Protein 4W4T (pdb70)

Nearest PDB structures (foldseek):
  4w4t-assembly1_A  TM=1.003E+00  e=8.872E-80  Stigmatella aurantiaca
  4u7w-assembly1_A  TM=9.958E-01  e=2.385E-73  Stigmatella aurantiaca
  4u7w-assembly1_B  TM=9.972E-01  e=1.994E-72  Stigmatella aurantiaca
  8v1x-assembly1_A  TM=9.076E-01  e=4.446E-36  Streptomyces coelicolor
  4dqv-assembly1_A  TM=8.281E-01  e=2.014E-25  Mycobacterium tuberculosis

Solvent-accessible surface area: 33333 Å² total

Sequence (761 aa):
DVTVEEADAVLDAEIALGKALPPVTGALRTILLTGATGFLGAFLLEELCRRTDARIYCLVRSKTEQEGNRIRKNLESYSLWNEALAPRIVPVRGDIGQPLLGLSEKEFQRLSEEIDAIYHNGALVNFLYPYESRAANVLGTREILRLATRTRIKPLHYVSTVSVLPLGRKAPIREDEPLEGPSSLVGGYAQSKWVAEKLVREASRRGLPVTILRPGRVTGHSRTGAWNTDDLVCRTLKGCVRGVAPSVDALLDLTPVDYVSSAIVDLSRPESIGQTYHLVNPQFVRADEWNYRAFGYGLRVLPYDQWLSELGSAASSDSELGDLLFLQQVPSVGGPRVVCDSGDTLKALGGTGTSCPSVDASLISTYLSSLVHRGFLKAPEDVTVEEADAVLDAEIALGKALPPVTGALRTILLTGATGFLGAFLLEELCRRTDARIYCLVRSKTEQEGNRIRKNLESYSLWNEALAPRIVPVRGDIGQPLLGLSEKEFQRLSEEIDAIYHNGALVNFLYPYESRAANVLGTREILRLATRTRIKPLHYVSTVSVLPLGRKAPIREDEPLEGPSSLVGGYAQSKWVAEKLVREASRRGLPVTILRPGRVTGHSRTGAWNTDDLVCRTLKGCVRGVAPSVDALLDLTPVDYVSSAIVDLSRPESIGQTYHLVNPQFVRADEWNYRAFGYGLRVLPYDQWLSELGSAASSDSELGDLLFLQQVSVGGPRVVCDSGDTLKALGGTGTSCPSVDASLISTYLSSLVHRGFLKAPE

B-factor: mean 25.08, std 8.94, range [10.69, 72.68]

Foldseek 3Di:
DVLVCVVLLDADPVLFQPVAAEADPDAFAEEEEEPLLHDLNLLLLLVCVVPHVHQYEYEAADPDQVVSCSSQVSNVLQVSDDCVSVVRYGYDHADLLDALRRDDPVVSLVLLVPGRAYEYPWADDDQADAQVVCRNQRVSLSSVSVSCNHRHHYEYEYEAACQLAAWDDDDAAEQPDDRDRLVRHDGNRSSSSVSSVSNVLVRLVSPRWYFYEHEYAEAAAQAQLRGDCVDLVNLQVQLQLVAADEQAADQAWYFYSNLSSVLSVLLVPSVRTSGGFYRIAQHTDGPVLCVLVVQAGHYHYDFPVVVLVVLVVVCVPPVSSVVSNSQVPDPDRNGDTHHHDGVVSCVSCVVPPRHTDDDHSSSVNSNVVNCCVVPVHPRHD/DVLVCVVLLDADPVLFQPVAAEADPDAFAEEEEEDLLHDLNVLLLLVCVVPHPYQYEYEAADPDQVVLCSNQVSNVLQVRDDPVCVVSYGYDHADLLDALRRDDPVRSLVLLVRHRAYEYPWADDDQADAQVVCRNQRVSLSSVSVSCNHNHHYEYEYEAACQLAAWDDDDAAEQPDDGDRLVRHDGNRSSSSNSSVSNVLVNLVSPRWYFYEHEYAEAAAQAQLRGDCVDLVNLQVQLQLVAADEFAQEFAWYFYSNLVSVLSVLLVPPVRTSGYFYRIAQDTDGPVLCVLVVQAGHYHYDFQVVVLVVLVVVCVPPVSSVVSNSQVRDDRNGDTHGHDGVVSCVSCVVPPRHTDDDHSSSVNSNVVNCCVVVNHPRHD

Structure (mmCIF, N/CA/C/O backbone):
data_4W4T
#
_entry.id   4W4T
#
_cell.length_a   50.838
_cell.length_b   159.304
_cell.length_c   54.897
_cell.angle_alpha   90.00
_cell.angle_beta   108.88
_cell.angle_gamma   90.00
#
_symmetry.space_group_name_H-M   'P 1 21 1'
#
loop_
_entity.id
_entity.type
_entity.pdbx_description
1 polymer MxaA
2 non-polymer 'ACETATE ION'
3 water water
#
loop_
_atom_site.group_PDB
_atom_site.id
_atom_site.type_symbol
_atom_site.label_atom_id
_atom_site.label_alt_id
_atom_site.label_comp_id
_atom_site.label_asym_id
_atom_site.label_entity_id
_atom_site.label_seq_id
_atom_site.pdbx_PDB_ins_code
_atom_site.Cartn_x
_atom_site.Cartn_y
_atom_site.Cartn_z
_atom_site.occupancy
_atom_site.B_iso_or_equiv
_atom_site.auth_seq_id
_atom_site.auth_comp_id
_atom_site.auth_asym_id
_atom_site.auth_atom_id
_atom_site.pdbx_PDB_model_num
ATOM 1 N N . ASP A 1 27 ? -2.908 14.367 38.040 1.00 47.93 1120 ASP A N 1
ATOM 2 C CA . ASP A 1 27 ? -2.831 14.503 36.590 1.00 45.34 1120 ASP A CA 1
ATOM 3 C C . ASP A 1 27 ? -1.847 15.606 36.206 1.00 40.50 1120 ASP A C 1
ATOM 4 O O . ASP A 1 27 ? -1.155 16.159 37.066 1.00 37.32 1120 ASP A O 1
ATOM 9 N N . VAL A 1 28 ? -1.789 15.926 34.915 1.00 38.27 1121 VAL A N 1
ATOM 10 C CA . VAL A 1 28 ? -0.780 16.855 34.425 1.00 34.40 1121 VAL A CA 1
ATOM 11 C C . VAL A 1 28 ? -1.028 18.261 34.975 1.00 30.40 1121 VAL A C 1
ATOM 12 O O . VAL A 1 28 ? -0.077 19.019 35.170 1.00 28.10 1121 VAL A O 1
ATOM 16 N N . THR A 1 29 ? -2.284 18.596 35.268 1.00 28.37 1122 THR A N 1
ATOM 17 C CA . THR A 1 29 ? -2.599 19.939 35.750 1.00 30.27 1122 THR A CA 1
ATOM 18 C C . THR A 1 29 ? -2.048 20.140 37.159 1.00 29.38 1122 THR A C 1
ATOM 19 O O . THR A 1 29 ? -1.637 21.238 37.518 1.00 26.61 1122 THR A O 1
ATOM 23 N N . VAL A 1 30 ? -2.007 19.073 37.950 1.00 30.33 1123 VAL A N 1
ATOM 24 C CA . VAL A 1 30 ? -1.426 19.166 39.286 1.00 26.67 1123 VAL A CA 1
ATOM 25 C C . VAL A 1 30 ? 0.052 19.519 39.203 1.00 27.29 1123 VAL A C 1
ATOM 26 O O . VAL A 1 30 ? 0.516 20.437 39.883 1.00 25.36 1123 VAL A O 1
ATOM 30 N N . GLU A 1 31 ? 0.782 18.799 38.357 1.00 24.85 1124 GLU A N 1
ATOM 31 C CA . GLU A 1 31 ? 2.191 19.083 38.112 1.00 25.59 1124 GLU A CA 1
ATOM 32 C C . GLU A 1 31 ? 2.416 20.504 37.584 1.00 21.81 1124 GLU A C 1
ATOM 33 O O . GLU A 1 31 ? 3.365 21.169 37.988 1.00 20.22 1124 GLU A O 1
ATOM 47 N N . GLU A 1 33 ? 0.552 23.195 38.024 1.00 20.70 1126 GLU A N 1
ATOM 48 C CA . GLU A 1 33 ? 0.367 24.111 39.142 1.00 24.09 1126 GLU A CA 1
ATOM 49 C C . GLU A 1 33 ? 1.560 24.093 40.095 1.00 21.50 1126 GLU A C 1
ATOM 50 O O . GLU A 1 33 ? 1.994 25.140 40.579 1.00 23.68 1126 GLU A O 1
ATOM 56 N N . ALA A 1 34 ? 2.074 22.904 40.376 1.00 21.46 1127 ALA A N 1
ATOM 57 C CA . ALA A 1 34 ? 3.255 22.774 41.218 1.00 22.57 1127 ALA A CA 1
ATOM 58 C C . ALA A 1 34 ? 4.441 23.487 40.575 1.00 21.61 1127 ALA A C 1
ATOM 59 O O . ALA A 1 34 ? 5.164 24.225 41.244 1.00 22.50 1127 ALA A O 1
ATOM 61 N N . ASP A 1 35 ? 4.633 23.262 39.278 1.00 19.00 1128 ASP A N 1
ATOM 62 C CA . ASP A 1 35 ? 5.773 23.831 38.547 1.00 19.46 1128 ASP A CA 1
ATOM 63 C C . ASP A 1 35 ? 5.671 25.357 38.367 1.00 18.49 1128 ASP A C 1
ATOM 64 O O . ASP A 1 35 ? 6.688 26.039 38.152 1.00 17.24 1128 ASP A O 1
ATOM 69 N N . ALA A 1 36 ? 4.454 25.892 38.461 1.00 15.78 1129 ALA A N 1
ATOM 70 C CA . ALA A 1 36 ? 4.232 27.332 38.314 1.00 17.70 1129 ALA A CA 1
ATOM 71 C C . ALA A 1 36 ? 4.595 28.110 39.581 1.00 19.20 1129 ALA A C 1
ATOM 72 O O . ALA A 1 36 ? 4.550 29.331 39.589 1.00 20.39 1129 ALA A O 1
ATOM 74 N N . VAL A 1 37 ? 4.950 27.402 40.651 1.00 20.16 1130 VAL A N 1
ATOM 75 C CA . VAL A 1 37 ? 5.388 28.065 41.875 1.00 19.15 1130 VAL A CA 1
ATOM 76 C C . VAL A 1 37 ? 6.854 28.446 41.749 1.00 18.94 1130 VAL A C 1
ATOM 77 O O . VAL A 1 37 ? 7.707 27.592 41.546 1.00 19.45 1130 VAL A O 1
ATOM 81 N N . LEU A 1 38 ? 7.142 29.741 41.857 1.00 19.89 1131 LEU A N 1
ATOM 82 C CA . LEU A 1 38 ? 8.503 30.238 41.683 1.00 18.79 1131 LEU A CA 1
ATOM 83 C C . LEU A 1 38 ? 9.295 30.157 42.994 1.00 21.75 1131 LEU A C 1
ATOM 84 O O . LEU A 1 38 ? 8.853 30.692 44.015 1.00 20.36 1131 LEU A O 1
ATOM 89 N N . ASP A 1 39 ? 10.448 29.487 42.946 1.00 20.21 1132 ASP A N 1
ATOM 90 C CA . ASP A 1 39 ? 11.328 29.328 44.109 1.00 23.47 1132 ASP A CA 1
ATOM 91 C C . ASP A 1 39 ? 11.476 30.641 44.860 1.00 24.71 1132 ASP A C 1
ATOM 92 O O . ASP A 1 39 ? 11.655 31.695 44.246 1.00 19.43 1132 ASP A O 1
ATOM 97 N N . ALA A 1 40 ? 11.405 30.566 46.185 1.00 27.66 1133 ALA A N 1
ATOM 98 C CA . ALA A 1 40 ? 11.382 31.758 47.030 1.00 25.05 1133 ALA A CA 1
ATOM 99 C C . ALA A 1 40 ? 12.605 32.645 46.856 1.00 26.04 1133 ALA A C 1
ATOM 100 O O . ALA A 1 40 ? 12.507 33.869 46.986 1.00 26.02 1133 ALA A O 1
ATOM 102 N N . GLU A 1 41 ? 13.750 32.043 46.557 1.00 24.75 1134 GLU A N 1
ATOM 103 C CA . GLU A 1 41 ? 14.988 32.811 46.485 1.00 25.93 1134 GLU A CA 1
ATOM 104 C C . GLU A 1 41 ? 15.096 33.599 45.184 1.00 27.57 1134 GLU A C 1
ATOM 105 O O . GLU A 1 41 ? 15.902 34.523 45.085 1.00 26.67 1134 GLU A O 1
ATOM 111 N N . ILE A 1 42 ? 14.285 33.250 44.188 1.00 22.18 1135 ILE A N 1
ATOM 112 C CA . ILE A 1 42 ? 14.277 34.029 42.958 1.00 22.88 1135 ILE A CA 1
ATOM 113 C C . ILE A 1 42 ? 13.441 35.277 43.206 1.00 23.57 1135 ILE A C 1
ATOM 114 O O . ILE A 1 42 ? 12.231 35.315 42.950 1.00 23.27 1135 ILE A O 1
ATOM 119 N N . ALA A 1 43 ? 14.113 36.292 43.745 1.00 22.73 1136 ALA A N 1
ATOM 120 C CA . ALA A 1 43 ? 13.483 37.538 44.156 1.00 23.35 1136 ALA A CA 1
ATOM 121 C C . ALA A 1 43 ? 14.537 38.639 44.130 1.00 22.19 1136 ALA A C 1
ATOM 122 O O . ALA A 1 43 ? 15.708 38.360 43.926 1.00 23.25 1136 ALA A O 1
ATOM 124 N N . LEU A 1 44 ? 14.127 39.886 44.319 1.00 22.27 1137 LEU A N 1
ATOM 125 C CA . LEU A 1 44 ? 15.066 40.991 44.200 1.00 24.51 1137 LEU A CA 1
ATOM 126 C C . LEU A 1 44 ? 16.147 40.870 45.280 1.00 26.44 1137 LEU A C 1
ATOM 127 O O . LEU A 1 44 ? 17.328 41.074 45.005 1.00 25.10 1137 LEU A O 1
ATOM 132 N N . GLY A 1 45 ? 15.734 40.503 46.489 1.00 25.56 1138 GLY A N 1
ATOM 133 C CA . GLY A 1 45 ? 16.658 40.368 47.603 1.00 27.82 1138 GLY A CA 1
ATOM 134 C C . GLY A 1 45 ? 17.547 41.591 47.732 1.00 30.91 1138 GLY A C 1
ATOM 135 O O . GLY A 1 45 ? 17.049 42.714 47.784 1.00 28.21 1138 GLY A O 1
ATOM 136 N N . LYS A 1 46 ? 18.859 41.361 47.735 1.00 30.67 1139 LYS A N 1
ATOM 137 C CA . LYS A 1 46 ? 19.859 42.415 47.867 1.00 30.65 1139 LYS A CA 1
ATOM 138 C C . LYS A 1 46 ? 20.525 42.750 46.542 1.00 28.58 1139 LYS A C 1
ATOM 139 O O . LYS A 1 46 ? 21.523 43.465 46.517 1.00 26.55 1139 LYS A O 1
ATOM 145 N N . ALA A 1 47 ? 19.990 42.237 45.436 1.00 25.33 1140 ALA A N 1
ATOM 146 C CA . ALA A 1 47 ? 20.625 42.459 44.145 1.00 24.08 1140 ALA A CA 1
ATOM 147 C C . ALA A 1 47 ? 20.692 43.951 43.814 1.00 22.15 1140 ALA A C 1
ATOM 148 O O . ALA A 1 47 ? 19.832 44.726 44.236 1.00 24.01 1140 ALA A O 1
ATOM 150 N N . LEU A 1 48 ? 21.721 44.341 43.070 1.00 22.49 1141 LEU A N 1
ATOM 151 C CA . LEU A 1 48 ? 21.909 45.739 42.674 1.00 23.59 1141 LEU A CA 1
ATOM 152 C C . LEU A 1 48 ? 20.810 46.154 41.707 1.00 25.09 1141 LEU A C 1
ATOM 153 O O . LEU A 1 48 ? 20.252 45.306 41.015 1.00 21.76 1141 LEU A O 1
ATOM 158 N N . PRO A 1 49 ? 20.492 47.461 41.657 1.00 24.61 1142 PRO A N 1
ATOM 159 C CA . PRO A 1 49 ? 19.392 47.917 40.797 1.00 22.39 1142 PRO A CA 1
ATOM 160 C C . PRO A 1 49 ? 19.686 47.757 39.314 1.00 20.66 1142 PRO A C 1
ATOM 161 O O . PRO A 1 49 ? 20.841 47.646 38.903 1.00 21.02 1142 PRO A O 1
ATOM 165 N N . PRO A 1 50 ? 18.628 47.743 38.487 1.00 21.90 1143 PRO A N 1
ATOM 166 C CA . PRO A 1 50 ? 18.856 47.549 37.060 1.00 21.10 1143 PRO A CA 1
ATOM 167 C C . PRO A 1 50 ? 19.577 48.740 36.471 1.00 26.20 1143 PRO A C 1
ATOM 168 O O . PRO A 1 50 ? 19.573 49.803 37.094 1.00 26.70 1143 PRO A O 1
ATOM 172 N N . VAL A 1 51 ? 20.196 48.569 35.314 1.00 23.77 1144 VAL A N 1
ATOM 173 C CA . VAL A 1 51 ? 20.786 49.701 34.609 1.00 27.01 1144 VAL A CA 1
ATOM 174 C C . VAL A 1 51 ? 19.698 50.731 34.308 1.00 30.42 1144 VAL A C 1
ATOM 175 O O . VAL A 1 51 ? 18.616 50.366 33.856 1.00 28.69 1144 VAL A O 1
ATOM 179 N N . THR A 1 52 ? 19.968 52.003 34.590 1.00 27.84 1145 THR A N 1
ATOM 180 C CA . THR A 1 52 ? 19.037 53.070 34.233 1.00 30.66 1145 THR A CA 1
ATOM 181 C C . THR A 1 52 ? 19.637 53.903 33.122 1.00 33.15 1145 THR A C 1
ATOM 182 O O . THR A 1 52 ? 18.955 54.736 32.508 1.00 34.44 1145 THR A O 1
ATOM 186 N N . GLY A 1 53 ? 20.925 53.682 32.880 1.00 27.50 1146 GLY A N 1
ATOM 187 C CA . GLY A 1 53 ? 21.594 54.260 31.734 1.00 29.22 1146 GLY A CA 1
ATOM 188 C C . GLY A 1 53 ? 21.504 53.375 30.503 1.00 27.64 1146 GLY A C 1
ATOM 189 O O . GLY A 1 53 ? 20.674 52.470 30.421 1.00 29.36 1146 GLY A O 1
ATOM 190 N N . ALA A 1 54 ? 22.380 53.646 29.545 1.00 26.74 1147 ALA A N 1
ATOM 191 C CA . ALA A 1 54 ? 22.458 52.893 28.301 1.00 27.35 1147 ALA A CA 1
ATOM 192 C C . ALA A 1 54 ? 22.775 51.415 28.564 1.00 32.04 1147 ALA A C 1
ATOM 193 O O . ALA A 1 54 ? 23.613 51.108 29.424 1.00 31.20 1147 ALA A O 1
ATOM 195 N N . LEU A 1 55 ? 22.110 50.525 27.830 1.00 29.26 1148 LEU A N 1
ATOM 196 C CA . LEU A 1 55 ? 22.359 49.083 27.916 1.00 30.74 1148 LEU A CA 1
ATOM 197 C C . LEU A 1 55 ? 23.669 48.724 27.243 1.00 31.71 1148 LEU A C 1
ATOM 198 O O . LEU A 1 55 ? 23.851 48.980 26.051 1.00 35.15 1148 LEU A O 1
ATOM 203 N N . ARG A 1 56 ? 24.568 48.102 28.002 1.00 29.67 1149 ARG A N 1
ATOM 204 C CA . ARG A 1 56 ? 25.880 47.743 27.486 1.00 27.90 1149 ARG A CA 1
ATOM 205 C C . ARG A 1 56 ? 25.864 46.332 26.886 1.00 26.26 1149 ARG A C 1
ATOM 206 O O . ARG A 1 56 ? 26.554 46.047 25.907 1.00 24.82 1149 ARG A O 1
ATOM 214 N N . THR A 1 57 ? 25.069 45.448 27.487 1.00 25.48 1150 THR A N 1
ATOM 215 C CA . THR A 1 57 ? 25.069 44.034 27.122 1.00 24.51 1150 THR A CA 1
ATOM 216 C C . THR A 1 57 ? 23.685 43.419 27.196 1.00 20.53 1150 THR A C 1
ATOM 217 O O . THR A 1 57 ? 22.862 43.807 28.023 1.00 21.52 1150 THR A O 1
ATOM 221 N N . ILE A 1 58 ? 23.456 42.435 26.344 1.00 18.01 1151 ILE A N 1
ATOM 222 C CA . ILE A 1 58 ? 22.170 41.757 26.266 1.00 20.05 1151 ILE A CA 1
ATOM 223 C C . ILE A 1 58 ? 22.371 40.261 26.121 1.00 17.91 1151 ILE A C 1
ATOM 224 O O . ILE A 1 58 ? 23.198 39.811 25.326 1.00 20.96 1151 ILE A O 1
ATOM 229 N N . LEU A 1 59 ? 21.623 39.473 26.889 1.00 16.75 1152 LEU A N 1
ATOM 230 C CA . LEU A 1 59 ? 21.621 38.038 26.674 1.00 17.10 1152 LEU A CA 1
ATOM 231 C C . LEU A 1 59 ? 20.412 37.612 25.840 1.00 16.38 1152 LEU A C 1
ATOM 232 O O . LEU A 1 59 ? 19.273 37.890 26.207 1.00 16.53 1152 LEU A O 1
ATOM 237 N N . LEU A 1 60 ? 20.676 36.946 24.725 1.00 14.32 1153 LEU A N 1
ATOM 238 C CA . LEU A 1 60 ? 19.609 36.408 23.881 1.00 17.47 1153 LEU A CA 1
ATOM 239 C C . LEU A 1 60 ? 19.601 34.891 23.942 1.00 15.78 1153 LEU A C 1
ATOM 240 O O . LEU A 1 60 ? 20.613 34.243 23.709 1.00 17.80 1153 LEU A O 1
ATOM 245 N N . THR A 1 61 ? 18.454 34.312 24.261 1.00 17.03 1154 THR A N 1
ATOM 246 C CA . THR A 1 61 ? 18.305 32.883 24.089 1.00 16.98 1154 THR A CA 1
ATOM 247 C C . THR A 1 61 ? 17.522 32.638 22.795 1.00 18.27 1154 THR A C 1
ATOM 248 O O . THR A 1 61 ? 16.613 33.404 22.436 1.00 19.03 1154 THR A O 1
ATOM 252 N N . GLY A 1 62 ? 17.887 31.572 22.097 1.00 19.74 1155 GLY A N 1
ATOM 253 C CA . GLY A 1 62 ? 17.140 31.137 20.938 1.00 22.35 1155 GLY A CA 1
ATOM 254 C C . GLY A 1 62 ? 17.695 31.672 19.632 1.00 23.24 1155 GLY A C 1
ATOM 255 O O . GLY A 1 62 ? 16.999 31.639 18.617 1.00 22.66 1155 GLY A O 1
ATOM 256 N N . ALA A 1 63 ? 18.949 32.127 19.642 1.00 20.06 1156 ALA A N 1
ATOM 257 C CA . ALA A 1 63 ? 19.575 32.659 18.432 1.00 20.96 1156 ALA A CA 1
ATOM 258 C C . ALA A 1 63 ? 19.685 31.646 17.288 1.00 21.64 1156 ALA A C 1
ATOM 259 O O . ALA A 1 63 ? 19.897 32.042 16.134 1.00 24.53 1156 ALA A O 1
ATOM 261 N N . THR A 1 64 ? 19.550 30.356 17.579 1.00 21.02 1157 THR A N 1
ATOM 262 C CA . THR A 1 64 ? 19.671 29.351 16.524 1.00 22.44 1157 THR A CA 1
ATOM 263 C C . THR A 1 64 ? 18.316 28.927 15.938 1.00 22.55 1157 THR A C 1
ATOM 264 O O . THR A 1 64 ? 18.259 28.035 15.092 1.00 19.35 1157 THR A O 1
ATOM 268 N N . GLY A 1 65 ? 17.236 29.567 16.382 1.00 22.34 1158 GLY A N 1
ATOM 269 C CA . GLY A 1 65 ? 15.910 29.261 15.856 1.00 22.75 1158 GLY A CA 1
ATOM 270 C C . GLY A 1 65 ? 15.459 30.286 14.818 1.00 20.48 1158 GLY A C 1
ATOM 271 O O . GLY A 1 65 ? 16.238 31.131 14.402 1.00 19.46 1158 GLY A O 1
ATOM 272 N N . PHE A 1 66 ? 14.193 30.214 14.412 1.00 21.25 1159 PHE A N 1
ATOM 273 C CA . PHE A 1 66 ? 13.686 31.041 13.311 1.00 20.19 1159 PHE A CA 1
ATOM 274 C C . PHE A 1 66 ? 13.460 32.482 13.767 1.00 18.63 1159 PHE A C 1
ATOM 275 O O . PHE A 1 66 ? 14.142 33.394 13.292 1.00 19.96 1159 PHE A O 1
ATOM 283 N N . LEU A 1 67 ? 12.532 32.698 14.697 1.00 17.68 1160 LEU A N 1
ATOM 284 C CA . LEU A 1 67 ? 12.354 34.034 15.280 1.00 17.36 1160 LEU A CA 1
ATOM 285 C C . LEU A 1 67 ? 13.664 34.591 15.836 1.00 17.60 1160 LEU A C 1
ATOM 286 O O . LEU A 1 67 ? 13.976 35.768 15.660 1.00 17.32 1160 LEU A O 1
ATOM 291 N N . GLY A 1 68 ? 14.429 33.729 16.504 1.00 18.67 1161 GLY A N 1
ATOM 292 C CA . GLY A 1 68 ? 15.682 34.148 17.119 1.00 19.28 1161 GLY A CA 1
ATOM 293 C C . GLY A 1 68 ? 16.678 34.787 16.165 1.00 17.82 1161 GLY A C 1
ATOM 294 O O . GLY A 1 68 ? 17.370 35.730 16.536 1.00 17.36 1161 GLY A O 1
ATOM 295 N N . ALA A 1 69 ? 16.759 34.269 14.943 1.00 16.91 1162 ALA A N 1
ATOM 296 C CA . ALA A 1 69 ? 17.645 34.837 13.928 1.00 19.97 1162 ALA A CA 1
ATOM 297 C C . ALA A 1 69 ? 17.292 36.297 13.637 1.00 21.33 1162 ALA A C 1
ATOM 298 O O . ALA A 1 69 ? 18.160 37.160 13.582 1.00 18.94 1162 ALA A O 1
ATOM 300 N N . PHE A 1 70 ? 16.002 36.567 13.456 1.00 20.67 1163 PHE A N 1
ATOM 301 C CA . PHE A 1 70 ? 15.548 37.910 13.128 1.00 21.26 1163 PHE A CA 1
ATOM 302 C C . PHE A 1 70 ? 15.675 38.831 14.326 1.00 20.41 1163 PHE A C 1
ATOM 303 O O . PHE A 1 70 ? 16.075 39.984 14.193 1.00 19.04 1163 PHE A O 1
ATOM 311 N N . LEU A 1 71 ? 15.363 38.308 15.509 1.00 18.91 1164 LEU A N 1
ATOM 312 C CA . LEU A 1 71 ? 15.553 39.055 16.742 1.00 18.26 1164 LEU A CA 1
ATOM 313 C C . LEU A 1 71 ? 17.026 39.433 16.915 1.00 17.81 1164 LEU A C 1
ATOM 314 O O . LEU A 1 71 ? 17.348 40.556 17.290 1.00 19.44 1164 LEU A O 1
ATOM 319 N N . LEU A 1 72 ? 17.926 38.507 16.623 1.00 19.87 1165 LEU A N 1
ATOM 320 C CA . LEU A 1 72 ? 19.346 38.830 16.770 1.00 20.13 1165 LEU A CA 1
ATOM 321 C C . LEU A 1 72 ? 19.747 39.943 15.804 1.00 21.21 1165 LEU A C 1
ATOM 322 O O . LEU A 1 72 ? 20.368 40.937 16.201 1.00 21.75 1165 LEU A O 1
ATOM 327 N N . GLU A 1 73 ? 19.363 39.790 14.543 1.00 21.48 1166 GLU A N 1
ATOM 328 C CA . GLU A 1 73 ? 19.759 40.753 13.529 1.00 22.09 1166 GLU A CA 1
ATOM 329 C C . GLU A 1 73 ? 19.133 42.116 13.847 1.00 25.88 1166 GLU A C 1
ATOM 330 O O . GLU A 1 73 ? 19.787 43.165 13.731 1.00 27.39 1166 GLU A O 1
ATOM 336 N N . GLU A 1 74 ? 17.897 42.103 14.331 1.00 23.99 1167 GLU A N 1
ATOM 337 C CA . GLU A 1 74 ? 17.237 43.340 14.714 1.00 24.71 1167 GLU A CA 1
ATOM 338 C C . GLU A 1 74 ? 17.884 44.008 15.935 1.00 23.91 1167 GLU A C 1
ATOM 339 O O . GLU A 1 74 ? 17.991 45.233 15.995 1.00 24.22 1167 GLU A O 1
ATOM 345 N N . LEU A 1 75 ? 18.315 43.218 16.915 1.00 21.17 1168 LEU A N 1
ATOM 346 C CA . LEU A 1 75 ? 18.962 43.782 18.099 1.00 22.95 1168 LEU A CA 1
ATOM 347 C C . LEU A 1 75 ? 20.301 44.450 17.761 1.00 24.79 1168 LEU A C 1
ATOM 348 O O . LEU A 1 75 ? 20.658 45.470 18.351 1.00 26.94 1168 LEU A O 1
ATOM 353 N N . CYS A 1 76 ? 21.041 43.872 16.822 1.00 23.33 1169 CYS A N 1
ATOM 354 C CA . CYS A 1 76 ? 22.287 44.497 16.378 1.00 26.09 1169 CYS A CA 1
ATOM 355 C C . CYS A 1 76 ? 22.025 45.855 15.709 1.00 29.59 1169 CYS A C 1
ATOM 356 O O . CYS A 1 76 ? 22.786 46.807 15.903 1.00 29.00 1169 CYS A O 1
ATOM 359 N N . ARG A 1 77 ? 20.928 45.957 14.960 1.00 28.41 1170 ARG A N 1
ATOM 360 C CA . ARG A 1 77 ? 20.631 47.197 14.250 1.00 31.20 1170 ARG A CA 1
ATOM 361 C C . ARG A 1 77 ? 20.123 48.301 15.173 1.00 30.77 1170 ARG A C 1
ATOM 362 O O . ARG A 1 77 ? 20.431 49.474 14.971 1.00 31.34 1170 ARG A O 1
ATOM 370 N N . ARG A 1 78 ? 19.344 47.942 16.185 1.00 28.56 1171 ARG A N 1
ATOM 371 C CA . ARG A 1 78 ? 18.670 48.897 17.040 1.00 29.35 1171 ARG A CA 1
ATOM 372 C C . ARG A 1 78 ? 19.290 49.214 18.361 1.00 32.53 1171 ARG A C 1
ATOM 373 O O . ARG A 1 78 ? 18.826 50.050 19.101 1.00 37.24 1171 ARG A O 1
ATOM 381 N N . THR A 1 79 ? 20.330 48.499 18.677 1.00 32.55 1172 THR A N 1
ATOM 382 C CA . THR A 1 79 ? 21.079 48.764 19.895 1.00 33.21 1172 THR A CA 1
ATOM 383 C C . THR A 1 79 ? 22.559 48.814 19.559 1.00 29.81 1172 THR A C 1
ATOM 384 O O . THR A 1 79 ? 22.970 48.337 18.508 1.00 28.75 1172 THR A O 1
ATOM 388 N N . ASP A 1 80 ? 23.366 49.358 20.460 1.00 32.18 1173 ASP A N 1
ATOM 389 C CA . ASP A 1 80 ? 24.808 49.194 20.326 1.00 35.20 1173 ASP A CA 1
ATOM 390 C C . ASP A 1 80 ? 25.343 48.336 21.474 1.00 34.09 1173 ASP A C 1
ATOM 391 O O . ASP A 1 80 ? 26.487 48.488 21.898 1.00 30.80 1173 ASP A O 1
ATOM 396 N N . ALA A 1 81 ? 24.502 47.435 21.975 1.00 32.36 1174 ALA A N 1
ATOM 397 C CA . ALA A 1 81 ? 24.922 46.525 23.036 1.00 30.47 1174 ALA A CA 1
ATOM 398 C C . ALA A 1 81 ? 25.607 45.300 22.435 1.00 26.66 1174 ALA A C 1
ATOM 399 O O . ALA A 1 81 ? 25.326 44.922 21.309 1.00 27.09 1174 ALA A O 1
ATOM 401 N N . ARG A 1 82 ? 26.524 44.693 23.179 1.00 28.02 1175 ARG A N 1
ATOM 402 C CA . ARG A 1 82 ? 27.059 43.405 22.765 1.00 24.13 1175 ARG A CA 1
ATOM 403 C C . ARG A 1 82 ? 25.981 42.363 23.046 1.00 23.01 1175 ARG A C 1
ATOM 404 O O . ARG A 1 82 ? 25.359 42.396 24.102 1.00 24.82 1175 ARG A O 1
ATOM 412 N N . ILE A 1 83 ? 25.736 41.477 22.093 1.00 23.02 1176 ILE A N 1
ATOM 413 C CA . ILE A 1 83 ? 24.655 40.506 22.227 1.00 24.05 1176 ILE A CA 1
ATOM 414 C C . ILE A 1 83 ? 25.215 39.132 22.553 1.00 20.72 1176 ILE A C 1
ATOM 415 O O . ILE A 1 83 ? 25.694 38.420 21.672 1.00 22.99 1176 ILE A O 1
ATOM 420 N N . TYR A 1 84 ? 25.141 38.765 23.827 1.00 21.05 1177 TYR A N 1
ATOM 421 C CA . TYR A 1 84 ? 25.505 37.427 24.260 1.00 22.08 1177 TYR A CA 1
ATOM 422 C C . TYR A 1 84 ? 24.430 36.444 23.821 1.00 19.96 1177 TYR A C 1
ATOM 423 O O . TYR A 1 84 ? 23.258 36.654 24.113 1.00 20.60 1177 TYR A O 1
ATOM 432 N N . CYS A 1 85 ? 24.836 35.382 23.137 1.00 17.76 1178 CYS A N 1
ATOM 433 C CA . CYS A 1 85 ? 23.899 34.393 22.619 1.00 19.88 1178 CYS A CA 1
ATOM 434 C C . CYS A 1 85 ? 24.133 32.994 23.171 1.00 19.59 1178 CYS A C 1
ATOM 435 O O . CYS A 1 85 ? 25.130 32.361 22.867 1.00 21.95 1178 CYS A O 1
ATOM 438 N N . LEU A 1 86 ? 23.182 32.503 23.952 1.00 17.84 1179 LEU A N 1
ATOM 439 C CA . LEU A 1 86 ? 23.283 31.164 24.513 1.00 19.41 1179 LEU A CA 1
ATOM 440 C C . LEU A 1 86 ? 23.179 30.131 23.393 1.00 22.19 1179 LEU A C 1
ATOM 441 O O . LEU A 1 86 ? 22.246 30.174 22.593 1.00 19.15 1179 LEU A O 1
ATOM 446 N N . VAL A 1 87 ? 24.136 29.211 23.323 1.00 17.07 1180 VAL A N 1
ATOM 447 C CA . VAL A 1 87 ? 24.168 28.241 22.242 1.00 19.55 1180 VAL A CA 1
ATOM 448 C C . VAL A 1 87 ? 24.852 26.947 22.672 1.00 22.94 1180 VAL A C 1
ATOM 449 O O . VAL A 1 87 ? 25.901 26.976 23.319 1.00 21.14 1180 VAL A O 1
ATOM 453 N N . ARG A 1 88 ? 24.244 25.814 22.328 1.00 24.24 1181 ARG A N 1
ATOM 454 C CA . ARG A 1 88 ? 24.854 24.504 22.550 1.00 25.69 1181 ARG A CA 1
ATOM 455 C C . ARG A 1 88 ? 25.986 24.268 21.566 1.00 27.63 1181 ARG A C 1
ATOM 456 O O . ARG A 1 88 ? 25.756 24.179 20.361 1.00 25.26 1181 ARG A O 1
ATOM 464 N N . SER A 1 89 ? 27.205 24.154 22.080 1.00 24.57 1182 SER A N 1
ATOM 465 C CA . SER A 1 89 ? 28.370 23.887 21.242 1.00 26.02 1182 SER A CA 1
ATOM 466 C C . SER A 1 89 ? 29.557 23.538 22.136 1.00 29.33 1182 SER A C 1
ATOM 467 O O . SER A 1 89 ? 29.534 23.835 23.329 1.00 28.20 1182 SER A O 1
ATOM 470 N N . LYS A 1 90 ? 30.582 22.908 21.567 1.00 32.12 1183 LYS A N 1
ATOM 471 C CA . LYS A 1 90 ? 31.768 22.540 22.345 1.00 33.41 1183 LYS A CA 1
ATOM 472 C C . LYS A 1 90 ? 32.709 23.728 22.563 1.00 30.36 1183 LYS A C 1
ATOM 473 O O . LYS A 1 90 ? 33.480 23.745 23.527 1.00 28.35 1183 LYS A O 1
ATOM 479 N N . THR A 1 91 ? 32.666 24.711 21.667 1.00 25.72 1184 THR A N 1
ATOM 480 C CA . THR A 1 91 ? 33.478 25.916 21.837 1.00 26.68 1184 THR A CA 1
ATOM 481 C C . THR A 1 91 ? 32.703 27.155 21.436 1.00 25.79 1184 THR A C 1
ATOM 482 O O . THR A 1 91 ? 31.707 27.061 20.728 1.00 25.49 1184 THR A O 1
ATOM 486 N N . GLU A 1 92 ? 33.172 28.313 21.890 1.00 24.60 1185 GLU A N 1
ATOM 487 C CA . GLU A 1 92 ? 32.585 29.587 21.501 1.00 24.63 1185 GLU A CA 1
ATOM 488 C C . GLU A 1 92 ? 32.640 29.791 19.990 1.00 28.47 1185 GLU A C 1
ATOM 489 O O . GLU A 1 92 ? 31.724 30.374 19.389 1.00 26.35 1185 GLU A O 1
ATOM 495 N N . GLN A 1 93 ? 33.729 29.324 19.382 1.00 25.99 1186 GLN A N 1
ATOM 496 C CA . GLN A 1 93 ? 33.924 29.491 17.948 1.00 28.36 1186 GLN A CA 1
ATOM 497 C C . GLN A 1 93 ? 32.922 28.641 17.170 1.00 27.61 1186 GLN A C 1
ATOM 498 O O . GLN A 1 93 ? 32.345 29.104 16.180 1.00 28.52 1186 GLN A O 1
ATOM 504 N N . GLU A 1 94 ? 32.710 27.407 17.618 1.00 26.79 1187 GLU A N 1
ATOM 505 C CA . GLU A 1 94 ? 31.678 26.564 17.006 1.00 26.23 1187 GLU A CA 1
ATOM 506 C C . GLU A 1 94 ? 30.288 27.131 17.274 1.00 29.46 1187 GLU A C 1
ATOM 507 O O . GLU A 1 94 ? 29.405 27.034 16.419 1.00 30.61 1187 GLU A O 1
ATOM 513 N N . GLY A 1 95 ? 30.096 27.727 18.452 1.00 26.51 1188 GLY A N 1
ATOM 514 C CA . GLY A 1 95 ? 28.846 28.413 18.750 1.00 26.10 1188 GLY A CA 1
ATOM 515 C C . GLY A 1 95 ? 28.591 29.524 17.744 1.00 28.05 1188 GLY A C 1
ATOM 516 O O . GLY A 1 95 ? 27.501 29.632 17.152 1.00 26.00 1188 GLY A O 1
ATOM 525 N N . ASN A 1 97 ? 29.776 29.778 14.784 1.00 30.53 1190 ASN A N 1
ATOM 526 C CA . ASN A 1 97 ? 29.455 29.178 13.488 1.00 31.78 1190 ASN A CA 1
ATOM 527 C C . ASN A 1 97 ? 27.982 28.818 13.369 1.00 30.45 1190 ASN A C 1
ATOM 528 O O . ASN A 1 97 ? 27.367 29.034 12.328 1.00 29.79 1190 ASN A O 1
ATOM 533 N N . ARG A 1 98 ? 27.425 28.255 14.433 1.00 26.79 1191 ARG A N 1
ATOM 534 C CA . ARG A 1 98 ? 26.013 27.898 14.444 1.00 26.51 1191 ARG A CA 1
ATOM 535 C C . ARG A 1 98 ? 25.153 29.150 14.294 1.00 26.89 1191 ARG A C 1
ATOM 536 O O . ARG A 1 98 ? 24.248 29.195 13.470 1.00 28.72 1191 ARG A O 1
ATOM 544 N N . ILE A 1 99 ? 25.445 30.171 15.086 1.00 25.95 1192 ILE A N 1
ATOM 545 C CA . ILE A 1 99 ? 24.686 31.408 15.014 1.00 24.72 1192 ILE A CA 1
ATOM 546 C C . ILE A 1 99 ? 24.804 32.026 13.620 1.00 28.85 1192 ILE A C 1
ATOM 547 O O . ILE A 1 99 ? 23.792 32.389 13.003 1.00 25.40 1192 ILE A O 1
ATOM 552 N N . ARG A 1 100 ? 26.026 32.105 13.098 1.00 26.66 1193 ARG A N 1
ATOM 553 C CA . ARG A 1 100 ? 26.223 32.687 11.769 1.00 29.72 1193 ARG A CA 1
ATOM 554 C C . ARG A 1 100 ? 25.466 31.916 10.687 1.00 29.62 1193 ARG A C 1
ATOM 555 O O . ARG A 1 100 ? 24.783 32.517 9.851 1.00 30.43 1193 ARG A O 1
ATOM 563 N N . LYS A 1 101 ? 25.578 30.592 10.703 1.00 28.19 1194 LYS A N 1
ATOM 564 C CA . LYS A 1 101 ? 24.927 29.774 9.689 1.00 29.76 1194 LYS A CA 1
ATOM 565 C C . LYS A 1 101 ? 23.408 29.927 9.734 1.00 32.24 1194 LYS A C 1
ATOM 566 O O . LYS A 1 101 ? 22.744 29.980 8.683 1.00 29.88 1194 LYS A O 1
ATOM 572 N N . ASN A 1 102 ? 22.856 29.991 10.944 1.00 27.91 1195 ASN A N 1
ATOM 573 C CA . ASN A 1 102 ? 21.417 30.192 11.093 1.00 27.53 1195 ASN A CA 1
ATOM 574 C C . ASN A 1 102 ? 20.997 31.487 10.418 1.00 26.45 1195 ASN A C 1
ATOM 575 O O . ASN A 1 102 ? 20.037 31.507 9.650 1.00 29.12 1195 ASN A O 1
ATOM 580 N N . LEU A 1 103 ? 21.726 32.566 10.684 1.00 24.94 1196 LEU A N 1
ATOM 581 C CA . LEU A 1 103 ? 21.364 33.849 10.100 1.00 25.93 1196 LEU A CA 1
ATOM 582 C C . LEU A 1 103 ? 21.563 33.830 8.585 1.00 31.31 1196 LEU A C 1
ATOM 583 O O . LEU A 1 103 ? 20.771 34.423 7.847 1.00 27.33 1196 LEU A O 1
ATOM 588 N N . GLU A 1 104 ? 22.594 33.123 8.124 1.00 30.14 1197 GLU A N 1
ATOM 589 C CA . GLU A 1 104 ? 22.862 33.006 6.690 1.00 29.33 1197 GLU A CA 1
ATOM 590 C C . GLU A 1 104 ? 21.695 32.332 5.967 1.00 30.29 1197 GLU A C 1
ATOM 591 O O . GLU A 1 104 ? 21.358 32.695 4.842 1.00 28.83 1197 GLU A O 1
ATOM 597 N N . SER A 1 105 ? 21.057 31.369 6.627 1.00 29.36 1198 SER A N 1
ATOM 598 C CA . SER A 1 105 ? 19.970 30.625 6.012 1.00 30.51 1198 SER A CA 1
ATOM 599 C C . SER A 1 105 ? 18.741 31.499 5.749 1.00 29.69 1198 SER A C 1
ATOM 600 O O . SER A 1 105 ? 17.907 31.153 4.914 1.00 32.44 1198 SER A O 1
ATOM 603 N N . TYR A 1 106 ? 18.642 32.631 6.443 1.00 28.69 1199 TYR A N 1
ATOM 604 C CA . TYR A 1 106 ? 17.518 33.551 6.258 1.00 30.33 1199 TYR A CA 1
ATOM 605 C C . TYR A 1 106 ? 17.962 34.855 5.618 1.00 28.84 1199 TYR A C 1
ATOM 606 O O . TYR A 1 106 ? 17.253 35.857 5.678 1.00 30.67 1199 TYR A O 1
ATOM 615 N N . SER A 1 107 ? 19.145 34.829 5.009 1.00 29.05 1200 SER A N 1
ATOM 616 C CA . SER A 1 107 ? 19.726 36.003 4.362 1.00 28.77 1200 SER A CA 1
ATOM 617 C C . SER A 1 107 ? 19.836 37.200 5.291 1.00 29.60 1200 SER A C 1
ATOM 618 O O . SER A 1 107 ? 19.649 38.337 4.864 1.00 31.10 1200 SER A O 1
ATOM 621 N N . LEU A 1 108 ? 20.157 36.939 6.559 1.00 27.89 1201 LEU A N 1
ATOM 622 C CA . LEU A 1 108 ? 20.305 37.996 7.547 1.00 27.70 1201 LEU A CA 1
ATOM 623 C C . LEU A 1 108 ? 21.760 38.298 7.884 1.00 27.82 1201 LEU A C 1
ATOM 624 O O . LEU A 1 108 ? 22.043 39.292 8.552 1.00 29.61 1201 LEU A O 1
ATOM 629 N N . TRP A 1 109 ? 22.677 37.450 7.432 1.00 28.50 1202 TRP A N 1
ATOM 630 C CA . TRP A 1 109 ? 24.072 37.625 7.814 1.00 33.75 1202 TRP A CA 1
ATOM 631 C C . TRP A 1 109 ? 24.809 38.703 7.027 1.00 35.62 1202 TRP A C 1
ATOM 632 O O . TRP A 1 109 ? 24.703 38.790 5.801 1.00 35.33 1202 TRP A O 1
ATOM 643 N N . ASN A 1 110 ? 25.540 39.536 7.769 1.00 35.42 1203 ASN A N 1
ATOM 644 C CA . ASN A 1 110 ? 26.603 40.379 7.218 1.00 35.58 1203 ASN A CA 1
ATOM 645 C C . ASN A 1 110 ? 27.747 40.429 8.226 1.00 39.03 1203 ASN A C 1
ATOM 646 O O . ASN A 1 110 ? 27.516 40.475 9.429 1.00 36.26 1203 ASN A O 1
ATOM 651 N N . GLU A 1 111 ? 28.981 40.463 7.739 1.00 40.82 1204 GLU A N 1
ATOM 652 C CA . GLU A 1 111 ? 30.126 40.256 8.628 1.00 39.32 1204 GLU A CA 1
ATOM 653 C C . GLU A 1 111 ? 30.316 41.371 9.658 1.00 37.64 1204 GLU A C 1
ATOM 654 O O . GLU A 1 111 ? 31.030 41.184 10.644 1.00 37.81 1204 GLU A O 1
ATOM 660 N N . ALA A 1 112 ? 29.653 42.509 9.467 1.00 36.36 1205 ALA A N 1
ATOM 661 C CA . ALA A 1 112 ? 29.697 43.560 10.477 1.00 37.08 1205 ALA A CA 1
ATOM 662 C C . ALA A 1 112 ? 28.924 43.174 11.746 1.00 36.92 1205 ALA A C 1
ATOM 663 O O . ALA A 1 112 ? 28.972 43.890 12.752 1.00 34.83 1205 ALA A O 1
ATOM 665 N N . LEU A 1 113 ? 28.205 42.053 11.691 1.00 34.81 1206 LEU A N 1
ATOM 666 C CA . LEU A 1 113 ? 27.481 41.545 12.857 1.00 33.55 1206 LEU A CA 1
ATOM 667 C C . LEU A 1 113 ? 28.412 40.858 13.851 1.00 34.93 1206 LEU A C 1
ATOM 668 O O . LEU A 1 113 ? 28.150 40.847 15.058 1.00 32.32 1206 LEU A O 1
ATOM 673 N N . ALA A 1 114 ? 29.479 40.262 13.322 1.00 34.39 1207 ALA A N 1
ATOM 674 C CA . ALA A 1 114 ? 30.364 39.393 14.095 1.00 35.38 1207 ALA A CA 1
ATOM 675 C C . ALA A 1 114 ? 30.925 40.017 15.377 1.00 32.83 1207 ALA A C 1
ATOM 676 O O . ALA A 1 114 ? 30.904 39.369 16.417 1.00 33.82 1207 ALA A O 1
ATOM 678 N N . PRO A 1 115 ? 31.419 41.268 15.323 1.00 32.17 1208 PRO A N 1
ATOM 679 C CA . PRO A 1 115 ? 31.944 41.813 16.581 1.00 31.09 1208 PRO A CA 1
ATOM 680 C C . PRO A 1 115 ? 30.888 41.926 17.681 1.00 32.41 1208 PRO A C 1
ATOM 681 O O . PRO A 1 115 ? 31.232 41.906 18.857 1.00 33.98 1208 PRO A O 1
ATOM 685 N N . ARG A 1 116 ? 29.619 42.028 17.293 1.00 29.69 1209 ARG A N 1
ATOM 686 C CA . ARG A 1 116 ? 28.540 42.307 18.238 1.00 28.91 1209 ARG A CA 1
ATOM 687 C C . ARG A 1 116 ? 28.054 41.061 19.000 1.00 27.08 1209 ARG A C 1
ATOM 688 O O . ARG A 1 116 ? 27.442 41.183 20.062 1.00 27.60 1209 ARG A O 1
ATOM 696 N N . ILE A 1 117 ? 28.332 39.880 18.452 1.00 24.49 1210 ILE A N 1
ATOM 697 C CA . ILE A 1 117 ? 27.794 38.617 18.961 1.00 26.30 1210 ILE A CA 1
ATOM 698 C C . ILE A 1 117 ? 28.813 37.896 19.854 1.00 29.56 1210 ILE A C 1
ATOM 699 O O . ILE A 1 117 ? 29.953 37.720 19.464 1.00 29.70 1210 ILE A O 1
ATOM 704 N N . VAL A 1 118 ? 28.381 37.502 21.043 1.00 25.62 1211 VAL A N 1
ATOM 705 C CA . VAL A 1 118 ? 29.211 36.752 21.961 1.00 28.04 1211 VAL A CA 1
ATOM 706 C C . VAL A 1 118 ? 28.556 35.455 22.351 1.00 24.22 1211 VAL A C 1
ATOM 707 O O . VAL A 1 118 ? 27.646 35.475 23.197 1.00 24.45 1211 VAL A O 1
ATOM 711 N N . PRO A 1 119 ? 28.971 34.357 21.723 1.00 23.72 1212 PRO A N 1
ATOM 712 C CA . PRO A 1 119 ? 28.310 33.139 22.131 1.00 24.08 1212 PRO A CA 1
ATOM 713 C C . PRO A 1 119 ? 28.632 32.770 23.583 1.00 26.13 1212 PRO A C 1
ATOM 714 O O . PRO A 1 119 ? 29.721 33.065 24.101 1.00 26.56 1212 PRO A O 1
ATOM 718 N N . VAL A 1 120 ? 27.642 32.188 24.248 1.00 23.00 1213 VAL A N 1
ATOM 719 C CA . VAL A 1 120 ? 27.805 31.646 25.575 1.00 23.99 1213 VAL A CA 1
ATOM 720 C C . VAL A 1 120 ? 27.454 30.188 25.433 1.00 20.67 1213 VAL A C 1
ATOM 721 O O . VAL A 1 120 ? 26.323 29.864 25.091 1.00 20.00 1213 VAL A O 1
ATOM 725 N N . ARG A 1 121 ? 28.431 29.311 25.628 1.00 22.49 1214 ARG A N 1
ATOM 726 C CA . ARG A 1 121 ? 28.169 27.876 25.551 1.00 22.19 1214 ARG A CA 1
ATOM 727 C C . ARG A 1 121 ? 27.198 27.483 26.653 1.00 25.91 1214 ARG A C 1
ATOM 728 O O . ARG A 1 121 ? 27.427 27.815 27.822 1.00 25.09 1214 ARG A O 1
ATOM 736 N N . GLY A 1 122 ? 26.144 26.753 26.297 1.00 23.08 1215 GLY A N 1
ATOM 737 C CA . GLY A 1 122 ? 25.116 26.434 27.262 1.00 21.77 1215 GLY A CA 1
ATOM 738 C C . GLY A 1 122 ? 23.847 25.856 26.670 1.00 25.24 1215 GLY A C 1
ATOM 739 O O . GLY A 1 122 ? 23.713 25.675 25.453 1.00 26.19 1215 GLY A O 1
ATOM 740 N N . ASP A 1 123 ? 22.899 25.580 27.556 1.00 24.05 1216 ASP A N 1
ATOM 741 C CA . ASP A 1 123 ? 21.748 24.747 27.248 1.00 22.77 1216 ASP A CA 1
ATOM 742 C C . ASP A 1 123 ? 20.606 25.194 28.135 1.00 20.57 1216 ASP A C 1
ATOM 743 O O . ASP A 1 123 ? 20.670 25.066 29.350 1.00 18.08 1216 ASP A O 1
ATOM 748 N N . ILE A 1 124 ? 19.560 25.723 27.515 1.00 19.18 1217 ILE A N 1
ATOM 749 C CA . ILE A 1 124 ? 18.375 26.144 28.232 1.00 17.73 1217 ILE A CA 1
ATOM 750 C C . ILE A 1 124 ? 17.751 25.039 29.112 1.00 19.11 1217 ILE A C 1
ATOM 751 O O . ILE A 1 124 ? 17.085 25.322 30.111 1.00 17.71 1217 ILE A O 1
ATOM 756 N N . GLY A 1 125 ? 17.983 23.780 28.762 1.00 16.72 1218 GLY A N 1
ATOM 757 C CA . GLY A 1 125 ? 17.352 22.688 29.479 1.00 18.93 1218 GLY A CA 1
ATOM 758 C C . GLY A 1 125 ? 18.188 22.152 30.635 1.00 19.98 1218 GLY A C 1
ATOM 759 O O . GLY A 1 125 ? 17.881 21.088 31.164 1.00 17.48 1218 GLY A O 1
ATOM 760 N N . GLN A 1 126 ? 19.231 22.883 31.025 1.00 16.77 1219 GLN A N 1
ATOM 761 C CA . GLN A 1 126 ? 20.128 22.455 32.111 1.00 19.07 1219 GLN A CA 1
ATOM 762 C C . GLN A 1 126 ? 20.158 23.503 33.222 1.00 18.35 1219 GLN A C 1
ATOM 763 O O . GLN A 1 126 ? 19.948 24.687 32.947 1.00 16.80 1219 GLN A O 1
ATOM 769 N N . PRO A 1 127 ? 20.429 23.080 34.473 1.00 17.63 1220 PRO A N 1
ATOM 770 C CA . PRO A 1 127 ? 20.594 24.023 35.587 1.00 15.76 1220 PRO A CA 1
ATOM 771 C C . PRO A 1 127 ? 21.589 25.116 35.242 1.00 18.47 1220 PRO A C 1
ATOM 772 O O . PRO A 1 127 ? 22.604 24.822 34.600 1.00 16.74 1220 PRO A O 1
ATOM 776 N N . LEU A 1 128 ? 21.294 26.351 35.651 1.00 14.51 1221 LEU A N 1
ATOM 777 C CA . LEU A 1 128 ? 22.184 27.477 35.384 1.00 16.18 1221 LEU A CA 1
ATOM 778 C C . LEU A 1 128 ? 22.470 27.635 33.888 1.00 16.94 1221 LEU A C 1
ATOM 779 O O . LEU A 1 128 ? 23.514 28.158 33.506 1.00 17.02 1221 LEU A O 1
ATOM 784 N N . LEU A 1 129 ? 21.530 27.193 33.048 1.00 16.25 1222 LEU A N 1
ATOM 785 C CA . LEU A 1 129 ? 21.680 27.286 31.599 1.00 16.30 1222 LEU A CA 1
ATOM 786 C C . LEU A 1 129 ? 22.888 26.498 31.105 1.00 18.76 1222 LEU A C 1
ATOM 787 O O . LEU A 1 129 ? 23.453 26.811 30.060 1.00 17.63 1222 LEU A O 1
ATOM 792 N N . GLY A 1 130 ? 23.291 25.480 31.863 1.00 16.94 1223 GLY A N 1
ATOM 793 C CA . GLY A 1 130 ? 24.407 24.647 31.463 1.00 19.54 1223 GLY A CA 1
ATOM 794 C C . GLY A 1 130 ? 25.764 25.191 31.880 1.00 20.78 1223 GLY A C 1
ATOM 795 O O . GLY A 1 130 ? 26.798 24.602 31.562 1.00 24.45 1223 GLY A O 1
ATOM 796 N N . LEU A 1 131 ? 25.760 26.298 32.612 1.00 18.57 1224 LEU A N 1
ATOM 797 C CA . LEU A 1 131 ? 26.997 26.944 33.033 1.00 18.67 1224 LEU A CA 1
ATOM 798 C C . LEU A 1 131 ? 27.471 26.394 34.379 1.00 19.31 1224 LEU A C 1
ATOM 799 O O . LEU A 1 131 ? 26.667 25.912 35.171 1.00 17.91 1224 LEU A O 1
ATOM 804 N N . SER A 1 132 ? 28.772 26.478 34.630 1.00 20.02 1225 SER A N 1
ATOM 805 C CA . SER A 1 132 ? 29.316 26.198 35.958 1.00 20.52 1225 SER A CA 1
ATOM 806 C C . SER A 1 132 ? 28.908 27.307 36.911 1.00 19.42 1225 SER A C 1
ATOM 807 O O . SER A 1 132 ? 28.503 28.383 36.467 1.00 17.80 1225 SER A O 1
ATOM 810 N N . GLU A 1 133 ? 29.020 27.075 38.219 1.00 17.42 1226 GLU A N 1
ATOM 811 C CA . GLU A 1 133 ? 28.716 28.143 39.182 1.00 18.69 1226 GLU A CA 1
ATOM 812 C C . GLU A 1 133 ? 29.539 29.403 38.908 1.00 17.67 1226 GLU A C 1
ATOM 813 O O . GLU A 1 133 ? 29.026 30.530 38.992 1.00 16.56 1226 GLU A O 1
ATOM 819 N N . LYS A 1 134 ? 30.810 29.211 38.573 1.00 16.31 1227 LYS A N 1
ATOM 820 C CA . LYS A 1 134 ? 31.689 30.346 38.338 1.00 18.95 1227 LYS A CA 1
ATOM 821 C C . LYS A 1 134 ? 31.246 31.107 37.084 1.00 19.73 1227 LYS A C 1
ATOM 822 O O . LYS A 1 134 ? 31.196 32.331 37.073 1.00 17.45 1227 LYS A O 1
ATOM 828 N N . GLU A 1 135 ? 30.927 30.366 36.036 1.00 19.30 1228 GLU A N 1
ATOM 829 C CA . GLU A 1 135 ? 30.475 30.975 34.787 1.00 21.88 1228 GLU A CA 1
ATOM 830 C C . GLU A 1 135 ? 29.141 31.684 34.958 1.00 20.23 1228 GLU A C 1
ATOM 831 O O . GLU A 1 135 ? 28.925 32.769 34.404 1.00 20.82 1228 GLU A O 1
ATOM 837 N N . PHE A 1 136 ? 28.237 31.068 35.717 1.00 16.32 1229 PHE A N 1
ATOM 838 C CA . PHE A 1 136 ? 26.924 31.661 35.946 1.00 15.22 1229 PHE A CA 1
ATOM 839 C C . PHE A 1 136 ? 27.070 32.967 36.736 1.00 17.99 1229 PHE A C 1
ATOM 840 O O . PHE A 1 136 ? 26.414 33.973 36.441 1.00 15.00 1229 PHE A O 1
ATOM 848 N N . GLN A 1 137 ? 27.955 32.960 37.727 1.00 15.11 1230 GLN A N 1
ATOM 849 C CA . GLN A 1 137 ? 28.212 34.163 38.497 1.00 15.23 1230 GLN A CA 1
ATOM 850 C C . GLN A 1 137 ? 28.776 35.260 37.597 1.00 16.28 1230 GLN A C 1
ATOM 851 O O . GLN A 1 137 ? 28.392 36.427 37.706 1.00 17.81 1230 GLN A O 1
ATOM 857 N N . ARG A 1 138 ? 29.672 34.887 36.694 1.00 16.62 1231 ARG A N 1
ATOM 858 C CA . ARG A 1 138 ? 30.250 35.874 35.773 1.00 20.10 1231 ARG A CA 1
ATOM 859 C C . ARG A 1 138 ? 29.178 36.456 34.845 1.00 21.18 1231 ARG A C 1
ATOM 860 O O . ARG A 1 138 ? 29.109 37.670 34.633 1.00 20.45 1231 ARG A O 1
ATOM 868 N N . LEU A 1 139 ? 28.339 35.583 34.302 1.00 18.61 1232 LEU A N 1
ATOM 869 C CA . LEU A 1 139 ? 27.268 36.038 33.420 1.00 19.57 1232 LEU A CA 1
ATOM 870 C C . LEU A 1 139 ? 26.328 36.970 34.187 1.00 18.01 1232 LEU A C 1
ATOM 871 O O . LEU A 1 139 ? 25.841 37.962 33.639 1.00 20.51 1232 LEU A O 1
ATOM 876 N N . SER A 1 140 ? 26.110 36.671 35.468 1.00 15.88 1233 SER A N 1
ATOM 877 C CA . SER A 1 140 ? 25.230 37.465 36.315 1.00 16.35 1233 SER A CA 1
ATOM 878 C C . SER A 1 140 ? 25.790 38.866 36.591 1.00 18.11 1233 SER A C 1
ATOM 879 O O . SER A 1 140 ? 25.062 39.736 37.070 1.00 18.17 1233 SER A O 1
ATOM 882 N N . GLU A 1 141 ? 27.086 39.049 36.339 1.00 19.24 1234 GLU A N 1
ATOM 883 C CA . GLU A 1 141 ? 27.724 40.358 36.513 1.00 21.46 1234 GLU A CA 1
ATOM 884 C C . GLU A 1 141 ? 27.720 41.153 35.206 1.00 22.13 1234 GLU A C 1
ATOM 885 O O . GLU A 1 141 ? 27.696 42.387 35.211 1.00 24.36 1234 GLU A O 1
ATOM 891 N N . GLU A 1 142 ? 27.742 40.437 34.089 1.00 21.78 1235 GLU A N 1
ATOM 892 C CA . GLU A 1 142 ? 27.989 41.060 32.792 1.00 25.14 1235 GLU A CA 1
ATOM 893 C C . GLU A 1 142 ? 26.725 41.544 32.062 1.00 23.04 1235 GLU A C 1
ATOM 894 O O . GLU A 1 142 ? 26.746 42.587 31.391 1.00 21.24 1235 GLU A O 1
ATOM 900 N N . ILE A 1 143 ? 25.621 40.826 32.233 1.00 18.90 1236 ILE A N 1
ATOM 901 C CA . ILE A 1 143 ? 24.413 41.069 31.423 1.00 17.07 1236 ILE A CA 1
ATOM 902 C C . ILE A 1 143 ? 23.515 42.171 31.951 1.00 20.15 1236 ILE A C 1
ATOM 903 O O . ILE A 1 143 ? 23.175 42.183 33.135 1.00 18.41 1236 ILE A O 1
ATOM 908 N N . ASP A 1 144 ? 23.106 43.096 31.077 1.00 16.14 1237 ASP A N 1
ATOM 909 C CA . ASP A 1 144 ? 22.232 44.175 31.515 1.00 19.21 1237 ASP A CA 1
ATOM 910 C C . ASP A 1 144 ? 20.761 43.815 31.338 1.00 16.61 1237 ASP A C 1
ATOM 911 O O . ASP A 1 144 ? 19.919 44.202 32.144 1.00 16.35 1237 ASP A O 1
ATOM 916 N N . ALA A 1 145 ? 20.459 43.094 30.271 1.00 17.46 1238 ALA A N 1
ATOM 917 C CA . ALA A 1 145 ? 19.072 42.737 29.979 1.00 17.43 1238 ALA A CA 1
ATOM 918 C C . ALA A 1 145 ? 18.984 41.407 29.222 1.00 16.41 1238 ALA A C 1
ATOM 919 O O . ALA A 1 145 ? 19.949 40.943 28.600 1.00 16.71 1238 ALA A O 1
ATOM 921 N N . ILE A 1 146 ? 17.822 40.772 29.308 1.00 14.66 1239 ILE A N 1
ATOM 922 C CA . ILE A 1 146 ? 17.628 39.439 28.748 1.00 12.94 1239 ILE A CA 1
ATOM 923 C C . ILE A 1 146 ? 16.432 39.393 27.797 1.00 12.79 1239 ILE A C 1
ATOM 924 O O . ILE A 1 146 ? 15.337 39.821 28.152 1.00 13.78 1239 ILE A O 1
ATOM 929 N N . TYR A 1 147 ? 16.658 38.876 26.597 1.00 13.38 1240 TYR A N 1
ATOM 930 C CA . TYR A 1 147 ? 15.580 38.532 25.680 1.00 13.92 1240 TYR A CA 1
ATOM 931 C C . TYR A 1 147 ? 15.482 37.010 25.663 1.00 11.62 1240 TYR A C 1
ATOM 932 O O . TYR A 1 147 ? 16.336 36.333 25.095 1.00 12.95 1240 TYR A O 1
ATOM 941 N N . HIS A 1 148 ? 14.447 36.480 26.309 1.00 11.32 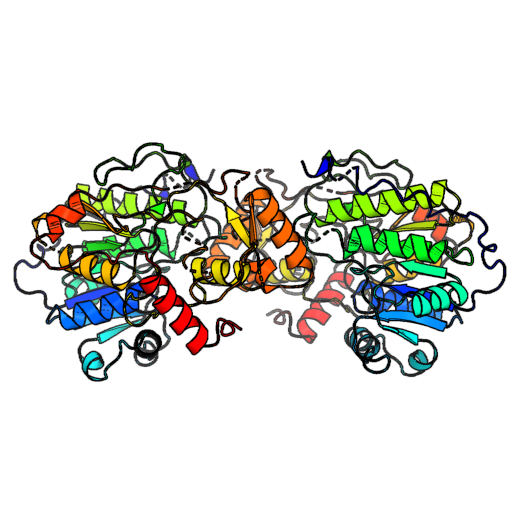1241 HIS A N 1
ATOM 942 C CA . HIS A 1 148 ? 14.312 35.036 26.437 1.00 10.82 1241 HIS A CA 1
ATOM 943 C C . HIS A 1 148 ? 13.356 34.458 25.374 1.00 12.52 1241 HIS A C 1
ATOM 944 O O . HIS A 1 148 ? 12.134 34.462 25.536 1.00 12.74 1241 HIS A O 1
ATOM 951 N N . ASN A 1 149 ? 13.940 33.989 24.276 1.00 13.81 1242 ASN A N 1
ATOM 952 C CA . ASN A 1 149 ? 13.195 33.437 23.148 1.00 16.31 1242 ASN A CA 1
ATOM 953 C C . ASN A 1 149 ? 13.518 31.950 22.934 1.00 16.80 1242 ASN A C 1
ATOM 954 O O . ASN A 1 149 ? 13.023 31.326 22.000 1.00 18.38 1242 ASN A O 1
ATOM 959 N N . GLY A 1 150 ? 14.333 31.375 23.810 1.00 17.55 1243 GLY A N 1
ATOM 960 C CA . GLY A 1 150 ? 14.705 29.978 23.684 1.00 17.87 1243 GLY A CA 1
ATOM 961 C C . GLY A 1 150 ? 13.610 29.102 24.258 1.00 18.93 1243 GLY A C 1
ATOM 962 O O . GLY A 1 150 ? 13.021 29.448 25.282 1.00 17.44 1243 GLY A O 1
ATOM 963 N N . ALA A 1 151 ? 13.329 27.990 23.585 1.00 17.79 1244 ALA A N 1
ATOM 964 C CA . ALA A 1 151 ? 12.280 27.056 23.995 1.00 17.00 1244 ALA A CA 1
ATOM 965 C C . ALA A 1 151 ? 12.304 25.829 23.103 1.00 18.97 1244 ALA A C 1
ATOM 966 O O . ALA A 1 151 ? 12.739 25.903 21.958 1.00 21.02 1244 ALA A O 1
ATOM 968 N N . LEU A 1 152 ? 11.856 24.702 23.636 1.00 16.72 1245 LEU A N 1
ATOM 969 C CA . LEU A 1 152 ? 11.624 23.514 22.809 1.00 17.73 1245 LEU A CA 1
ATOM 970 C C . LEU A 1 152 ? 10.189 23.565 22.336 1.00 18.70 1245 LEU A C 1
ATOM 971 O O . LEU A 1 152 ? 9.271 23.553 23.153 1.00 17.75 1245 LEU A O 1
ATOM 976 N N . VAL A 1 153 ? 10.002 23.652 21.017 1.00 16.90 1246 VAL A N 1
ATOM 977 C CA . VAL A 1 153 ? 8.675 23.654 20.410 1.00 19.61 1246 VAL A CA 1
ATOM 978 C C . VAL A 1 153 ? 8.448 22.322 19.703 1.00 19.59 1246 VAL A C 1
ATOM 979 O O . VAL A 1 153 ? 9.057 22.041 18.671 1.00 20.90 1246 VAL A O 1
ATOM 983 N N . ASN A 1 154 ? 7.617 21.485 20.309 1.00 18.94 1247 ASN A N 1
ATOM 984 C CA . ASN A 1 154 ? 7.220 20.221 19.720 1.00 21.56 1247 ASN A CA 1
ATOM 985 C C . ASN A 1 154 ? 5.723 20.023 19.949 1.00 21.29 1247 ASN A C 1
ATOM 986 O O . ASN A 1 154 ? 5.259 19.977 21.090 1.00 20.38 1247 ASN A O 1
ATOM 991 N N . PHE A 1 155 ? 4.958 19.916 18.870 1.00 18.85 1248 PHE A N 1
ATOM 992 C CA . PHE A 1 155 ? 3.508 19.890 18.999 1.00 20.17 1248 PHE A CA 1
ATOM 993 C C . PHE A 1 155 ? 2.947 18.484 19.222 1.00 22.93 1248 PHE A C 1
ATOM 994 O O . PHE A 1 155 ? 1.737 18.311 19.389 1.00 24.24 1248 PHE A O 1
ATOM 1002 N N . LEU A 1 156 ? 3.828 17.492 19.243 1.00 20.63 1249 LEU A N 1
ATOM 1003 C CA . LEU A 1 156 ? 3.412 16.117 19.493 1.00 23.99 1249 LEU A CA 1
ATOM 1004 C C . LEU A 1 156 ? 3.748 15.626 20.911 1.00 25.61 1249 LEU A C 1
ATOM 1005 O O . LEU A 1 156 ? 3.024 14.794 21.470 1.00 26.90 1249 LEU A O 1
ATOM 1010 N N . TYR A 1 157 ? 4.842 16.125 21.479 1.00 20.37 1250 TYR A N 1
ATOM 1011 C CA . TYR A 1 157 ? 5.343 15.626 22.775 1.00 20.70 1250 TYR A CA 1
ATOM 1012 C C . TYR A 1 157 ? 4.488 16.066 23.972 1.00 20.31 1250 TYR A C 1
ATOM 1013 O O . TYR A 1 157 ? 3.816 17.091 23.917 1.00 18.21 1250 TYR A O 1
ATOM 1022 N N . PRO A 1 158 ? 4.539 15.308 25.079 1.00 19.45 1251 PRO A N 1
ATOM 1023 C CA . PRO A 1 158 ? 3.814 15.688 26.295 1.00 18.30 1251 PRO A CA 1
ATOM 1024 C C . PRO A 1 158 ? 4.543 16.758 27.114 1.00 17.45 1251 PRO A C 1
ATOM 1025 O O . PRO A 1 158 ? 5.695 17.069 26.827 1.00 16.71 1251 PRO A O 1
ATOM 1029 N N . TYR A 1 159 ? 3.856 17.295 28.115 1.00 16.98 1252 TYR A N 1
ATOM 1030 C CA . TYR A 1 159 ? 4.415 18.310 29.010 1.00 17.93 1252 TYR A CA 1
ATOM 1031 C C . TYR A 1 159 ? 5.804 17.927 29.505 1.00 17.86 1252 TYR A C 1
ATOM 1032 O O . TYR A 1 159 ? 6.736 18.734 29.437 1.00 17.04 1252 TYR A O 1
ATOM 1041 N N . GLU A 1 160 ? 5.966 16.681 29.950 1.00 19.24 1253 GLU A N 1
ATOM 1042 C CA . GLU A 1 160 ? 7.226 16.288 30.581 1.00 17.36 1253 GLU A CA 1
ATOM 1043 C C . GLU A 1 160 ? 8.415 16.401 29.621 1.00 16.48 1253 GLU A C 1
ATOM 1044 O O . GLU A 1 160 ? 9.538 16.566 30.063 1.00 18.10 1253 GLU A O 1
ATOM 1050 N N . SER A 1 161 ? 8.170 16.371 28.312 1.00 15.14 1254 SER A N 1
ATOM 1051 C CA . SER A 1 161 ? 9.264 16.443 27.350 1.00 15.08 1254 SER A CA 1
ATOM 1052 C C . SER A 1 161 ? 9.796 17.877 27.192 1.00 16.98 1254 SER A C 1
ATOM 1053 O O . SER A 1 161 ? 10.898 18.087 26.688 1.00 17.68 1254 SER A O 1
ATOM 1064 N N . ARG A 1 163 ? 9.383 20.251 29.801 1.00 14.45 1256 ARG A N 1
ATOM 1065 C CA . ARG A 1 163 ? 9.549 20.809 31.135 1.00 15.08 1256 ARG A CA 1
ATOM 1066 C C . ARG A 1 163 ? 10.948 21.405 31.344 1.00 16.42 1256 ARG A C 1
ATOM 1067 O O . ARG A 1 163 ? 11.087 22.536 31.827 1.00 14.75 1256 ARG A O 1
ATOM 1075 N N . ALA A 1 164 ? 11.984 20.664 30.959 1.00 15.71 1257 ALA A N 1
ATOM 1076 C CA . ALA A 1 164 ? 13.357 21.127 31.184 1.00 17.31 1257 ALA A CA 1
ATOM 1077 C C . ALA A 1 164 ? 13.639 22.432 30.433 1.00 15.75 1257 ALA A C 1
ATOM 1078 O O . ALA A 1 164 ? 14.119 23.393 31.033 1.00 14.95 1257 ALA A O 1
ATOM 1080 N N . ALA A 1 165 ? 13.327 22.465 29.137 1.00 14.69 1258 ALA A N 1
ATOM 1081 C CA . ALA A 1 165 ? 13.672 23.624 28.318 1.00 15.08 1258 ALA A CA 1
ATOM 1082 C C . ALA A 1 165 ? 12.752 24.815 28.574 1.00 16.40 1258 ALA A C 1
ATOM 1083 O O . ALA A 1 165 ? 13.217 25.957 28.638 1.00 15.03 1258 ALA A O 1
ATOM 1085 N N . ASN A 1 166 ? 11.454 24.561 28.712 1.00 13.68 1259 ASN A N 1
ATOM 1086 C CA . ASN A 1 166 ? 10.496 25.661 28.780 1.00 13.64 1259 ASN A CA 1
ATOM 1087 C C . ASN A 1 166 ? 10.188 26.109 30.190 1.00 13.55 1259 ASN A C 1
ATOM 1088 O O . ASN A 1 166 ? 10.111 27.307 30.459 1.00 15.32 1259 ASN A O 1
ATOM 1093 N N . VAL A 1 167 ? 10.050 25.158 31.110 1.00 13.49 1260 VAL A N 1
ATOM 1094 C CA . VAL A 1 167 ? 9.703 25.520 32.469 1.00 14.08 1260 VAL A CA 1
ATOM 1095 C C . VAL A 1 167 ? 10.979 25.780 33.266 1.00 16.09 1260 VAL A C 1
ATOM 1096 O O . VAL A 1 167 ? 11.173 26.883 33.767 1.00 12.70 1260 VAL A O 1
ATOM 1100 N N . LEU A 1 168 ? 11.854 24.786 33.371 1.00 12.86 1261 LEU A N 1
ATOM 1101 C CA . LEU A 1 168 ? 13.052 24.986 34.175 1.00 14.80 1261 LEU A CA 1
ATOM 1102 C C . LEU A 1 168 ? 13.989 26.014 33.518 1.00 14.15 1261 LEU A C 1
ATOM 1103 O O . LEU A 1 168 ? 14.606 26.835 34.216 1.00 14.69 1261 LEU A O 1
ATOM 1108 N N . GLY A 1 169 ? 14.052 26.011 32.189 1.00 14.16 1262 GLY A N 1
ATOM 1109 C CA . GLY A 1 169 ? 14.876 26.978 31.488 1.00 13.58 1262 GLY A CA 1
ATOM 1110 C C . GLY A 1 169 ? 14.456 28.410 31.805 1.00 14.71 1262 GLY A C 1
ATOM 1111 O O . GLY A 1 169 ? 15.298 29.274 32.039 1.00 13.87 1262 GLY A O 1
ATOM 1112 N N . THR A 1 170 ? 13.151 28.646 31.831 1.00 13.46 1263 THR A N 1
ATOM 1113 C CA . THR A 1 170 ? 12.630 29.964 32.165 1.00 13.43 1263 THR A CA 1
ATOM 1114 C C . THR A 1 170 ? 12.931 30.269 33.635 1.00 13.22 1263 THR A C 1
ATOM 1115 O O . THR A 1 170 ? 13.323 31.388 33.985 1.00 12.86 1263 THR A O 1
ATOM 1119 N N . ARG A 1 171 ? 12.780 29.263 34.495 1.00 13.15 1264 ARG A N 1
ATOM 1120 C CA . ARG A 1 171 ? 13.170 29.426 35.903 1.00 14.04 1264 ARG A CA 1
ATOM 1121 C C . ARG A 1 171 ? 14.629 29.872 36.035 1.00 13.08 1264 ARG A C 1
ATOM 1122 O O . ARG A 1 171 ? 14.945 30.786 36.798 1.00 14.02 1264 ARG A O 1
ATOM 1130 N N . GLU A 1 172 ? 15.521 29.247 35.276 1.00 13.54 1265 GLU A N 1
ATOM 1131 C CA . GLU A 1 172 ? 16.946 29.563 35.396 1.00 14.72 1265 GLU A CA 1
ATOM 1132 C C . GLU A 1 172 ? 17.251 30.959 34.849 1.00 14.47 1265 GLU A C 1
ATOM 1133 O O . GLU A 1 172 ? 18.145 31.652 35.336 1.00 13.89 1265 GLU A O 1
ATOM 1139 N N . ILE A 1 173 ? 16.507 31.367 33.825 1.00 13.28 1266 ILE A N 1
ATOM 1140 C CA . ILE A 1 173 ? 16.615 32.724 33.284 1.00 10.99 1266 ILE A CA 1
ATOM 1141 C C . ILE A 1 173 ? 16.187 33.721 34.340 1.00 12.39 1266 ILE A C 1
ATOM 1142 O O . ILE A 1 173 ? 16.824 34.766 34.523 1.00 13.75 1266 ILE A O 1
ATOM 1147 N N . LEU A 1 174 ? 15.109 33.406 35.055 1.00 12.34 1267 LEU A N 1
ATOM 1148 C CA . LEU A 1 174 ? 14.663 34.284 36.138 1.00 13.12 1267 LEU A CA 1
ATOM 1149 C C . LEU A 1 174 ? 15.700 34.336 37.253 1.00 13.46 1267 LEU A C 1
ATOM 1150 O O . LEU A 1 174 ? 15.907 35.373 37.868 1.00 13.71 1267 LEU A O 1
ATOM 1155 N N . ARG A 1 175 ? 16.345 33.207 37.500 1.00 13.47 1268 ARG A N 1
ATOM 1156 C CA . ARG A 1 175 ? 17.443 33.148 38.464 1.00 13.74 1268 ARG A CA 1
ATOM 1157 C C . ARG A 1 175 ? 18.578 34.106 38.084 1.00 13.69 1268 ARG A C 1
ATOM 1158 O O . ARG A 1 175 ? 19.091 34.848 38.915 1.00 14.74 1268 ARG A O 1
ATOM 1166 N N . LEU A 1 176 ? 18.977 34.067 36.824 1.00 13.19 1269 LEU A N 1
ATOM 1167 C CA . LEU A 1 176 ? 20.033 34.944 36.328 1.00 14.07 1269 LEU A CA 1
ATOM 1168 C C . LEU A 1 176 ? 19.607 36.409 36.411 1.00 15.02 1269 LEU A C 1
ATOM 1169 O O . LEU A 1 176 ? 20.399 37.291 36.765 1.00 14.84 1269 LEU A O 1
ATOM 1174 N N . ALA A 1 177 ? 18.342 36.669 36.097 1.00 16.18 1270 ALA A N 1
ATOM 1175 C CA . ALA A 1 177 ? 17.813 38.030 36.093 1.00 14.15 1270 ALA A CA 1
ATOM 1176 C C . ALA A 1 177 ? 17.761 38.625 37.501 1.00 16.40 1270 ALA A C 1
ATOM 1177 O O . ALA A 1 177 ? 17.654 39.838 37.662 1.00 16.21 1270 ALA A O 1
ATOM 1179 N N . THR A 1 178 ? 17.841 37.773 38.525 1.00 13.87 1271 THR A N 1
ATOM 1180 C CA . THR A 1 178 ? 17.805 38.256 39.896 1.00 16.19 1271 THR A CA 1
ATOM 1181 C C . THR A 1 178 ? 19.113 37.990 40.645 1.00 15.70 1271 THR A C 1
ATOM 1182 O O . THR A 1 178 ? 19.186 38.221 41.845 1.00 17.62 1271 THR A O 1
ATOM 1186 N N . ARG A 1 179 ? 20.132 37.506 39.940 1.00 14.81 1272 ARG A N 1
ATOM 1187 C CA . ARG A 1 179 ? 21.415 37.174 40.566 1.00 17.57 1272 ARG A CA 1
ATOM 1188 C C . ARG A 1 179 ? 22.395 38.339 40.431 1.00 17.11 1272 ARG A C 1
ATOM 1189 O O . ARG A 1 179 ? 22.647 38.811 39.324 1.00 16.86 1272 ARG A O 1
ATOM 1197 N N . THR A 1 180 ? 22.967 38.753 41.558 1.00 18.87 1273 THR A N 1
ATOM 1198 C CA . THR A 1 180 ? 23.977 39.803 41.581 1.00 18.82 1273 THR A CA 1
ATOM 1199 C C . THR A 1 180 ? 23.342 41.171 41.393 1.00 21.53 1273 THR A C 1
ATOM 1200 O O . THR A 1 180 ? 23.351 42.005 42.299 1.00 23.15 1273 THR A O 1
ATOM 1204 N N . ARG A 1 181 ? 22.788 41.393 40.208 1.00 18.86 1274 ARG A N 1
ATOM 1205 C CA . ARG A 1 181 ? 22.128 42.656 39.892 1.00 20.49 1274 ARG A CA 1
ATOM 1206 C C . ARG A 1 181 ? 20.940 42.433 38.961 1.00 18.62 1274 ARG A C 1
ATOM 1207 O O . ARG A 1 181 ? 20.961 41.545 38.110 1.00 16.50 1274 ARG A O 1
ATOM 1215 N N . ILE A 1 182 ? 19.912 43.248 39.153 1.00 17.72 1275 ILE A N 1
ATOM 1216 C CA . ILE A 1 182 ? 18.643 43.103 38.442 1.00 20.58 1275 ILE A CA 1
ATOM 1217 C C . ILE A 1 182 ? 18.774 43.298 36.943 1.00 18.65 1275 ILE A C 1
ATOM 1218 O O . ILE A 1 182 ? 19.420 44.241 36.475 1.00 19.18 1275 ILE A O 1
ATOM 1223 N N . LYS A 1 183 ? 18.157 42.389 36.186 1.00 15.68 1276 LYS A N 1
ATOM 1224 C CA . LYS A 1 183 ? 18.188 42.441 34.739 1.00 17.23 1276 LYS A CA 1
ATOM 1225 C C . LYS A 1 183 ? 16.769 42.374 34.176 1.00 16.90 1276 LYS A C 1
ATOM 1226 O O . LYS A 1 183 ? 16.077 41.369 34.347 1.00 15.77 1276 LYS A O 1
ATOM 1232 N N . PRO A 1 184 ? 16.330 43.445 33.505 1.00 17.52 1277 PRO A N 1
ATOM 1233 C CA . PRO A 1 184 ? 15.017 43.365 32.857 1.00 14.38 1277 PRO A CA 1
ATOM 1234 C C . PRO A 1 184 ? 14.935 42.187 31.895 1.00 14.59 1277 PRO A C 1
ATOM 1235 O O . PRO A 1 184 ? 15.921 41.801 31.234 1.00 15.14 1277 PRO A O 1
ATOM 1239 N N . LEU A 1 185 ? 13.739 41.616 31.833 1.00 14.69 1278 LEU A N 1
ATOM 1240 C CA . LEU A 1 185 ? 13.499 40.419 31.059 1.00 13.34 1278 LEU A CA 1
ATOM 1241 C C . LEU A 1 185 ? 12.405 40.640 30.023 1.00 14.02 1278 LEU A C 1
ATOM 1242 O O . LEU A 1 185 ? 11.282 40.991 30.364 1.00 16.93 1278 LEU A O 1
ATOM 1247 N N . HIS A 1 186 ? 12.744 40.458 28.761 1.00 12.63 1279 HIS A N 1
ATOM 1248 C CA . HIS A 1 186 ? 11.738 40.529 27.708 1.00 14.00 1279 HIS A CA 1
ATOM 1249 C C . HIS A 1 186 ? 11.442 39.103 27.295 1.00 12.42 1279 HIS A C 1
ATOM 1250 O O . HIS A 1 186 ? 12.256 38.444 26.646 1.00 11.52 1279 HIS A O 1
ATOM 1257 N N . TYR A 1 187 ? 10.289 38.613 27.741 1.00 11.60 1280 TYR A N 1
ATOM 1258 C CA . TYR A 1 187 ? 9.994 37.186 27.636 1.00 12.67 1280 TYR A CA 1
ATOM 1259 C C . TYR A 1 187 ? 9.106 36.883 26.434 1.00 12.84 1280 TYR A C 1
ATOM 1260 O O . TYR A 1 187 ? 8.005 37.414 26.322 1.00 13.70 1280 TYR A O 1
ATOM 1269 N N . VAL A 1 188 ? 9.591 36.029 25.538 1.00 12.63 1281 VAL A N 1
ATOM 1270 C CA . VAL A 1 188 ? 8.787 35.600 24.399 1.00 12.20 1281 VAL A CA 1
ATOM 1271 C C . VAL A 1 188 ? 7.961 34.374 24.774 1.00 14.08 1281 VAL A C 1
ATOM 1272 O O . VAL A 1 188 ? 8.466 33.245 24.873 1.00 13.75 1281 VAL A O 1
ATOM 1276 N N . SER A 1 189 ? 6.667 34.606 24.986 1.00 14.12 1282 SER A N 1
ATOM 1277 C CA . SER A 1 189 ? 5.726 33.543 25.327 1.00 12.61 1282 SER A CA 1
ATOM 1278 C C . SER A 1 189 ? 5.051 33.002 24.071 1.00 13.92 1282 SER A C 1
ATOM 1279 O O . SER A 1 189 ? 5.728 32.615 23.118 1.00 14.16 1282 SER A O 1
ATOM 1282 N N . THR A 1 190 ? 3.720 32.976 24.062 1.00 13.14 1283 THR A N 1
ATOM 1283 C CA . THR A 1 190 ? 2.999 32.505 22.880 1.00 13.39 1283 THR A CA 1
ATOM 1284 C C . THR A 1 190 ? 1.507 32.681 23.099 1.00 14.00 1283 THR A C 1
ATOM 1285 O O . THR A 1 190 ? 1.044 32.605 24.227 1.00 11.63 1283 THR A O 1
ATOM 1289 N N . VAL A 1 191 ? 0.745 32.913 22.032 1.00 13.03 1284 VAL A N 1
ATOM 1290 C CA . VAL A 1 191 ? -0.705 32.962 22.192 1.00 13.50 1284 VAL A CA 1
ATOM 1291 C C . VAL A 1 191 ? -1.240 31.592 22.596 1.00 15.53 1284 VAL A C 1
ATOM 1292 O O . VAL A 1 191 ? -2.371 31.478 23.067 1.00 16.38 1284 VAL A O 1
ATOM 1296 N N . SER A 1 192 ? -0.428 30.550 22.435 1.00 14.49 1285 SER A N 1
ATOM 1297 C CA . SER A 1 192 ? -0.880 29.205 22.822 1.00 16.55 1285 SER A CA 1
ATOM 1298 C C . SER A 1 192 ? -0.980 28.989 24.336 1.00 14.97 1285 SER A C 1
ATOM 1299 O O . SER A 1 192 ? -1.381 27.903 24.782 1.00 15.38 1285 SER A O 1
ATOM 1302 N N . VAL A 1 193 ? -0.641 29.996 25.142 1.00 13.13 1286 VAL A N 1
ATOM 1303 C CA . VAL A 1 193 ? -0.950 29.903 26.567 1.00 13.07 1286 VAL A CA 1
ATOM 1304 C C . VAL A 1 193 ? -2.447 30.133 26.828 1.00 15.93 1286 VAL A C 1
ATOM 1305 O O . VAL A 1 193 ? -2.917 29.964 27.961 1.00 15.58 1286 VAL A O 1
ATOM 1309 N N . LEU A 1 194 ? -3.173 30.515 25.777 1.00 13.46 1287 LEU A N 1
ATOM 1310 C CA . LEU A 1 194 ? -4.612 30.820 25.851 1.00 15.61 1287 LEU A CA 1
ATOM 1311 C C . LEU A 1 194 ? -5.495 29.663 25.371 1.00 17.98 1287 LEU A C 1
ATOM 1312 O O . LEU A 1 194 ? -5.109 28.905 24.474 1.00 19.44 1287 LEU A O 1
ATOM 1317 N N . PRO A 1 195 ? -6.699 29.536 25.949 1.00 19.82 1288 PRO A N 1
ATOM 1318 C CA . PRO A 1 195 ? -7.630 28.494 25.487 1.00 18.90 1288 PRO A CA 1
ATOM 1319 C C . PRO A 1 195 ? -8.093 28.736 24.055 1.00 19.36 1288 PRO A C 1
ATOM 1320 O O . PRO A 1 195 ? -8.224 29.891 23.639 1.00 16.81 1288 PRO A O 1
ATOM 1324 N N . LEU A 1 196 ? -8.332 27.649 23.323 1.00 18.24 1289 LEU A N 1
ATOM 1325 C CA . LEU A 1 196 ? -8.817 27.698 21.955 1.00 19.07 1289 LEU A CA 1
ATOM 1326 C C . LEU A 1 196 ? -10.332 27.666 21.937 1.00 22.57 1289 LEU A C 1
ATOM 1327 O O . LEU A 1 196 ? -10.947 27.201 22.891 1.00 22.79 1289 LEU A O 1
ATOM 1332 N N . GLY A 1 197 ? -10.935 28.127 20.847 1.00 21.60 1290 GLY A N 1
ATOM 1333 C CA . GLY A 1 197 ? -12.362 27.939 20.667 1.00 23.20 1290 GLY A CA 1
ATOM 1334 C C . GLY A 1 197 ? -13.258 29.072 21.151 1.00 25.25 1290 GLY A C 1
ATOM 1335 O O . GLY A 1 197 ? -14.477 29.010 20.982 1.00 23.87 1290 GLY A O 1
ATOM 1336 N N . ARG A 1 198 ? -12.661 30.094 21.755 1.00 21.83 1291 ARG A N 1
ATOM 1337 C CA . ARG A 1 198 ? -13.403 31.241 22.281 1.00 21.94 1291 ARG A CA 1
ATOM 1338 C C . ARG A 1 198 ? -13.663 32.230 21.166 1.00 23.93 1291 ARG A C 1
ATOM 1339 O O . ARG A 1 198 ? -12.786 32.486 20.359 1.00 21.27 1291 ARG A O 1
ATOM 1347 N N . LYS A 1 199 ? -14.859 32.778 21.122 1.00 24.41 1292 LYS A N 1
ATOM 1348 C CA . LYS A 1 199 ? -15.282 33.595 20.025 1.00 25.23 1292 LYS A CA 1
ATOM 1349 C C . LYS A 1 199 ? -14.656 34.979 19.978 1.00 25.83 1292 LYS A C 1
ATOM 1350 O O . LYS A 1 199 ? -14.176 35.385 18.991 1.00 28.84 1292 LYS A O 1
ATOM 1356 N N . ALA A 1 200 ? -14.725 35.689 21.071 1.00 24.95 1293 ALA A N 1
ATOM 1357 C CA . ALA A 1 200 ? -14.299 37.079 21.142 1.00 26.86 1293 ALA A CA 1
ATOM 1358 C C . ALA A 1 200 ? -12.783 37.134 21.219 1.00 24.14 1293 ALA A C 1
ATOM 1359 O O . ALA A 1 200 ? -12.163 36.258 21.836 1.00 24.35 1293 ALA A O 1
ATOM 1361 N N . PRO A 1 201 ? -12.183 38.129 20.551 1.00 23.74 1294 PRO A N 1
ATOM 1362 C CA . PRO A 1 201 ? -10.727 38.310 20.613 1.00 23.00 1294 PRO A CA 1
ATOM 1363 C C . PRO A 1 201 ? -10.271 38.446 22.060 1.00 22.37 1294 PRO A C 1
ATOM 1364 O O . PRO A 1 201 ? -10.797 39.265 22.813 1.00 24.42 1294 PRO A O 1
ATOM 1368 N N . ILE A 1 202 ? -9.322 37.614 22.469 1.00 21.55 1295 ILE A N 1
ATOM 1369 C CA . ILE A 1 202 ? -8.902 37.628 23.861 1.00 19.78 1295 ILE A CA 1
ATOM 1370 C C . ILE A 1 202 ? -8.008 38.838 24.108 1.00 18.72 1295 ILE A C 1
ATOM 1371 O O . ILE A 1 202 ? -7.063 39.094 23.351 1.00 17.68 1295 ILE A O 1
ATOM 1376 N N . ARG A 1 203 ? -8.321 39.593 25.159 1.00 19.76 1296 ARG A N 1
ATOM 1377 C CA . ARG A 1 203 ? -7.599 40.828 25.446 1.00 21.12 1296 ARG A CA 1
ATOM 1378 C C . ARG A 1 203 ? -6.233 40.547 26.044 1.00 21.63 1296 ARG A C 1
ATOM 1379 O O . ARG A 1 203 ? -6.053 39.592 26.790 1.00 20.61 1296 ARG A O 1
ATOM 1387 N N . GLU A 1 204 ? -5.286 41.410 25.710 1.00 20.90 1297 GLU A N 1
ATOM 1388 C CA . GLU A 1 204 ? -3.926 41.314 26.206 1.00 19.15 1297 GLU A CA 1
ATOM 1389 C C . GLU A 1 204 ? -3.871 41.427 27.724 1.00 22.58 1297 GLU A C 1
ATOM 1390 O O . GLU A 1 204 ? -3.012 40.806 28.355 1.00 21.72 1297 GLU A O 1
ATOM 1396 N N . ASP A 1 205 ? -4.784 42.194 28.321 1.00 20.83 1298 ASP A N 1
ATOM 1397 C CA . ASP A 1 205 ? -4.758 42.374 29.775 1.00 24.50 1298 ASP A CA 1
ATOM 1398 C C . ASP A 1 205 ? -5.651 41.393 30.535 1.00 24.72 1298 ASP A C 1
ATOM 1399 O O . ASP A 1 205 ? -5.864 41.538 31.736 1.00 24.95 1298 ASP A O 1
ATOM 1404 N N . GLU A 1 206 ? -6.177 40.400 29.838 1.00 24.73 1299 GLU A N 1
ATOM 1405 C CA . GLU A 1 206 ? -6.989 39.393 30.499 1.00 26.50 1299 GLU A CA 1
ATOM 1406 C C . GLU A 1 206 ? -6.099 38.413 31.245 1.00 26.68 1299 GLU A C 1
ATOM 1407 O O . GLU A 1 206 ? -5.158 37.865 30.662 1.00 24.35 1299 GLU A O 1
ATOM 1413 N N . PRO A 1 207 ? -6.389 38.192 32.539 1.00 25.60 1300 PRO A N 1
ATOM 1414 C CA . PRO A 1 207 ? -5.651 37.227 33.360 1.00 26.74 1300 PRO A CA 1
ATOM 1415 C C . PRO A 1 207 ? -5.681 35.827 32.755 1.00 25.32 1300 PRO A C 1
ATOM 1416 O O . PRO A 1 207 ? -6.649 35.471 32.065 1.00 23.00 1300 PRO A O 1
ATOM 1420 N N . LEU A 1 208 ? -4.630 35.048 32.994 1.00 22.99 1301 LEU A N 1
ATOM 1421 C CA . LEU A 1 208 ? -4.601 33.666 32.548 1.00 22.94 1301 LEU A CA 1
ATOM 1422 C C . LEU A 1 208 ? -5.630 32.852 33.300 1.00 25.99 1301 LEU A C 1
ATOM 1423 O O . LEU A 1 208 ? -5.790 33.012 34.513 1.00 24.01 1301 LEU A O 1
ATOM 1428 N N . GLU A 1 209 ? -6.314 31.977 32.573 1.00 24.51 1302 GLU A N 1
ATOM 1429 C CA . GLU A 1 209 ? -7.198 30.991 33.179 1.00 27.28 1302 GLU A CA 1
ATOM 1430 C C . GLU A 1 209 ? -6.408 29.842 33.766 1.00 25.52 1302 GLU A C 1
ATOM 1431 O O . GLU A 1 209 ? -5.178 29.801 33.678 1.00 23.64 1302 GLU A O 1
ATOM 1437 N N . GLY A 1 210 ? -7.126 28.891 34.350 1.00 27.11 1303 GLY A N 1
ATOM 1438 C CA . GLY A 1 210 ? -6.499 27.719 34.928 1.00 27.79 1303 GLY A CA 1
ATOM 1439 C C . GLY A 1 210 ? -5.922 26.788 33.876 1.00 29.30 1303 GLY A C 1
ATOM 1440 O O . GLY A 1 210 ? -6.235 26.907 32.685 1.00 28.49 1303 GLY A O 1
ATOM 1441 N N . PRO A 1 211 ? -5.087 25.838 34.314 1.00 26.38 1304 PRO A N 1
ATOM 1442 C CA . PRO A 1 211 ? -4.311 24.985 33.414 1.00 26.56 1304 PRO A CA 1
ATOM 1443 C C . PRO A 1 211 ? -5.154 23.978 32.632 1.00 29.02 1304 PRO A C 1
ATOM 1444 O O . PRO A 1 211 ? -4.707 23.526 31.578 1.00 28.31 1304 PRO A O 1
ATOM 1448 N N . SER A 1 212 ? -6.353 23.698 33.098 1.00 29.62 1305 SER A N 1
ATOM 1449 C CA . SER A 1 212 ? -7.147 22.677 32.470 1.00 29.49 1305 SER A CA 1
ATOM 1450 C C . SER A 1 212 ? -7.661 23.117 31.135 1.00 30.59 1305 SER A C 1
ATOM 1451 O O . SER A 1 212 ? -8.089 22.306 30.403 1.00 30.66 1305 SER A O 1
ATOM 1454 N N . SER A 1 213 ? -7.587 24.402 30.831 1.00 30.07 1306 SER A N 1
ATOM 1455 C CA . SER A 1 213 ? -8.100 24.944 29.577 1.00 32.62 1306 SER A CA 1
ATOM 1456 C C . SER A 1 213 ? -7.298 24.540 28.323 1.00 31.95 1306 SER A C 1
ATOM 1457 O O . SER A 1 213 ? -7.814 24.599 27.229 1.00 33.54 1306 SER A O 1
ATOM 1460 N N . LEU A 1 214 ? -6.057 24.133 28.517 1.00 27.34 1307 LEU A N 1
ATOM 1461 C CA . LEU A 1 214 ? -5.092 23.966 27.464 1.00 22.42 1307 LEU A CA 1
ATOM 1462 C C . LEU A 1 214 ? -4.993 22.531 27.010 1.00 22.27 1307 LEU A C 1
ATOM 1463 O O . LEU A 1 214 ? -5.240 21.653 27.748 1.00 23.15 1307 LEU A O 1
ATOM 1468 N N . VAL A 1 215 ? -4.588 22.358 25.779 1.00 19.33 1308 VAL A N 1
ATOM 1469 C CA . VAL A 1 215 ? -4.360 21.045 25.202 1.00 19.29 1308 VAL A CA 1
ATOM 1470 C C . VAL A 1 215 ? -2.945 20.925 24.632 1.00 18.90 1308 VAL A C 1
ATOM 1471 O O . VAL A 1 215 ? -2.482 21.800 23.897 1.00 19.67 1308 VAL A O 1
ATOM 1475 N N . GLY A 1 216 ? -2.266 19.833 24.969 1.00 19.34 1309 GLY A N 1
ATOM 1476 C CA . GLY A 1 216 ? -0.977 19.532 24.378 1.00 18.72 1309 GLY A CA 1
ATOM 1477 C C . GLY A 1 216 ? 0.173 20.008 25.246 1.00 16.10 1309 GLY A C 1
ATOM 1478 O O . GLY A 1 216 ? 0.058 20.997 25.981 1.00 17.14 1309 GLY A O 1
ATOM 1479 N N . GLY A 1 217 ? 1.296 19.318 25.139 1.00 15.90 1310 GLY A N 1
ATOM 1480 C CA . GLY A 1 217 ? 2.443 19.602 25.979 1.00 17.26 1310 GLY A CA 1
ATOM 1481 C C . GLY A 1 217 ? 3.063 20.969 25.758 1.00 14.95 1310 GLY A C 1
ATOM 1482 O O . GLY A 1 217 ? 3.562 21.588 26.699 1.00 13.50 1310 GLY A O 1
ATOM 1483 N N . TYR A 1 218 ? 3.061 21.451 24.519 1.00 15.28 1311 TYR A N 1
ATOM 1484 C CA . TYR A 1 218 ? 3.705 22.732 24.251 1.00 14.10 1311 TYR A CA 1
ATOM 1485 C C . TYR A 1 218 ? 2.962 23.855 24.969 1.00 14.23 1311 TYR A C 1
ATOM 1486 O O . TYR A 1 218 ? 3.570 24.632 25.718 1.00 15.30 1311 TYR A O 1
ATOM 1495 N N . ALA A 1 219 ? 1.648 23.927 24.751 1.00 14.36 1312 ALA A N 1
ATOM 1496 C CA . ALA A 1 219 ? 0.820 24.959 25.383 1.00 14.48 1312 ALA A CA 1
ATOM 1497 C C . ALA A 1 219 ? 0.918 24.871 26.900 1.00 13.21 1312 ALA A C 1
ATOM 1498 O O . ALA A 1 219 ? 1.037 25.881 27.598 1.00 12.62 1312 ALA A O 1
ATOM 1500 N N . GLN A 1 220 ? 0.863 23.650 27.414 1.00 13.26 1313 GLN A N 1
ATOM 1501 C CA . GLN A 1 220 ? 0.953 23.448 28.849 1.00 12.62 1313 GLN A CA 1
ATOM 1502 C C . GLN A 1 220 ? 2.273 23.967 29.413 1.00 13.38 1313 GLN A C 1
ATOM 1503 O O . GLN A 1 220 ? 2.289 24.652 30.433 1.00 14.23 1313 GLN A O 1
ATOM 1509 N N . SER A 1 221 ? 3.377 23.673 28.736 1.00 12.17 1314 SER A N 1
ATOM 1510 C CA . SER A 1 221 ? 4.686 24.086 29.265 1.00 12.87 1314 SER A CA 1
ATOM 1511 C C . SER A 1 221 ? 4.871 25.610 29.186 1.00 12.52 1314 SER A C 1
ATOM 1512 O O . SER A 1 221 ? 5.492 26.218 30.059 1.00 12.39 1314 SER A O 1
ATOM 1515 N N . LYS A 1 222 ? 4.301 26.231 28.160 1.00 11.89 1315 LYS A N 1
ATOM 1516 C CA . LYS A 1 222 ? 4.438 27.678 28.000 1.00 13.24 1315 LYS A CA 1
ATOM 1517 C C . LYS A 1 222 ? 3.521 28.410 28.988 1.00 13.44 1315 LYS A C 1
ATOM 1518 O O . LYS A 1 222 ? 3.846 29.492 29.461 1.00 12.49 1315 LYS A O 1
ATOM 1524 N N . TRP A 1 223 ? 2.382 27.807 29.309 1.00 11.44 1316 TRP A N 1
ATOM 1525 C CA . TRP A 1 223 ? 1.511 28.363 30.338 1.00 12.98 1316 TRP A CA 1
ATOM 1526 C C . TRP A 1 223 ? 2.269 28.426 31.674 1.00 13.78 1316 TRP A C 1
ATOM 1527 O O . TRP A 1 223 ? 2.290 29.452 32.355 1.00 14.35 1316 TRP A O 1
ATOM 1538 N N . VAL A 1 224 ? 2.885 27.316 32.048 1.00 12.18 1317 VAL A N 1
ATOM 1539 C CA . VAL A 1 224 ? 3.649 27.278 33.287 1.00 13.15 1317 VAL A CA 1
ATOM 1540 C C . VAL A 1 224 ? 4.788 28.315 33.266 1.00 13.35 1317 VAL A C 1
ATOM 1541 O O . VAL A 1 224 ? 4.996 29.055 34.242 1.00 12.29 1317 VAL A O 1
ATOM 1545 N N . ALA A 1 225 ? 5.536 28.362 32.164 1.00 11.99 1318 ALA A N 1
ATOM 1546 C CA . ALA A 1 225 ? 6.625 29.333 32.041 1.00 12.67 1318 ALA A CA 1
ATOM 1547 C C . ALA A 1 225 ? 6.122 30.765 32.245 1.00 13.23 1318 ALA A C 1
ATOM 1548 O O . ALA A 1 225 ? 6.736 31.551 32.982 1.00 12.76 1318 ALA A O 1
ATOM 1550 N N . GLU A 1 226 ? 4.997 31.104 31.621 1.00 12.35 1319 GLU A N 1
ATOM 1551 C CA . GLU A 1 226 ? 4.510 32.476 31.748 1.00 13.85 1319 GLU A CA 1
ATOM 1552 C C . GLU A 1 226 ? 4.047 32.759 33.173 1.00 12.76 1319 GLU A C 1
ATOM 1553 O O . GLU A 1 226 ? 4.222 33.872 33.660 1.00 13.20 1319 GLU A O 1
ATOM 1559 N N . LYS A 1 227 ? 3.484 31.761 33.850 1.00 14.30 1320 LYS A N 1
ATOM 1560 C CA . LYS A 1 227 ? 3.150 31.913 35.277 1.00 14.72 1320 LYS A CA 1
ATOM 1561 C C . LYS A 1 227 ? 4.388 32.258 36.108 1.00 14.83 1320 LYS A C 1
ATOM 1562 O O . LYS A 1 227 ? 4.339 33.138 36.975 1.00 14.26 1320 LYS A O 1
ATOM 1568 N N . LEU A 1 228 ? 5.497 31.580 35.832 1.00 13.42 1321 LEU A N 1
ATOM 1569 C CA . LEU A 1 228 ? 6.743 31.838 36.558 1.00 13.50 1321 LEU A CA 1
ATOM 1570 C C . LEU A 1 228 ? 7.197 33.269 36.336 1.00 15.28 1321 LEU A C 1
ATOM 1571 O O . LEU A 1 228 ? 7.600 33.954 37.277 1.00 14.35 1321 LEU A O 1
ATOM 1576 N N . VAL A 1 229 ? 7.104 33.714 35.084 1.00 13.94 1322 VAL A N 1
ATOM 1577 C CA . VAL A 1 229 ? 7.544 35.052 34.719 1.00 13.30 1322 VAL A CA 1
ATOM 1578 C C . VAL A 1 229 ? 6.637 36.100 35.371 1.00 15.81 1322 VAL A C 1
ATOM 1579 O O . VAL A 1 229 ? 7.110 37.127 35.878 1.00 14.26 1322 VAL A O 1
ATOM 1583 N N . ARG A 1 230 ? 5.337 35.831 35.395 1.00 14.45 1323 ARG A N 1
ATOM 1584 C CA . ARG A 1 230 ? 4.414 36.748 36.064 1.00 16.73 1323 ARG A CA 1
ATOM 1585 C C . ARG A 1 230 ? 4.700 36.875 37.568 1.00 18.12 1323 ARG A C 1
ATOM 1586 O O . ARG A 1 230 ? 4.670 37.979 38.122 1.00 18.29 1323 ARG A O 1
ATOM 1594 N N . GLU A 1 231 ? 4.994 35.765 38.234 1.00 16.98 1324 GLU A N 1
ATOM 1595 C CA . GLU A 1 231 ? 5.332 35.848 39.656 1.00 18.89 1324 GLU A CA 1
ATOM 1596 C C . GLU A 1 231 ? 6.606 36.659 39.884 1.00 19.18 1324 GLU A C 1
ATOM 1597 O O . GLU A 1 231 ? 6.707 37.390 40.865 1.00 19.74 1324 GLU A O 1
ATOM 1603 N N . ALA A 1 232 ? 7.581 36.516 38.993 1.00 15.87 1325 ALA A N 1
ATOM 1604 C CA . ALA A 1 232 ? 8.806 37.302 39.081 1.00 16.30 1325 ALA A CA 1
ATOM 1605 C C . ALA A 1 232 ? 8.472 38.782 38.962 1.00 18.23 1325 ALA A C 1
ATOM 1606 O O . ALA A 1 232 ? 9.003 39.607 39.700 1.00 19.20 1325 ALA A O 1
ATOM 1608 N N . SER A 1 233 ? 7.589 39.100 38.023 1.00 18.73 1326 SER A N 1
ATOM 1609 C CA . SER A 1 233 ? 7.126 40.462 37.810 1.00 18.88 1326 SER A CA 1
ATOM 1610 C C . SER A 1 233 ? 6.460 40.967 39.083 1.00 20.63 1326 SER A C 1
ATOM 1611 O O . SER A 1 233 ? 6.715 42.095 39.520 1.00 23.87 1326 SER A O 1
ATOM 1614 N N . ARG A 1 234 ? 5.617 40.120 39.676 1.00 20.38 1327 ARG A N 1
ATOM 1615 C CA . ARG A 1 234 ? 4.904 40.478 40.893 1.00 21.94 1327 ARG A CA 1
ATOM 1616 C C . ARG A 1 234 ? 5.920 40.822 41.970 1.00 23.92 1327 ARG A C 1
ATOM 1617 O O . ARG A 1 234 ? 5.719 41.743 42.754 1.00 24.21 1327 ARG A O 1
ATOM 1625 N N . ARG A 1 235 ? 7.027 40.089 41.977 1.00 21.55 1328 ARG A N 1
ATOM 1626 C CA . ARG A 1 235 ? 8.065 40.284 42.990 1.00 21.59 1328 ARG A CA 1
ATOM 1627 C C . ARG A 1 235 ? 8.949 41.496 42.695 1.00 21.88 1328 ARG A C 1
ATOM 1628 O O . ARG A 1 235 ? 9.829 41.833 43.492 1.00 23.26 1328 ARG A O 1
ATOM 1636 N N . GLY A 1 236 ? 8.718 42.153 41.558 1.00 22.68 1329 GLY A N 1
ATOM 1637 C CA . GLY A 1 236 ? 9.417 43.390 41.250 1.00 22.33 1329 GLY A CA 1
ATOM 1638 C C . GLY A 1 236 ? 10.433 43.352 40.120 1.00 22.52 1329 GLY A C 1
ATOM 1639 O O . GLY A 1 236 ? 11.061 44.368 39.807 1.00 19.90 1329 GLY A O 1
ATOM 1640 N N . LEU A 1 237 ? 10.626 42.184 39.515 1.00 18.61 1330 LEU A N 1
ATOM 1641 C CA . LEU A 1 237 ? 11.444 42.098 38.309 1.00 17.58 1330 LEU A CA 1
ATOM 1642 C C . LEU A 1 237 ? 10.752 42.838 37.165 1.00 17.57 1330 LEU A C 1
ATOM 1643 O O . LEU A 1 237 ? 9.563 42.611 36.911 1.00 17.50 1330 LEU A O 1
ATOM 1648 N N . PRO A 1 238 ? 11.483 43.736 36.483 1.00 17.48 1331 PRO A N 1
ATOM 1649 C CA . PRO A 1 238 ? 10.908 44.371 35.293 1.00 19.45 1331 PRO A CA 1
ATOM 1650 C C . PRO A 1 238 ? 10.835 43.377 34.143 1.00 17.39 1331 PRO A C 1
ATOM 1651 O O . PRO A 1 238 ? 11.856 42.825 33.721 1.00 17.00 1331 PRO A O 1
ATOM 1655 N N . VAL A 1 239 ? 9.626 43.170 33.640 1.00 17.08 1332 VAL A N 1
ATOM 1656 C CA . VAL A 1 239 ? 9.363 42.147 32.639 1.00 14.65 1332 VAL A CA 1
ATOM 1657 C C . VAL A 1 239 ? 8.442 42.693 31.562 1.00 15.97 1332 VAL A C 1
ATOM 1658 O O . VAL A 1 239 ? 7.523 43.436 31.866 1.00 17.59 1332 VAL A O 1
ATOM 1662 N N . THR A 1 240 ? 8.696 42.323 30.313 1.00 15.51 1333 THR A N 1
ATOM 1663 C CA . THR A 1 240 ? 7.692 42.474 29.261 1.00 16.40 1333 THR A CA 1
ATOM 1664 C C . THR A 1 240 ? 7.318 41.068 28.795 1.00 16.93 1333 THR A C 1
ATOM 1665 O O . THR A 1 240 ? 8.178 40.179 28.685 1.00 15.77 1333 THR A O 1
ATOM 1669 N N . ILE A 1 241 ? 6.027 40.850 28.566 1.00 14.76 1334 ILE A N 1
ATOM 1670 C CA . ILE A 1 241 ? 5.569 39.549 28.083 1.00 15.69 1334 ILE A CA 1
ATOM 1671 C C . ILE A 1 241 ? 4.996 39.681 26.690 1.00 15.11 1334 ILE A C 1
ATOM 1672 O O . ILE A 1 241 ? 3.998 40.356 26.487 1.00 14.72 1334 ILE A O 1
ATOM 1677 N N . LEU A 1 242 ? 5.662 39.042 25.734 1.00 14.53 1335 LEU A N 1
ATOM 1678 C CA . LEU A 1 242 ? 5.321 39.137 24.322 1.00 14.42 1335 LEU A CA 1
ATOM 1679 C C . LEU A 1 242 ? 4.787 37.798 23.839 1.00 13.26 1335 LEU A C 1
ATOM 1680 O O . LEU A 1 242 ? 5.483 36.795 23.935 1.00 12.16 1335 LEU A O 1
ATOM 1685 N N . ARG A 1 243 ? 3.558 37.791 23.318 1.00 12.15 1336 ARG A N 1
ATOM 1686 C CA . ARG A 1 243 ? 2.926 36.560 22.850 1.00 12.91 1336 ARG A CA 1
ATOM 1687 C C . ARG A 1 243 ? 2.727 36.605 21.339 1.00 13.57 1336 ARG A C 1
ATOM 1688 O O . ARG A 1 243 ? 1.753 37.181 20.861 1.00 14.74 1336 ARG A O 1
ATOM 1696 N N . PRO A 1 244 ? 3.652 36.009 20.580 1.00 14.85 1337 PRO A N 1
ATOM 1697 C CA . PRO A 1 244 ? 3.485 35.939 19.129 1.00 13.55 1337 PRO A CA 1
ATOM 1698 C C . PRO A 1 244 ? 2.352 35.000 18.746 1.00 14.22 1337 PRO A C 1
ATOM 1699 O O . PRO A 1 244 ? 2.111 34.052 19.473 1.00 13.83 1337 PRO A O 1
ATOM 1703 N N . GLY A 1 245 ? 1.675 35.274 17.642 1.00 15.69 1338 GLY A N 1
ATOM 1704 C CA . GLY A 1 245 ? 0.710 34.340 17.089 1.00 17.18 1338 GLY A CA 1
ATOM 1705 C C . GLY A 1 245 ? 1.395 33.285 16.244 1.00 19.13 1338 GLY A C 1
ATOM 1706 O O . GLY A 1 245 ? 2.439 32.748 16.612 1.00 17.59 1338 GLY A O 1
ATOM 1707 N N . ARG A 1 246 ? 0.804 32.982 15.094 1.00 20.58 1339 ARG A N 1
ATOM 1708 C CA . ARG A 1 246 ? 1.387 32.026 14.166 1.00 17.72 1339 ARG A CA 1
ATOM 1709 C C . ARG A 1 246 ? 2.417 32.762 13.311 1.00 17.83 1339 ARG A C 1
ATOM 1710 O O . ARG A 1 246 ? 2.059 33.549 12.423 1.00 16.68 1339 ARG A O 1
ATOM 1718 N N . VAL A 1 247 ? 3.692 32.510 13.589 1.00 16.32 1340 VAL A N 1
ATOM 1719 C CA . VAL A 1 247 ? 4.770 33.295 12.998 1.00 17.50 1340 VAL A CA 1
ATOM 1720 C C . VAL A 1 247 ? 5.154 32.741 11.632 1.00 18.72 1340 VAL A C 1
ATOM 1721 O O . VAL A 1 247 ? 5.617 31.605 11.531 1.00 19.15 1340 VAL A O 1
ATOM 1725 N N . THR A 1 248 ? 4.957 33.547 10.586 1.00 15.98 1341 THR A N 1
ATOM 1726 C CA . THR A 1 248 ? 5.154 33.085 9.218 1.00 16.23 1341 THR A CA 1
ATOM 1727 C C . THR A 1 248 ? 6.350 33.779 8.558 1.00 16.05 1341 THR A C 1
ATOM 1728 O O . THR A 1 248 ? 7.063 34.539 9.209 1.00 14.59 1341 THR A O 1
ATOM 1732 N N . GLY A 1 249 ? 6.554 33.525 7.268 1.00 14.00 1342 GLY A N 1
ATOM 1733 C CA . GLY A 1 249 ? 7.738 33.995 6.561 1.00 15.70 1342 GLY A CA 1
ATOM 1734 C C . GLY A 1 249 ? 7.981 35.494 6.599 1.00 16.99 1342 GLY A C 1
ATOM 1735 O O . GLY A 1 249 ? 7.073 36.280 6.876 1.00 15.90 1342 GLY A O 1
ATOM 1736 N N . HIS A 1 250 ? 9.220 35.897 6.331 1.00 16.96 1343 HIS A N 1
ATOM 1737 C CA . HIS A 1 250 ? 9.551 37.308 6.188 1.00 17.02 1343 HIS A CA 1
ATOM 1738 C C . HIS A 1 250 ? 8.770 37.901 5.006 1.00 15.62 1343 HIS A C 1
ATOM 1739 O O . HIS A 1 250 ? 8.776 37.319 3.938 1.00 16.52 1343 HIS A O 1
ATOM 1746 N N . SER A 1 251 ? 8.128 39.050 5.204 1.00 17.45 1344 SER A N 1
ATOM 1747 C CA . SER A 1 251 ? 7.157 39.582 4.224 1.00 17.27 1344 SER A CA 1
ATOM 1748 C C . SER A 1 251 ? 7.778 40.074 2.919 1.00 21.13 1344 SER A C 1
ATOM 1749 O O . SER A 1 251 ? 7.062 40.294 1.934 1.00 19.00 1344 SER A O 1
ATOM 1752 N N . ARG A 1 252 ? 9.098 40.246 2.905 1.00 21.56 1345 ARG A N 1
ATOM 1753 C CA . ARG A 1 252 ? 9.780 40.754 1.720 1.00 22.77 1345 ARG A CA 1
ATOM 1754 C C . ARG A 1 252 ? 10.657 39.696 1.067 1.00 21.69 1345 ARG A C 1
ATOM 1755 O O . ARG A 1 252 ? 10.574 39.493 -0.140 1.00 23.33 1345 ARG A O 1
ATOM 1763 N N . THR A 1 253 ? 11.487 39.015 1.859 1.00 19.25 1346 THR A N 1
ATOM 1764 C CA . THR A 1 253 ? 12.359 37.961 1.337 1.00 19.53 1346 THR A CA 1
ATOM 1765 C C . THR A 1 253 ? 11.672 36.603 1.234 1.00 20.35 1346 THR A C 1
ATOM 1766 O O . THR A 1 253 ? 12.133 35.713 0.517 1.00 20.15 1346 THR A O 1
ATOM 1770 N N . GLY A 1 254 ? 10.592 36.420 1.988 1.00 20.05 1347 GLY A N 1
ATOM 1771 C CA . GLY A 1 254 ? 9.940 35.126 2.051 1.00 15.73 1347 GLY A CA 1
ATOM 1772 C C . GLY A 1 254 ? 10.670 34.120 2.924 1.00 19.32 1347 GLY A C 1
ATOM 1773 O O . GLY A 1 254 ? 10.291 32.946 2.971 1.00 21.42 1347 GLY A O 1
ATOM 1774 N N . ALA A 1 255 ? 11.725 34.564 3.603 1.00 18.27 1348 ALA A N 1
ATOM 1775 C CA . ALA A 1 255 ? 12.522 33.659 4.441 1.00 20.10 1348 ALA A CA 1
ATOM 1776 C C . ALA A 1 255 ? 11.617 32.949 5.428 1.00 16.77 1348 ALA A C 1
ATOM 1777 O O . ALA A 1 255 ? 10.869 33.583 6.164 1.00 16.98 1348 ALA A O 1
ATOM 1779 N N . TRP A 1 256 ? 11.667 31.627 5.414 1.00 18.53 1349 TRP A N 1
ATOM 1780 C CA . TRP A 1 256 ? 10.749 30.837 6.216 1.00 20.30 1349 TRP A CA 1
ATOM 1781 C C . TRP A 1 256 ? 11.291 29.444 6.401 1.00 22.37 1349 TRP A C 1
ATOM 1782 O O . TRP A 1 256 ? 11.595 28.742 5.442 1.00 23.97 1349 TRP A O 1
ATOM 1793 N N . ASN A 1 257 ? 11.409 29.053 7.655 1.00 25.21 1350 ASN A N 1
ATOM 1794 C CA . ASN A 1 257 ? 11.869 27.729 8.019 1.00 26.80 1350 ASN A CA 1
ATOM 1795 C C . ASN A 1 257 ? 10.913 26.623 7.522 1.00 25.42 1350 ASN A C 1
ATOM 1796 O O . ASN A 1 257 ? 9.790 26.539 7.995 1.00 25.54 1350 ASN A O 1
ATOM 1801 N N . THR A 1 258 ? 11.348 25.779 6.583 1.00 25.72 1351 THR A N 1
ATOM 1802 C CA . THR A 1 258 ? 10.408 24.858 5.899 1.00 27.71 1351 THR A CA 1
ATOM 1803 C C . THR A 1 258 ? 9.946 23.632 6.690 1.00 30.76 1351 THR A C 1
ATOM 1804 O O . THR A 1 258 ? 9.036 22.937 6.263 1.00 29.18 1351 THR A O 1
ATOM 1808 N N . ASP A 1 259 ? 10.584 23.350 7.818 1.00 30.21 1352 ASP A N 1
ATOM 1809 C CA . ASP A 1 259 ? 10.140 22.276 8.703 1.00 36.29 1352 ASP A CA 1
ATOM 1810 C C . ASP A 1 259 ? 8.971 22.760 9.591 1.00 32.93 1352 ASP A C 1
ATOM 1811 O O . ASP A 1 259 ? 8.375 21.995 10.351 1.00 32.65 1352 ASP A O 1
ATOM 1816 N N . ASP A 1 260 ? 8.646 24.043 9.477 1.00 29.50 1353 ASP A N 1
ATOM 1817 C CA . ASP A 1 260 ? 7.466 24.622 10.113 1.00 27.21 1353 ASP A CA 1
ATOM 1818 C C . ASP A 1 260 ? 6.182 23.888 9.732 1.00 26.13 1353 ASP A C 1
ATOM 1819 O O . ASP A 1 260 ? 5.973 23.555 8.574 1.00 25.77 1353 ASP A O 1
ATOM 1824 N N . LEU A 1 261 ? 5.308 23.675 10.705 1.00 25.22 1354 LEU A N 1
ATOM 1825 C CA . LEU A 1 261 ? 4.049 22.978 10.476 1.00 25.94 1354 LEU A CA 1
ATOM 1826 C C . LEU A 1 261 ? 3.157 23.623 9.400 1.00 24.01 1354 LEU A C 1
ATOM 1827 O O . LEU A 1 261 ? 2.492 22.918 8.628 1.00 22.36 1354 LEU A O 1
ATOM 1832 N N . VAL A 1 262 ? 3.128 24.951 9.363 1.00 22.13 1355 VAL A N 1
ATOM 1833 C CA . VAL A 1 262 ? 2.332 25.664 8.367 1.00 22.29 1355 VAL A CA 1
ATOM 1834 C C . VAL A 1 262 ? 2.859 25.405 6.961 1.00 20.06 1355 VAL A C 1
ATOM 1835 O O . VAL A 1 262 ? 2.075 25.207 6.025 1.00 18.48 1355 VAL A O 1
ATOM 1839 N N . CYS A 1 263 ? 4.182 25.392 6.807 1.00 19.21 1356 CYS A N 1
ATOM 1840 C CA . CYS A 1 263 ? 4.758 25.043 5.511 1.00 20.08 1356 CYS A CA 1
ATOM 1841 C C . CYS A 1 263 ? 4.424 23.612 5.128 1.00 18.91 1356 CYS A C 1
ATOM 1842 O O . CYS A 1 263 ? 4.104 23.330 3.975 1.00 18.58 1356 CYS A O 1
ATOM 1845 N N . ARG A 1 264 ? 4.526 22.704 6.095 1.00 19.84 1357 ARG A N 1
ATOM 1846 C CA . ARG A 1 264 ? 4.172 21.303 5.867 1.00 22.68 1357 ARG A CA 1
ATOM 1847 C C . ARG A 1 264 ? 2.740 21.130 5.392 1.00 20.29 1357 ARG A C 1
ATOM 1848 O O . ARG A 1 264 ? 2.440 20.353 4.476 1.00 20.11 1357 ARG A O 1
ATOM 1856 N N . THR A 1 265 ? 1.842 21.838 6.053 1.00 20.10 1358 THR A N 1
ATOM 1857 C CA . THR A 1 265 ? 0.437 21.776 5.712 1.00 21.73 1358 THR A CA 1
ATOM 1858 C C . THR A 1 265 ? 0.175 22.313 4.310 1.00 19.98 1358 THR A C 1
ATOM 1859 O O . THR A 1 265 ? -0.537 21.687 3.523 1.00 18.15 1358 THR A O 1
ATOM 1863 N N . LEU A 1 266 ? 0.746 23.476 3.986 1.00 18.95 1359 LEU A N 1
ATOM 1864 C CA . LEU A 1 266 ? 0.551 24.043 2.657 1.00 19.08 1359 LEU A CA 1
ATOM 1865 C C . LEU A 1 266 ? 1.094 23.129 1.574 1.00 19.40 1359 LEU A C 1
ATOM 1866 O O . LEU A 1 266 ? 0.466 22.964 0.532 1.00 18.35 1359 LEU A O 1
ATOM 1871 N N . LYS A 1 267 ? 2.264 22.537 1.807 1.00 16.99 1360 LYS A N 1
ATOM 1872 C CA . LYS A 1 267 ? 2.839 21.650 0.799 1.00 19.30 1360 LYS A CA 1
ATOM 1873 C C . LYS A 1 267 ? 1.961 20.421 0.616 1.00 17.10 1360 LYS A C 1
ATOM 1874 O O . LYS A 1 267 ? 1.766 19.964 -0.502 1.00 20.26 1360 LYS A O 1
ATOM 1880 N N . GLY A 1 268 ? 1.425 19.904 1.718 1.00 16.91 1361 GLY A N 1
ATOM 1881 C CA . GLY A 1 268 ? 0.502 18.781 1.669 1.00 18.24 1361 GLY A CA 1
ATOM 1882 C C . GLY A 1 268 ? -0.723 19.105 0.835 1.00 16.57 1361 GLY A C 1
ATOM 1883 O O . GLY A 1 268 ? -1.154 18.301 0.023 1.00 17.93 1361 GLY A O 1
ATOM 1884 N N . CYS A 1 269 ? -1.286 20.293 1.025 1.00 17.56 1362 CYS A N 1
ATOM 1885 C CA . CYS A 1 269 ? -2.464 20.676 0.250 1.00 18.63 1362 CYS A CA 1
ATOM 1886 C C . CYS A 1 269 ? -2.112 20.759 -1.223 1.00 18.72 1362 CYS A C 1
ATOM 1887 O O . CYS A 1 269 ? -2.877 20.305 -2.081 1.00 19.37 1362 CYS A O 1
ATOM 1890 N N . VAL A 1 270 ? -0.957 21.343 -1.516 1.00 17.85 1363 VAL A N 1
ATOM 1891 C CA . VAL A 1 270 ? -0.534 21.490 -2.907 1.00 19.68 1363 VAL A CA 1
ATOM 1892 C C . VAL A 1 270 ? -0.322 20.126 -3.554 1.00 20.84 1363 VAL A C 1
ATOM 1893 O O . VAL A 1 270 ? -0.808 19.873 -4.661 1.00 18.14 1363 VAL A O 1
ATOM 1897 N N . ARG A 1 271 ? 0.372 19.234 -2.858 1.00 19.00 1364 ARG A N 1
ATOM 1898 C CA . ARG A 1 271 ? 0.663 17.920 -3.432 1.00 18.49 1364 ARG A CA 1
ATOM 1899 C C . ARG A 1 271 ? -0.592 17.070 -3.633 1.00 20.71 1364 ARG A C 1
ATOM 1900 O O . ARG A 1 271 ? -0.701 16.341 -4.623 1.00 22.43 1364 ARG A O 1
ATOM 1916 N N . GLY A 1 273 ? -3.606 18.422 -4.001 1.00 18.31 1366 GLY A N 1
ATOM 1917 C CA . GLY A 1 273 ? -4.492 19.184 -4.866 1.00 19.82 1366 GLY A CA 1
ATOM 1918 C C . GLY A 1 273 ? -5.811 19.498 -4.186 1.00 21.58 1366 GLY A C 1
ATOM 1919 O O . GLY A 1 273 ? -6.803 19.804 -4.839 1.00 18.95 1366 GLY A O 1
ATOM 1920 N N . VAL A 1 274 ? -5.836 19.393 -2.862 1.00 18.21 1367 VAL A N 1
ATOM 1921 C CA . VAL A 1 274 ? -7.057 19.658 -2.114 1.00 17.16 1367 VAL A CA 1
ATOM 1922 C C . VAL A 1 274 ? -6.765 20.343 -0.773 1.00 19.89 1367 VAL A C 1
ATOM 1923 O O . VAL A 1 274 ? -5.774 20.041 -0.106 1.00 18.38 1367 VAL A O 1
ATOM 1927 N N . ALA A 1 275 ? -7.623 21.287 -0.396 1.00 20.19 1368 ALA A N 1
ATOM 1928 C CA . ALA A 1 275 ? -7.446 22.038 0.850 1.00 19.93 1368 ALA A CA 1
ATOM 1929 C C . ALA A 1 275 ? -8.746 22.009 1.643 1.00 18.82 1368 ALA A C 1
ATOM 1930 O O . ALA A 1 275 ? -9.826 21.853 1.055 1.00 19.36 1368 ALA A O 1
ATOM 1932 N N . PRO A 1 276 ? -8.655 22.160 2.975 1.00 19.57 1369 PRO A N 1
ATOM 1933 C CA . PRO A 1 276 ? -9.852 22.069 3.813 1.00 19.38 1369 PRO A CA 1
ATOM 1934 C C . PRO A 1 276 ? -10.567 23.398 3.958 1.00 21.45 1369 PRO A C 1
ATOM 1935 O O . PRO A 1 276 ? -9.909 24.435 4.064 1.00 20.93 1369 PRO A O 1
ATOM 1939 N N . SER A 1 277 ? -11.893 23.379 3.965 1.00 21.07 1370 SER A N 1
ATOM 1940 C CA . SER A 1 277 ? -12.623 24.570 4.351 1.00 23.27 1370 SER A CA 1
ATOM 1941 C C . SER A 1 277 ? -12.732 24.527 5.870 1.00 25.99 1370 SER A C 1
ATOM 1942 O O . SER A 1 277 ? -13.400 23.666 6.434 1.00 31.56 1370 SER A O 1
ATOM 1945 N N . VAL A 1 278 ? -12.009 25.414 6.535 1.00 23.63 1371 VAL A N 1
ATOM 1946 C CA . VAL A 1 278 ? -12.093 25.518 7.980 1.00 22.79 1371 VAL A CA 1
ATOM 1947 C C . VAL A 1 278 ? -12.738 26.859 8.295 1.00 24.36 1371 VAL A C 1
ATOM 1948 O O . VAL A 1 278 ? -12.631 27.797 7.502 1.00 24.42 1371 VAL A O 1
ATOM 1952 N N . ASP A 1 279 ? -13.440 26.955 9.417 1.00 22.53 1372 ASP A N 1
ATOM 1953 C CA . ASP A 1 279 ? -14.122 28.212 9.717 1.00 25.26 1372 ASP A CA 1
ATOM 1954 C C . ASP A 1 279 ? -13.310 29.145 10.624 1.00 25.54 1372 ASP A C 1
ATOM 1955 O O . ASP A 1 279 ? -13.818 30.164 11.062 1.00 25.06 1372 ASP A O 1
ATOM 1960 N N . ALA A 1 280 ? -12.053 28.806 10.895 1.00 23.94 1373 ALA A N 1
ATOM 1961 C CA . ALA A 1 280 ? -11.222 29.652 11.751 1.00 26.94 1373 ALA A CA 1
ATOM 1962 C C . ALA A 1 280 ? -10.912 31.012 11.121 1.00 25.59 1373 ALA A C 1
ATOM 1963 O O . ALA A 1 280 ? -10.887 31.157 9.896 1.00 24.75 1373 ALA A O 1
ATOM 1965 N N . LEU A 1 281 ? -10.678 32.011 11.968 1.00 23.35 1374 LEU A N 1
ATOM 1966 C CA . LEU A 1 281 ? -10.122 33.280 11.511 1.00 23.93 1374 LEU A CA 1
ATOM 1967 C C . LEU A 1 281 ? -8.606 33.155 11.547 1.00 26.84 1374 LEU A C 1
ATOM 1968 O O . LEU A 1 281 ? -7.989 33.392 12.590 1.00 25.70 1374 LEU A O 1
ATOM 1973 N N . LEU A 1 282 ? -8.013 32.795 10.415 1.00 21.75 1375 LEU A N 1
ATOM 1974 C CA . LEU A 1 282 ? -6.605 32.432 10.377 1.00 19.77 1375 LEU A CA 1
ATOM 1975 C C . LEU A 1 282 ? -5.675 33.610 10.658 1.00 19.99 1375 LEU A C 1
ATOM 1976 O O . LEU A 1 282 ? -5.789 34.680 10.052 1.00 18.24 1375 LEU A O 1
ATOM 1981 N N . ASP A 1 283 ? -4.760 33.389 11.594 1.00 18.85 1376 ASP A N 1
ATOM 1982 C CA . ASP A 1 283 ? -3.656 34.297 11.852 1.00 19.56 1376 ASP A CA 1
ATOM 1983 C C . ASP A 1 283 ? -2.398 33.914 11.075 1.00 16.80 1376 ASP A C 1
ATOM 1984 O O . ASP A 1 283 ? -1.963 32.767 11.115 1.00 17.87 1376 ASP A O 1
ATOM 1989 N N . LEU A 1 284 ? -1.825 34.877 10.367 1.00 14.97 1377 LEU A N 1
ATOM 1990 C CA . LEU A 1 284 ? -0.499 34.724 9.777 1.00 16.08 1377 LEU A CA 1
ATOM 1991 C C . LEU A 1 284 ? 0.265 35.996 10.072 1.00 15.69 1377 LEU A C 1
ATOM 1992 O O . LEU A 1 284 ? -0.073 37.065 9.557 1.00 16.49 1377 LEU A O 1
ATOM 1997 N N . THR A 1 285 ? 1.278 35.878 10.919 1.00 13.29 1378 THR A N 1
ATOM 1998 C CA . THR A 1 285 ? 2.019 37.033 11.404 1.00 13.36 1378 THR A CA 1
ATOM 1999 C C . THR A 1 285 ? 3.471 36.954 10.946 1.00 14.82 1378 THR A C 1
ATOM 2000 O O . THR A 1 285 ? 4.251 36.178 11.499 1.00 13.87 1378 THR A O 1
ATOM 2004 N N . PRO A 1 286 ? 3.835 37.737 9.919 1.00 15.33 1379 PRO A N 1
ATOM 2005 C CA . PRO A 1 286 ? 5.195 37.655 9.377 1.00 13.88 1379 PRO A CA 1
ATOM 2006 C C . PRO A 1 286 ? 6.289 37.893 10.431 1.00 12.55 1379 PRO A C 1
ATOM 2007 O O . PRO A 1 286 ? 6.158 38.784 11.270 1.00 14.29 1379 PRO A O 1
ATOM 2011 N N . VAL A 1 287 ? 7.364 37.124 10.345 1.00 14.33 1380 VAL A N 1
ATOM 2012 C CA . VAL A 1 287 ? 8.431 37.174 11.363 1.00 13.89 1380 VAL A CA 1
ATOM 2013 C C . VAL A 1 287 ? 9.091 38.561 11.467 1.00 14.51 1380 VAL A C 1
ATOM 2014 O O . VAL A 1 287 ? 9.536 38.953 12.561 1.00 14.49 1380 VAL A O 1
ATOM 2018 N N . ASP A 1 288 ? 9.118 39.329 10.368 1.00 14.23 1381 ASP A N 1
ATOM 2019 C CA . ASP A 1 288 ? 9.713 40.672 10.447 1.00 15.62 1381 ASP A CA 1
ATOM 2020 C C . ASP A 1 288 ? 8.867 41.619 11.307 1.00 15.09 1381 ASP A C 1
ATOM 2021 O O . ASP A 1 288 ? 9.409 42.502 11.979 1.00 16.59 1381 ASP A O 1
ATOM 2026 N N . TYR A 1 289 ? 7.559 41.408 11.356 1.00 13.26 1382 TYR A N 1
ATOM 2027 C CA . TYR A 1 289 ? 6.739 42.184 12.279 1.00 13.56 1382 TYR A CA 1
ATOM 2028 C C . TYR A 1 289 ? 6.951 41.759 13.738 1.00 14.74 1382 TYR A C 1
ATOM 2029 O O . TYR A 1 289 ? 7.048 42.606 14.623 1.00 14.42 1382 TYR A O 1
ATOM 2038 N N . VAL A 1 290 ? 6.974 40.449 13.992 1.00 13.08 1383 VAL A N 1
ATOM 2039 C CA . VAL A 1 290 ? 7.150 39.973 15.357 1.00 14.09 1383 VAL A CA 1
ATOM 2040 C C . VAL A 1 290 ? 8.482 40.453 15.916 1.00 13.24 1383 VAL A C 1
ATOM 2041 O O . VAL A 1 290 ? 8.532 41.017 17.014 1.00 13.97 1383 VAL A O 1
ATOM 2045 N N . SER A 1 291 ? 9.557 40.272 15.157 1.00 13.94 1384 SER A N 1
ATOM 2046 C CA . SER A 1 291 ? 10.867 40.665 15.674 1.00 16.09 1384 SER A CA 1
ATOM 2047 C C . SER A 1 291 ? 10.943 42.176 15.866 1.00 16.96 1384 SER A C 1
ATOM 2048 O O . SER A 1 291 ? 11.450 42.631 16.886 1.00 14.94 1384 SER A O 1
ATOM 2051 N N . SER A 1 292 ? 10.426 42.964 14.922 1.00 14.80 1385 SER A N 1
ATOM 2052 C CA . SER A 1 292 ? 10.476 44.422 15.099 1.00 16.97 1385 SER A CA 1
ATOM 2053 C C . SER A 1 292 ? 9.638 44.868 16.283 1.00 16.55 1385 SER A C 1
ATOM 2054 O O . SER A 1 292 ? 10.042 45.761 17.018 1.00 18.37 1385 SER A O 1
ATOM 2057 N N . ALA A 1 293 ? 8.473 44.252 16.475 1.00 14.17 1386 ALA A N 1
ATOM 2058 C CA . ALA A 1 293 ? 7.604 44.641 17.585 1.00 13.21 1386 ALA A CA 1
ATOM 2059 C C . ALA A 1 293 ? 8.224 44.270 18.930 1.00 14.61 1386 ALA A C 1
ATOM 2060 O O . ALA A 1 293 ? 8.135 45.040 19.882 1.00 15.21 1386 ALA A O 1
ATOM 2062 N N . ILE A 1 294 ? 8.815 43.080 19.013 1.00 13.67 1387 ILE A N 1
ATOM 2063 C CA . ILE A 1 294 ? 9.502 42.683 20.238 1.00 14.64 1387 ILE A CA 1
ATOM 2064 C C . ILE A 1 294 ? 10.520 43.745 20.639 1.00 14.48 1387 ILE A C 1
ATOM 2065 O O . ILE A 1 294 ? 10.520 44.233 21.772 1.00 15.00 1387 ILE A O 1
ATOM 2070 N N . VAL A 1 295 ? 11.380 44.111 19.699 1.00 14.34 1388 VAL A N 1
ATOM 2071 C CA . VAL A 1 295 ? 12.447 45.056 20.016 1.00 16.92 1388 VAL A CA 1
ATOM 2072 C C . VAL A 1 295 ? 11.855 46.429 20.324 1.00 18.65 1388 VAL A C 1
ATOM 2073 O O . VAL A 1 295 ? 12.218 47.036 21.319 1.00 19.35 1388 VAL A O 1
ATOM 2077 N N . ASP A 1 296 ? 10.920 46.901 19.532 1.00 19.04 1389 ASP A N 1
ATOM 2078 C CA . ASP A 1 296 ? 10.267 48.163 19.776 1.00 18.81 1389 ASP A CA 1
ATOM 2079 C C . ASP A 1 296 ? 9.632 48.222 21.140 1.00 18.55 1389 ASP A C 1
ATOM 2080 O O . ASP A 1 296 ? 9.849 49.118 21.854 1.00 19.96 1389 ASP A O 1
ATOM 2085 N N . LEU A 1 297 ? 8.845 47.225 21.481 1.00 16.92 1390 LEU A N 1
ATOM 2086 C CA . LEU A 1 297 ? 8.135 47.213 22.760 1.00 16.60 1390 LEU A CA 1
ATOM 2087 C C . LEU A 1 297 ? 9.113 47.099 23.924 1.00 17.38 1390 LEU A C 1
ATOM 2088 O O . LEU A 1 297 ? 8.891 47.681 24.984 1.00 18.38 1390 LEU A O 1
ATOM 2093 N N . SER A 1 298 ? 10.194 46.357 23.716 1.00 15.54 1391 SER A N 1
ATOM 2094 C CA . SER A 1 298 ? 11.165 46.143 24.793 1.00 15.79 1391 SER A CA 1
ATOM 2095 C C . SER A 1 298 ? 11.844 47.447 25.182 1.00 19.98 1391 SER A C 1
ATOM 2096 O O . SER A 1 298 ? 12.439 47.550 26.256 1.00 21.98 1391 SER A O 1
ATOM 2107 N N . ARG A 1 300 ? 10.401 50.474 25.363 1.00 22.55 1393 ARG A N 1
ATOM 2108 C CA . ARG A 1 300 ? 9.486 51.421 25.972 1.00 24.84 1393 ARG A CA 1
ATOM 2109 C C . ARG A 1 300 ? 9.352 51.088 27.448 1.00 26.00 1393 ARG A C 1
ATOM 2110 O O . ARG A 1 300 ? 8.996 49.964 27.795 1.00 24.22 1393 ARG A O 1
ATOM 2118 N N . PRO A 1 301 ? 9.653 52.054 28.332 1.00 26.29 1394 PRO A N 1
ATOM 2119 C CA . PRO A 1 301 ? 9.467 51.759 29.756 1.00 25.38 1394 PRO A CA 1
ATOM 2120 C C . PRO A 1 301 ? 7.989 51.568 30.077 1.00 25.24 1394 PRO A C 1
ATOM 2121 O O . PRO A 1 301 ? 7.648 50.932 31.069 1.00 23.24 1394 PRO A O 1
ATOM 2125 N N . GLU A 1 302 ? 7.115 52.098 29.225 1.00 23.08 1395 GLU A N 1
ATOM 2126 C CA . GLU A 1 302 ? 5.687 51.866 29.388 1.00 24.98 1395 GLU A CA 1
ATOM 2127 C C . GLU A 1 302 ? 5.327 50.374 29.282 1.00 22.18 1395 GLU A C 1
ATOM 2128 O O . GLU A 1 302 ? 4.287 49.936 29.778 1.00 23.60 1395 GLU A O 1
ATOM 2134 N N . SER A 1 303 ? 6.187 49.601 28.634 1.00 21.97 1396 SER A N 1
ATOM 2135 C CA . SER A 1 303 ? 5.924 48.169 28.402 1.00 20.21 1396 SER A CA 1
ATOM 2136 C C . SER A 1 303 ? 6.151 47.296 29.632 1.00 22.37 1396 SER A C 1
ATOM 2137 O O . SER A 1 303 ? 5.754 46.124 29.648 1.00 19.28 1396 SER A O 1
ATOM 2140 N N . ILE A 1 304 ? 6.816 47.844 30.651 1.00 22.20 1397 ILE A N 1
ATOM 2141 C CA . ILE A 1 304 ? 7.159 47.047 31.828 1.00 19.07 1397 ILE A CA 1
ATOM 2142 C C . ILE A 1 304 ? 5.903 46.593 32.541 1.00 19.21 1397 ILE A C 1
ATOM 2143 O O . ILE A 1 304 ? 5.001 47.391 32.786 1.00 19.54 1397 ILE A O 1
ATOM 2148 N N . GLY A 1 305 ? 5.836 45.294 32.832 1.00 18.53 1398 GLY A N 1
ATOM 2149 C CA . GLY A 1 305 ? 4.686 44.703 33.483 1.00 18.79 1398 GLY A CA 1
ATOM 2150 C C . GLY A 1 305 ? 3.554 44.382 32.515 1.00 18.03 1398 GLY A C 1
ATOM 2151 O O . GLY A 1 305 ? 2.556 43.791 32.916 1.00 20.36 1398 GLY A O 1
ATOM 2152 N N . GLN A 1 306 ? 3.709 44.747 31.248 1.00 17.71 1399 GLN A N 1
ATOM 2153 C CA . GLN A 1 306 ? 2.604 44.623 30.293 1.00 18.13 1399 GLN A CA 1
ATOM 2154 C C . GLN A 1 306 ? 2.707 43.374 29.425 1.00 18.90 1399 GLN A C 1
ATOM 2155 O O . GLN A 1 306 ? 3.756 42.744 29.352 1.00 17.04 1399 GLN A O 1
ATOM 2161 N N . THR A 1 307 ? 1.600 43.044 28.751 1.00 16.38 1400 THR A N 1
ATOM 2162 C CA . THR A 1 307 ? 1.521 41.880 27.872 1.00 16.31 1400 THR A CA 1
ATOM 2163 C C . THR A 1 307 ? 1.055 42.337 26.497 1.00 16.47 1400 THR A C 1
ATOM 2164 O O . THR A 1 307 ? 0.144 43.160 26.402 1.00 16.98 1400 THR A O 1
ATOM 2168 N N . TYR A 1 308 ? 1.684 41.833 25.435 1.00 16.84 1401 TYR A N 1
ATOM 2169 C CA . TYR A 1 308 ? 1.306 42.216 24.078 1.00 15.31 1401 TYR A CA 1
ATOM 2170 C C . TYR A 1 308 ? 1.074 41.007 23.188 1.00 16.72 1401 TYR A C 1
ATOM 2171 O O . TYR A 1 308 ? 1.808 40.020 23.237 1.00 15.55 1401 TYR A O 1
ATOM 2180 N N . HIS A 1 309 ? 0.025 41.096 22.382 1.00 14.76 1402 HIS A N 1
ATOM 2181 C CA . HIS A 1 309 ? -0.287 40.053 21.423 1.00 14.64 1402 HIS A CA 1
ATOM 2182 C C . HIS A 1 309 ? 0.287 40.425 20.080 1.00 15.58 1402 HIS A C 1
ATOM 2183 O O . HIS A 1 309 ? -0.201 41.346 19.415 1.00 15.50 1402 HIS A O 1
ATOM 2190 N N . LEU A 1 310 ? 1.344 39.726 19.681 1.00 13.88 1403 LEU A N 1
ATOM 2191 C CA . LEU A 1 310 ? 1.987 40.028 18.414 1.00 14.78 1403 LEU A CA 1
ATOM 2192 C C . LEU A 1 310 ? 1.371 39.148 17.342 1.00 15.76 1403 LEU A C 1
ATOM 2193 O O . LEU A 1 310 ? 1.956 38.159 16.904 1.00 14.64 1403 LEU A O 1
ATOM 2198 N N . VAL A 1 311 ? 0.159 39.531 16.958 1.00 14.97 1404 VAL A N 1
ATOM 2199 C CA . VAL A 1 311 ? -0.646 38.820 15.982 1.00 14.59 1404 VAL A CA 1
ATOM 2200 C C . VAL A 1 311 ? -1.025 39.776 14.868 1.00 15.35 1404 VAL A C 1
ATOM 2201 O O . VAL A 1 311 ? -1.001 40.991 15.044 1.00 16.35 1404 VAL A O 1
ATOM 2205 N N . ASN A 1 312 ? -1.380 39.223 13.720 1.00 16.43 1405 ASN A N 1
ATOM 2206 C CA . ASN A 1 312 ? -1.895 40.033 12.632 1.00 16.90 1405 ASN A CA 1
ATOM 2207 C C . ASN A 1 312 ? -3.260 40.587 13.034 1.00 18.84 1405 ASN A C 1
ATOM 2208 O O . ASN A 1 312 ? -4.176 39.821 13.338 1.00 17.75 1405 ASN A O 1
ATOM 2213 N N . PRO A 1 313 ? -3.399 41.924 13.049 1.00 18.21 1406 PRO A N 1
ATOM 2214 C CA . PRO A 1 313 ? -4.692 42.551 13.353 1.00 18.90 1406 PRO A CA 1
ATOM 2215 C C . PRO A 1 313 ? -5.788 42.156 12.357 1.00 21.58 1406 PRO A C 1
ATOM 2216 O O . PRO A 1 313 ? -6.972 42.214 12.694 1.00 22.90 1406 PRO A O 1
ATOM 2220 N N . GLN A 1 314 ? -5.395 41.767 11.148 1.00 17.98 1407 GLN A N 1
ATOM 2221 C CA . GLN A 1 314 ? -6.355 41.367 10.117 1.00 21.20 1407 GLN A CA 1
ATOM 2222 C C . GLN A 1 314 ? -6.325 39.851 9.926 1.00 22.06 1407 GLN A C 1
ATOM 2223 O O . GLN A 1 314 ? -5.294 39.301 9.571 1.00 22.56 1407 GLN A O 1
ATOM 2229 N N . PHE A 1 315 ? -7.430 39.165 10.185 1.00 22.87 1408 PHE A N 1
ATOM 2230 C CA . PHE A 1 315 ? -7.466 37.718 9.938 1.00 24.00 1408 PHE A CA 1
ATOM 2231 C C . PHE A 1 315 ? -7.650 37.439 8.448 1.00 24.12 1408 PHE A C 1
ATOM 2232 O O . PHE A 1 315 ? -8.056 38.314 7.685 1.00 23.19 1408 PHE A O 1
ATOM 2240 N N . VAL A 1 316 ? -7.359 36.215 8.034 1.00 22.74 1409 VAL A N 1
ATOM 2241 C CA . VAL A 1 316 ? -7.670 35.803 6.676 1.00 23.41 1409 VAL A CA 1
ATOM 2242 C C . VAL A 1 316 ? -8.602 34.596 6.786 1.00 22.75 1409 VAL A C 1
ATOM 2243 O O . VAL A 1 316 ? -8.509 33.829 7.740 1.00 20.21 1409 VAL A O 1
ATOM 2247 N N . ARG A 1 317 ? -9.534 34.457 5.848 1.00 21.36 1410 ARG A N 1
ATOM 2248 C CA . ARG A 1 317 ? -10.379 33.272 5.822 1.00 22.62 1410 ARG A CA 1
ATOM 2249 C C . ARG A 1 317 ? -9.706 32.200 4.977 1.00 20.20 1410 ARG A C 1
ATOM 2250 O O . ARG A 1 317 ? -8.916 32.520 4.093 1.00 18.94 1410 ARG A O 1
ATOM 2258 N N . ALA A 1 318 ? -9.996 30.936 5.263 1.00 17.61 1411 ALA A N 1
ATOM 2259 C CA . ALA A 1 318 ? -9.397 29.841 4.507 1.00 21.00 1411 ALA A CA 1
ATOM 2260 C C . ALA A 1 318 ? -9.650 29.959 2.998 1.00 20.33 1411 ALA A C 1
ATOM 2261 O O . ALA A 1 318 ? -8.744 29.713 2.195 1.00 18.96 1411 ALA A O 1
ATOM 2263 N N . ASP A 1 319 ? -10.865 30.323 2.596 1.00 21.08 1412 ASP A N 1
ATOM 2264 C CA . ASP A 1 319 ? -11.144 30.344 1.159 1.00 21.49 1412 ASP A CA 1
ATOM 2265 C C . ASP A 1 319 ? -10.361 31.459 0.466 1.00 21.26 1412 ASP A C 1
ATOM 2266 O O . ASP A 1 319 ? -10.034 31.343 -0.710 1.00 21.85 1412 ASP A O 1
ATOM 2271 N N . GLU A 1 320 ? -10.032 32.520 1.198 1.00 20.80 1413 GLU A N 1
ATOM 2272 C CA . GLU A 1 320 ? -9.146 33.551 0.650 1.00 19.97 1413 GLU A CA 1
ATOM 2273 C C . GLU A 1 320 ? -7.736 32.982 0.458 1.00 18.30 1413 GLU A C 1
ATOM 2274 O O . GLU A 1 320 ? -7.091 33.204 -0.572 1.00 17.02 1413 GLU A O 1
ATOM 2288 N N . TRP A 1 322 ? -6.919 29.902 -0.174 1.00 15.95 1415 TRP A N 1
ATOM 2289 C CA . TRP A 1 322 ? -6.854 29.037 -1.339 1.00 17.76 1415 TRP A CA 1
ATOM 2290 C C . TRP A 1 322 ? -6.921 29.878 -2.613 1.00 15.43 1415 TRP A C 1
ATOM 2291 O O . TRP A 1 322 ? -6.236 29.564 -3.586 1.00 16.08 1415 TRP A O 1
ATOM 2302 N N . ASN A 1 323 ? -7.701 30.958 -2.600 1.00 17.65 1416 ASN A N 1
ATOM 2303 C CA . ASN A 1 323 ? -7.711 31.872 -3.748 1.00 17.16 1416 ASN A CA 1
ATOM 2304 C C . ASN A 1 323 ? -6.295 32.375 -4.042 1.00 17.14 1416 ASN A C 1
ATOM 2305 O O . ASN A 1 323 ? -5.877 32.419 -5.193 1.00 15.51 1416 ASN A O 1
ATOM 2310 N N . TYR A 1 324 ? -5.561 32.760 -2.992 1.00 15.68 1417 TYR A N 1
ATOM 2311 C CA . TYR A 1 324 ? -4.229 33.341 -3.191 1.00 14.49 1417 TYR A CA 1
ATOM 2312 C C . TYR A 1 324 ? -3.286 32.295 -3.769 1.00 14.95 1417 TYR A C 1
ATOM 2313 O O . TYR A 1 324 ? -2.420 32.603 -4.585 1.00 16.05 1417 TYR A O 1
ATOM 2330 N N . ARG A 1 326 ? -4.188 29.537 -5.597 1.00 15.73 1419 ARG A N 1
ATOM 2331 C CA . ARG A 1 326 ? -4.554 29.259 -6.990 1.00 17.07 1419 ARG A CA 1
ATOM 2332 C C . ARG A 1 326 ? -4.006 30.339 -7.899 1.00 16.89 1419 ARG A C 1
ATOM 2333 O O . ARG A 1 326 ? -3.588 30.062 -9.028 1.00 18.42 1419 ARG A O 1
ATOM 2341 N N . ALA A 1 327 ? -4.047 31.575 -7.418 1.00 15.90 1420 ALA A N 1
ATOM 2342 C CA . ALA A 1 327 ? -3.610 32.701 -8.240 1.00 18.28 1420 ALA A CA 1
ATOM 2343 C C . ALA A 1 327 ? -2.123 32.575 -8.528 1.00 16.94 1420 ALA A C 1
ATOM 2344 O O . ALA A 1 327 ? -1.653 32.914 -9.613 1.00 17.69 1420 ALA A O 1
ATOM 2346 N N . PHE A 1 328 ? -1.385 32.051 -7.554 1.00 17.21 1421 PHE A N 1
ATOM 2347 C CA . PHE A 1 328 ? 0.023 31.769 -7.755 1.00 16.40 1421 PHE A CA 1
ATOM 2348 C C . PHE A 1 328 ? 0.209 30.635 -8.754 1.00 15.03 1421 PHE A C 1
ATOM 2349 O O . PHE A 1 328 ? 1.216 30.581 -9.449 1.00 17.84 1421 PHE A O 1
ATOM 2357 N N . GLY A 1 329 ? -0.751 29.714 -8.820 1.00 15.49 1422 GLY A N 1
ATOM 2358 C CA . GLY A 1 329 ? -0.716 28.684 -9.842 1.00 17.20 1422 GLY A CA 1
ATOM 2359 C C . GLY A 1 329 ? -0.984 27.258 -9.398 1.00 18.87 1422 GLY A C 1
ATOM 2360 O O . GLY A 1 329 ? -0.855 26.329 -10.199 1.00 20.77 1422 GLY A O 1
ATOM 2361 N N . TYR A 1 330 ? -1.353 27.068 -8.134 1.00 16.97 1423 TYR A N 1
ATOM 2362 C CA . TYR A 1 330 ? -1.591 25.725 -7.621 1.00 17.38 1423 TYR A CA 1
ATOM 2363 C C . TYR A 1 330 ? -3.073 25.383 -7.591 1.00 18.80 1423 TYR A C 1
ATOM 2364 O O . TYR A 1 330 ? -3.876 26.113 -7.016 1.00 18.65 1423 TYR A O 1
ATOM 2373 N N . GLY A 1 331 ? -3.437 24.261 -8.194 1.00 18.70 1424 GLY A N 1
ATOM 2374 C CA . GLY A 1 331 ? -4.811 23.805 -8.114 1.00 20.90 1424 GLY A CA 1
ATOM 2375 C C . GLY A 1 331 ? -5.182 23.345 -6.718 1.00 17.92 1424 GLY A C 1
ATOM 2376 O O . GLY A 1 331 ? -4.412 22.649 -6.066 1.00 20.62 1424 GLY A O 1
ATOM 2377 N N . LEU A 1 332 ? -6.361 23.745 -6.258 1.00 21.07 1425 LEU A N 1
ATOM 2378 C CA . LEU A 1 332 ? -6.862 23.334 -4.957 1.00 20.84 1425 LEU A CA 1
ATOM 2379 C C . LEU A 1 332 ? -8.371 23.128 -5.005 1.00 21.97 1425 LEU A C 1
ATOM 2380 O O . LEU A 1 332 ? -9.142 24.088 -5.124 1.00 19.44 1425 LEU A O 1
ATOM 2385 N N . ARG A 1 333 ? -8.796 21.871 -4.932 1.00 19.54 1426 ARG A N 1
ATOM 2386 C CA . ARG A 1 333 ? -10.195 21.567 -4.658 1.00 21.72 1426 ARG A CA 1
ATOM 2387 C C . ARG A 1 333 ? -10.436 21.815 -3.184 1.00 23.81 1426 ARG A C 1
ATOM 2388 O O . ARG A 1 333 ? -9.531 21.632 -2.367 1.00 27.36 1426 ARG A O 1
ATOM 2396 N N . VAL A 1 334 ? -11.635 22.244 -2.823 1.00 21.88 1427 VAL A N 1
ATOM 2397 C CA . VAL A 1 334 ? -11.936 22.434 -1.410 1.00 23.77 1427 VAL A CA 1
ATOM 2398 C C . VAL A 1 334 ? -12.869 21.346 -0.892 1.00 23.42 1427 VAL A C 1
ATOM 2399 O O . VAL A 1 334 ? -13.860 21.004 -1.533 1.00 24.51 1427 VAL A O 1
ATOM 2403 N N . LEU A 1 335 ? -12.543 20.824 0.279 1.00 19.67 1428 LEU A N 1
ATOM 2404 C CA . LEU A 1 335 ? -13.350 19.822 0.954 1.00 23.21 1428 LEU A CA 1
ATOM 2405 C C . LEU A 1 335 ? -13.590 20.189 2.408 1.00 25.54 1428 LEU A C 1
ATOM 2406 O O . LEU A 1 335 ? -12.729 20.803 3.051 1.00 20.82 1428 LEU A O 1
ATOM 2411 N N . PRO A 1 336 ? -14.749 19.785 2.946 1.00 25.81 1429 PRO A N 1
ATOM 2412 C CA . PRO A 1 336 ? -14.972 19.872 4.390 1.00 26.57 1429 PRO A CA 1
ATOM 2413 C C . PRO A 1 336 ? -13.774 19.284 5.141 1.00 25.02 1429 PRO A C 1
ATOM 2414 O O . PRO A 1 336 ? -13.162 18.336 4.630 1.00 21.95 1429 PRO A O 1
ATOM 2418 N N . TYR A 1 337 ? -13.439 19.842 6.302 1.00 22.95 1430 TYR A N 1
ATOM 2419 C CA . TYR A 1 337 ? -12.210 19.459 7.004 1.00 25.26 1430 TYR A CA 1
ATOM 2420 C C . TYR A 1 337 ? -12.116 17.964 7.286 1.00 25.94 1430 TYR A C 1
ATOM 2421 O O . TYR A 1 337 ? -11.035 17.369 7.183 1.00 23.05 1430 TYR A O 1
ATOM 2430 N N . ASP A 1 338 ? -13.233 17.356 7.664 1.00 25.30 1431 ASP A N 1
ATOM 2431 C CA . ASP A 1 338 ? -13.215 15.928 7.972 1.00 27.17 1431 ASP A CA 1
ATOM 2432 C C . ASP A 1 338 ? -12.906 15.084 6.742 1.00 23.43 1431 ASP A C 1
ATOM 2433 O O . ASP A 1 338 ? -12.150 14.105 6.819 1.00 22.05 1431 ASP A O 1
ATOM 2438 N N . GLN A 1 339 ? -13.447 15.489 5.599 1.00 23.65 1432 GLN A N 1
ATOM 2439 C CA . GLN A 1 339 ? -13.168 14.795 4.355 1.00 24.83 1432 GLN A CA 1
ATOM 2440 C C . GLN A 1 339 ? -11.736 15.036 3.912 1.00 23.79 1432 GLN A C 1
ATOM 2441 O O . GLN A 1 339 ? -11.084 14.125 3.426 1.00 20.37 1432 GLN A O 1
ATOM 2447 N N . TRP A 1 340 ? -11.252 16.268 4.067 1.00 19.96 1433 TRP A N 1
ATOM 2448 C CA . TRP A 1 340 ? -9.850 16.563 3.770 1.00 20.52 1433 TRP A CA 1
ATOM 2449 C C . TRP A 1 340 ? -8.901 15.721 4.630 1.00 18.83 1433 TRP A C 1
ATOM 2450 O O . TRP A 1 340 ? -7.912 15.156 4.137 1.00 16.36 1433 TRP A O 1
ATOM 2461 N N . LEU A 1 341 ? -9.213 15.614 5.913 1.00 20.75 1434 LEU A N 1
ATOM 2462 C CA . LEU A 1 341 ? -8.365 14.848 6.827 1.00 19.63 1434 LEU A CA 1
ATOM 2463 C C . LEU A 1 341 ? -8.357 13.366 6.432 1.00 21.77 1434 LEU A C 1
ATOM 2464 O O . LEU A 1 341 ? -7.341 12.670 6.566 1.00 21.35 1434 LEU A O 1
ATOM 2469 N N . SER A 1 342 ? -9.493 12.892 5.937 1.00 21.59 1435 SER A N 1
ATOM 2470 C CA . SER A 1 342 ? -9.598 11.495 5.520 1.00 22.90 1435 SER A CA 1
ATOM 2471 C C . SER A 1 342 ? -8.775 11.252 4.256 1.00 21.81 1435 SER A C 1
ATOM 2472 O O . SER A 1 342 ? -8.151 10.204 4.111 1.00 24.25 1435 SER A O 1
ATOM 2475 N N . GLU A 1 343 ? -8.755 12.223 3.346 1.00 20.60 1436 GLU A N 1
ATOM 2476 C CA . GLU A 1 343 ? -7.908 12.103 2.163 1.00 22.19 1436 GLU A CA 1
ATOM 2477 C C . GLU A 1 343 ? -6.429 12.144 2.533 1.00 21.33 1436 GLU A C 1
ATOM 2478 O O . GLU A 1 343 ? -5.604 11.491 1.894 1.00 20.35 1436 GLU A O 1
ATOM 2484 N N . LEU A 1 344 ? -6.087 12.909 3.565 1.00 18.79 1437 LEU A N 1
ATOM 2485 C CA . LEU A 1 344 ? -4.711 12.949 4.029 1.00 20.38 1437 LEU A CA 1
ATOM 2486 C C . LEU A 1 344 ? -4.310 11.555 4.531 1.00 22.56 1437 LEU A C 1
ATOM 2487 O O . LEU A 1 344 ? -3.248 11.042 4.191 1.00 19.74 1437 LEU A O 1
ATOM 2492 N N . GLY A 1 345 ? -5.187 10.952 5.327 1.00 21.49 1438 GLY A N 1
ATOM 2493 C CA . GLY A 1 345 ? -4.932 9.632 5.878 1.00 23.08 1438 GLY A CA 1
ATOM 2494 C C . GLY A 1 345 ? -4.740 8.606 4.776 1.00 22.78 1438 GLY A C 1
ATOM 2495 O O . GLY A 1 345 ? -3.826 7.782 4.828 1.00 22.23 1438 GLY A O 1
ATOM 2496 N N . SER A 1 346 ? -5.594 8.679 3.763 1.00 21.30 1439 SER A N 1
ATOM 2497 C CA . SER A 1 346 ? -5.495 7.781 2.620 1.00 23.83 1439 SER A CA 1
ATOM 2498 C C . SER A 1 346 ? -4.192 8.013 1.844 1.00 28.91 1439 SER A C 1
ATOM 2499 O O . SER A 1 346 ? -3.516 7.069 1.437 1.00 27.02 1439 SER A O 1
ATOM 2502 N N . ALA A 1 347 ? -3.821 9.275 1.663 1.00 26.27 1440 ALA A N 1
ATOM 2503 C CA . ALA A 1 347 ? -2.582 9.609 0.968 1.00 27.33 1440 ALA A CA 1
ATOM 2504 C C . ALA A 1 347 ? -1.357 9.133 1.736 1.00 28.49 1440 ALA A C 1
ATOM 2505 O O . ALA A 1 347 ? -0.333 8.778 1.151 1.00 30.99 1440 ALA A O 1
ATOM 2507 N N . ALA A 1 348 ? -1.473 9.135 3.058 1.00 27.93 1441 ALA A N 1
ATOM 2508 C CA . ALA A 1 348 ? -0.376 8.783 3.939 1.00 29.43 1441 ALA A CA 1
ATOM 2509 C C . ALA A 1 348 ? 0.074 7.328 3.762 1.00 32.36 1441 ALA A C 1
ATOM 2510 O O . ALA A 1 348 ? 1.210 6.988 4.081 1.00 36.03 1441 ALA A O 1
ATOM 2512 N N . SER A 1 349 ? -0.818 6.485 3.247 1.00 34.54 1442 SER A N 1
ATOM 2513 C CA . SER A 1 349 ? -0.520 5.067 3.028 1.00 33.86 1442 SER A CA 1
ATOM 2514 C C . SER A 1 349 ? 0.742 4.872 2.202 1.00 39.50 1442 SER A C 1
ATOM 2515 O O . SER A 1 349 ? 1.561 3.997 2.494 1.00 42.13 1442 SER A O 1
ATOM 2518 N N . SER A 1 350 ? 0.899 5.703 1.176 1.00 37.05 1443 SER A N 1
ATOM 2519 C CA . SER A 1 350 ? 2.006 5.558 0.241 1.00 40.03 1443 SER A CA 1
ATOM 2520 C C . SER A 1 350 ? 2.918 6.777 0.227 1.00 39.81 1443 SER A C 1
ATOM 2521 O O . SER A 1 350 ? 3.696 6.963 -0.705 1.00 45.81 1443 SER A O 1
ATOM 2524 N N . ASP A 1 351 ? 2.826 7.606 1.258 1.00 40.03 1444 ASP A N 1
ATOM 2525 C CA . ASP A 1 351 ? 3.609 8.836 1.314 1.00 37.31 1444 ASP A CA 1
ATOM 2526 C C . ASP A 1 351 ? 3.935 9.177 2.763 1.00 38.01 1444 ASP A C 1
ATOM 2527 O O . ASP A 1 351 ? 3.051 9.572 3.517 1.00 38.43 1444 ASP A O 1
ATOM 2532 N N . SER A 1 352 ? 5.201 9.031 3.150 1.00 38.11 1445 SER A N 1
ATOM 2533 C CA . SER A 1 352 ? 5.591 9.189 4.550 1.00 39.28 1445 SER A CA 1
ATOM 2534 C C . SER A 1 352 ? 5.593 10.644 5.015 1.00 38.37 1445 SER A C 1
ATOM 2535 O O . SER A 1 352 ? 5.381 10.918 6.199 1.00 36.21 1445 SER A O 1
ATOM 2538 N N . GLU A 1 353 ? 5.832 11.574 4.093 1.00 39.22 1446 GLU A N 1
ATOM 2539 C CA . GLU A 1 353 ? 5.766 12.994 4.433 1.00 39.51 1446 GLU A CA 1
ATOM 2540 C C . GLU A 1 353 ? 4.340 13.411 4.791 1.00 34.81 1446 GLU A C 1
ATOM 2541 O O . GLU A 1 353 ? 4.129 14.143 5.753 1.00 35.37 1446 GLU A O 1
ATOM 2547 N N . LEU A 1 354 ? 3.363 12.951 4.017 1.00 33.98 1447 LEU A N 1
ATOM 2548 C CA . LEU A 1 354 ? 1.967 13.243 4.336 1.00 32.29 1447 LEU A CA 1
ATOM 2549 C C . LEU A 1 354 ? 1.572 12.547 5.640 1.00 31.87 1447 LEU A C 1
ATOM 2550 O O . LEU A 1 354 ? 0.809 13.086 6.444 1.00 29.50 1447 LEU A O 1
ATOM 2555 N N . GLY A 1 355 ? 2.101 11.346 5.844 1.00 31.81 1448 GLY A N 1
ATOM 2556 C CA . GLY A 1 355 ? 1.930 10.657 7.112 1.00 33.16 1448 GLY A CA 1
ATOM 2557 C C . GLY A 1 355 ? 2.459 11.485 8.271 1.00 32.43 1448 GLY A C 1
ATOM 2558 O O . GLY A 1 355 ? 1.800 11.607 9.303 1.00 33.11 1448 GLY A O 1
ATOM 2559 N N . ASP A 1 356 ? 3.641 12.067 8.095 1.00 32.71 1449 ASP A N 1
ATOM 2560 C CA . ASP A 1 356 ? 4.232 12.920 9.126 1.00 36.19 1449 ASP A CA 1
ATOM 2561 C C . ASP A 1 356 ? 3.305 14.084 9.483 1.00 34.72 1449 ASP A C 1
ATOM 2562 O O . ASP A 1 356 ? 3.156 14.432 10.656 1.00 33.93 1449 ASP A O 1
ATOM 2567 N N . LEU A 1 357 ? 2.678 14.672 8.463 1.00 31.29 1450 LEU A N 1
ATOM 2568 C CA . LEU A 1 357 ? 1.737 15.772 8.654 1.00 30.66 1450 LEU A CA 1
ATOM 2569 C C . LEU A 1 357 ? 0.484 15.302 9.391 1.00 29.35 1450 LEU A C 1
ATOM 2570 O O . LEU A 1 357 ? -0.037 15.984 10.267 1.00 29.17 1450 LEU A O 1
ATOM 2575 N N . LEU A 1 358 ? 0.017 14.115 9.036 1.00 28.10 1451 LEU A N 1
ATOM 2576 C CA . LEU A 1 358 ? -1.183 13.557 9.632 1.00 26.39 1451 LEU A CA 1
ATOM 2577 C C . LEU A 1 358 ? -1.063 13.382 11.151 1.00 29.88 1451 LEU A C 1
ATOM 2578 O O . LEU A 1 358 ? -2.040 13.558 11.875 1.00 27.66 1451 LEU A O 1
ATOM 2591 N N . PHE A 1 360 ? 0.353 15.241 13.364 1.00 31.66 1453 PHE A N 1
ATOM 2592 C CA . PHE A 1 360 ? 0.008 16.511 13.991 1.00 31.68 1453 PHE A CA 1
ATOM 2593 C C . PHE A 1 360 ? -1.509 16.741 14.116 1.00 35.33 1453 PHE A C 1
ATOM 2594 O O . PHE A 1 360 ? -1.982 17.211 15.147 1.00 36.83 1453 PHE A O 1
ATOM 2602 N N . LEU A 1 361 ? -2.280 16.391 13.091 1.00 30.94 1454 LEU A N 1
ATOM 2603 C CA . LEU A 1 361 ? -3.693 16.766 13.079 1.00 34.44 1454 LEU A CA 1
ATOM 2604 C C . LEU A 1 361 ? -4.626 15.744 13.732 1.00 40.76 1454 LEU A C 1
ATOM 2605 O O . LEU A 1 361 ? -5.771 16.061 14.060 1.00 44.28 1454 LEU A O 1
ATOM 2610 N N . GLN A 1 362 ? -4.146 14.524 13.931 1.00 39.77 1455 GLN A N 1
ATOM 2611 C CA . GLN A 1 362 ? -4.979 13.469 14.498 1.00 41.58 1455 GLN A CA 1
ATOM 2612 C C . GLN A 1 362 ? -5.164 13.528 15.998 1.00 45.32 1455 GLN A C 1
ATOM 2613 O O . GLN A 1 362 ? -6.046 12.865 16.542 1.00 47.06 1455 GLN A O 1
ATOM 2619 N N . GLN A 1 363 ? -4.305 14.288 16.665 1.00 43.71 1456 GLN A N 1
ATOM 2620 C CA . GLN A 1 363 ? -4.267 14.324 18.123 1.00 46.36 1456 GLN A CA 1
ATOM 2621 C C . GLN A 1 363 ? -5.612 14.661 18.778 1.00 49.71 1456 GLN A C 1
ATOM 2622 O O . GLN A 1 363 ? -5.875 14.246 19.908 1.00 50.12 1456 GLN A O 1
ATOM 2628 N N . VAL A 1 364 ? -6.461 15.404 18.071 1.00 47.34 1457 VAL A N 1
ATOM 2629 C CA . VAL A 1 364 ? -7.793 15.708 18.583 1.00 49.02 1457 VAL A CA 1
ATOM 2630 C C . VAL A 1 364 ? -8.735 14.518 18.408 1.00 51.62 1457 VAL A C 1
ATOM 2631 O O . VAL A 1 364 ? -8.863 13.974 17.308 1.00 49.55 1457 VAL A O 1
ATOM 2635 N N . PRO A 1 365 ? -9.401 14.107 19.498 1.00 53.19 1458 PRO A N 1
ATOM 2636 C CA . PRO A 1 365 ? -10.364 13.003 19.416 1.00 56.88 1458 PRO A CA 1
ATOM 2637 C C . PRO A 1 365 ? -11.675 13.429 18.745 1.00 56.94 1458 PRO A C 1
ATOM 2638 O O . PRO A 1 365 ? -12.404 12.600 18.194 1.00 62.45 1458 PRO A O 1
ATOM 2642 N N . SER A 1 370 ? -15.090 19.022 15.399 1.00 51.50 1463 SER A N 1
ATOM 2643 C CA . SER A 1 370 ? -16.213 19.506 14.586 1.00 48.26 1463 SER A CA 1
ATOM 2644 C C . SER A 1 370 ? -15.977 19.675 13.082 1.00 44.39 1463 SER A C 1
ATOM 2645 O O . SER A 1 370 ? -14.853 19.589 12.586 1.00 44.55 1463 SER A O 1
ATOM 2648 N N . VAL A 1 371 ? -17.070 19.948 12.372 1.00 42.59 1464 VAL A N 1
ATOM 2649 C CA . VAL A 1 371 ? -17.060 20.049 10.914 1.00 43.29 1464 VAL A CA 1
ATOM 2650 C C . VAL A 1 371 ? -16.187 21.196 10.397 1.00 38.65 1464 VAL A C 1
ATOM 2651 O O . VAL A 1 371 ? -15.619 21.108 9.307 1.00 36.81 1464 VAL A O 1
ATOM 2655 N N . GLY A 1 372 ? -16.080 22.264 11.180 1.00 37.37 1465 GLY A N 1
ATOM 2656 C CA . GLY A 1 372 ? -15.337 23.433 10.754 1.00 34.83 1465 GLY A CA 1
ATOM 2657 C C . GLY A 1 372 ? -13.843 23.325 10.972 1.00 33.43 1465 GLY A C 1
ATOM 2658 O O . GLY A 1 372 ? -13.111 24.269 10.704 1.00 30.89 1465 GLY A O 1
ATOM 2659 N N . GLY A 1 373 ? -13.381 22.183 11.464 1.00 29.67 1466 GLY A N 1
ATOM 2660 C CA . GLY A 1 373 ? -11.958 21.968 11.629 1.00 31.05 1466 GLY A CA 1
ATOM 2661 C C . GLY A 1 373 ? -11.465 22.381 13.003 1.00 33.83 1466 GLY A C 1
ATOM 2662 O O . GLY A 1 373 ? -12.261 22.646 13.899 1.00 30.38 1466 GLY A O 1
ATOM 2663 N N . PRO A 1 374 ? -10.139 22.430 13.173 1.00 32.70 1467 PRO A N 1
ATOM 2664 C CA . PRO A 1 374 ? -9.481 22.702 14.453 1.00 34.93 1467 PRO A CA 1
ATOM 2665 C C . PRO A 1 374 ? -9.894 24.026 15.092 1.00 30.51 1467 PRO A C 1
ATOM 2666 O O . PRO A 1 374 ? -10.047 25.020 14.389 1.00 24.68 1467 PRO A O 1
ATOM 2670 N N . ARG A 1 375 ? -10.075 24.018 16.410 1.00 30.80 1468 ARG A N 1
ATOM 2671 C CA . ARG A 1 375 ? -10.270 25.244 17.171 1.00 28.08 1468 ARG A CA 1
ATOM 2672 C C . ARG A 1 375 ? -8.987 26.052 17.142 1.00 26.71 1468 ARG A C 1
ATOM 2673 O O . ARG A 1 375 ? -7.905 25.503 17.339 1.00 21.84 1468 ARG A O 1
ATOM 2689 N N . VAL A 1 377 ? -7.224 30.162 18.310 1.00 20.60 1470 VAL A N 1
ATOM 2690 C CA . VAL A 1 377 ? -7.440 31.297 19.189 1.00 20.08 1470 VAL A CA 1
ATOM 2691 C C . VAL A 1 377 ? -7.493 32.596 18.393 1.00 18.59 1470 VAL A C 1
ATOM 2692 O O . VAL A 1 377 ? -6.790 32.765 17.403 1.00 19.40 1470 VAL A O 1
ATOM 2696 N N . VAL A 1 378 ? -8.362 33.497 18.822 1.00 18.85 1471 VAL A N 1
ATOM 2697 C CA . VAL A 1 378 ? -8.441 34.828 18.249 1.00 20.60 1471 VAL A CA 1
ATOM 2698 C C . VAL A 1 378 ? -8.044 35.820 19.326 1.00 17.79 1471 VAL A C 1
ATOM 2699 O O . VAL A 1 378 ? -8.583 35.767 20.427 1.00 18.93 1471 VAL A O 1
ATOM 2703 N N . CYS A 1 379 ? -7.097 36.702 19.005 1.00 18.22 1472 CYS A N 1
ATOM 2704 C CA . CYS A 1 379 ? -6.497 37.627 19.970 1.00 19.07 1472 CYS A CA 1
ATOM 2705 C C . CYS A 1 379 ? -6.715 39.076 19.599 1.00 17.85 1472 CYS A C 1
ATOM 2706 O O . CYS A 1 379 ? -6.609 39.443 18.426 1.00 20.60 1472 CYS A O 1
ATOM 2709 N N . ASP A 1 380 ? -7.006 39.890 20.604 1.00 19.95 1473 ASP A N 1
ATOM 2710 C CA . ASP A 1 380 ? -7.030 41.339 20.426 1.00 21.23 1473 ASP A CA 1
ATOM 2711 C C . ASP A 1 380 ? -5.610 41.881 20.527 1.00 21.47 1473 ASP A C 1
ATOM 2712 O O . ASP A 1 380 ? -4.789 41.320 21.253 1.00 18.57 1473 ASP A O 1
ATOM 2717 N N . SER A 1 381 ? -5.313 42.958 19.798 1.00 19.25 1474 SER A N 1
ATOM 2718 C CA . SER A 1 381 ? -3.964 43.523 19.809 1.00 20.86 1474 SER A CA 1
ATOM 2719 C C . SER A 1 381 ? -3.964 45.045 19.964 1.00 20.65 1474 SER A C 1
ATOM 2720 O O . SER A 1 381 ? -3.001 45.723 19.581 1.00 17.87 1474 SER A O 1
ATOM 2723 N N . GLY A 1 382 ? -5.033 45.570 20.557 1.00 21.30 1475 GLY A N 1
ATOM 2724 C CA . GLY A 1 382 ? -5.216 47.005 20.672 1.00 21.41 1475 GLY A CA 1
ATOM 2725 C C . GLY A 1 382 ? -4.118 47.696 21.465 1.00 24.52 1475 GLY A C 1
ATOM 2726 O O . GLY A 1 382 ? -3.729 48.811 21.119 1.00 22.00 1475 GLY A O 1
ATOM 2727 N N . ASP A 1 383 ? -3.614 47.046 22.517 1.00 20.43 1476 ASP A N 1
ATOM 2728 C CA . ASP A 1 383 ? -2.519 47.625 23.307 1.00 21.46 1476 ASP A CA 1
ATOM 2729 C C . ASP A 1 383 ? -1.209 47.657 22.525 1.00 20.12 1476 ASP A C 1
ATOM 2730 O O . ASP A 1 383 ? -0.420 48.598 22.645 1.00 18.21 1476 ASP A O 1
ATOM 2735 N N . THR A 1 384 ? -0.974 46.634 21.714 1.00 17.77 1477 THR A N 1
ATOM 2736 C CA . THR A 1 384 ? 0.183 46.640 20.836 1.00 17.12 1477 THR A CA 1
ATOM 2737 C C . THR A 1 384 ? 0.070 47.757 19.794 1.00 19.48 1477 THR A C 1
ATOM 2738 O O . THR A 1 384 ? 1.021 48.492 19.550 1.00 17.67 1477 THR A O 1
ATOM 2742 N N . LEU A 1 385 ? -1.102 47.865 19.175 1.00 18.43 1478 LEU A N 1
ATOM 2743 C CA . LEU A 1 385 ? -1.307 48.867 18.130 1.00 20.73 1478 LEU A CA 1
ATOM 2744 C C . LEU A 1 385 ? -1.014 50.277 18.660 1.00 20.99 1478 LEU A C 1
ATOM 2745 O O . LEU A 1 385 ? -0.277 51.049 18.027 1.00 20.53 1478 LEU A O 1
ATOM 2750 N N . LYS A 1 386 ? -1.561 50.595 19.828 1.00 20.21 1479 LYS A N 1
ATOM 2751 C CA . LYS A 1 386 ? -1.283 51.892 20.458 1.00 22.72 1479 LYS A CA 1
ATOM 2752 C C . LYS A 1 386 ? 0.197 52.093 20.750 1.00 22.51 1479 LYS A C 1
ATOM 2753 O O . LYS A 1 386 ? 0.770 53.131 20.400 1.00 18.66 1479 LYS A O 1
ATOM 2759 N N . ALA A 1 387 ? 0.831 51.102 21.370 1.00 18.57 1480 ALA A N 1
ATOM 2760 C CA . ALA A 1 387 ? 2.213 51.266 21.785 1.00 19.39 1480 ALA A CA 1
ATOM 2761 C C . ALA A 1 387 ? 3.143 51.454 20.578 1.00 20.42 1480 ALA A C 1
ATOM 2762 O O . ALA A 1 387 ? 4.199 52.077 20.694 1.00 21.09 1480 ALA A O 1
ATOM 2764 N N . LEU A 1 388 ? 2.747 50.922 19.422 1.00 17.40 1481 LEU A N 1
ATOM 2765 C CA . LEU A 1 388 ? 3.592 50.994 18.236 1.00 17.36 1481 LEU A CA 1
ATOM 2766 C C . LEU A 1 388 ? 3.238 52.163 17.295 1.00 17.68 1481 LEU A C 1
ATOM 2767 O O . LEU A 1 388 ? 3.887 52.340 16.277 1.00 18.95 1481 LEU A O 1
ATOM 2772 N N . GLY A 1 389 ? 2.218 52.937 17.637 1.00 18.57 1482 GLY A N 1
ATOM 2773 C CA . GLY A 1 389 ? 1.662 53.918 16.704 1.00 20.80 1482 GLY A CA 1
ATOM 2774 C C . GLY A 1 389 ? 2.632 55.004 16.256 1.00 22.40 1482 GLY A C 1
ATOM 2775 O O . GLY A 1 389 ? 2.518 55.535 15.143 1.00 20.71 1482 GLY A O 1
ATOM 2776 N N . GLY A 1 390 ? 3.588 55.339 17.119 1.00 21.32 1483 GLY A N 1
ATOM 2777 C CA . GLY A 1 390 ? 4.592 56.339 16.798 1.00 19.76 1483 GLY A CA 1
ATOM 2778 C C . GLY A 1 390 ? 5.834 55.717 16.192 1.00 21.85 1483 GLY A C 1
ATOM 2779 O O . GLY A 1 390 ? 6.807 56.414 15.902 1.00 21.93 1483 GLY A O 1
ATOM 2780 N N . THR A 1 391 ? 5.814 54.394 16.021 1.00 20.22 1484 THR A N 1
ATOM 2781 C CA . THR A 1 391 ? 6.913 53.677 15.371 1.00 20.67 1484 THR A CA 1
ATOM 2782 C C . THR A 1 391 ? 6.571 53.373 13.916 1.00 18.95 1484 THR A C 1
ATOM 2783 O O . THR A 1 391 ? 5.438 53.573 13.487 1.00 20.45 1484 THR A O 1
ATOM 2787 N N . GLY A 1 392 ? 7.541 52.845 13.175 1.00 19.76 1485 GLY A N 1
ATOM 2788 C CA . GLY A 1 392 ? 7.291 52.424 11.809 1.00 20.95 1485 GLY A CA 1
ATOM 2789 C C . GLY A 1 392 ? 6.981 50.937 11.721 1.00 23.09 1485 GLY A C 1
ATOM 2790 O O . GLY A 1 392 ? 7.125 50.328 10.652 1.00 24.11 1485 GLY A O 1
ATOM 2791 N N . THR A 1 393 ? 6.524 50.364 12.834 1.00 19.37 1486 THR A N 1
ATOM 2792 C CA . THR A 1 393 ? 6.283 48.918 12.908 1.00 18.82 1486 THR A CA 1
ATOM 2793 C C . THR A 1 393 ? 4.795 48.613 12.820 1.00 16.95 1486 THR A C 1
ATOM 2794 O O . THR A 1 393 ? 4.004 48.976 13.698 1.00 16.13 1486 THR A O 1
ATOM 2798 N N . SER A 1 394 ? 4.432 47.952 11.728 1.00 18.58 1487 SER A N 1
ATOM 2799 C CA . SER A 1 394 ? 3.049 47.633 11.420 1.00 17.86 1487 SER A CA 1
ATOM 2800 C C . SER A 1 394 ? 3.040 46.278 10.738 1.00 17.79 1487 SER A C 1
ATOM 2801 O O . SER A 1 394 ? 3.934 45.980 9.955 1.00 18.86 1487 SER A O 1
ATOM 2804 N N . CYS A 1 395 ? 2.038 45.457 11.025 1.00 18.05 1488 CYS A N 1
ATOM 2805 C CA . CYS A 1 395 ? 1.998 44.110 10.476 1.00 14.71 1488 CYS A CA 1
ATOM 2806 C C . CYS A 1 395 ? 1.544 44.109 9.020 1.00 19.20 1488 CYS A C 1
ATOM 2807 O O . CYS A 1 395 ? 0.555 44.752 8.678 1.00 17.66 1488 CYS A O 1
ATOM 2810 N N . PRO A 1 396 ? 2.285 43.410 8.152 1.00 17.28 1489 PRO A N 1
ATOM 2811 C CA . PRO A 1 396 ? 1.858 43.283 6.755 1.00 18.05 1489 PRO A CA 1
ATOM 2812 C C . PRO A 1 396 ? 0.506 42.587 6.647 1.00 18.48 1489 PRO A C 1
ATOM 2813 O O . PRO A 1 396 ? 0.157 41.734 7.463 1.00 18.95 1489 PRO A O 1
ATOM 2817 N N . SER A 1 397 ? -0.270 42.989 5.647 1.00 19.22 1490 SER A N 1
ATOM 2818 C CA . SER A 1 397 ? -1.537 42.351 5.343 1.00 19.84 1490 SER A CA 1
ATOM 2819 C C . SER A 1 397 ? -1.326 41.002 4.681 1.00 20.38 1490 SER A C 1
ATOM 2820 O O . SER A 1 397 ? -0.351 40.805 3.949 1.00 21.04 1490 SER A O 1
ATOM 2823 N N . VAL A 1 398 ? -2.248 40.078 4.918 1.00 19.61 1491 VAL A N 1
ATOM 2824 C CA . VAL A 1 398 ? -2.225 38.823 4.184 1.00 18.00 1491 VAL A CA 1
ATOM 2825 C C . VAL A 1 398 ? -3.014 39.053 2.898 1.00 19.12 1491 VAL A C 1
ATOM 2826 O O . VAL A 1 398 ? -4.201 39.384 2.935 1.00 18.22 1491 VAL A O 1
ATOM 2830 N N . ASP A 1 399 ? -2.332 38.933 1.769 1.00 18.15 1492 ASP A N 1
ATOM 2831 C CA . ASP A 1 399 ? -2.977 39.104 0.475 1.00 18.06 1492 ASP A CA 1
ATOM 2832 C C . ASP A 1 399 ? -2.267 38.260 -0.573 1.00 18.41 1492 ASP A C 1
ATOM 2833 O O . ASP A 1 399 ? -1.311 37.558 -0.258 1.00 16.65 1492 ASP A O 1
ATOM 2838 N N . ALA A 1 400 ? -2.731 38.315 -1.822 1.00 15.88 1493 ALA A N 1
ATOM 2839 C CA . ALA A 1 400 ? -2.115 37.489 -2.850 1.00 17.95 1493 ALA A CA 1
ATOM 2840 C C . ALA A 1 400 ? -0.609 37.774 -2.980 1.00 18.81 1493 ALA A C 1
ATOM 2841 O O . ALA A 1 400 ? 0.185 36.869 -3.201 1.00 16.26 1493 ALA A O 1
ATOM 2843 N N . SER A 1 401 ? -0.218 39.032 -2.813 1.00 16.19 1494 SER A N 1
ATOM 2844 C CA . SER A 1 401 ? 1.188 39.398 -2.917 1.00 19.35 1494 SER A CA 1
ATOM 2845 C C . SER A 1 401 ? 2.057 38.737 -1.838 1.00 18.35 1494 SER A C 1
ATOM 2846 O O . SER A 1 401 ? 3.122 38.197 -2.154 1.00 16.15 1494 SER A O 1
ATOM 2849 N N . LEU A 1 402 ? 1.626 38.807 -0.579 1.00 16.23 1495 LEU A N 1
ATOM 2850 C CA . LEU A 1 402 ? 2.369 38.151 0.518 1.00 16.52 1495 LEU A CA 1
ATOM 2851 C C . LEU A 1 402 ? 2.481 36.655 0.240 1.00 17.10 1495 LEU A C 1
ATOM 2852 O O . LEU A 1 402 ? 3.557 36.067 0.334 1.00 16.50 1495 LEU A O 1
ATOM 2857 N N . ILE A 1 403 ? 1.365 36.034 -0.124 1.00 16.69 1496 ILE A N 1
ATOM 2858 C CA . ILE A 1 403 ? 1.393 34.602 -0.393 1.00 15.19 1496 ILE A CA 1
ATOM 2859 C C . ILE A 1 403 ? 2.313 34.287 -1.576 1.00 15.56 1496 ILE A C 1
ATOM 2860 O O . ILE A 1 403 ? 3.025 33.296 -1.556 1.00 15.79 1496 ILE A O 1
ATOM 2865 N N . SER A 1 404 ? 2.342 35.146 -2.589 1.00 16.50 1497 SER A N 1
ATOM 2866 C CA . SER A 1 404 ? 3.250 34.913 -3.714 1.00 17.36 1497 SER A CA 1
ATOM 2867 C C . SER A 1 404 ? 4.711 35.007 -3.268 1.00 16.94 1497 SER A C 1
ATOM 2868 O O . SER A 1 404 ? 5.551 34.213 -3.689 1.00 17.70 1497 SER A O 1
ATOM 2871 N N . THR A 1 405 ? 5.003 35.978 -2.413 1.00 17.82 1498 THR A N 1
ATOM 2872 C CA . THR A 1 405 ? 6.343 36.112 -1.846 1.00 18.80 1498 THR A CA 1
ATOM 2873 C C . THR A 1 405 ? 6.748 34.820 -1.142 1.00 16.86 1498 THR A C 1
ATOM 2874 O O . THR A 1 405 ? 7.832 34.279 -1.385 1.00 17.36 1498 THR A O 1
ATOM 2878 N N . TYR A 1 406 ? 5.852 34.299 -0.309 1.00 14.60 1499 TYR A N 1
ATOM 2879 C CA . TYR A 1 406 ? 6.099 33.045 0.418 1.00 16.12 1499 TYR A CA 1
ATOM 2880 C C . TYR A 1 406 ? 6.296 31.874 -0.534 1.00 17.70 1499 TYR A C 1
ATOM 2881 O O . TYR A 1 406 ? 7.307 31.175 -0.478 1.00 16.69 1499 TYR A O 1
ATOM 2890 N N . LEU A 1 407 ? 5.325 31.651 -1.418 1.00 15.36 1500 LEU A N 1
ATOM 2891 C CA . LEU A 1 407 ? 5.413 30.521 -2.329 1.00 16.89 1500 LEU A CA 1
ATOM 2892 C C . LEU A 1 407 ? 6.643 30.608 -3.249 1.00 18.13 1500 LEU A C 1
ATOM 2893 O O . LEU A 1 407 ? 7.278 29.597 -3.503 1.00 18.57 1500 LEU A O 1
ATOM 2898 N N . SER A 1 408 ? 6.977 31.806 -3.736 1.00 18.62 1501 SER A N 1
ATOM 2899 C CA . SER A 1 408 ? 8.128 31.966 -4.636 1.00 20.48 1501 SER A CA 1
ATOM 2900 C C . SER A 1 408 ? 9.434 31.508 -3.969 1.00 21.21 1501 SER A C 1
ATOM 2901 O O . SER A 1 408 ? 10.264 30.838 -4.591 1.00 18.81 1501 SER A O 1
ATOM 2904 N N . SER A 1 409 ? 9.588 31.863 -2.698 1.00 18.85 1502 SER A N 1
ATOM 2905 C CA . SER A 1 409 ? 10.746 31.445 -1.911 1.00 19.83 1502 SER A CA 1
ATOM 2906 C C . SER A 1 409 ? 10.785 29.925 -1.719 1.00 22.51 1502 SER A C 1
ATOM 2907 O O . SER A 1 409 ? 11.836 29.302 -1.872 1.00 22.63 1502 SER A O 1
ATOM 2910 N N . LEU A 1 410 ? 9.642 29.323 -1.399 1.00 20.31 1503 LEU A N 1
ATOM 2911 C CA . LEU A 1 410 ? 9.573 27.881 -1.232 1.00 20.64 1503 LEU A CA 1
ATOM 2912 C C . LEU A 1 410 ? 9.902 27.143 -2.519 1.00 23.78 1503 LEU A C 1
ATOM 2913 O O . LEU A 1 410 ? 10.534 26.089 -2.481 1.00 23.02 1503 LEU A O 1
ATOM 2918 N N . VAL A 1 411 ? 9.466 27.686 -3.657 1.00 22.84 1504 VAL A N 1
ATOM 2919 C CA . VAL A 1 411 ? 9.811 27.090 -4.947 1.00 20.05 1504 VAL A CA 1
ATOM 2920 C C . VAL A 1 411 ? 11.311 27.239 -5.198 1.00 23.12 1504 VAL A C 1
ATOM 2921 O O . VAL A 1 411 ? 11.978 26.278 -5.582 1.00 25.83 1504 VAL A O 1
ATOM 2925 N N . HIS A 1 412 ? 11.845 28.432 -4.952 1.00 21.93 1505 HIS A N 1
ATOM 2926 C CA . HIS A 1 412 ? 13.247 28.720 -5.233 1.00 24.59 1505 HIS A CA 1
ATOM 2927 C C . HIS A 1 412 ? 14.163 27.820 -4.407 1.00 28.40 1505 HIS A C 1
ATOM 2928 O O . HIS A 1 412 ? 15.230 27.406 -4.866 1.00 26.89 1505 HIS A O 1
ATOM 2935 N N . ARG A 1 413 ? 13.726 27.507 -3.192 1.00 25.11 1506 ARG A N 1
ATOM 2936 C CA . ARG A 1 413 ? 14.516 26.687 -2.286 1.00 25.01 1506 ARG A CA 1
ATOM 2937 C C . ARG A 1 413 ? 14.233 25.204 -2.455 1.00 23.91 1506 ARG A C 1
ATOM 2938 O O . ARG A 1 413 ? 14.777 24.377 -1.736 1.00 24.89 1506 ARG A O 1
ATOM 2946 N N . GLY A 1 414 ? 13.380 24.862 -3.410 1.00 24.39 1507 GLY A N 1
ATOM 2947 C CA . GLY A 1 414 ? 13.177 23.469 -3.764 1.00 23.58 1507 GLY A CA 1
ATOM 2948 C C . GLY A 1 414 ? 12.215 22.729 -2.853 1.00 25.27 1507 GLY A C 1
ATOM 2949 O O . GLY A 1 414 ? 12.071 21.516 -2.953 1.00 26.16 1507 GLY A O 1
ATOM 2950 N N . PHE A 1 415 ? 11.550 23.462 -1.966 1.00 24.43 1508 PHE A N 1
ATOM 2951 C CA . PHE A 1 415 ? 10.573 22.857 -1.062 1.00 23.27 1508 PHE A CA 1
ATOM 2952 C C . PHE A 1 415 ? 9.274 22.514 -1.811 1.00 24.89 1508 PHE A C 1
ATOM 2953 O O . PHE A 1 415 ? 8.642 21.486 -1.553 1.00 23.24 1508 PHE A O 1
ATOM 2961 N N . LEU A 1 416 ? 8.904 23.372 -2.757 1.00 22.73 1509 LEU A N 1
ATOM 2962 C CA . LEU A 1 416 ? 7.734 23.164 -3.603 1.00 26.20 1509 LEU A CA 1
ATOM 2963 C C . LEU A 1 416 ? 8.145 23.124 -5.072 1.00 26.40 1509 LEU A C 1
ATOM 2964 O O . LEU A 1 416 ? 9.053 23.848 -5.489 1.00 27.48 1509 LEU A O 1
ATOM 2969 N N . LYS A 1 417 ? 7.466 22.291 -5.846 1.00 28.12 1510 LYS A N 1
ATOM 2970 C CA . LYS A 1 417 ? 7.608 22.286 -7.297 1.00 28.34 1510 LYS A CA 1
ATOM 2971 C C . LYS A 1 417 ? 6.903 23.512 -7.874 1.00 26.94 1510 LYS A C 1
ATOM 2972 O O . LYS A 1 417 ? 5.800 23.848 -7.448 1.00 23.96 1510 LYS A O 1
ATOM 2978 N N . ALA A 1 418 ? 7.539 24.191 -8.824 1.00 26.13 1511 ALA A N 1
ATOM 2979 C CA . ALA A 1 418 ? 6.932 25.368 -9.450 1.00 27.83 1511 ALA A CA 1
ATOM 2980 C C . ALA A 1 418 ? 5.590 24.997 -10.082 1.00 25.41 1511 ALA A C 1
ATOM 2981 O O . ALA A 1 418 ? 5.423 23.886 -10.564 1.00 25.88 1511 ALA A O 1
ATOM 2983 N N . PRO A 1 419 ? 4.621 25.921 -10.047 1.00 24.95 1512 PRO A N 1
ATOM 2984 C CA . PRO A 1 419 ? 3.290 25.640 -10.607 1.00 25.91 1512 PRO A CA 1
ATOM 2985 C C . PRO A 1 419 ? 3.343 25.358 -12.100 1.00 32.07 1512 PRO A C 1
ATOM 2986 O O . PRO A 1 419 ? 4.181 25.944 -12.793 1.00 31.71 1512 PRO A O 1
ATOM 2990 N N . GLU A 1 420 ? 2.462 24.477 -12.577 1.00 34.68 1513 GLU A N 1
ATOM 2991 C CA . GLU A 1 420 ? 2.401 24.113 -13.993 1.00 39.15 1513 GLU A CA 1
ATOM 2992 C C . GLU A 1 420 ? 2.205 25.338 -14.879 1.00 39.71 1513 GLU A C 1
ATOM 2993 O O . GLU A 1 420 ? 2.865 25.458 -15.913 1.00 45.28 1513 GLU A O 1
ATOM 3000 N N . ASP B 1 27 ? -18.660 7.894 11.346 1.00 48.63 1120 ASP B N 1
ATOM 3001 C CA . ASP B 1 27 ? -17.888 7.240 12.396 1.00 46.57 1120 ASP B CA 1
ATOM 3002 C C . ASP B 1 27 ? -17.083 6.077 11.829 1.00 40.32 1120 ASP B C 1
ATOM 3003 O O . ASP B 1 27 ? -17.518 5.417 10.879 1.00 38.77 1120 ASP B O 1
ATOM 3008 N N . VAL B 1 28 ? -15.913 5.819 12.406 1.00 38.00 1121 VAL B N 1
ATOM 3009 C CA . VAL B 1 28 ? -15.023 4.822 11.827 1.00 36.27 1121 VAL B CA 1
ATOM 3010 C C . VAL B 1 28 ? -15.654 3.425 11.861 1.00 31.91 1121 VAL B C 1
ATOM 3011 O O . VAL B 1 28 ? -15.458 2.652 10.928 1.00 30.14 1121 VAL B O 1
ATOM 3015 N N . THR B 1 29 ? -16.437 3.111 12.895 1.00 30.57 1122 THR B N 1
ATOM 3016 C CA . THR B 1 29 ? -17.040 1.778 12.999 1.00 31.41 1122 THR B CA 1
ATOM 3017 C C . THR B 1 29 ? -18.119 1.592 11.935 1.00 32.70 1122 THR B C 1
ATOM 3018 O O . THR B 1 29 ? -18.396 0.472 11.505 1.00 30.15 1122 THR B O 1
ATOM 3022 N N . VAL B 1 30 ? -18.718 2.697 11.506 1.00 33.21 1123 VAL B N 1
ATOM 3023 C CA . VAL B 1 30 ? -19.657 2.657 10.392 1.00 31.84 1123 VAL B CA 1
ATOM 3024 C C . VAL B 1 30 ? -18.929 2.248 9.111 1.00 30.51 1123 VAL B C 1
ATOM 3025 O O . VAL B 1 30 ? -19.386 1.365 8.380 1.00 27.22 1123 VAL B O 1
ATOM 3029 N N . GLU B 1 31 ? -17.798 2.894 8.848 1.00 30.44 1124 GLU B N 1
ATOM 3030 C CA . GLU B 1 31 ? -17.002 2.582 7.670 1.00 30.96 1124 GLU B CA 1
ATOM 3031 C C . GLU B 1 31 ? -16.505 1.136 7.716 1.00 26.98 1124 GLU B C 1
ATOM 3032 O O . GLU B 1 31 ? -16.546 0.432 6.706 1.00 26.64 1124 GLU B O 1
ATOM 3046 N N . GLU B 1 33 ? -17.840 -1.530 9.323 1.00 27.15 1126 GLU B N 1
ATOM 3047 C CA . GLU B 1 33 ? -18.961 -2.408 9.022 1.00 28.00 1126 GLU B CA 1
ATOM 3048 C C . GLU B 1 33 ? -19.290 -2.397 7.526 1.00 26.00 1126 GLU B C 1
ATOM 3049 O O . GLU B 1 33 ? -19.538 -3.451 6.948 1.00 26.25 1126 GLU B O 1
ATOM 3055 N N . ALA B 1 34 ? -19.279 -1.221 6.899 1.00 24.55 1127 ALA B N 1
ATOM 3056 C CA . ALA B 1 34 ? -19.573 -1.147 5.465 1.00 25.81 1127 ALA B CA 1
ATOM 3057 C C . ALA B 1 34 ? -18.485 -1.858 4.657 1.00 27.75 1127 ALA B C 1
ATOM 3058 O O . ALA B 1 34 ? -18.779 -2.583 3.700 1.00 25.04 1127 ALA B O 1
ATOM 3060 N N . ASP B 1 35 ? -17.228 -1.669 5.060 1.00 23.93 1128 ASP B N 1
ATOM 3061 C CA . ASP B 1 35 ? -16.110 -2.264 4.328 1.00 23.24 1128 ASP B CA 1
ATOM 3062 C C . ASP B 1 35 ? -16.026 -3.780 4.512 1.00 20.84 1128 ASP B C 1
ATOM 3063 O O . ASP B 1 35 ? -15.403 -4.461 3.704 1.00 20.79 1128 ASP B O 1
ATOM 3068 N N . ALA B 1 36 ? -16.658 -4.300 5.559 1.00 20.80 1129 ALA B N 1
ATOM 3069 C CA . ALA B 1 36 ? -16.602 -5.729 5.853 1.00 21.01 1129 ALA B CA 1
ATOM 3070 C C . ALA B 1 36 ? -17.647 -6.525 5.068 1.00 22.57 1129 ALA B C 1
ATOM 3071 O O . ALA B 1 36 ? -17.741 -7.741 5.220 1.00 22.85 1129 ALA B O 1
ATOM 3073 N N . VAL B 1 37 ? -18.434 -5.842 4.242 1.00 22.63 1130 VAL B N 1
ATOM 3074 C CA . VAL B 1 37 ? -19.404 -6.530 3.396 1.00 22.19 1130 VAL B CA 1
ATOM 3075 C C . VAL B 1 37 ? -18.692 -6.959 2.123 1.00 20.27 1130 VAL B C 1
ATOM 3076 O O . VAL B 1 37 ? -18.129 -6.122 1.418 1.00 23.01 1130 VAL B O 1
ATOM 3080 N N . LEU B 1 38 ? -18.689 -8.264 1.850 1.00 19.25 1131 LEU B N 1
ATOM 3081 C CA . LEU B 1 38 ? -17.948 -8.798 0.711 1.00 18.73 1131 LEU B CA 1
ATOM 3082 C C . LEU B 1 38 ? -18.797 -8.699 -0.550 1.00 23.08 1131 LEU B C 1
ATOM 3083 O O . LEU B 1 38 ? -19.956 -9.113 -0.553 1.00 21.37 1131 LEU B O 1
ATOM 3088 N N . ASP B 1 39 ? -18.215 -8.134 -1.603 1.00 21.69 1132 ASP B N 1
ATOM 3089 C CA . ASP B 1 39 ? -18.906 -7.954 -2.874 1.00 27.04 1132 ASP B CA 1
ATOM 3090 C C . ASP B 1 39 ? -19.597 -9.253 -3.294 1.00 25.90 1132 ASP B C 1
ATOM 3091 O O . ASP B 1 39 ? -19.039 -10.350 -3.154 1.00 22.05 1132 ASP B O 1
ATOM 3096 N N . ALA B 1 40 ? -20.831 -9.133 -3.772 1.00 27.21 1133 ALA B N 1
ATOM 3097 C CA . ALA B 1 40 ? -21.635 -10.307 -4.094 1.00 25.73 1133 ALA B CA 1
ATOM 3098 C C . ALA B 1 40 ? -20.984 -11.198 -5.137 1.00 23.82 1133 ALA B C 1
ATOM 3099 O O . ALA B 1 40 ? -21.178 -12.419 -5.124 1.00 26.19 1133 ALA B O 1
ATOM 3101 N N . GLU B 1 41 ? -20.216 -10.604 -6.043 1.00 23.54 1134 GLU B N 1
ATOM 3102 C CA . GLU B 1 41 ? -19.667 -11.373 -7.148 1.00 25.43 1134 GLU B CA 1
ATOM 3103 C C . GLU B 1 41 ? -18.446 -12.159 -6.708 1.00 27.56 1134 GLU B C 1
ATOM 3104 O O . GLU B 1 41 ? -17.971 -13.030 -7.443 1.00 25.70 1134 GLU B O 1
ATOM 3110 N N . ILE B 1 42 ? -17.940 -11.867 -5.509 1.00 23.21 1135 ILE B N 1
ATOM 3111 C CA . ILE B 1 42 ? -16.851 -12.665 -4.960 1.00 22.35 1135 ILE B CA 1
ATOM 3112 C C . ILE B 1 42 ? -17.430 -13.898 -4.268 1.00 22.12 1135 ILE B C 1
ATOM 3113 O O . ILE B 1 42 ? -17.777 -13.893 -3.083 1.00 21.15 1135 ILE B O 1
ATOM 3118 N N . ALA B 1 43 ? -17.514 -14.968 -5.046 1.00 22.94 1136 ALA B N 1
ATOM 3119 C CA . ALA B 1 43 ? -18.219 -16.173 -4.649 1.00 24.16 1136 ALA B CA 1
ATOM 3120 C C . ALA B 1 43 ? -17.822 -17.285 -5.618 1.00 24.21 1136 ALA B C 1
ATOM 3121 O O . ALA B 1 43 ? -17.200 -17.014 -6.643 1.00 25.17 1136 ALA B O 1
ATOM 3123 N N . LEU B 1 44 ? -18.163 -18.528 -5.306 1.00 25.76 1137 LEU B N 1
ATOM 3124 C CA . LEU B 1 44 ? -17.700 -19.639 -6.133 1.00 25.56 1137 LEU B CA 1
ATOM 3125 C C . LEU B 1 44 ? -18.233 -19.548 -7.568 1.00 27.84 1137 LEU B C 1
ATOM 3126 O O . LEU B 1 44 ? -17.487 -19.776 -8.525 1.00 26.18 1137 LEU B O 1
ATOM 3131 N N . GLY B 1 45 ? -19.499 -19.169 -7.718 1.00 29.98 1138 GLY B N 1
ATOM 3132 C CA . GLY B 1 45 ? -20.097 -19.007 -9.036 1.00 28.80 1138 GLY B CA 1
ATOM 3133 C C . GLY B 1 45 ? -19.871 -20.227 -9.910 1.00 28.90 1138 GLY B C 1
ATOM 3134 O O . GLY B 1 45 ? -20.168 -21.346 -9.506 1.00 28.20 1138 GLY B O 1
ATOM 3135 N N . LYS B 1 46 ? -19.297 -20.013 -11.088 1.00 29.91 1139 LYS B N 1
ATOM 3136 C CA . LYS B 1 46 ? -19.018 -21.111 -12.002 1.00 31.57 1139 LYS B CA 1
ATOM 3137 C C . LYS B 1 46 ? -17.531 -21.424 -12.091 1.00 28.65 1139 LYS B C 1
ATOM 3138 O O . LYS B 1 46 ? -17.093 -22.092 -13.026 1.00 27.31 1139 LYS B O 1
ATOM 3144 N N . ALA B 1 47 ? -16.754 -20.946 -11.119 1.00 24.91 1140 ALA B N 1
ATOM 3145 C CA . ALA B 1 47 ? -15.318 -21.182 -11.122 1.00 24.42 1140 ALA B CA 1
ATOM 3146 C C . ALA B 1 47 ? -15.028 -22.678 -11.052 1.00 22.74 1140 ALA B C 1
ATOM 3147 O O . ALA B 1 47 ? -15.760 -23.417 -10.402 1.00 22.68 1140 ALA B O 1
ATOM 3149 N N . LEU B 1 48 ? -13.963 -23.109 -11.722 1.00 24.00 1141 LEU B N 1
ATOM 3150 C CA . LEU B 1 48 ? -13.568 -24.514 -11.709 1.00 24.63 1141 LEU B CA 1
ATOM 3151 C C . LEU B 1 48 ? -13.131 -24.932 -10.305 1.00 26.71 1141 LEU B C 1
ATOM 3152 O O . LEU B 1 48 ? -12.651 -24.104 -9.533 1.00 23.83 1141 LEU B O 1
ATOM 3157 N N . PRO B 1 49 ? -13.276 -26.225 -9.972 1.00 27.78 1142 PRO B N 1
ATOM 3158 C CA . PRO B 1 49 ? -12.935 -26.697 -8.623 1.00 26.31 1142 PRO B CA 1
ATOM 3159 C C . PRO B 1 49 ? -11.459 -26.511 -8.258 1.00 20.81 1142 PRO B C 1
ATOM 3160 O O . PRO B 1 49 ? -10.607 -26.361 -9.131 1.00 20.23 1142 PRO B O 1
ATOM 3164 N N . PRO B 1 50 ? -11.159 -26.511 -6.954 1.00 24.79 1143 PRO B N 1
ATOM 3165 C CA . PRO B 1 50 ? -9.767 -26.346 -6.535 1.00 21.78 1143 PRO B CA 1
ATOM 3166 C C . PRO B 1 50 ? -8.934 -27.568 -6.889 1.00 23.81 1143 PRO B C 1
ATOM 3167 O O . PRO B 1 50 ? -9.491 -28.641 -7.088 1.00 23.87 1143 PRO B O 1
ATOM 3171 N N . VAL B 1 51 ? -7.619 -27.398 -6.969 1.00 22.70 1144 VAL B N 1
ATOM 3172 C CA . VAL B 1 51 ? -6.711 -28.509 -7.210 1.00 22.50 1144 VAL B CA 1
ATOM 3173 C C . VAL B 1 51 ? -6.791 -29.538 -6.083 1.00 25.58 1144 VAL B C 1
ATOM 3174 O O . VAL B 1 51 ? -6.760 -29.190 -4.908 1.00 23.33 1144 VAL B O 1
ATOM 3178 N N . THR B 1 52 ? -6.915 -30.810 -6.442 1.00 24.90 1145 THR B N 1
ATOM 3179 C CA . THR B 1 52 ? -6.921 -31.865 -5.436 1.00 27.60 1145 THR B CA 1
ATOM 3180 C C . THR B 1 52 ? -5.631 -32.664 -5.507 1.00 28.29 1145 THR B C 1
ATOM 3181 O O . THR B 1 52 ? -5.283 -33.385 -4.569 1.00 29.86 1145 THR B O 1
ATOM 3185 N N . GLY B 1 53 ? -4.925 -32.535 -6.624 1.00 22.13 1146 GLY B N 1
ATOM 3186 C CA . GLY B 1 53 ? -3.633 -33.170 -6.776 1.00 22.73 1146 GLY B CA 1
ATOM 3187 C C . GLY B 1 53 ? -2.506 -32.299 -6.256 1.00 24.68 1146 GLY B C 1
ATOM 3188 O O . GLY B 1 53 ? -2.718 -31.408 -5.429 1.00 25.17 1146 GLY B O 1
ATOM 3189 N N . ALA B 1 54 ? -1.305 -32.553 -6.762 1.00 22.61 1147 ALA B N 1
ATOM 3190 C CA . ALA B 1 54 ? -0.108 -31.839 -6.336 1.00 21.93 1147 ALA B CA 1
ATOM 3191 C C . ALA B 1 54 ? -0.178 -30.357 -6.712 1.00 23.39 1147 ALA B C 1
ATOM 3192 O O . ALA B 1 54 ? -0.563 -30.017 -7.833 1.00 20.52 1147 ALA B O 1
ATOM 3194 N N . LEU B 1 55 ? 0.207 -29.486 -5.781 1.00 21.48 1148 LEU B N 1
ATOM 3195 C CA . LEU B 1 55 ? 0.242 -28.058 -6.057 1.00 22.31 1148 LEU B CA 1
ATOM 3196 C C . LEU B 1 55 ? 1.395 -27.717 -6.985 1.00 22.69 1148 LEU B C 1
ATOM 3197 O O . LEU B 1 55 ? 2.540 -28.091 -6.725 1.00 22.85 1148 LEU B O 1
ATOM 3202 N N . ARG B 1 56 ? 1.088 -26.991 -8.056 1.00 16.42 1149 ARG B N 1
ATOM 3203 C CA . ARG B 1 56 ? 2.075 -26.604 -9.052 1.00 17.98 1149 ARG B CA 1
ATOM 3204 C C . ARG B 1 56 ? 2.621 -25.210 -8.782 1.00 21.12 1149 ARG B C 1
ATOM 3205 O O . ARG B 1 56 ? 3.803 -24.943 -8.993 1.00 19.25 1149 ARG B O 1
ATOM 3213 N N . THR B 1 57 ? 1.738 -24.330 -8.312 1.00 18.98 1150 THR B N 1
ATOM 3214 C CA . THR B 1 57 ? 2.040 -22.909 -8.170 1.00 17.72 1150 THR B CA 1
ATOM 3215 C C . THR B 1 57 ? 1.413 -22.350 -6.902 1.00 16.93 1150 THR B C 1
ATOM 3216 O O . THR B 1 57 ? 0.359 -22.799 -6.457 1.00 15.89 1150 THR B O 1
ATOM 3220 N N . ILE B 1 58 ? 2.089 -21.378 -6.311 1.00 14.55 1151 ILE B N 1
ATOM 3221 C CA . ILE B 1 58 ? 1.611 -20.755 -5.097 1.00 16.61 1151 ILE B CA 1
ATOM 3222 C C . ILE B 1 58 ? 1.832 -19.260 -5.221 1.00 14.97 1151 ILE B C 1
ATOM 3223 O O . ILE B 1 58 ? 2.906 -18.835 -5.643 1.00 18.24 1151 ILE B O 1
ATOM 3228 N N . LEU B 1 59 ? 0.827 -18.460 -4.880 1.00 13.39 1152 LEU B N 1
ATOM 3229 C CA . LEU B 1 59 ? 1.026 -17.013 -4.797 1.00 14.72 1152 LEU B CA 1
ATOM 3230 C C . LEU B 1 59 ? 1.285 -16.628 -3.347 1.00 14.43 1152 LEU B C 1
ATOM 3231 O O . LEU B 1 59 ? 0.498 -16.953 -2.455 1.00 14.15 1152 LEU B O 1
ATOM 3236 N N . LEU B 1 60 ? 2.386 -15.927 -3.122 1.00 15.53 1153 LEU B N 1
ATOM 3237 C CA . LEU B 1 60 ? 2.726 -15.423 -1.798 1.00 14.23 1153 LEU B CA 1
ATOM 3238 C C . LEU B 1 60 ? 2.698 -13.905 -1.849 1.00 14.66 1153 LEU B C 1
ATOM 3239 O O . LEU B 1 60 ? 3.346 -13.305 -2.698 1.00 15.02 1153 LEU B O 1
ATOM 3244 N N . THR B 1 61 ? 1.935 -13.280 -0.964 1.00 12.74 1154 THR B N 1
ATOM 3245 C CA . THR B 1 61 ? 2.065 -11.849 -0.798 1.00 16.21 1154 THR B CA 1
ATOM 3246 C C . THR B 1 61 ? 2.897 -11.634 0.467 1.00 16.23 1154 THR B C 1
ATOM 3247 O O . THR B 1 61 ? 2.839 -12.424 1.410 1.00 16.95 1154 THR B O 1
ATOM 3251 N N . GLY B 1 62 ? 3.690 -10.573 0.459 1.00 18.18 1155 GLY B N 1
ATOM 3252 C CA . GLY B 1 62 ? 4.445 -10.181 1.631 1.00 19.39 1155 GLY B CA 1
ATOM 3253 C C . GLY B 1 62 ? 5.860 -10.726 1.664 1.00 20.39 1155 GLY B C 1
ATOM 3254 O O . GLY B 1 62 ? 6.464 -10.764 2.726 1.00 21.67 1155 GLY B O 1
ATOM 3255 N N . ALA B 1 63 ? 6.413 -11.121 0.516 1.00 18.62 1156 ALA B N 1
ATOM 3256 C CA . ALA B 1 63 ? 7.747 -11.713 0.515 1.00 17.99 1156 ALA B CA 1
ATOM 3257 C C . ALA B 1 63 ? 8.844 -10.712 0.881 1.00 20.03 1156 ALA B C 1
ATOM 3258 O O . ALA B 1 63 ? 9.961 -11.126 1.200 1.00 19.14 1156 ALA B O 1
ATOM 3260 N N . THR B 1 64 ? 8.553 -9.414 0.829 1.00 17.88 1157 THR B N 1
ATOM 3261 C CA . THR B 1 64 ? 9.584 -8.421 1.148 1.00 20.73 1157 THR B CA 1
ATOM 3262 C C . THR B 1 64 ? 9.534 -8.013 2.625 1.00 23.33 1157 THR B C 1
ATOM 3263 O O . THR B 1 64 ? 10.301 -7.159 3.065 1.00 21.52 1157 THR B O 1
ATOM 3267 N N . GLY B 1 65 ? 8.634 -8.630 3.384 1.00 21.05 1158 GLY B N 1
ATOM 3268 C CA . GLY B 1 65 ? 8.546 -8.366 4.812 1.00 21.47 1158 GLY B CA 1
ATOM 3269 C C . GLY B 1 65 ? 9.264 -9.418 5.651 1.00 17.92 1158 GLY B C 1
ATOM 3270 O O . GLY B 1 65 ? 9.937 -10.318 5.125 1.00 16.56 1158 GLY B O 1
ATOM 3271 N N . PHE B 1 66 ? 9.111 -9.308 6.968 1.00 18.10 1159 PHE B N 1
ATOM 3272 C CA . PHE B 1 66 ? 9.862 -10.147 7.902 1.00 17.88 1159 PHE B CA 1
ATOM 3273 C C . PHE B 1 66 ? 9.347 -11.573 7.891 1.00 16.06 1159 PHE B C 1
ATOM 3274 O O . PHE B 1 66 ? 10.060 -12.485 7.486 1.00 14.99 1159 PHE B O 1
ATOM 3282 N N . LEU B 1 67 ? 8.109 -11.770 8.333 1.00 15.68 1160 LEU B N 1
ATOM 3283 C CA . LEU B 1 67 ? 7.522 -13.109 8.298 1.00 15.16 1160 LEU B CA 1
ATOM 3284 C C . LEU B 1 67 ? 7.541 -13.665 6.878 1.00 14.40 1160 LEU B C 1
ATOM 3285 O O . LEU B 1 67 ? 7.725 -14.869 6.662 1.00 16.81 1160 LEU B O 1
ATOM 3290 N N . GLY B 1 68 ? 7.333 -12.776 5.905 1.00 16.96 1161 GLY B N 1
ATOM 3291 C CA . GLY B 1 68 ? 7.306 -13.175 4.511 1.00 16.83 1161 GLY B CA 1
ATOM 3292 C C . GLY B 1 68 ? 8.591 -13.824 4.020 1.00 16.26 1161 GLY B C 1
ATOM 3293 O O . GLY B 1 68 ? 8.549 -14.765 3.234 1.00 15.99 1161 GLY B O 1
ATOM 3294 N N . ALA B 1 69 ? 9.736 -13.324 4.478 1.00 17.11 1162 ALA B N 1
ATOM 3295 C CA . ALA B 1 69 ? 11.009 -13.908 4.086 1.00 15.89 1162 ALA B CA 1
ATOM 3296 C C . ALA B 1 69 ? 11.079 -15.375 4.535 1.00 17.86 1162 ALA B C 1
ATOM 3297 O O . ALA B 1 69 ? 11.485 -16.262 3.772 1.00 16.72 1162 ALA B O 1
ATOM 3299 N N . PHE B 1 70 ? 10.652 -15.632 5.767 1.00 15.26 1163 PHE B N 1
ATOM 3300 C CA . PHE B 1 70 ? 10.697 -16.982 6.315 1.00 15.78 1163 PHE B CA 1
ATOM 3301 C C . PHE B 1 70 ? 9.660 -17.905 5.703 1.00 17.52 1163 PHE B C 1
ATOM 3302 O O . PHE B 1 70 ? 9.918 -19.102 5.481 1.00 17.54 1163 PHE B O 1
ATOM 3310 N N . LEU B 1 71 ? 8.484 -17.361 5.432 1.00 16.15 1164 LEU B N 1
ATOM 3311 C CA . LEU B 1 71 ? 7.460 -18.112 4.726 1.00 16.23 1164 LEU B CA 1
ATOM 3312 C C . LEU B 1 71 ? 7.955 -18.539 3.356 1.00 16.62 1164 LEU B C 1
ATOM 3313 O O . LEU B 1 71 ? 7.761 -19.677 2.947 1.00 18.16 1164 LEU B O 1
ATOM 3318 N N . LEU B 1 72 ? 8.582 -17.615 2.637 1.00 16.55 1165 LEU B N 1
ATOM 3319 C CA . LEU B 1 72 ? 9.039 -17.920 1.285 1.00 16.87 1165 LEU B CA 1
ATOM 3320 C C . LEU B 1 72 ? 10.068 -19.050 1.295 1.00 18.85 1165 LEU B C 1
ATOM 3321 O O . LEU B 1 72 ? 9.929 -20.030 0.556 1.00 18.48 1165 LEU B O 1
ATOM 3326 N N . GLU B 1 73 ? 11.079 -18.921 2.147 1.00 18.53 1166 GLU B N 1
ATOM 3327 C CA . GLU B 1 73 ? 12.127 -19.937 2.231 1.00 19.83 1166 GLU B CA 1
ATOM 3328 C C . GLU B 1 73 ? 11.550 -21.282 2.658 1.00 21.62 1166 GLU B C 1
ATOM 3329 O O . GLU B 1 73 ? 11.952 -22.331 2.154 1.00 21.80 1166 GLU B O 1
ATOM 3335 N N . GLU B 1 74 ? 10.599 -21.250 3.583 1.00 18.18 1167 GLU B N 1
ATOM 3336 C CA . GLU B 1 74 ? 9.972 -22.465 4.053 1.00 20.08 1167 GLU B CA 1
ATOM 3337 C C . GLU B 1 74 ? 9.163 -23.132 2.947 1.00 21.27 1167 GLU B C 1
ATOM 3338 O O . GLU B 1 74 ? 9.241 -24.344 2.760 1.00 19.43 1167 GLU B O 1
ATOM 3344 N N . LEU B 1 75 ? 8.386 -22.341 2.217 1.00 17.29 1168 LEU B N 1
ATOM 3345 C CA . LEU B 1 75 ? 7.569 -22.894 1.137 1.00 18.22 1168 LEU B CA 1
ATOM 3346 C C . LEU B 1 75 ? 8.447 -23.542 0.065 1.00 22.06 1168 LEU B C 1
ATOM 3347 O O . LEU B 1 75 ? 8.074 -24.571 -0.512 1.00 24.26 1168 LEU B O 1
ATOM 3352 N N . CYS B 1 76 ? 9.605 -22.943 -0.209 1.00 21.57 1169 CYS B N 1
ATOM 3353 C CA . CYS B 1 76 ? 10.518 -23.522 -1.191 1.00 23.93 1169 CYS B CA 1
ATOM 3354 C C . CYS B 1 76 ? 11.034 -24.876 -0.691 1.00 25.46 1169 CYS B C 1
ATOM 3355 O O . CYS B 1 76 ? 11.109 -25.838 -1.456 1.00 25.21 1169 CYS B O 1
ATOM 3358 N N . ARG B 1 77 ? 11.363 -24.956 0.597 1.00 25.05 1170 ARG B N 1
ATOM 3359 C CA . ARG B 1 77 ? 11.827 -26.215 1.185 1.00 27.70 1170 ARG B CA 1
ATOM 3360 C C . ARG B 1 77 ? 10.753 -27.292 1.250 1.00 28.01 1170 ARG B C 1
ATOM 3361 O O . ARG B 1 77 ? 11.049 -28.475 1.069 1.00 29.13 1170 ARG B O 1
ATOM 3369 N N . ARG B 1 78 ? 9.510 -26.900 1.509 1.00 24.86 1171 ARG B N 1
ATOM 3370 C CA . ARG B 1 78 ? 8.469 -27.875 1.821 1.00 25.91 1171 ARG B CA 1
ATOM 3371 C C . ARG B 1 78 ? 7.509 -28.178 0.668 1.00 27.81 1171 ARG B C 1
ATOM 3372 O O . ARG B 1 78 ? 6.649 -29.048 0.787 1.00 27.79 1171 ARG B O 1
ATOM 3380 N N . THR B 1 79 ? 7.640 -27.451 -0.435 1.00 26.62 1172 THR B N 1
ATOM 3381 C CA . THR B 1 79 ? 6.841 -27.739 -1.620 1.00 24.74 1172 THR B C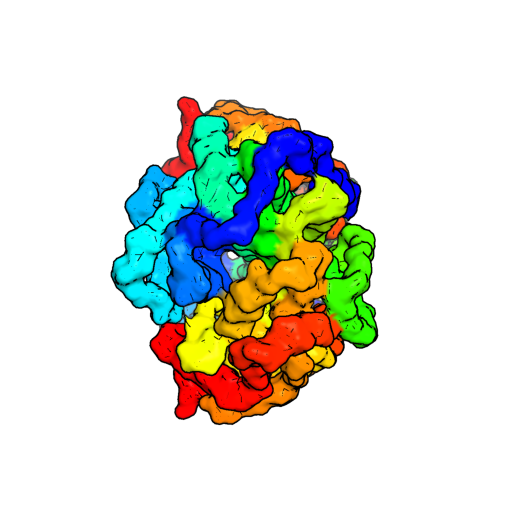A 1
ATOM 3382 C C . THR B 1 79 ? 7.734 -27.856 -2.837 1.00 23.98 1172 THR B C 1
ATOM 3383 O O . THR B 1 79 ? 8.891 -27.450 -2.806 1.00 24.62 1172 THR B O 1
ATOM 3387 N N . ASP B 1 80 ? 7.162 -28.382 -3.915 1.00 26.00 1173 ASP B N 1
ATOM 3388 C CA . ASP B 1 80 ? 7.791 -28.404 -5.230 1.00 28.72 1173 ASP B CA 1
ATOM 3389 C C . ASP B 1 80 ? 7.190 -27.334 -6.140 1.00 28.65 1173 ASP B C 1
ATOM 3390 O O . ASP B 1 80 ? 7.345 -27.394 -7.364 1.00 27.10 1173 ASP B O 1
ATOM 3395 N N . ALA B 1 81 ? 6.491 -26.366 -5.553 1.00 24.99 1174 ALA B N 1
ATOM 3396 C CA . ALA B 1 81 ? 5.745 -25.398 -6.355 1.00 23.23 1174 ALA B CA 1
ATOM 3397 C C . ALA B 1 81 ? 6.603 -24.216 -6.790 1.00 24.15 1174 ALA B C 1
ATOM 3398 O O . ALA B 1 81 ? 7.555 -23.848 -6.108 1.00 23.24 1174 ALA B O 1
ATOM 3400 N N . ARG B 1 82 ? 6.263 -23.629 -7.934 1.00 24.43 1175 ARG B N 1
ATOM 3401 C CA . ARG B 1 82 ? 6.782 -22.309 -8.294 1.00 23.72 1175 ARG B CA 1
ATOM 3402 C C . ARG B 1 82 ? 6.084 -21.296 -7.408 1.00 21.74 1175 ARG B C 1
ATOM 3403 O O . ARG B 1 82 ? 4.854 -21.300 -7.309 1.00 21.17 1175 ARG B O 1
ATOM 3411 N N . ILE B 1 83 ? 6.860 -20.437 -6.762 1.00 20.74 1176 ILE B N 1
ATOM 3412 C CA . ILE B 1 83 ? 6.293 -19.490 -5.818 1.00 18.61 1176 ILE B CA 1
ATOM 3413 C C . ILE B 1 83 ? 6.229 -18.117 -6.457 1.00 20.19 1176 ILE B C 1
ATOM 3414 O O . ILE B 1 83 ? 7.244 -17.432 -6.600 1.00 18.91 1176 ILE B O 1
ATOM 3419 N N . TYR B 1 84 ? 5.029 -17.735 -6.883 1.00 18.85 1177 TYR B N 1
ATOM 3420 C CA . TYR B 1 84 ? 4.805 -16.407 -7.406 1.00 17.95 1177 TYR B CA 1
ATOM 3421 C C . TYR B 1 84 ? 4.774 -15.425 -6.247 1.00 17.09 1177 TYR B C 1
ATOM 3422 O O . TYR B 1 84 ? 3.998 -15.608 -5.306 1.00 17.36 1177 TYR B O 1
ATOM 3431 N N . CYS B 1 85 ? 5.582 -14.377 -6.327 1.00 16.39 1178 CYS B N 1
ATOM 3432 C CA . CYS B 1 85 ? 5.683 -13.412 -5.239 1.00 16.77 1178 CYS B CA 1
ATOM 3433 C C . CYS B 1 85 ? 5.282 -12.011 -5.696 1.00 16.62 1178 CYS B C 1
ATOM 3434 O O . CYS B 1 85 ? 5.979 -11.389 -6.491 1.00 17.75 1178 CYS B O 1
ATOM 3437 N N . LEU B 1 86 ? 4.158 -11.521 -5.191 1.00 14.86 1179 LEU B N 1
ATOM 3438 C CA . LEU B 1 86 ? 3.749 -10.149 -5.462 1.00 16.26 1179 LEU B CA 1
ATOM 3439 C C . LEU B 1 86 ? 4.758 -9.165 -4.866 1.00 18.85 1179 LEU B C 1
ATOM 3440 O O . LEU B 1 86 ? 5.105 -9.267 -3.684 1.00 19.02 1179 LEU B O 1
ATOM 3445 N N . VAL B 1 87 ? 5.230 -8.214 -5.669 1.00 18.88 1180 VAL B N 1
ATOM 3446 C CA . VAL B 1 87 ? 6.266 -7.287 -5.210 1.00 20.32 1180 VAL B CA 1
ATOM 3447 C C . VAL B 1 87 ? 6.196 -5.942 -5.934 1.00 25.17 1180 VAL B C 1
ATOM 3448 O O . VAL B 1 87 ? 6.088 -5.894 -7.160 1.00 23.72 1180 VAL B O 1
ATOM 3452 N N . ARG B 1 88 ? 6.225 -4.853 -5.198 1.00 24.57 1181 ARG B N 1
ATOM 3453 C CA . ARG B 1 88 ? 6.205 -3.556 -5.805 1.00 27.52 1181 ARG B CA 1
ATOM 3454 C C . ARG B 1 88 ? 7.572 -3.243 -6.416 1.00 28.78 1181 ARG B C 1
ATOM 3455 O O . ARG B 1 88 ? 8.534 -3.176 -5.720 1.00 27.16 1181 ARG B O 1
ATOM 3463 N N . SER B 1 89 ? 7.626 -3.110 -7.731 1.00 27.18 1182 SER B N 1
ATOM 3464 C CA . SER B 1 89 ? 8.871 -2.819 -8.446 1.00 33.51 1182 SER B CA 1
ATOM 3465 C C . SER B 1 89 ? 8.616 -2.359 -9.880 1.00 35.85 1182 SER B C 1
ATOM 3466 O O . SER B 1 89 ? 7.547 -2.617 -10.441 1.00 35.07 1182 SER B O 1
ATOM 3469 N N . LYS B 1 90 ? 9.607 -1.691 -10.470 1.00 37.60 1183 LYS B N 1
ATOM 3470 C CA . LYS B 1 90 ? 9.489 -1.164 -11.830 1.00 37.18 1183 LYS B CA 1
ATOM 3471 C C . LYS B 1 90 ? 9.704 -2.233 -12.884 1.00 37.79 1183 LYS B C 1
ATOM 3472 O O . LYS B 1 90 ? 9.202 -2.122 -14.001 1.00 38.53 1183 LYS B O 1
ATOM 3478 N N . THR B 1 91 ? 10.491 -3.245 -12.535 1.00 35.89 1184 THR B N 1
ATOM 3479 C CA . THR B 1 91 ? 10.782 -4.363 -13.424 1.00 36.63 1184 THR B CA 1
ATOM 3480 C C . THR B 1 91 ? 10.774 -5.656 -12.621 1.00 34.67 1184 THR B C 1
ATOM 3481 O O . THR B 1 91 ? 10.858 -5.616 -11.396 1.00 34.56 1184 THR B O 1
ATOM 3485 N N . GLU B 1 92 ? 10.671 -6.796 -13.303 1.00 37.96 1185 GLU B N 1
ATOM 3486 C CA . GLU B 1 92 ? 10.711 -8.092 -12.621 1.00 37.23 1185 GLU B CA 1
ATOM 3487 C C . GLU B 1 92 ? 12.081 -8.360 -12.008 1.00 34.86 1185 GLU B C 1
ATOM 3488 O O . GLU B 1 92 ? 12.185 -9.046 -10.992 1.00 33.10 1185 GLU B O 1
ATOM 3494 N N . GLN B 1 93 ? 13.128 -7.828 -12.632 1.00 34.04 1186 GLN B N 1
ATOM 3495 C CA . GLN B 1 93 ? 14.484 -8.003 -12.124 1.00 34.71 1186 GLN B CA 1
ATOM 3496 C C . GLN B 1 93 ? 14.661 -7.237 -10.823 1.00 33.21 1186 GLN B C 1
ATOM 3497 O O . GLN B 1 93 ? 15.278 -7.721 -9.874 1.00 31.59 1186 GLN B O 1
ATOM 3503 N N . GLU B 1 94 ? 14.124 -6.027 -10.796 1.00 33.05 1187 GLU B N 1
ATOM 3504 C CA . GLU B 1 94 ? 14.151 -5.212 -9.598 1.00 33.93 1187 GLU B CA 1
ATOM 3505 C C . GLU B 1 94 ? 13.364 -5.908 -8.490 1.00 31.18 1187 GLU B C 1
ATOM 3506 O O . GLU B 1 94 ? 13.763 -5.893 -7.326 1.00 30.04 1187 GLU B O 1
ATOM 3512 N N . GLY B 1 95 ? 12.254 -6.533 -8.871 1.00 31.39 1188 GLY B N 1
ATOM 3513 C CA . GLY B 1 95 ? 11.440 -7.295 -7.934 1.00 29.15 1188 GLY B CA 1
ATOM 3514 C C . GLY B 1 95 ? 12.190 -8.473 -7.343 1.00 27.42 1188 GLY B C 1
ATOM 3515 O O . GLY B 1 95 ? 12.177 -8.681 -6.127 1.00 26.63 1188 GLY B O 1
ATOM 3524 N N . ASN B 1 97 ? 15.366 -8.699 -7.161 1.00 28.68 1190 ASN B N 1
ATOM 3525 C CA . ASN B 1 97 ? 16.407 -8.111 -6.321 1.00 31.18 1190 ASN B CA 1
ATOM 3526 C C . ASN B 1 97 ? 15.895 -7.732 -4.930 1.00 29.16 1190 ASN B C 1
ATOM 3527 O O . ASN B 1 97 ? 16.578 -7.966 -3.935 1.00 27.60 1190 ASN B O 1
ATOM 3532 N N . ARG B 1 98 ? 14.702 -7.150 -4.859 1.00 27.10 1191 ARG B N 1
ATOM 3533 C CA . ARG B 1 98 ? 14.107 -6.818 -3.569 1.00 25.89 1191 ARG B CA 1
ATOM 3534 C C . ARG B 1 98 ? 13.894 -8.082 -2.735 1.00 23.70 1191 ARG B C 1
ATOM 3535 O O . ARG B 1 98 ? 14.182 -8.112 -1.541 1.00 25.08 1191 ARG B O 1
ATOM 3543 N N . ILE B 1 99 ? 13.398 -9.130 -3.372 1.00 24.20 1192 ILE B N 1
ATOM 3544 C CA . ILE B 1 99 ? 13.120 -10.382 -2.674 1.00 21.89 1192 ILE B CA 1
ATOM 3545 C C . ILE B 1 99 ? 14.408 -11.041 -2.192 1.00 26.38 1192 ILE B C 1
ATOM 3546 O O . ILE B 1 99 ? 14.482 -11.515 -1.049 1.00 25.40 1192 ILE B O 1
ATOM 3551 N N . ARG B 1 100 ? 15.429 -11.057 -3.049 1.00 24.09 1193 ARG B N 1
ATOM 3552 C CA . ARG B 1 100 ? 16.706 -11.673 -2.680 1.00 28.64 1193 ARG B CA 1
ATOM 3553 C C . ARG B 1 100 ? 17.359 -10.925 -1.522 1.00 25.05 1193 ARG B C 1
ATOM 3554 O O . ARG B 1 100 ? 17.819 -11.545 -0.556 1.00 28.02 1193 ARG B O 1
ATOM 3562 N N . LYS B 1 101 ? 17.408 -9.599 -1.619 1.00 26.71 1194 LYS B N 1
ATOM 3563 C CA . LYS B 1 101 ? 18.033 -8.794 -0.573 1.00 28.18 1194 LYS B CA 1
ATOM 3564 C C . LYS B 1 101 ? 17.315 -8.963 0.762 1.00 27.10 1194 LYS B C 1
ATOM 3565 O O . LYS B 1 101 ? 17.962 -9.044 1.816 1.00 25.57 1194 LYS B O 1
ATOM 3571 N N . ASN B 1 102 ? 15.986 -9.044 0.720 1.00 25.52 1195 ASN B N 1
ATOM 3572 C CA . ASN B 1 102 ? 15.224 -9.273 1.942 1.00 23.74 1195 ASN B CA 1
ATOM 3573 C C . ASN B 1 102 ? 15.626 -10.585 2.585 1.00 21.17 1195 ASN B C 1
ATOM 3574 O O . ASN B 1 102 ? 15.930 -10.617 3.775 1.00 24.80 1195 ASN B O 1
ATOM 3579 N N . LEU B 1 103 ? 15.653 -11.667 1.811 1.00 22.44 1196 LEU B N 1
ATOM 3580 C CA . LEU B 1 103 ? 15.997 -12.973 2.382 1.00 22.24 1196 LEU B CA 1
ATOM 3581 C C . LEU B 1 103 ? 17.461 -12.985 2.811 1.00 24.60 1196 LEU B C 1
ATOM 3582 O O . LEU B 1 103 ? 17.809 -13.559 3.849 1.00 24.00 1196 LEU B O 1
ATOM 3587 N N . GLU B 1 104 ? 18.310 -12.324 2.029 1.00 26.20 1197 GLU B N 1
ATOM 3588 C CA . GLU B 1 104 ? 19.720 -12.190 2.391 1.00 27.69 1197 GLU B CA 1
ATOM 3589 C C . GLU B 1 104 ? 19.887 -11.527 3.759 1.00 26.85 1197 GLU B C 1
ATOM 3590 O O . GLU B 1 104 ? 20.753 -11.910 4.540 1.00 28.04 1197 GLU B O 1
ATOM 3596 N N . SER B 1 105 ? 19.051 -10.539 4.055 1.00 26.04 1198 SER B N 1
ATOM 3597 C CA . SER B 1 105 ? 19.186 -9.798 5.301 1.00 25.96 1198 SER B CA 1
ATOM 3598 C C . SER B 1 105 ? 18.896 -10.683 6.524 1.00 26.38 1198 SER B C 1
ATOM 3599 O O . SER B 1 105 ? 19.243 -10.328 7.652 1.00 26.09 1198 SER B O 1
ATOM 3602 N N . TYR B 1 106 ? 18.285 -11.842 6.294 1.00 23.89 1199 TYR B N 1
ATOM 3603 C CA . TYR B 1 106 ? 17.930 -12.754 7.380 1.00 24.99 1199 TYR B CA 1
ATOM 3604 C C . TYR B 1 106 ? 18.660 -14.094 7.277 1.00 23.96 1199 TYR B C 1
ATOM 3605 O O . TYR B 1 106 ? 18.309 -15.034 7.978 1.00 25.07 1199 TYR B O 1
ATOM 3614 N N . SER B 1 107 ? 19.676 -14.161 6.413 1.00 23.55 1200 SER B N 1
ATOM 3615 C CA . SER B 1 107 ? 20.438 -15.386 6.150 1.00 24.60 1200 SER B CA 1
ATOM 3616 C C . SER B 1 107 ? 19.600 -16.524 5.581 1.00 26.65 1200 SER B C 1
ATOM 3617 O O . SER B 1 107 ? 19.855 -17.686 5.885 1.00 25.30 1200 SER B O 1
ATOM 3620 N N . LEU B 1 108 ? 18.624 -16.189 4.734 1.00 25.47 1201 LEU B N 1
ATOM 3621 C CA . LEU B 1 108 ? 17.693 -17.177 4.187 1.00 26.22 1201 LEU B CA 1
ATOM 3622 C C . LEU B 1 108 ? 17.943 -17.459 2.710 1.00 24.68 1201 LEU B C 1
ATOM 3623 O O . LEU B 1 108 ? 17.397 -18.407 2.152 1.00 26.58 1201 LEU B O 1
ATOM 3628 N N . TRP B 1 109 ? 18.759 -16.633 2.069 1.00 25.72 1202 TRP B N 1
ATOM 3629 C CA . TRP B 1 109 ? 18.976 -16.788 0.634 1.00 29.49 1202 TRP B CA 1
ATOM 3630 C C . TRP B 1 109 ? 20.028 -17.829 0.241 1.00 34.99 1202 TRP B C 1
ATOM 3631 O O . TRP B 1 109 ? 21.065 -17.977 0.886 1.00 32.42 1202 TRP B O 1
ATOM 3642 N N . ASN B 1 110 ? 19.721 -18.554 -0.828 1.00 34.69 1203 ASN B N 1
ATOM 3643 C CA . ASN B 1 110 ? 20.698 -19.298 -1.604 1.00 34.16 1203 ASN B CA 1
ATOM 3644 C C . ASN B 1 110 ? 20.278 -19.142 -3.058 1.00 34.96 1203 ASN B C 1
ATOM 3645 O O . ASN B 1 110 ? 19.085 -19.055 -3.341 1.00 35.25 1203 ASN B O 1
ATOM 3650 N N . GLU B 1 111 ? 21.232 -19.093 -3.982 1.00 35.74 1204 GLU B N 1
ATOM 3651 C CA . GLU B 1 111 ? 20.891 -18.781 -5.373 1.00 36.85 1204 GLU B CA 1
ATOM 3652 C C . GLU B 1 111 ? 20.019 -19.851 -6.038 1.00 34.01 1204 GLU B C 1
ATOM 3653 O O . GLU B 1 111 ? 19.416 -19.599 -7.081 1.00 33.81 1204 GLU B O 1
ATOM 3659 N N . ALA B 1 112 ? 19.932 -21.029 -5.428 1.00 33.18 1205 ALA B N 1
ATOM 3660 C CA . ALA B 1 112 ? 19.076 -22.088 -5.952 1.00 34.91 1205 ALA B CA 1
ATOM 3661 C C . ALA B 1 112 ? 17.587 -21.751 -5.805 1.00 34.85 1205 ALA B C 1
ATOM 3662 O O . ALA B 1 112 ? 16.739 -22.410 -6.406 1.00 33.00 1205 ALA B O 1
ATOM 3664 N N . LEU B 1 113 ? 17.273 -20.740 -4.997 1.00 32.75 1206 LEU B N 1
ATOM 3665 C CA . LEU B 1 113 ? 15.882 -20.340 -4.786 1.00 31.99 1206 LEU B CA 1
ATOM 3666 C C . LEU B 1 113 ? 15.332 -19.558 -5.973 1.00 30.95 1206 LEU B C 1
ATOM 3667 O O . LEU B 1 113 ? 14.122 -19.537 -6.202 1.00 31.15 1206 LEU B O 1
ATOM 3672 N N . ALA B 1 114 ? 16.227 -18.914 -6.719 1.00 30.63 1207 ALA B N 1
ATOM 3673 C CA . ALA B 1 114 ? 15.830 -18.030 -7.816 1.00 30.93 1207 ALA B CA 1
ATOM 3674 C C . ALA B 1 114 ? 14.928 -18.700 -8.868 1.00 29.58 1207 ALA B C 1
ATOM 3675 O O . ALA B 1 114 ? 13.954 -18.088 -9.300 1.00 29.24 1207 ALA B O 1
ATOM 3677 N N . PRO B 1 115 ? 15.241 -19.943 -9.292 1.00 30.09 1208 PRO B N 1
ATOM 3678 C CA . PRO B 1 115 ? 14.333 -20.558 -10.270 1.00 29.84 1208 PRO B CA 1
ATOM 3679 C C . PRO B 1 115 ? 12.939 -20.864 -9.714 1.00 30.15 1208 PRO B C 1
ATOM 3680 O O . PRO B 1 115 ? 11.987 -21.027 -10.486 1.00 31.94 1208 PRO B O 1
ATOM 3684 N N . ARG B 1 116 ? 12.833 -20.957 -8.393 1.00 29.69 1209 ARG B N 1
ATOM 3685 C CA . ARG B 1 116 ? 11.571 -21.268 -7.727 1.00 28.13 1209 ARG B CA 1
ATOM 3686 C C . ARG B 1 116 ? 10.702 -20.015 -7.555 1.00 25.78 1209 ARG B C 1
ATOM 3687 O O . ARG B 1 116 ? 9.509 -20.119 -7.289 1.00 25.70 1209 ARG B O 1
ATOM 3695 N N . ILE B 1 117 ? 11.311 -18.842 -7.702 1.00 25.76 1210 ILE B N 1
ATOM 3696 C CA . ILE B 1 117 ? 10.630 -17.573 -7.450 1.00 25.11 1210 ILE B CA 1
ATOM 3697 C C . ILE B 1 117 ? 10.236 -16.854 -8.737 1.00 26.74 1210 ILE B C 1
ATOM 3698 O O . ILE B 1 117 ? 11.081 -16.563 -9.579 1.00 26.76 1210 ILE B O 1
ATOM 3703 N N . VAL B 1 118 ? 8.948 -16.566 -8.884 1.00 24.06 1211 VAL B N 1
ATOM 3704 C CA . VAL B 1 118 ? 8.474 -15.741 -9.990 1.00 23.07 1211 VAL B CA 1
ATOM 3705 C C . VAL B 1 118 ? 7.969 -14.397 -9.461 1.00 23.31 1211 VAL B C 1
ATOM 3706 O O . VAL B 1 118 ? 6.865 -14.327 -8.907 1.00 20.25 1211 VAL B O 1
ATOM 3710 N N . PRO B 1 119 ? 8.781 -13.335 -9.598 1.00 24.55 1212 PRO B N 1
ATOM 3711 C CA . PRO B 1 119 ? 8.308 -12.028 -9.138 1.00 21.42 1212 PRO B CA 1
ATOM 3712 C C . PRO B 1 119 ? 7.077 -11.626 -9.927 1.00 24.18 1212 PRO B C 1
ATOM 3713 O O . PRO B 1 119 ? 7.019 -11.863 -11.135 1.00 25.37 1212 PRO B O 1
ATOM 3717 N N . VAL B 1 120 ? 6.087 -11.065 -9.246 1.00 20.12 1213 VAL B N 1
ATOM 3718 C CA . VAL B 1 120 ? 4.904 -10.555 -9.926 1.00 19.84 1213 VAL B CA 1
ATOM 3719 C C . VAL B 1 120 ? 4.813 -9.077 -9.574 1.00 20.22 1213 VAL B C 1
ATOM 3720 O O . VAL B 1 120 ? 4.513 -8.729 -8.432 1.00 20.33 1213 VAL B O 1
ATOM 3724 N N . ARG B 1 121 ? 5.115 -8.207 -10.536 1.00 21.04 1214 ARG B N 1
ATOM 3725 C CA . ARG B 1 121 ? 5.057 -6.773 -10.288 1.00 22.87 1214 ARG B CA 1
ATOM 3726 C C . ARG B 1 121 ? 3.635 -6.363 -9.963 1.00 21.74 1214 ARG B C 1
ATOM 3727 O O . ARG B 1 121 ? 2.719 -6.624 -10.742 1.00 22.28 1214 ARG B O 1
ATOM 3735 N N . GLY B 1 122 ? 3.453 -5.700 -8.830 1.00 20.57 1215 GLY B N 1
ATOM 3736 C CA . GLY B 1 122 ? 2.120 -5.350 -8.402 1.00 20.69 1215 GLY B CA 1
ATOM 3737 C C . GLY B 1 122 ? 2.125 -4.716 -7.037 1.00 23.80 1215 GLY B C 1
ATOM 3738 O O . GLY B 1 122 ? 3.180 -4.529 -6.428 1.00 27.34 1215 GLY B O 1
ATOM 3739 N N . ASP B 1 123 ? 0.931 -4.416 -6.547 1.00 21.96 1216 ASP B N 1
ATOM 3740 C CA . ASP B 1 123 ? 0.764 -3.615 -5.350 1.00 23.31 1216 ASP B CA 1
ATOM 3741 C C . ASP B 1 123 ? -0.514 -4.042 -4.661 1.00 21.73 1216 ASP B C 1
ATOM 3742 O O . ASP B 1 123 ? -1.599 -3.872 -5.208 1.00 18.48 1216 ASP B O 1
ATOM 3747 N N . ILE B 1 124 ? -0.378 -4.567 -3.449 1.00 18.47 1217 ILE B N 1
ATOM 3748 C CA . ILE B 1 124 ? -1.522 -5.062 -2.702 1.00 20.08 1217 ILE B CA 1
ATOM 3749 C C . ILE B 1 124 ? -2.556 -3.958 -2.448 1.00 20.72 1217 ILE B C 1
ATOM 3750 O O . ILE B 1 124 ? -3.722 -4.241 -2.212 1.00 18.59 1217 ILE B O 1
ATOM 3755 N N . GLY B 1 125 ? -2.128 -2.701 -2.532 1.00 20.27 1218 GLY B N 1
ATOM 3756 C CA . GLY B 1 125 ? -3.008 -1.574 -2.283 1.00 21.09 1218 GLY B CA 1
ATOM 3757 C C . GLY B 1 125 ? -3.757 -1.057 -3.502 1.00 24.50 1218 GLY B C 1
ATOM 3758 O O . GLY B 1 125 ? -4.414 -0.017 -3.421 1.00 17.74 1218 GLY B O 1
ATOM 3759 N N . GLN B 1 126 ? -3.674 -1.782 -4.618 1.00 20.28 1219 GLN B N 1
ATOM 3760 C CA . GLN B 1 126 ? -4.296 -1.355 -5.874 1.00 18.27 1219 GLN B CA 1
ATOM 3761 C C . GLN B 1 126 ? -5.313 -2.387 -6.357 1.00 20.89 1219 GLN B C 1
ATOM 3762 O O . GLN B 1 126 ? -5.208 -3.567 -6.019 1.00 18.15 1219 GLN B O 1
ATOM 3768 N N . PRO B 1 127 ? -6.309 -1.947 -7.145 1.00 18.60 1220 PRO B N 1
ATOM 3769 C CA . PRO B 1 127 ? -7.273 -2.881 -7.734 1.00 18.64 1220 PRO B CA 1
ATOM 3770 C C . PRO B 1 127 ? -6.552 -3.981 -8.507 1.00 17.15 1220 PRO B C 1
ATOM 3771 O O . PRO B 1 127 ? -5.536 -3.693 -9.150 1.00 15.59 1220 PRO B O 1
ATOM 3775 N N . LEU B 1 128 ? -7.055 -5.212 -8.416 1.00 16.36 1221 LEU B N 1
ATOM 3776 C CA . LEU B 1 128 ? -6.453 -6.344 -9.119 1.00 17.48 1221 LEU B CA 1
ATOM 3777 C C . LEU B 1 128 ? -4.982 -6.546 -8.735 1.00 17.41 1221 LEU B C 1
ATOM 3778 O O . LEU B 1 128 ? -4.181 -7.044 -9.532 1.00 15.40 1221 LEU B O 1
ATOM 3783 N N . LEU B 1 129 ? -4.627 -6.144 -7.511 1.00 17.73 1222 LEU B N 1
ATOM 3784 C CA . LEU B 1 129 ? -3.251 -6.266 -7.026 1.00 16.16 1222 LEU B CA 1
ATOM 3785 C C . LEU B 1 129 ? -2.275 -5.475 -7.897 1.00 20.32 1222 LEU B C 1
ATOM 3786 O O . LEU B 1 129 ? -1.108 -5.799 -7.957 1.00 17.98 1222 LEU B O 1
ATOM 3791 N N . GLY B 1 130 ? -2.763 -4.447 -8.591 1.00 19.34 1223 GLY B N 1
ATOM 3792 C CA . GLY B 1 130 ? -1.903 -3.631 -9.432 1.00 20.48 1223 GLY B CA 1
ATOM 3793 C C . GLY B 1 130 ? -1.714 -4.185 -10.837 1.00 22.31 1223 GLY B C 1
ATOM 3794 O O . GLY B 1 130 ? -0.933 -3.640 -11.619 1.00 23.07 1223 GLY B O 1
ATOM 3795 N N . LEU B 1 131 ? -2.424 -5.268 -11.151 1.00 18.49 1224 LEU B N 1
ATOM 3796 C CA . LEU B 1 131 ? -2.294 -5.937 -12.447 1.00 20.90 1224 LEU B CA 1
ATOM 3797 C C . LEU B 1 131 ? -3.327 -5.401 -13.443 1.00 20.13 1224 LEU B C 1
ATOM 3798 O O . LEU B 1 131 ? -4.407 -4.983 -13.049 1.00 19.07 1224 LEU B O 1
ATOM 3803 N N . SER B 1 132 ? -2.994 -5.430 -14.727 1.00 19.00 1225 SER B N 1
ATOM 3804 C CA . SER B 1 132 ? -3.985 -5.162 -15.769 1.00 22.41 1225 SER B CA 1
ATOM 3805 C C . SER B 1 132 ? -5.033 -6.274 -15.793 1.00 20.43 1225 SER B C 1
ATOM 3806 O O . SER B 1 132 ? -4.824 -7.355 -15.213 1.00 17.91 1225 SER B O 1
ATOM 3809 N N . GLU B 1 133 ? -6.169 -6.018 -16.446 1.00 18.59 1226 GLU B N 1
ATOM 3810 C CA . GLU B 1 133 ? -7.206 -7.037 -16.548 1.00 18.75 1226 GLU B CA 1
ATOM 3811 C C . GLU B 1 133 ? -6.660 -8.318 -17.165 1.00 17.07 1226 GLU B C 1
ATOM 3812 O O . GLU B 1 133 ? -7.014 -9.435 -16.749 1.00 16.01 1226 GLU B O 1
ATOM 3818 N N . LYS B 1 134 ? -5.797 -8.155 -18.161 1.00 17.31 1227 LYS B N 1
ATOM 3819 C CA . LYS B 1 134 ? -5.240 -9.313 -18.847 1.00 21.85 1227 LYS B CA 1
ATOM 3820 C C . LYS B 1 134 ? -4.309 -10.081 -17.912 1.00 19.96 1227 LYS B C 1
ATOM 3821 O O . LYS B 1 134 ? -4.391 -11.311 -17.814 1.00 21.56 1227 LYS B O 1
ATOM 3827 N N . GLU B 1 135 ? -3.430 -9.354 -17.230 1.00 18.74 1228 GLU B N 1
ATOM 3828 C CA . GLU B 1 135 ? -2.474 -9.961 -16.282 1.00 21.46 1228 GLU B CA 1
ATOM 3829 C C . GLU B 1 135 ? -3.196 -10.675 -15.149 1.00 19.58 1228 GLU B C 1
ATOM 3830 O O . GLU B 1 135 ? -2.785 -11.753 -14.714 1.00 19.62 1228 GLU B O 1
ATOM 3836 N N . PHE B 1 136 ? -4.271 -10.063 -14.661 1.00 16.47 1229 PHE B N 1
ATOM 3837 C CA . PHE B 1 136 ? -5.035 -10.639 -13.569 1.00 16.50 1229 PHE B CA 1
ATOM 3838 C C . PHE B 1 136 ? -5.701 -11.934 -14.022 1.00 18.24 1229 PHE B C 1
ATOM 3839 O O . PHE B 1 136 ? -5.730 -12.933 -13.297 1.00 15.42 1229 PHE B O 1
ATOM 3847 N N . GLN B 1 137 ? -6.252 -11.913 -15.226 1.00 17.22 1230 GLN B N 1
ATOM 3848 C CA . GLN B 1 137 ? -6.904 -13.096 -15.762 1.00 17.38 1230 GLN B CA 1
ATOM 3849 C C . GLN B 1 137 ? -5.872 -14.219 -15.869 1.00 19.29 1230 GLN B C 1
ATOM 3850 O O . GLN B 1 137 ? -6.152 -15.362 -15.518 1.00 17.81 1230 GLN B O 1
ATOM 3856 N N . ARG B 1 138 ? -4.671 -13.885 -16.330 1.00 18.20 1231 ARG B N 1
ATOM 3857 C CA . ARG B 1 138 ? -3.630 -14.909 -16.487 1.00 23.52 1231 ARG B CA 1
ATOM 3858 C C . ARG B 1 138 ? -3.259 -15.507 -15.123 1.00 22.33 1231 ARG B C 1
ATOM 3859 O O . ARG B 1 138 ? -3.164 -16.726 -14.969 1.00 19.30 1231 ARG B O 1
ATOM 3867 N N . LEU B 1 139 ? -3.081 -14.638 -14.131 1.00 18.99 1232 LEU B N 1
ATOM 3868 C CA . LEU B 1 139 ? -2.753 -15.089 -12.779 1.00 21.37 1232 LEU B CA 1
ATOM 3869 C C . LEU B 1 139 ? -3.877 -15.969 -12.244 1.00 19.31 1232 LEU B C 1
ATOM 3870 O O . LEU B 1 139 ? -3.624 -16.973 -11.562 1.00 19.00 1232 LEU B O 1
ATOM 3875 N N . SER B 1 140 ? -5.118 -15.625 -12.592 1.00 14.90 1233 SER B N 1
ATOM 3876 C CA . SER B 1 140 ? -6.274 -16.382 -12.119 1.00 15.71 1233 SER B CA 1
ATOM 3877 C C . SER B 1 140 ? -6.316 -17.786 -12.723 1.00 16.57 1233 SER B C 1
ATOM 3878 O O . SER B 1 140 ? -7.032 -18.659 -12.221 1.00 16.45 1233 SER B O 1
ATOM 3881 N N . GLU B 1 141 ? -5.577 -17.977 -13.815 1.00 15.82 1234 GLU B N 1
ATOM 3882 C CA . GLU B 1 141 ? -5.474 -19.296 -14.456 1.00 19.49 1234 GLU B CA 1
ATOM 3883 C C . GLU B 1 141 ? -4.303 -20.112 -13.907 1.00 17.82 1234 GLU B C 1
ATOM 3884 O O . GLU B 1 141 ? -4.340 -21.343 -13.894 1.00 19.80 1234 GLU B O 1
ATOM 3890 N N . GLU B 1 142 ? -3.247 -19.430 -13.482 1.00 20.00 1235 GLU B N 1
ATOM 3891 C CA . GLU B 1 142 ? -1.985 -20.114 -13.176 1.00 19.86 1235 GLU B CA 1
ATOM 3892 C C . GLU B 1 142 ? -1.834 -20.569 -11.721 1.00 20.73 1235 GLU B C 1
ATOM 3893 O O . GLU B 1 142 ? -1.225 -21.613 -11.453 1.00 17.68 1235 GLU B O 1
ATOM 3899 N N . ILE B 1 143 ? -2.411 -19.807 -10.793 1.00 17.74 1236 ILE B N 1
ATOM 3900 C CA . ILE B 1 143 ? -2.191 -20.008 -9.359 1.00 15.40 1236 ILE B CA 1
ATOM 3901 C C . ILE B 1 143 ? -3.075 -21.089 -8.727 1.00 16.51 1236 ILE B C 1
ATOM 3902 O O . ILE B 1 143 ? -4.299 -21.095 -8.893 1.00 16.49 1236 ILE B O 1
ATOM 3907 N N . ASP B 1 144 ? -2.448 -22.007 -7.991 1.00 14.53 1237 ASP B N 1
ATOM 3908 C CA . ASP B 1 144 ? -3.189 -23.093 -7.357 1.00 15.77 1237 ASP B CA 1
ATOM 3909 C C . ASP B 1 144 ? -3.628 -22.767 -5.928 1.00 15.84 1237 ASP B C 1
ATOM 3910 O O . ASP B 1 144 ? -4.684 -23.222 -5.479 1.00 15.91 1237 ASP B O 1
ATOM 3915 N N . ALA B 1 145 ? -2.784 -22.038 -5.200 1.00 15.04 1238 ALA B N 1
ATOM 3916 C CA . ALA B 1 145 ? -3.051 -21.723 -3.789 1.00 14.39 1238 ALA B CA 1
ATOM 3917 C C . ALA B 1 145 ? -2.450 -20.366 -3.426 1.00 13.60 1238 ALA B C 1
ATOM 3918 O O . ALA B 1 145 ? -1.519 -19.899 -4.074 1.00 15.81 1238 ALA B O 1
ATOM 3920 N N . ILE B 1 146 ? -2.987 -19.731 -2.390 1.00 13.03 1239 ILE B N 1
ATOM 3921 C CA . ILE B 1 146 ? -2.552 -18.384 -2.009 1.00 12.85 1239 ILE B CA 1
ATOM 3922 C C . ILE B 1 146 ? -2.174 -18.317 -0.530 1.00 12.25 1239 ILE B C 1
ATOM 3923 O O . ILE B 1 146 ? -2.931 -18.757 0.340 1.00 13.49 1239 ILE B O 1
ATOM 3928 N N . TYR B 1 147 ? -0.988 -17.798 -0.256 1.00 12.36 1240 TYR B N 1
ATOM 3929 C CA . TYR B 1 147 ? -0.613 -17.426 1.107 1.00 13.74 1240 TYR B CA 1
ATOM 3930 C C . TYR B 1 147 ? -0.621 -15.932 1.172 1.00 12.58 1240 TYR B C 1
ATOM 3931 O O . TYR B 1 147 ? 0.243 -15.296 0.599 1.00 14.22 1240 TYR B O 1
ATOM 3940 N N . HIS B 1 148 ? -1.596 -15.369 1.871 1.00 12.30 1241 HIS B N 1
ATOM 3941 C CA . HIS B 1 148 ? -1.739 -13.918 1.875 1.00 12.65 1241 HIS B CA 1
ATOM 3942 C C . HIS B 1 148 ? -1.194 -13.318 3.170 1.00 12.90 1241 HIS B C 1
ATOM 3943 O O . HIS B 1 148 ? -1.898 -13.250 4.184 1.00 14.47 1241 HIS B O 1
ATOM 3950 N N . ASN B 1 149 ? 0.062 -12.880 3.113 1.00 12.38 1242 ASN B N 1
ATOM 3951 C CA . ASN B 1 149 ? 0.788 -12.330 4.268 1.00 14.53 1242 ASN B CA 1
ATOM 3952 C C . ASN B 1 149 ? 1.090 -10.829 4.093 1.00 15.38 1242 ASN B C 1
ATOM 3953 O O . ASN B 1 149 ? 1.640 -10.169 4.988 1.00 18.34 1242 ASN B O 1
ATOM 3958 N N . GLY B 1 150 ? 0.734 -10.299 2.931 1.00 15.27 1243 GLY B N 1
ATOM 3959 C CA . GLY B 1 150 ? 0.979 -8.908 2.611 1.00 16.48 1243 GLY B CA 1
ATOM 3960 C C . GLY B 1 150 ? 0.042 -8.029 3.411 1.00 18.45 1243 GLY B C 1
ATOM 3961 O O . GLY B 1 150 ? -1.135 -8.359 3.557 1.00 17.77 1243 GLY B O 1
ATOM 3962 N N . ALA B 1 151 ? 0.571 -6.933 3.947 1.00 17.29 1244 ALA B N 1
ATOM 3963 C CA . ALA B 1 151 ? -0.225 -5.982 4.719 1.00 17.60 1244 ALA B CA 1
ATOM 3964 C C . ALA B 1 151 ? 0.603 -4.756 5.050 1.00 18.27 1244 ALA B C 1
ATOM 3965 O O . ALA B 1 151 ? 1.825 -4.825 5.085 1.00 17.30 1244 ALA B O 1
ATOM 3967 N N . LEU B 1 152 ? -0.074 -3.641 5.290 1.00 18.42 1245 LEU B N 1
ATOM 3968 C CA . LEU B 1 152 ? 0.584 -2.443 5.796 1.00 18.72 1245 LEU B CA 1
ATOM 3969 C C . LEU B 1 152 ? 0.402 -2.419 7.299 1.00 18.81 1245 LEU B C 1
ATOM 3970 O O . LEU B 1 152 ? -0.721 -2.373 7.805 1.00 16.61 1245 LEU B O 1
ATOM 3975 N N . VAL B 1 153 ? 1.514 -2.487 8.017 1.00 17.72 1246 VAL B N 1
ATOM 3976 C CA . VAL B 1 153 ? 1.480 -2.512 9.467 1.00 18.96 1246 VAL B CA 1
ATOM 3977 C C . VAL B 1 153 ? 2.067 -1.212 9.975 1.00 20.00 1246 VAL B C 1
ATOM 3978 O O . VAL B 1 153 ? 3.266 -0.973 9.847 1.00 19.07 1246 VAL B O 1
ATOM 3982 N N . ASN B 1 154 ? 1.205 -0.370 10.521 1.00 17.24 1247 ASN B N 1
ATOM 3983 C CA . ASN B 1 154 ? 1.618 0.915 11.062 1.00 20.87 1247 ASN B CA 1
ATOM 3984 C C . ASN B 1 154 ? 0.789 1.194 12.309 1.00 21.36 1247 ASN B C 1
ATOM 3985 O O . ASN B 1 154 ? -0.436 1.283 12.239 1.00 20.95 1247 ASN B O 1
ATOM 3990 N N . PHE B 1 155 ? 1.451 1.306 13.456 1.00 18.75 1248 PHE B N 1
ATOM 3991 C CA . PHE B 1 155 ? 0.728 1.386 14.714 1.00 20.29 1248 PHE B CA 1
ATOM 3992 C C . PHE B 1 155 ? 0.326 2.806 15.079 1.00 21.65 1248 PHE B C 1
ATOM 3993 O O . PHE B 1 155 ? -0.310 3.029 16.097 1.00 22.41 1248 PHE B O 1
ATOM 4001 N N . LEU B 1 156 ? 0.669 3.757 14.227 1.00 20.96 1249 LEU B N 1
ATOM 4002 C CA . LEU B 1 156 ? 0.304 5.152 14.468 1.00 25.76 1249 LEU B CA 1
ATOM 4003 C C . LEU B 1 156 ? -0.870 5.613 13.590 1.00 26.32 1249 LEU B C 1
ATOM 4004 O O . LEU B 1 156 ? -1.715 6.406 14.024 1.00 26.81 1249 LEU B O 1
ATOM 4009 N N . TYR B 1 157 ? -0.918 5.105 12.364 1.00 19.51 1250 TYR B N 1
ATOM 4010 C CA . TYR B 1 157 ? -1.879 5.574 11.350 1.00 21.53 1250 TYR B CA 1
ATOM 4011 C C . TYR B 1 157 ? -3.336 5.186 11.636 1.00 20.71 1250 TYR B C 1
ATOM 4012 O O . TYR B 1 157 ? -3.594 4.175 12.275 1.00 19.72 1250 TYR B O 1
ATOM 4021 N N . PRO B 1 158 ? -4.302 5.989 11.148 1.00 20.90 1251 PRO B N 1
ATOM 4022 C CA . PRO B 1 158 ? -5.726 5.668 11.296 1.00 20.48 1251 PRO B CA 1
ATOM 4023 C C . PRO B 1 158 ? -6.164 4.574 10.321 1.00 18.45 1251 PRO B C 1
ATOM 4024 O O . PRO B 1 158 ? -5.417 4.237 9.410 1.00 19.38 1251 PRO B O 1
ATOM 4028 N N . TYR B 1 159 ? -7.363 4.053 10.521 1.00 18.10 1252 TYR B N 1
ATOM 4029 C CA . TYR B 1 159 ? -7.956 3.066 9.617 1.00 20.32 1252 TYR B CA 1
ATOM 4030 C C . TYR B 1 159 ? -7.783 3.416 8.133 1.00 19.32 1252 TYR B C 1
ATOM 4031 O O . TYR B 1 159 ? -7.354 2.575 7.333 1.00 18.50 1252 TYR B O 1
ATOM 4040 N N . GLU B 1 160 ? -8.086 4.659 7.758 1.00 18.75 1253 GLU B N 1
ATOM 4041 C CA . GLU B 1 160 ? -8.099 5.019 6.337 1.00 18.69 1253 GLU B CA 1
ATOM 4042 C C . GLU B 1 160 ? -6.734 4.856 5.672 1.00 18.72 1253 GLU B C 1
ATOM 4043 O O . GLU B 1 160 ? -6.663 4.632 4.475 1.00 20.02 1253 GLU B O 1
ATOM 4049 N N . SER B 1 161 ? -5.653 4.918 6.446 1.00 15.88 1254 SER B N 1
ATOM 4050 C CA . SER B 1 161 ? -4.314 4.775 5.880 1.00 17.01 1254 SER B CA 1
ATOM 4051 C C . SER B 1 161 ? -4.004 3.322 5.478 1.00 18.98 1254 SER B C 1
ATOM 4052 O O . SER B 1 161 ? -3.132 3.069 4.659 1.00 19.14 1254 SER B O 1
ATOM 4063 N N . ARG B 1 163 ? -6.598 1.037 4.801 1.00 16.23 1256 ARG B N 1
ATOM 4064 C CA . ARG B 1 163 ? -7.751 0.504 4.098 1.00 18.37 1256 ARG B CA 1
ATOM 4065 C C . ARG B 1 163 ? -7.370 -0.113 2.743 1.00 18.32 1256 ARG B C 1
ATOM 4066 O O . ARG B 1 163 ? -7.811 -1.217 2.411 1.00 17.57 1256 ARG B O 1
ATOM 4074 N N . ALA B 1 164 ? -6.564 0.596 1.956 1.00 16.97 1257 ALA B N 1
ATOM 4075 C CA . ALA B 1 164 ? -6.201 0.097 0.625 1.00 20.43 1257 ALA B CA 1
ATOM 4076 C C . ALA B 1 164 ? -5.419 -1.227 0.694 1.00 17.37 1257 ALA B C 1
ATOM 4077 O O . ALA B 1 164 ? -5.754 -2.182 -0.001 1.00 19.17 1257 ALA B O 1
ATOM 4079 N N . ALA B 1 165 ? -4.389 -1.281 1.530 1.00 16.18 1258 ALA B N 1
ATOM 4080 C CA . ALA B 1 165 ? -3.525 -2.464 1.583 1.00 16.09 1258 ALA B CA 1
ATOM 4081 C C . ALA B 1 165 ? -4.182 -3.627 2.315 1.00 15.17 1258 ALA B C 1
ATOM 4082 O O . ALA B 1 165 ? -4.044 -4.774 1.906 1.00 14.92 1258 ALA B O 1
ATOM 4084 N N . ASN B 1 166 ? -4.880 -3.341 3.410 1.00 13.32 1259 ASN B N 1
ATOM 4085 C CA . ASN B 1 166 ? -5.350 -4.428 4.272 1.00 16.02 1259 ASN B CA 1
ATOM 4086 C C . ASN B 1 166 ? -6.769 -4.867 3.979 1.00 16.25 1259 ASN B C 1
ATOM 4087 O O . ASN B 1 166 ? -7.077 -6.062 3.973 1.00 17.60 1259 ASN B O 1
ATOM 4092 N N . VAL B 1 167 ? -7.638 -3.905 3.719 1.00 16.76 1260 VAL B N 1
ATOM 4093 C CA . VAL B 1 167 ? -9.026 -4.232 3.432 1.00 16.80 1260 VAL B CA 1
ATOM 4094 C C . VAL B 1 167 ? -9.200 -4.536 1.947 1.00 17.20 1260 VAL B C 1
ATOM 4095 O O . VAL B 1 167 ? -9.580 -5.655 1.576 1.00 14.56 1260 VAL B O 1
ATOM 4099 N N . LEU B 1 168 ? -8.888 -3.571 1.092 1.00 16.12 1261 LEU B N 1
ATOM 4100 C CA . LEU B 1 168 ? -9.125 -3.764 -0.337 1.00 16.62 1261 LEU B CA 1
ATOM 4101 C C . LEU B 1 168 ? -8.169 -4.816 -0.901 1.00 15.55 1261 LEU B C 1
ATOM 4102 O O . LEU B 1 168 ? -8.541 -5.610 -1.763 1.00 14.90 1261 LEU B O 1
ATOM 4107 N N . GLY B 1 169 ? -6.944 -4.845 -0.385 1.00 16.06 1262 GLY B N 1
ATOM 4108 C CA . GLY B 1 169 ? -5.976 -5.827 -0.838 1.00 14.84 1262 GLY B CA 1
ATOM 4109 C C . GLY B 1 169 ? -6.462 -7.242 -0.562 1.00 13.78 1262 GLY B C 1
ATOM 4110 O O . GLY B 1 169 ? -6.320 -8.139 -1.398 1.00 13.49 1262 GLY B O 1
ATOM 4111 N N . THR B 1 170 ? -7.065 -7.431 0.604 1.00 13.94 1263 THR B N 1
ATOM 4112 C CA . THR B 1 170 ? -7.581 -8.742 0.967 1.00 13.40 1263 THR B CA 1
ATOM 4113 C C . THR B 1 170 ? -8.799 -9.046 0.087 1.00 13.44 1263 THR B C 1
ATOM 4114 O O . THR B 1 170 ? -8.982 -10.170 -0.366 1.00 13.96 1263 THR B O 1
ATOM 4118 N N . ARG B 1 171 ? -9.619 -8.030 -0.168 1.00 12.81 1264 ARG B N 1
ATOM 4119 C CA . ARG B 1 171 ? -10.739 -8.206 -1.095 1.00 13.50 1264 ARG B CA 1
ATOM 4120 C C . ARG B 1 171 ? -10.252 -8.669 -2.472 1.00 13.44 1264 ARG B C 1
ATOM 4121 O O . ARG B 1 171 ? -10.828 -9.588 -3.067 1.00 14.53 1264 ARG B O 1
ATOM 4129 N N . GLU B 1 172 ? -9.190 -8.043 -2.976 1.00 13.04 1265 GLU B N 1
ATOM 4130 C CA . GLU B 1 172 ? -8.677 -8.368 -4.307 1.00 12.85 1265 GLU B CA 1
ATOM 4131 C C . GLU B 1 172 ? -8.054 -9.766 -4.348 1.00 13.85 1265 GLU B C 1
ATOM 4132 O O . GLU B 1 172 ? -8.122 -10.453 -5.373 1.00 13.99 1265 GLU B O 1
ATOM 4138 N N . ILE B 1 173 ? -7.426 -10.167 -3.244 1.00 14.29 1266 ILE B N 1
ATOM 4139 C CA . ILE B 1 173 ? -6.946 -11.546 -3.093 1.00 12.30 1266 ILE B CA 1
ATOM 4140 C C . ILE B 1 173 ? -8.130 -12.528 -3.133 1.00 14.21 1266 ILE B C 1
ATOM 4141 O O . ILE B 1 173 ? -8.082 -13.556 -3.816 1.00 13.94 1266 ILE B O 1
ATOM 4146 N N . LEU B 1 174 ? -9.209 -12.194 -2.424 1.00 13.50 1267 LEU B N 1
ATOM 4147 C CA . LEU B 1 174 ? -10.415 -13.018 -2.454 1.00 14.71 1267 LEU B CA 1
ATOM 4148 C C . LEU B 1 174 ? -11.011 -13.078 -3.858 1.00 15.21 1267 LEU B C 1
ATOM 4149 O O . LEU B 1 174 ? -11.505 -14.122 -4.283 1.00 14.71 1267 LEU B O 1
ATOM 4154 N N . ARG B 1 175 ? -10.942 -11.961 -4.575 1.00 14.69 1268 ARG B N 1
ATOM 4155 C CA . ARG B 1 175 ? -11.335 -11.910 -5.985 1.00 14.47 1268 ARG B CA 1
ATOM 4156 C C . ARG B 1 175 ? -10.521 -12.899 -6.841 1.00 16.66 1268 ARG B C 1
ATOM 4157 O O . ARG B 1 175 ? -11.084 -13.659 -7.639 1.00 15.99 1268 ARG B O 1
ATOM 4165 N N . LEU B 1 176 ? -9.201 -12.897 -6.655 1.00 14.70 1269 LEU B N 1
ATOM 4166 C CA . LEU B 1 176 ? -8.321 -13.777 -7.410 1.00 13.88 1269 LEU B CA 1
ATOM 4167 C C . LEU B 1 176 ? -8.648 -15.224 -7.086 1.00 14.64 1269 LEU B C 1
ATOM 4168 O O . LEU B 1 176 ? -8.657 -16.090 -7.976 1.00 14.85 1269 LEU B O 1
ATOM 4173 N N . ALA B 1 177 ? -8.950 -15.474 -5.812 1.00 14.52 1270 ALA B N 1
ATOM 4174 C CA . ALA B 1 177 ? -9.156 -16.832 -5.307 1.00 15.24 1270 ALA B CA 1
ATOM 4175 C C . ALA B 1 177 ? -10.435 -17.454 -5.860 1.00 16.57 1270 ALA B C 1
ATOM 4176 O O . ALA B 1 177 ? -10.602 -18.679 -5.839 1.00 14.56 1270 ALA B O 1
ATOM 4178 N N . THR B 1 178 ? -11.340 -16.600 -6.327 1.00 14.40 1271 THR B N 1
ATOM 4179 C CA . THR B 1 178 ? -12.610 -17.060 -6.885 1.00 17.10 1271 THR B CA 1
ATOM 4180 C C . THR B 1 178 ? -12.721 -16.787 -8.380 1.00 17.10 1271 THR B C 1
ATOM 4181 O O . THR B 1 178 ? -13.798 -16.972 -8.970 1.00 19.13 1271 THR B O 1
ATOM 4185 N N . ARG B 1 179 ? -11.624 -16.346 -8.998 1.00 16.75 1272 ARG B N 1
ATOM 4186 C CA . ARG B 1 179 ? -11.635 -15.999 -10.416 1.00 18.07 1272 ARG B CA 1
ATOM 4187 C C . ARG B 1 179 ? -11.127 -17.167 -11.255 1.00 19.43 1272 ARG B C 1
ATOM 4188 O O . ARG B 1 179 ? -10.014 -17.661 -11.023 1.00 16.90 1272 ARG B O 1
ATOM 4196 N N . THR B 1 180 ? -11.925 -17.567 -12.242 1.00 17.50 1273 THR B N 1
ATOM 4197 C CA . THR B 1 180 ? -11.556 -18.634 -13.164 1.00 18.34 1273 THR B CA 1
ATOM 4198 C C . THR B 1 180 ? -11.692 -19.991 -12.492 1.00 21.37 1273 THR B C 1
ATOM 4199 O O . THR B 1 180 ? -12.564 -20.788 -12.840 1.00 21.60 1273 THR B O 1
ATOM 4203 N N . ARG B 1 181 ? -10.821 -20.241 -11.524 1.00 19.73 1274 ARG B N 1
ATOM 4204 C CA . ARG B 1 181 ? -10.844 -21.487 -10.761 1.00 20.50 1274 ARG B CA 1
ATOM 4205 C C . ARG B 1 181 ? -10.487 -21.245 -9.301 1.00 19.87 1274 ARG B C 1
ATOM 4206 O O . ARG B 1 181 ? -9.707 -20.351 -8.974 1.00 17.82 1274 ARG B O 1
ATOM 4214 N N . ILE B 1 182 ? -11.084 -22.051 -8.435 1.00 18.79 1275 ILE B N 1
ATOM 4215 C CA . ILE B 1 182 ? -11.031 -21.840 -6.996 1.00 21.43 1275 ILE B CA 1
ATOM 4216 C C . ILE B 1 182 ? -9.628 -22.087 -6.463 1.00 18.85 1275 ILE B C 1
ATOM 4217 O O . ILE B 1 182 ? -8.976 -23.051 -6.847 1.00 16.73 1275 ILE B O 1
ATOM 4222 N N . LYS B 1 183 ? -9.152 -21.177 -5.616 1.00 16.08 1276 LYS B N 1
ATOM 4223 C CA . LYS B 1 183 ? -7.820 -21.281 -5.032 1.00 16.26 1276 LYS B CA 1
ATOM 4224 C C . LYS B 1 183 ? -7.907 -21.173 -3.515 1.00 16.18 1276 LYS B C 1
ATOM 4225 O O . LYS B 1 183 ? -8.371 -20.155 -2.983 1.00 15.06 1276 LYS B O 1
ATOM 4231 N N . PRO B 1 184 ? -7.486 -22.232 -2.812 1.00 15.66 1277 PRO B N 1
ATOM 4232 C CA . PRO B 1 184 ? -7.459 -22.198 -1.351 1.00 15.15 1277 PRO B CA 1
ATOM 4233 C C . PRO B 1 184 ? -6.610 -21.047 -0.846 1.00 14.41 1277 PRO B C 1
ATOM 4234 O O . PRO B 1 184 ? -5.566 -20.735 -1.434 1.00 14.82 1277 PRO B O 1
ATOM 4238 N N . LEU B 1 185 ? -7.073 -20.430 0.229 1.00 13.90 1278 LEU B N 1
ATOM 4239 C CA . LEU B 1 185 ? -6.432 -19.240 0.779 1.00 15.08 1278 LEU B CA 1
ATOM 4240 C C . LEU B 1 185 ? -5.963 -19.469 2.208 1.00 14.86 1278 LEU B C 1
ATOM 4241 O O . LEU B 1 185 ? -6.750 -19.809 3.095 1.00 17.18 1278 LEU B O 1
ATOM 4246 N N . HIS B 1 186 ? -4.674 -19.296 2.440 1.00 13.77 1279 HIS B N 1
ATOM 4247 C CA . HIS B 1 186 ? -4.158 -19.350 3.797 1.00 15.42 1279 HIS B CA 1
ATOM 4248 C C . HIS B 1 186 ? -3.852 -17.913 4.200 1.00 14.51 1279 HIS B C 1
ATOM 4249 O O . HIS B 1 186 ? -2.923 -17.292 3.701 1.00 13.13 1279 HIS B O 1
ATOM 4256 N N . TYR B 1 187 ? -4.705 -17.387 5.065 1.00 13.46 1280 TYR B N 1
ATOM 4257 C CA . TYR B 1 187 ? -4.723 -15.965 5.372 1.00 13.66 1280 TYR B CA 1
ATOM 4258 C C . TYR B 1 187 ? -4.019 -15.666 6.684 1.00 14.75 1280 TYR B C 1
ATOM 4259 O O . TYR B 1 187 ? -4.391 -16.200 7.723 1.00 12.91 1280 TYR B O 1
ATOM 4268 N N . VAL B 1 188 ? -3.003 -14.810 6.633 1.00 12.38 1281 VAL B N 1
ATOM 4269 C CA . VAL B 1 188 ? -2.307 -14.404 7.842 1.00 13.73 1281 VAL B CA 1
ATOM 4270 C C . VAL B 1 188 ? -2.982 -13.159 8.428 1.00 13.72 1281 VAL B C 1
ATOM 4271 O O . VAL B 1 188 ? -2.851 -12.057 7.902 1.00 12.91 1281 VAL B O 1
ATOM 4275 N N . SER B 1 189 ? -3.712 -13.356 9.522 1.00 11.76 1282 SER B N 1
ATOM 4276 C CA . SER B 1 189 ? -4.390 -12.261 10.206 1.00 14.66 1282 SER B CA 1
ATOM 4277 C C . SER B 1 189 ? -3.523 -11.737 11.345 1.00 15.25 1282 SER B C 1
ATOM 4278 O O . SER B 1 189 ? -2.355 -11.407 11.140 1.00 14.99 1282 SER B O 1
ATOM 4281 N N . THR B 1 190 ? -4.091 -11.664 12.545 1.00 15.73 1283 THR B N 1
ATOM 4282 C CA . THR B 1 190 ? -3.324 -11.227 13.705 1.00 12.78 1283 THR B CA 1
ATOM 4283 C C . THR B 1 190 ? -4.183 -11.352 14.944 1.00 15.56 1283 THR B C 1
ATOM 4284 O O . THR B 1 190 ? -5.393 -11.225 14.863 1.00 15.29 1283 THR B O 1
ATOM 4288 N N . VAL B 1 191 ? -3.570 -11.568 16.102 1.00 14.91 1284 VAL B N 1
ATOM 4289 C CA . VAL B 1 191 ? -4.356 -11.605 17.335 1.00 15.58 1284 VAL B CA 1
ATOM 4290 C C . VAL B 1 191 ? -4.919 -10.223 17.642 1.00 17.34 1284 VAL B C 1
ATOM 4291 O O . VAL B 1 191 ? -5.814 -10.086 18.471 1.00 16.65 1284 VAL B O 1
ATOM 4295 N N . SER B 1 192 ? -4.417 -9.201 16.947 1.00 14.89 1285 SER B N 1
ATOM 4296 C CA . SER B 1 192 ? -4.873 -7.839 17.182 1.00 18.82 1285 SER B CA 1
ATOM 4297 C C . SER B 1 192 ? -6.296 -7.569 16.683 1.00 20.46 1285 SER B C 1
ATOM 4298 O O . SER B 1 192 ? -6.809 -6.467 16.874 1.00 20.72 1285 SER B O 1
ATOM 4301 N N . VAL B 1 193 ? -6.930 -8.553 16.043 1.00 17.55 1286 VAL B N 1
ATOM 4302 C CA . VAL B 1 193 ? -8.348 -8.425 15.709 1.00 18.49 1286 VAL B CA 1
ATOM 4303 C C . VAL B 1 193 ? -9.221 -8.733 16.933 1.00 21.69 1286 VAL B C 1
ATOM 4304 O O . VAL B 1 193 ? -10.447 -8.602 16.870 1.00 21.67 1286 VAL B O 1
ATOM 4308 N N . LEU B 1 194 ? -8.585 -9.124 18.035 1.00 20.35 1287 LEU B N 1
ATOM 4309 C CA . LEU B 1 194 ? -9.291 -9.511 19.259 1.00 21.34 1287 LEU B CA 1
ATOM 4310 C C . LEU B 1 194 ? -9.335 -8.363 20.265 1.00 24.65 1287 LEU B C 1
ATOM 4311 O O . LEU B 1 194 ? -8.431 -7.522 20.301 1.00 24.25 1287 LEU B O 1
ATOM 4316 N N . PRO B 1 195 ? -10.385 -8.327 21.097 1.00 26.64 1288 PRO B N 1
ATOM 4317 C CA . PRO B 1 195 ? -10.497 -7.232 22.068 1.00 30.74 1288 PRO B CA 1
ATOM 4318 C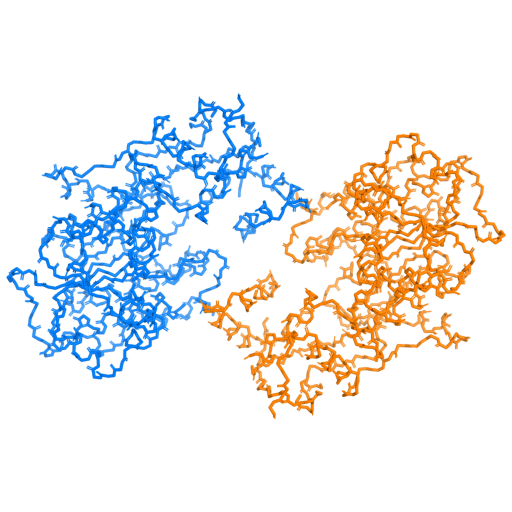 C . PRO B 1 195 ? -9.505 -7.343 23.227 1.00 28.65 1288 PRO B C 1
ATOM 4319 O O . PRO B 1 195 ? -9.162 -8.449 23.663 1.00 28.58 1288 PRO B O 1
ATOM 4323 N N . LEU B 1 196 ? -9.042 -6.196 23.710 1.00 31.33 1289 LEU B N 1
ATOM 4324 C CA . LEU B 1 196 ? -8.208 -6.143 24.908 1.00 33.89 1289 LEU B CA 1
ATOM 4325 C C . LEU B 1 196 ? -9.090 -6.170 26.150 1.00 35.92 1289 LEU B C 1
ATOM 4326 O O . LEU B 1 196 ? -10.301 -5.950 26.064 1.00 39.22 1289 LEU B O 1
ATOM 4331 N N . GLY B 1 197 ? -8.486 -6.436 27.300 1.00 36.30 1290 GLY B N 1
ATOM 4332 C CA . GLY B 1 197 ? -9.188 -6.316 28.565 1.00 39.96 1290 GLY B CA 1
ATOM 4333 C C . GLY B 1 197 ? -9.997 -7.532 28.965 1.00 42.81 1290 GLY B C 1
ATOM 4334 O O . GLY B 1 197 ? -10.900 -7.439 29.800 1.00 44.71 1290 GLY B O 1
ATOM 4335 N N . ARG B 1 198 ? -9.684 -8.676 28.371 1.00 41.76 1291 ARG B N 1
ATOM 4336 C CA . ARG B 1 198 ? -10.339 -9.921 28.748 1.00 41.24 1291 ARG B CA 1
ATOM 4337 C C . ARG B 1 198 ? -9.525 -10.633 29.821 1.00 43.70 1291 ARG B C 1
ATOM 4338 O O . ARG B 1 198 ? -8.298 -10.608 29.794 1.00 47.39 1291 ARG B O 1
ATOM 4346 N N . LYS B 1 199 ? -10.236 -11.208 30.776 1.00 45.54 1292 LYS B N 1
ATOM 4347 C CA . LYS B 1 199 ? -9.626 -12.018 31.830 1.00 49.38 1292 LYS B CA 1
ATOM 4348 C C . LYS B 1 199 ? -9.118 -13.359 31.275 1.00 46.11 1292 LYS B C 1
ATOM 4349 O O . LYS B 1 199 ? -7.955 -13.636 31.274 1.00 50.46 1292 LYS B O 1
ATOM 4355 N N . ALA B 1 200 ? -10.006 -14.176 30.772 1.00 43.37 1293 ALA B N 1
ATOM 4356 C CA . ALA B 1 200 ? -9.721 -15.525 30.298 1.00 40.16 1293 ALA B CA 1
ATOM 4357 C C . ALA B 1 200 ? -9.160 -15.507 28.875 1.00 39.65 1293 ALA B C 1
ATOM 4358 O O . ALA B 1 200 ? -9.640 -14.751 28.026 1.00 39.15 1293 ALA B O 1
ATOM 4360 N N . PRO B 1 201 ? -8.146 -16.348 28.615 1.00 35.94 1294 PRO B N 1
ATOM 4361 C CA . PRO B 1 201 ? -7.520 -16.441 27.292 1.00 33.37 1294 PRO B CA 1
ATOM 4362 C C . PRO B 1 201 ? -8.554 -16.692 26.204 1.00 35.11 1294 PRO B C 1
ATOM 4363 O O . PRO B 1 201 ? -9.401 -17.583 26.338 1.00 35.09 1294 PRO B O 1
ATOM 4367 N N . ILE B 1 202 ? -8.493 -15.893 25.142 1.00 32.05 1295 ILE B N 1
ATOM 4368 C CA . ILE B 1 202 ? -9.461 -15.985 24.067 1.00 27.62 1295 ILE B CA 1
ATOM 4369 C C . ILE B 1 202 ? -9.236 -17.261 23.257 1.00 28.57 1295 ILE B C 1
ATOM 4370 O O . ILE B 1 202 ? -8.112 -17.583 22.855 1.00 24.99 1295 ILE B O 1
ATOM 4375 N N . ARG B 1 203 ? -10.318 -18.001 23.051 1.00 29.77 1296 ARG B N 1
ATOM 4376 C CA . ARG B 1 203 ? -10.266 -19.264 22.331 1.00 31.17 1296 ARG B CA 1
ATOM 4377 C C . ARG B 1 203 ? -10.244 -19.043 20.833 1.00 26.58 1296 ARG B C 1
ATOM 4378 O O . ARG B 1 203 ? -10.876 -18.124 20.317 1.00 28.56 1296 ARG B O 1
ATOM 4386 N N . GLU B 1 204 ? -9.526 -19.917 20.145 1.00 26.15 1297 GLU B N 1
ATOM 4387 C CA . GLU B 1 204 ? -9.436 -19.893 18.696 1.00 26.49 1297 GLU B CA 1
ATOM 4388 C C . GLU B 1 204 ? -10.789 -20.008 17.991 1.00 30.04 1297 GLU B C 1
ATOM 4389 O O . GLU B 1 204 ? -10.923 -19.564 16.847 1.00 29.30 1297 GLU B O 1
ATOM 4395 N N . ASP B 1 205 ? -11.800 -20.570 18.651 1.00 31.63 1298 ASP B N 1
ATOM 4396 C CA . ASP B 1 205 ? -13.097 -20.725 17.986 1.00 32.46 1298 ASP B CA 1
ATOM 4397 C C . ASP B 1 205 ? -14.148 -19.696 18.412 1.00 34.35 1298 ASP B C 1
ATOM 4398 O O . ASP B 1 205 ? -15.284 -19.745 17.942 1.00 34.53 1298 ASP B O 1
ATOM 4403 N N . GLU B 1 206 ? -13.780 -18.765 19.286 1.00 31.83 1299 GLU B N 1
ATOM 4404 C CA . GLU B 1 206 ? -14.708 -17.706 19.680 1.00 34.61 1299 GLU B CA 1
ATOM 4405 C C . GLU B 1 206 ? -14.956 -16.751 18.518 1.00 35.58 1299 GLU B C 1
ATOM 4406 O O . GLU B 1 206 ? -14.015 -16.324 17.853 1.00 34.88 1299 GLU B O 1
ATOM 4412 N N . PRO B 1 207 ? -16.228 -16.407 18.267 1.00 35.30 1300 PRO B N 1
ATOM 4413 C CA . PRO B 1 207 ? -16.541 -15.472 17.182 1.00 34.65 1300 PRO B CA 1
ATOM 4414 C C . PRO B 1 207 ? -15.962 -14.081 17.446 1.00 33.83 1300 PRO B C 1
ATOM 4415 O O . PRO B 1 207 ? -15.691 -13.737 18.594 1.00 32.26 1300 PRO B O 1
ATOM 4419 N N . LEU B 1 208 ? -15.760 -13.309 16.383 1.00 33.08 1301 LEU B N 1
ATOM 4420 C CA . LEU B 1 208 ? -15.302 -11.933 16.504 1.00 33.04 1301 LEU B CA 1
ATOM 4421 C C . LEU B 1 208 ? -16.378 -11.054 17.128 1.00 34.53 1301 LEU B C 1
ATOM 4422 O O . LEU B 1 208 ? -17.563 -11.205 16.824 1.00 36.79 1301 LEU B O 1
ATOM 4427 N N . GLU B 1 209 ? -15.962 -10.131 17.992 1.00 34.52 1302 GLU B N 1
ATOM 4428 C CA . GLU B 1 209 ? -16.868 -9.124 18.529 1.00 34.10 1302 GLU B CA 1
ATOM 4429 C C . GLU B 1 209 ? -17.100 -8.014 17.512 1.00 34.65 1302 GLU B C 1
ATOM 4430 O O . GLU B 1 209 ? -16.653 -8.099 16.366 1.00 31.66 1302 GLU B O 1
ATOM 4436 N N . GLY B 1 210 ? -17.804 -6.974 17.944 1.00 34.24 1303 GLY B N 1
ATOM 4437 C CA . GLY B 1 210 ? -18.100 -5.837 17.096 1.00 32.50 1303 GLY B CA 1
ATOM 4438 C C . GLY B 1 210 ? -16.900 -4.936 16.901 1.00 29.14 1303 GLY B C 1
ATOM 4439 O O . GLY B 1 210 ? -15.923 -5.024 17.640 1.00 30.08 1303 GLY B O 1
ATOM 4440 N N . PRO B 1 211 ? -16.973 -4.055 15.903 1.00 28.13 1304 PRO B N 1
ATOM 4441 C CA . PRO B 1 211 ? -15.825 -3.242 15.501 1.00 29.25 1304 PRO B CA 1
ATOM 4442 C C . PRO B 1 211 ? -15.386 -2.222 16.557 1.00 32.75 1304 PRO B C 1
ATOM 4443 O O . PRO B 1 211 ? -14.256 -1.741 16.491 1.00 31.04 1304 PRO B O 1
ATOM 4447 N N . SER B 1 212 ? -16.253 -1.902 17.516 1.00 32.22 1305 SER B N 1
ATOM 4448 C CA . SER B 1 212 ? -15.906 -0.910 18.534 1.00 33.21 1305 SER B CA 1
ATOM 4449 C C . SER B 1 212 ? -14.981 -1.503 19.593 1.00 31.59 1305 SER B C 1
ATOM 4450 O O . SER B 1 212 ? -14.435 -0.774 20.417 1.00 33.82 1305 SER B O 1
ATOM 4453 N N . SER B 1 213 ? -14.801 -2.824 19.549 1.00 32.14 1306 SER B N 1
ATOM 4454 C CA . SER B 1 213 ? -13.977 -3.553 20.516 1.00 32.87 1306 SER B CA 1
ATOM 4455 C C . SER B 1 213 ? -12.476 -3.348 20.305 1.00 34.79 1306 SER B C 1
ATOM 4456 O O . SER B 1 213 ? -11.655 -3.885 21.061 1.00 34.00 1306 SER B O 1
ATOM 4459 N N . LEU B 1 214 ? -12.117 -2.576 19.284 1.00 29.78 1307 LEU B N 1
ATOM 4460 C CA . LEU B 1 214 ? -10.716 -2.452 18.889 1.00 30.25 1307 LEU B CA 1
ATOM 4461 C C . LEU B 1 214 ? -10.142 -1.042 18.975 1.00 26.95 1307 LEU B C 1
ATOM 4462 O O . LEU B 1 214 ? -10.836 -0.047 18.767 1.00 27.29 1307 LEU B O 1
ATOM 4467 N N . VAL B 1 215 ? -8.849 -0.975 19.258 1.00 29.27 1308 VAL B N 1
ATOM 4468 C CA . VAL B 1 215 ? -8.145 0.296 19.307 1.00 29.35 1308 VAL B CA 1
ATOM 4469 C C . VAL B 1 215 ? -7.070 0.356 18.231 1.00 26.12 1308 VAL B C 1
ATOM 4470 O O . VAL B 1 215 ? -6.254 -0.561 18.115 1.00 23.81 1308 VAL B O 1
ATOM 4474 N N . GLY B 1 216 ? -7.075 1.433 17.449 1.00 24.35 1309 GLY B N 1
ATOM 4475 C CA . GLY B 1 216 ? -6.005 1.695 16.503 1.00 22.78 1309 GLY B CA 1
ATOM 4476 C C . GLY B 1 216 ? -6.355 1.276 15.089 1.00 20.89 1309 GLY B C 1
ATOM 4477 O O . GLY B 1 216 ? -7.044 0.270 14.892 1.00 18.46 1309 GLY B O 1
ATOM 4478 N N . GLY B 1 217 ? -5.870 2.042 14.113 1.00 17.41 1310 GLY B N 1
ATOM 4479 C CA . GLY B 1 217 ? -6.146 1.780 12.713 1.00 19.23 1310 GLY B CA 1
ATOM 4480 C C . GLY B 1 217 ? -5.712 0.405 12.239 1.00 16.62 1310 GLY B C 1
ATOM 4481 O O . GLY B 1 217 ? -6.390 -0.211 11.416 1.00 16.74 1310 GLY B O 1
ATOM 4482 N N . TYR B 1 218 ? -4.579 -0.080 12.740 1.00 16.35 1311 TYR B N 1
ATOM 4483 C CA . TYR B 1 218 ? -4.075 -1.379 12.278 1.00 16.38 1311 TYR B CA 1
ATOM 4484 C C . TYR B 1 218 ? -5.047 -2.498 12.651 1.00 16.19 1311 TYR B C 1
ATOM 4485 O O . TYR B 1 218 ? -5.513 -3.252 11.776 1.00 17.12 1311 TYR B O 1
ATOM 4494 N N . ALA B 1 219 ? -5.365 -2.585 13.941 1.00 15.74 1312 ALA B N 1
ATOM 4495 C CA . ALA B 1 219 ? -6.294 -3.590 14.451 1.00 16.24 1312 ALA B CA 1
ATOM 4496 C C . ALA B 1 219 ? -7.632 -3.507 13.735 1.00 16.74 1312 ALA B C 1
ATOM 4497 O O . ALA B 1 219 ? -8.204 -4.522 13.358 1.00 16.39 1312 ALA B O 1
ATOM 4499 N N . GLN B 1 220 ? -8.123 -2.288 13.540 1.00 17.02 1313 GLN B N 1
ATOM 4500 C CA . GLN B 1 220 ? -9.370 -2.078 12.804 1.00 15.48 1313 GLN B CA 1
ATOM 4501 C C . GLN B 1 220 ? -9.328 -2.575 11.354 1.00 15.41 1313 GLN B C 1
ATOM 4502 O O . GLN B 1 220 ? -10.280 -3.204 10.882 1.00 16.88 1313 GLN B O 1
ATOM 4508 N N . SER B 1 221 ? -8.239 -2.294 10.643 1.00 14.70 1314 SER B N 1
ATOM 4509 C CA . SER B 1 221 ? -8.144 -2.715 9.253 1.00 15.12 1314 SER B CA 1
ATOM 4510 C C . SER B 1 221 ? -8.073 -4.243 9.172 1.00 14.28 1314 SER B C 1
ATOM 4511 O O . SER B 1 221 ? -8.661 -4.842 8.287 1.00 13.72 1314 SER B O 1
ATOM 4514 N N . LYS B 1 222 ? -7.355 -4.861 10.102 1.00 13.13 1315 LYS B N 1
ATOM 4515 C CA . LYS B 1 222 ? -7.209 -6.324 10.107 1.00 13.84 1315 LYS B CA 1
ATOM 4516 C C . LYS B 1 222 ? -8.513 -7.024 10.526 1.00 14.65 1315 LYS B C 1
ATOM 4517 O O . LYS B 1 222 ? -8.803 -8.127 10.073 1.00 13.89 1315 LYS B O 1
ATOM 4523 N N . TRP B 1 223 ? -9.304 -6.378 11.377 1.00 13.62 1316 TRP B N 1
ATOM 4524 C CA . TRP B 1 223 ? -10.621 -6.895 11.743 1.00 15.37 1316 TRP B CA 1
ATOM 4525 C C . TRP B 1 223 ? -11.531 -6.958 10.511 1.00 15.78 1316 TRP B C 1
ATOM 4526 O O . TRP B 1 223 ? -12.161 -7.971 10.243 1.00 15.59 1316 TRP B O 1
ATOM 4537 N N . VAL B 1 224 ? -11.563 -5.873 9.756 1.00 14.62 1317 VAL B N 1
ATOM 4538 C CA . VAL B 1 224 ? -12.380 -5.820 8.537 1.00 16.38 1317 VAL B CA 1
ATOM 4539 C C . VAL B 1 224 ? -11.890 -6.885 7.554 1.00 15.82 1317 VAL B C 1
ATOM 4540 O O . VAL B 1 224 ? -12.691 -7.616 6.956 1.00 17.00 1317 VAL B O 1
ATOM 4544 N N . ALA B 1 225 ? -10.572 -6.990 7.406 1.00 14.49 1318 ALA B N 1
ATOM 4545 C CA . ALA B 1 225 ? -9.985 -7.983 6.491 1.00 16.12 1318 ALA B CA 1
ATOM 4546 C C . ALA B 1 225 ? -10.416 -9.405 6.839 1.00 15.60 1318 ALA B C 1
ATOM 4547 O O . ALA B 1 225 ? -10.818 -10.193 5.950 1.00 15.76 1318 ALA B O 1
ATOM 4549 N N . GLU B 1 226 ? -10.341 -9.742 8.123 1.00 15.18 1319 GLU B N 1
ATOM 4550 C CA . GLU B 1 226 ? -10.671 -11.098 8.546 1.00 17.12 1319 GLU B CA 1
ATOM 4551 C C . GLU B 1 226 ? -12.162 -11.362 8.369 1.00 18.63 1319 GLU B C 1
ATOM 4552 O O . GLU B 1 226 ? -12.544 -12.462 7.997 1.00 17.50 1319 GLU B O 1
ATOM 4558 N N . LYS B 1 227 ? -12.993 -10.345 8.605 1.00 18.04 1320 LYS B N 1
ATOM 4559 C CA . LYS B 1 227 ? -14.427 -10.441 8.295 1.00 19.66 1320 LYS B CA 1
ATOM 4560 C C . LYS B 1 227 ? -14.677 -10.800 6.834 1.00 18.33 1320 LYS B C 1
ATOM 4561 O O . LYS B 1 227 ? -15.544 -11.634 6.534 1.00 18.49 1320 LYS B O 1
ATOM 4567 N N . LEU B 1 228 ? -13.949 -10.164 5.919 1.00 15.85 1321 LEU B N 1
ATOM 4568 C CA . LEU B 1 228 ? -14.132 -10.464 4.492 1.00 17.34 1321 LEU B CA 1
ATOM 4569 C C . LEU B 1 228 ? -13.771 -11.917 4.199 1.00 17.57 1321 LEU B C 1
ATOM 4570 O O . LEU B 1 228 ? -14.487 -12.619 3.474 1.00 15.71 1321 LEU B O 1
ATOM 4575 N N . VAL B 1 229 ? -12.658 -12.355 4.778 1.00 15.73 1322 VAL B N 1
ATOM 4576 C CA . VAL B 1 229 ? -12.157 -13.709 4.564 1.00 16.74 1322 VAL B CA 1
ATOM 4577 C C . VAL B 1 229 ? -13.154 -14.727 5.113 1.00 18.96 1322 VAL B C 1
ATOM 4578 O O . VAL B 1 229 ? -13.409 -15.778 4.498 1.00 17.32 1322 VAL B O 1
ATOM 4582 N N . ARG B 1 230 ? -13.735 -14.404 6.264 1.00 16.89 1323 ARG B N 1
ATOM 4583 C CA . ARG B 1 230 ? -14.685 -15.320 6.886 1.00 18.87 1323 ARG B CA 1
ATOM 4584 C C . ARG B 1 230 ? -15.955 -15.414 6.046 1.00 20.32 1323 ARG B C 1
ATOM 4585 O O . ARG B 1 230 ? -16.571 -16.475 5.982 1.00 22.14 1323 ARG B O 1
ATOM 4593 N N . GLU B 1 231 ? -16.347 -14.324 5.394 1.00 19.25 1324 GLU B N 1
ATOM 4594 C CA . GLU B 1 231 ? -17.526 -14.392 4.526 1.00 21.97 1324 GLU B CA 1
ATOM 4595 C C . GLU B 1 231 ? -17.232 -15.228 3.284 1.00 22.59 1324 GLU B C 1
ATOM 4596 O O . GLU B 1 231 ? -18.090 -15.989 2.818 1.00 20.45 1324 GLU B O 1
ATOM 4602 N N . ALA B 1 232 ? -16.022 -15.099 2.740 1.00 19.82 1325 ALA B N 1
ATOM 4603 C CA . ALA B 1 232 ? -15.652 -15.902 1.571 1.00 18.68 1325 ALA B CA 1
ATOM 4604 C C . ALA B 1 232 ? -15.639 -17.380 1.941 1.00 19.90 1325 ALA B C 1
ATOM 4605 O O . ALA B 1 232 ? -16.036 -18.236 1.138 1.00 21.30 1325 ALA B O 1
ATOM 4607 N N . SER B 1 233 ? -15.201 -17.671 3.161 1.00 17.68 1326 SER B N 1
ATOM 4608 C CA . SER B 1 233 ? -15.251 -19.023 3.715 1.00 21.37 1326 SER B CA 1
ATOM 4609 C C . SER B 1 233 ? -16.707 -19.510 3.792 1.00 26.92 1326 SER B C 1
ATOM 4610 O O . SER B 1 233 ? -17.014 -20.644 3.394 1.00 24.04 1326 SER B O 1
ATOM 4613 N N . ARG B 1 234 ? -17.595 -18.649 4.296 1.00 22.32 1327 ARG B N 1
ATOM 4614 C CA . ARG B 1 234 ? -19.000 -19.025 4.439 1.00 25.61 1327 ARG B CA 1
ATOM 4615 C C . ARG B 1 234 ? -19.609 -19.327 3.066 1.00 25.99 1327 ARG B C 1
ATOM 4616 O O . ARG B 1 234 ? -20.466 -20.203 2.928 1.00 28.79 1327 ARG B O 1
ATOM 4624 N N . ARG B 1 235 ? -19.150 -18.614 2.047 1.00 23.67 1328 ARG B N 1
ATOM 4625 C CA . ARG B 1 235 ? -19.634 -18.847 0.688 1.00 24.40 1328 ARG B CA 1
ATOM 4626 C C . ARG B 1 235 ? -19.003 -20.071 0.027 1.00 24.57 1328 ARG B C 1
ATOM 4627 O O . ARG B 1 235 ? -19.371 -20.432 -1.089 1.00 23.62 1328 ARG B O 1
ATOM 4635 N N . GLY B 1 236 ? -18.053 -20.708 0.706 1.00 24.00 1329 GLY B N 1
ATOM 4636 C CA . GLY B 1 236 ? -17.486 -21.943 0.195 1.00 24.29 1329 GLY B CA 1
ATOM 4637 C C . GLY B 1 236 ? -16.009 -21.931 -0.168 1.00 25.17 1329 GLY B C 1
ATOM 4638 O O . GLY B 1 236 ? -15.454 -22.976 -0.485 1.00 23.14 1329 GLY B O 1
ATOM 4639 N N . LEU B 1 237 ? -15.367 -20.766 -0.130 1.00 20.38 1330 LEU B N 1
ATOM 4640 C CA . LEU B 1 237 ? -13.927 -20.711 -0.365 1.00 19.99 1330 LEU B CA 1
ATOM 4641 C C . LEU B 1 237 ? -13.177 -21.454 0.728 1.00 18.80 1330 LEU B C 1
ATOM 4642 O O . LEU B 1 237 ? -13.396 -21.213 1.921 1.00 20.49 1330 LEU B O 1
ATOM 4647 N N . PRO B 1 238 ? -12.279 -22.365 0.332 1.00 19.53 1331 PRO B N 1
ATOM 4648 C CA . PRO B 1 238 ? -11.455 -23.056 1.328 1.00 19.56 1331 PRO B CA 1
ATOM 4649 C C . PRO B 1 238 ? -10.397 -22.108 1.898 1.00 20.05 1331 PRO B C 1
ATOM 4650 O O . PRO B 1 238 ? -9.550 -21.621 1.146 1.00 18.82 1331 PRO B O 1
ATOM 4654 N N . VAL B 1 239 ? -10.471 -21.829 3.196 1.00 19.02 1332 VAL B N 1
ATOM 4655 C CA . VAL B 1 239 ? -9.507 -20.932 3.825 1.00 17.32 1332 VAL B CA 1
ATOM 4656 C C . VAL B 1 239 ? -8.976 -21.451 5.160 1.00 20.16 1332 VAL B C 1
ATOM 4657 O O . VAL B 1 239 ? -9.642 -22.217 5.884 1.00 19.56 1332 VAL B O 1
ATOM 4661 N N . THR B 1 240 ? -7.754 -21.030 5.472 1.00 16.52 1333 THR B N 1
ATOM 4662 C CA . THR B 1 240 ? -7.199 -21.178 6.805 1.00 16.91 1333 THR B CA 1
ATOM 4663 C C . THR B 1 240 ? -6.965 -19.768 7.341 1.00 17.29 1333 THR B C 1
ATOM 4664 O O . THR B 1 240 ? -6.457 -18.911 6.624 1.00 17.14 1333 THR B O 1
ATOM 4668 N N . ILE B 1 241 ? -7.341 -19.524 8.586 1.00 16.62 1334 ILE B N 1
ATOM 4669 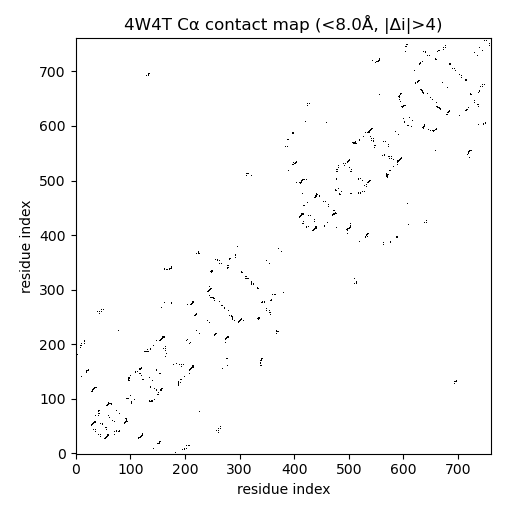C CA . ILE B 1 241 ? -7.099 -18.218 9.190 1.00 15.48 1334 ILE B CA 1
ATOM 4670 C C . ILE B 1 241 ? -6.041 -18.368 10.275 1.00 17.29 1334 ILE B C 1
ATOM 4671 O O . ILE B 1 241 ? -6.231 -19.066 11.269 1.00 17.35 1334 ILE B O 1
ATOM 4676 N N . LEU B 1 242 ? -4.896 -17.734 10.062 1.00 14.92 1335 LEU B N 1
ATOM 4677 C CA . LEU B 1 242 ? -3.802 -17.859 11.013 1.00 15.34 1335 LEU B CA 1
ATOM 4678 C C . LEU B 1 242 ? -3.568 -16.519 11.682 1.00 14.01 1335 LEU B C 1
ATOM 4679 O O . LEU B 1 242 ? -3.332 -15.529 10.994 1.00 14.09 1335 LEU B O 1
ATOM 4684 N N . ARG B 1 243 ? -3.660 -16.496 13.010 1.00 14.76 1336 ARG B N 1
ATOM 4685 C CA . ARG B 1 243 ? -3.452 -15.276 13.795 1.00 14.67 1336 ARG B CA 1
ATOM 4686 C C . ARG B 1 243 ? -2.157 -15.329 14.607 1.00 15.82 1336 ARG B C 1
ATOM 4687 O O . ARG B 1 243 ? -2.145 -15.877 15.705 1.00 16.02 1336 ARG B O 1
ATOM 4695 N N . PRO B 1 244 ? -1.063 -14.752 14.082 1.00 15.64 1337 PRO B N 1
ATOM 4696 C CA . PRO B 1 244 ? 0.180 -14.699 14.855 1.00 13.68 1337 PRO B CA 1
ATOM 4697 C C . PRO B 1 244 ? 0.072 -13.736 16.040 1.00 17.17 1337 PRO B C 1
ATOM 4698 O O . PRO B 1 244 ? -0.675 -12.759 15.983 1.00 14.78 1337 PRO B O 1
ATOM 4702 N N . GLY B 1 245 ? 0.800 -14.019 17.108 1.00 16.60 1338 GLY B N 1
ATOM 4703 C CA . GLY B 1 245 ? 0.908 -13.078 18.208 1.00 19.33 1338 GLY B CA 1
ATOM 4704 C C . GLY B 1 245 ? 2.002 -12.060 17.941 1.00 19.37 1338 GLY B C 1
ATOM 4705 O O . GLY B 1 245 ? 2.100 -11.509 16.852 1.00 19.37 1338 GLY B O 1
ATOM 4706 N N . ARG B 1 246 ? 2.835 -11.818 18.948 1.00 19.29 1339 ARG B N 1
ATOM 4707 C CA . ARG B 1 246 ? 3.979 -10.927 18.815 1.00 18.47 1339 ARG B CA 1
ATOM 4708 C C . ARG B 1 246 ? 5.146 -11.698 18.207 1.00 18.37 1339 ARG B C 1
ATOM 4709 O O . ARG B 1 246 ? 5.835 -12.471 18.893 1.00 18.70 1339 ARG B O 1
ATOM 4717 N N . VAL B 1 247 ? 5.367 -11.487 16.919 1.00 17.06 1340 VAL B N 1
ATOM 4718 C CA . VAL B 1 247 ? 6.362 -12.272 16.199 1.00 17.68 1340 VAL B CA 1
ATOM 4719 C C . VAL B 1 247 ? 7.752 -11.705 16.438 1.00 18.65 1340 VAL B C 1
ATOM 4720 O O . VAL B 1 247 ? 8.027 -10.553 16.114 1.00 17.30 1340 VAL B O 1
ATOM 4724 N N . THR B 1 248 ? 8.622 -12.510 17.045 1.00 14.67 1341 THR B N 1
ATOM 4725 C CA . THR B 1 248 ? 9.953 -12.054 17.449 1.00 14.77 1341 THR B CA 1
ATOM 4726 C C . THR B 1 248 ? 11.060 -12.567 16.529 1.00 16.32 1341 THR B C 1
ATOM 4727 O O . THR B 1 248 ? 10.799 -12.941 15.386 1.00 15.30 1341 THR B O 1
ATOM 4731 N N . GLY B 1 249 ? 12.295 -12.580 17.028 1.00 15.25 1342 GLY B N 1
ATOM 4732 C CA . GLY B 1 249 ? 13.417 -13.015 16.212 1.00 16.27 1342 GLY B CA 1
ATOM 4733 C C . GLY B 1 249 ? 13.509 -14.517 15.998 1.00 16.25 1342 GLY B C 1
ATOM 4734 O O . GLY B 1 249 ? 12.886 -15.299 16.709 1.00 15.68 1342 GLY B O 1
ATOM 4735 N N . HIS B 1 250 ? 14.285 -14.922 14.999 1.00 14.66 1343 HIS B N 1
ATOM 4736 C CA . HIS B 1 250 ? 14.500 -16.344 14.747 1.00 18.02 1343 HIS B CA 1
ATOM 4737 C C . HIS B 1 250 ? 15.210 -16.945 15.964 1.00 17.27 1343 HIS B C 1
ATOM 4738 O O . HIS B 1 250 ? 16.189 -16.389 16.426 1.00 17.23 1343 HIS B O 1
ATOM 4745 N N . SER B 1 251 ? 14.717 -18.068 16.474 1.00 17.78 1344 SER B N 1
ATOM 4746 C CA . SER B 1 251 ? 15.176 -18.565 17.775 1.00 19.21 1344 SER B CA 1
ATOM 4747 C C . SER B 1 251 ? 16.614 -19.106 17.767 1.00 21.18 1344 SER B C 1
ATOM 4748 O O . SER B 1 251 ? 17.205 -19.297 18.823 1.00 20.97 1344 SER B O 1
ATOM 4751 N N . ARG B 1 252 ? 17.184 -19.311 16.588 1.00 21.43 1345 ARG B N 1
ATOM 4752 C CA . ARG B 1 252 ? 18.546 -19.818 16.489 1.00 24.33 1345 ARG B CA 1
ATOM 4753 C C . ARG B 1 252 ? 19.514 -18.772 15.942 1.00 25.64 1345 ARG B C 1
ATOM 4754 O O . ARG B 1 252 ? 20.602 -18.578 16.495 1.00 24.87 1345 ARG B O 1
ATOM 4762 N N . THR B 1 253 ? 19.126 -18.093 14.865 1.00 21.62 1346 THR B N 1
ATOM 4763 C CA . THR B 1 253 ? 20.000 -17.087 14.258 1.00 21.25 1346 THR B CA 1
ATOM 4764 C C . THR B 1 253 ? 19.861 -15.726 14.938 1.00 20.62 1346 THR B C 1
ATOM 4765 O O . THR B 1 253 ? 20.763 -14.900 14.859 1.00 21.36 1346 THR B O 1
ATOM 4769 N N . GLY B 1 254 ? 18.728 -15.487 15.590 1.00 18.49 1347 GLY B N 1
ATOM 4770 C CA . GLY B 1 254 ? 18.447 -14.174 16.143 1.00 18.82 1347 GLY B CA 1
ATOM 4771 C C . GLY B 1 254 ? 18.019 -13.151 15.101 1.00 20.22 1347 GLY B C 1
ATOM 4772 O O . GLY B 1 254 ? 17.858 -11.968 15.414 1.00 19.69 1347 GLY B O 1
ATOM 4773 N N . ALA B 1 255 ? 17.835 -13.593 13.858 1.00 18.62 1348 ALA B N 1
ATOM 4774 C CA . ALA B 1 255 ? 17.426 -12.686 12.785 1.00 20.95 1348 ALA B CA 1
ATOM 4775 C C . ALA B 1 255 ? 16.128 -11.983 13.165 1.00 17.50 1348 ALA B C 1
ATOM 4776 O O . ALA B 1 255 ? 15.172 -12.632 13.582 1.00 18.23 1348 ALA B O 1
ATOM 4778 N N . TRP B 1 256 ? 16.110 -10.665 13.007 1.00 19.43 1349 TRP B N 1
ATOM 4779 C CA . TRP B 1 256 ? 15.025 -9.829 13.509 1.00 20.48 1349 TRP B CA 1
ATOM 4780 C C . TRP B 1 256 ? 15.163 -8.429 12.909 1.00 21.63 1349 TRP B C 1
ATOM 4781 O O . TRP B 1 256 ? 16.194 -7.790 13.078 1.00 21.75 1349 TRP B O 1
ATOM 4792 N N . ASN B 1 257 ? 14.152 -7.938 12.200 1.00 21.42 1350 ASN B N 1
ATOM 4793 C CA . ASN B 1 257 ? 14.268 -6.572 11.690 1.00 25.59 1350 ASN B CA 1
ATOM 4794 C C . ASN B 1 257 ? 14.245 -5.567 12.849 1.00 23.87 1350 ASN B C 1
ATOM 4795 O O . ASN B 1 257 ? 13.341 -5.569 13.674 1.00 26.27 1350 ASN B O 1
ATOM 4800 N N . THR B 1 258 ? 15.251 -4.711 12.911 1.00 26.79 1351 THR B N 1
ATOM 4801 C CA . THR B 1 258 ? 15.416 -3.863 14.082 1.00 27.71 1351 THR B CA 1
ATOM 4802 C C . THR B 1 258 ? 14.434 -2.692 14.110 1.00 28.53 1351 THR B C 1
ATOM 4803 O O . THR B 1 258 ? 14.330 -2.007 15.123 1.00 28.76 1351 THR B O 1
ATOM 4807 N N . ASP B 1 259 ? 13.694 -2.468 13.024 1.00 29.83 1352 ASP B N 1
ATOM 4808 C CA . ASP B 1 259 ? 12.695 -1.404 13.047 1.00 33.10 1352 ASP B CA 1
ATOM 4809 C C . ASP B 1 259 ? 11.422 -1.878 13.750 1.00 32.05 1352 ASP B C 1
ATOM 4810 O O . ASP B 1 259 ? 10.498 -1.103 13.963 1.00 31.89 1352 ASP B O 1
ATOM 4815 N N . ASP B 1 260 ? 11.403 -3.151 14.136 1.00 28.59 1353 ASP B N 1
ATOM 4816 C CA . ASP B 1 260 ? 10.321 -3.725 14.939 1.00 27.18 1353 ASP B CA 1
ATOM 4817 C C . ASP B 1 260 ? 10.088 -2.950 16.239 1.00 26.07 1353 ASP B C 1
ATOM 4818 O O . ASP B 1 260 ? 11.044 -2.596 16.923 1.00 21.80 1353 ASP B O 1
ATOM 4823 N N . LEU B 1 261 ? 8.829 -2.730 16.605 1.00 25.30 1354 LEU B N 1
ATOM 4824 C CA . LEU B 1 261 ? 8.516 -1.963 17.812 1.00 27.62 1354 LEU B CA 1
ATOM 4825 C C . LEU B 1 261 ? 9.091 -2.603 19.078 1.00 24.38 1354 LEU B C 1
ATOM 4826 O O . LEU B 1 261 ? 9.502 -1.902 20.018 1.00 23.13 1354 LEU B O 1
ATOM 4831 N N . VAL B 1 262 ? 9.139 -3.929 19.103 1.00 21.93 1355 VAL B N 1
ATOM 4832 C CA . VAL B 1 262 ? 9.714 -4.622 20.253 1.00 20.15 1355 VAL B CA 1
ATOM 4833 C C . VAL B 1 262 ? 11.209 -4.329 20.384 1.00 19.11 1355 VAL B C 1
ATOM 4834 O O . VAL B 1 262 ? 11.690 -4.057 21.481 1.00 17.34 1355 VAL B O 1
ATOM 4838 N N . CYS B 1 263 ? 11.945 -4.376 19.276 1.00 18.97 1356 CYS B N 1
ATOM 4839 C CA . CYS B 1 263 ? 13.370 -4.030 19.326 1.00 18.68 1356 CYS B CA 1
ATOM 4840 C C . CYS B 1 263 ? 13.554 -2.583 19.739 1.00 19.39 1356 CYS B C 1
ATOM 4841 O O . CYS B 1 263 ? 14.482 -2.252 20.484 1.00 17.56 1356 CYS B O 1
ATOM 4844 N N . ARG B 1 264 ? 12.681 -1.717 19.221 1.00 19.83 1357 ARG B N 1
ATOM 4845 C CA . ARG B 1 264 ? 12.704 -0.302 19.592 1.00 23.51 1357 ARG B CA 1
ATOM 4846 C C . ARG B 1 264 ? 12.572 -0.107 21.097 1.00 19.16 1357 ARG B C 1
ATOM 4847 O O . ARG B 1 264 ? 13.301 0.680 21.712 1.00 19.09 1357 ARG B O 1
ATOM 4855 N N . THR B 1 265 ? 11.602 -0.809 21.673 1.00 18.10 1358 THR B N 1
ATOM 4856 C CA . THR B 1 265 ? 11.293 -0.700 23.088 1.00 19.73 1358 THR B CA 1
ATOM 4857 C C . THR B 1 265 ? 12.422 -1.225 23.967 1.00 18.80 1358 THR B C 1
ATOM 4858 O O . THR B 1 265 ? 12.820 -0.571 24.946 1.00 18.81 1358 THR B O 1
ATOM 4862 N N . LEU B 1 266 ? 12.941 -2.401 23.624 1.00 18.41 1359 LEU B N 1
ATOM 4863 C CA . LEU B 1 266 ? 14.048 -2.983 24.373 1.00 17.47 1359 LEU B CA 1
ATOM 4864 C C . LEU B 1 266 ? 15.255 -2.066 24.337 1.00 17.75 1359 LEU B C 1
ATOM 4865 O O . LEU B 1 266 ? 15.907 -1.850 25.364 1.00 17.41 1359 LEU B O 1
ATOM 4870 N N . LYS B 1 267 ? 15.547 -1.512 23.163 1.00 16.38 1360 LYS B N 1
ATOM 4871 C CA . LYS B 1 267 ? 16.707 -0.641 23.039 1.00 17.96 1360 LYS B CA 1
ATOM 4872 C C . LYS B 1 267 ? 16.504 0.611 23.883 1.00 19.21 1360 LYS B C 1
ATOM 4873 O O . LYS B 1 267 ? 17.434 1.067 24.559 1.00 16.86 1360 LYS B O 1
ATOM 4879 N N . GLY B 1 268 ? 15.286 1.151 23.854 1.00 18.17 1361 GLY B N 1
ATOM 4880 C CA . GLY B 1 268 ? 14.950 2.298 24.686 1.00 17.67 1361 GLY B CA 1
ATOM 4881 C C . GLY B 1 268 ? 15.221 2.026 26.158 1.00 18.75 1361 GLY B C 1
ATOM 4882 O O . GLY B 1 268 ? 15.818 2.863 26.842 1.00 17.11 1361 GLY B O 1
ATOM 4883 N N . CYS B 1 269 ? 14.804 0.854 26.645 1.00 15.54 1362 CYS B N 1
ATOM 4884 C CA . CYS B 1 269 ? 15.015 0.504 28.048 1.00 17.48 1362 CYS B CA 1
ATOM 4885 C C . CYS B 1 269 ? 16.493 0.371 28.358 1.00 16.39 1362 CYS B C 1
ATOM 4886 O O . CYS B 1 269 ? 16.955 0.821 29.398 1.00 18.55 1362 CYS B O 1
ATOM 4889 N N . VAL B 1 270 ? 17.236 -0.262 27.460 1.00 15.81 1363 VAL B N 1
ATOM 4890 C CA . VAL B 1 270 ? 18.665 -0.434 27.676 1.00 17.46 1363 VAL B CA 1
ATOM 4891 C C . VAL B 1 270 ? 19.365 0.919 27.746 1.00 17.61 1363 VAL B C 1
ATOM 4892 O O . VAL B 1 270 ? 20.170 1.165 28.632 1.00 18.36 1363 VAL B O 1
ATOM 4896 N N . ARG B 1 271 ? 19.052 1.797 26.808 1.00 17.30 1364 ARG B N 1
ATOM 4897 C CA . ARG B 1 271 ? 19.715 3.095 26.763 1.00 18.76 1364 ARG B CA 1
ATOM 4898 C C . ARG B 1 271 ? 19.360 3.955 27.975 1.00 19.19 1364 ARG B C 1
ATOM 4899 O O . ARG B 1 271 ? 20.220 4.655 28.518 1.00 20.53 1364 ARG B O 1
ATOM 4915 N N . GLY B 1 273 ? 18.423 2.683 30.894 1.00 19.94 1366 GLY B N 1
ATOM 4916 C CA . GLY B 1 273 ? 18.805 1.978 32.111 1.00 18.72 1366 GLY B CA 1
ATOM 4917 C C . GLY B 1 273 ? 17.621 1.677 33.001 1.00 20.16 1366 GLY B C 1
ATOM 4918 O O . GLY B 1 273 ? 17.782 1.347 34.169 1.00 20.82 1366 GLY B O 1
ATOM 4919 N N . VAL B 1 274 ? 16.415 1.789 32.454 1.00 19.49 1367 VAL B N 1
ATOM 4920 C CA . VAL B 1 274 ? 15.219 1.525 33.242 1.00 20.29 1367 VAL B CA 1
ATOM 4921 C C . VAL B 1 274 ? 14.143 0.840 32.400 1.00 18.67 1367 VAL B C 1
ATOM 4922 O O . VAL B 1 274 ? 14.007 1.097 31.203 1.00 17.11 1367 VAL B O 1
ATOM 4926 N N . ALA B 1 275 ? 13.398 -0.052 33.039 1.00 18.79 1368 ALA B N 1
ATOM 4927 C CA . ALA B 1 275 ? 12.338 -0.789 32.377 1.00 20.25 1368 ALA B CA 1
ATOM 4928 C C . ALA B 1 275 ? 11.069 -0.758 33.228 1.00 19.69 1368 ALA B C 1
ATOM 4929 O O . ALA B 1 275 ? 11.136 -0.585 34.447 1.00 21.62 1368 ALA B O 1
ATOM 4931 N N . PRO B 1 276 ? 9.911 -0.934 32.590 1.00 18.99 1369 PRO B N 1
ATOM 4932 C CA . PRO B 1 276 ? 8.643 -0.855 33.316 1.00 19.85 1369 PRO B CA 1
ATOM 4933 C C . PRO B 1 276 ? 8.179 -2.176 33.909 1.00 22.10 1369 PRO B C 1
ATOM 4934 O O . PRO B 1 276 ? 8.323 -3.229 33.277 1.00 20.28 1369 PRO B O 1
ATOM 4938 N N . SER B 1 277 ? 7.610 -2.128 35.106 1.00 21.71 1370 SER B N 1
ATOM 4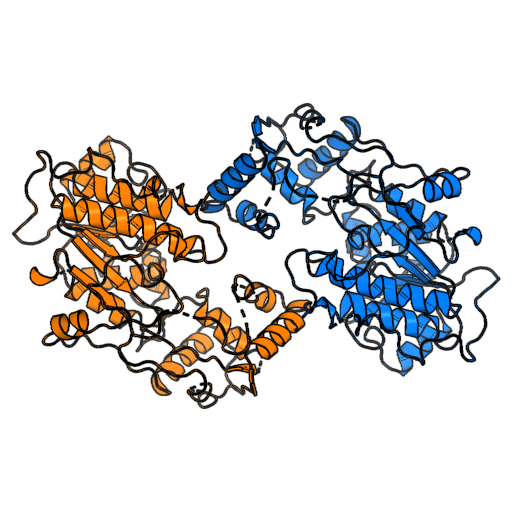939 C CA . SER B 1 277 ? 6.813 -3.258 35.543 1.00 24.36 1370 SER B CA 1
ATOM 4940 C C . SER B 1 277 ? 5.448 -3.129 34.875 1.00 25.07 1370 SER B C 1
ATOM 4941 O O . SER B 1 277 ? 4.832 -2.053 34.903 1.00 27.25 1370 SER B O 1
ATOM 4944 N N . VAL B 1 278 ? 5.005 -4.194 34.214 1.00 25.03 1371 VAL B N 1
ATOM 4945 C CA . VAL B 1 278 ? 3.663 -4.229 33.631 1.00 25.64 1371 VAL B CA 1
ATOM 4946 C C . VAL B 1 278 ? 2.960 -5.489 34.103 1.00 25.75 1371 VAL B C 1
ATOM 4947 O O . VAL B 1 278 ? 3.610 -6.488 34.402 1.00 24.41 1371 VAL B O 1
ATOM 4951 N N . ASP B 1 279 ? 1.635 -5.426 34.189 1.00 26.74 1372 ASP B N 1
ATOM 4952 C CA . ASP B 1 279 ? 0.828 -6.563 34.625 1.00 29.86 1372 ASP B CA 1
ATOM 4953 C C . ASP B 1 279 ? 0.725 -7.648 33.556 1.00 29.34 1372 ASP B C 1
ATOM 4954 O O . ASP B 1 279 ? 0.520 -8.816 33.871 1.00 26.56 1372 ASP B O 1
ATOM 4959 N N . ALA B 1 280 ? 0.829 -7.246 32.294 1.00 26.27 1373 ALA B N 1
ATOM 4960 C CA . ALA B 1 280 ? 0.438 -8.120 31.191 1.00 28.42 1373 ALA B CA 1
ATOM 4961 C C . ALA B 1 280 ? 1.300 -9.374 31.073 1.00 26.57 1373 ALA B C 1
ATOM 4962 O O . ALA B 1 280 ? 2.510 -9.345 31.288 1.00 26.45 1373 ALA B O 1
ATOM 4964 N N . LEU B 1 281 ? 0.659 -10.484 30.734 1.00 26.31 1374 LEU B N 1
ATOM 4965 C CA . LEU B 1 281 ? 1.389 -11.678 30.344 1.00 26.68 1374 LEU B CA 1
ATOM 4966 C C . LEU B 1 281 ? 2.013 -11.391 28.984 1.00 26.34 1374 LEU B C 1
ATOM 4967 O O . LEU B 1 281 ? 1.313 -10.973 28.062 1.00 29.75 1374 LEU B O 1
ATOM 4972 N N . LEU B 1 282 ? 3.324 -11.571 28.864 1.00 23.05 1375 LEU B N 1
ATOM 4973 C CA . LEU B 1 282 ? 4.023 -11.194 27.637 1.00 21.65 1375 LEU B CA 1
ATOM 4974 C C . LEU B 1 282 ? 4.160 -12.383 26.682 1.00 22.62 1375 LEU B C 1
ATOM 4975 O O . LEU B 1 282 ? 4.714 -13.423 27.044 1.00 20.28 1375 LEU B O 1
ATOM 4980 N N . ASP B 1 283 ? 3.647 -12.194 25.468 1.00 21.07 1376 ASP B N 1
ATOM 4981 C CA . ASP B 1 283 ? 3.822 -13.119 24.356 1.00 20.79 1376 ASP B CA 1
ATOM 4982 C C . ASP B 1 283 ? 5.059 -12.752 23.541 1.00 20.19 1376 ASP B C 1
ATOM 4983 O O . ASP B 1 283 ? 5.203 -11.603 23.095 1.00 19.40 1376 ASP B O 1
ATOM 4988 N N . LEU B 1 284 ? 5.961 -13.708 23.371 1.00 16.01 1377 LEU B N 1
ATOM 4989 C CA . LEU B 1 284 ? 7.047 -13.568 22.411 1.00 17.13 1377 LEU B CA 1
ATOM 4990 C C . LEU B 1 284 ? 7.093 -14.851 21.591 1.00 17.78 1377 LEU B C 1
ATOM 4991 O O . LEU B 1 284 ? 7.373 -15.938 22.121 1.00 17.39 1377 LEU B O 1
ATOM 4996 N N . THR B 1 285 ? 6.791 -14.722 20.303 1.00 15.52 1378 THR B N 1
ATOM 4997 C CA . THR B 1 285 ? 6.632 -15.888 19.431 1.00 15.81 1378 THR B CA 1
ATOM 4998 C C . THR B 1 285 ? 7.657 -15.856 18.288 1.00 14.90 1378 THR B C 1
ATOM 4999 O O . THR B 1 285 ? 7.485 -15.111 17.313 1.00 13.63 1378 THR B O 1
ATOM 5003 N N . PRO B 1 286 ? 8.742 -16.642 18.408 1.00 14.99 1379 PRO B N 1
ATOM 5004 C CA . PRO B 1 286 ? 9.797 -16.607 17.388 1.00 15.41 1379 PRO B CA 1
ATOM 5005 C C . PRO B 1 286 ? 9.277 -16.889 15.970 1.00 14.12 1379 PRO B C 1
ATOM 5006 O O . PRO B 1 286 ? 8.442 -17.769 15.780 1.00 14.38 1379 PRO B O 1
ATOM 5010 N N . VAL B 1 287 ? 9.792 -16.142 14.998 1.00 14.48 1380 VAL B N 1
ATOM 5011 C CA . VAL B 1 287 ? 9.290 -16.186 13.621 1.00 13.18 1380 VAL B CA 1
ATOM 5012 C C . VAL B 1 287 ? 9.441 -17.581 12.994 1.00 14.76 1380 VAL B C 1
ATOM 5013 O O . VAL B 1 287 ? 8.663 -17.947 12.118 1.00 13.64 1380 VAL B O 1
ATOM 5017 N N . ASP B 1 288 ? 10.427 -18.364 13.442 1.00 15.83 1381 ASP B N 1
ATOM 5018 C CA . ASP B 1 288 ? 10.614 -19.690 12.852 1.00 18.68 1381 ASP B CA 1
ATOM 5019 C C . ASP B 1 288 ? 9.474 -20.618 13.264 1.00 18.85 1381 ASP B C 1
ATOM 5020 O O . ASP B 1 288 ? 9.080 -21.508 12.495 1.00 18.62 1381 ASP B O 1
ATOM 5025 N N . TYR B 1 289 ? 8.926 -20.404 14.456 1.00 15.56 1382 TYR B N 1
ATOM 5026 C CA . TYR B 1 289 ? 7.737 -21.141 14.849 1.00 15.65 1382 TYR B CA 1
ATOM 5027 C C . TYR B 1 289 ? 6.525 -20.692 14.028 1.00 15.38 1382 TYR B C 1
ATOM 5028 O O . TYR B 1 289 ? 5.775 -21.524 13.531 1.00 15.45 1382 TYR B O 1
ATOM 5037 N N . VAL B 1 290 ? 6.326 -19.380 13.901 1.00 13.55 1383 VAL B N 1
ATOM 5038 C CA . VAL B 1 290 ? 5.179 -18.881 13.147 1.00 13.69 1383 VAL B CA 1
ATOM 5039 C C . VAL B 1 290 ? 5.212 -19.390 11.699 1.00 15.25 1383 VAL B C 1
ATOM 5040 O O . VAL B 1 290 ? 4.203 -19.897 11.207 1.00 14.71 1383 VAL B O 1
ATOM 5044 N N . SER B 1 291 ? 6.359 -19.302 11.024 1.00 15.45 1384 SER B N 1
ATOM 5045 C CA . SER B 1 291 ? 6.410 -19.721 9.616 1.00 17.82 1384 SER B CA 1
ATOM 5046 C C . SER B 1 291 ? 6.180 -21.234 9.454 1.00 18.07 1384 SER B C 1
ATOM 5047 O O . SER B 1 291 ? 5.434 -21.670 8.569 1.00 15.66 1384 SER B O 1
ATOM 5050 N N . SER B 1 292 ? 6.797 -22.032 10.320 1.00 17.47 1385 SER B N 1
ATOM 5051 C CA . SER B 1 292 ? 6.622 -23.492 10.247 1.00 18.50 1385 SER B CA 1
ATOM 5052 C C . SER B 1 292 ? 5.178 -23.891 10.536 1.00 17.96 1385 SER B C 1
ATOM 5053 O O . SER B 1 292 ? 4.618 -24.755 9.857 1.00 18.98 1385 SER B O 1
ATOM 5056 N N . ALA B 1 293 ? 4.565 -23.244 11.523 1.00 15.59 1386 ALA B N 1
ATOM 5057 C CA . ALA B 1 293 ? 3.176 -23.531 11.860 1.00 14.25 1386 ALA B CA 1
ATOM 5058 C C . ALA B 1 293 ? 2.239 -23.151 10.715 1.00 16.58 1386 ALA B C 1
ATOM 5059 O O . ALA B 1 293 ? 1.332 -23.908 10.386 1.00 16.60 1386 ALA B O 1
ATOM 5061 N N . ILE B 1 294 ? 2.440 -21.974 10.122 1.00 14.93 1387 ILE B N 1
ATOM 5062 C CA . ILE B 1 294 ? 1.609 -21.585 8.974 1.00 15.98 1387 ILE B CA 1
ATOM 5063 C C . ILE B 1 294 ? 1.675 -22.626 7.866 1.00 16.70 1387 ILE B C 1
ATOM 5064 O O . ILE B 1 294 ? 0.63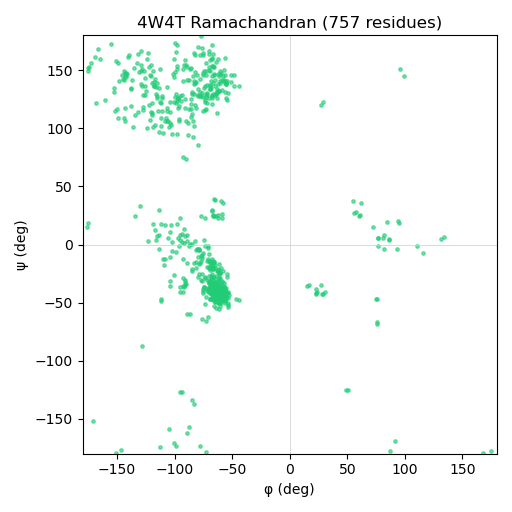9 -23.083 7.352 1.00 16.08 1387 ILE B O 1
ATOM 5069 N N . VAL B 1 295 ? 2.891 -23.026 7.512 1.00 16.43 1388 VAL B N 1
ATOM 5070 C CA . VAL B 1 295 ? 3.062 -23.999 6.444 1.00 17.35 1388 VAL B CA 1
ATOM 5071 C C . VAL B 1 295 ? 2.487 -25.359 6.850 1.00 19.89 1388 VAL B C 1
ATOM 5072 O O . VAL B 1 295 ? 1.723 -25.949 6.091 1.00 20.53 1388 VAL B O 1
ATOM 5076 N N . ASP B 1 296 ? 2.824 -25.844 8.046 1.00 19.99 1389 ASP B N 1
ATOM 5077 C CA . ASP B 1 296 ? 2.251 -27.109 8.538 1.00 20.77 1389 ASP B CA 1
ATOM 5078 C C . ASP B 1 296 ? 0.735 -27.105 8.492 1.00 20.10 1389 ASP B C 1
ATOM 5079 O O . ASP B 1 296 ? 0.117 -27.982 7.887 1.00 22.73 1389 ASP B O 1
ATOM 5084 N N . LEU B 1 297 ? 0.127 -26.090 9.101 1.00 19.24 1390 LEU B N 1
ATOM 5085 C CA . LEU B 1 297 ? -1.325 -26.025 9.163 1.00 18.57 1390 LEU B CA 1
ATOM 5086 C C . LEU B 1 297 ? -1.949 -25.911 7.758 1.00 20.59 1390 LEU B C 1
ATOM 5087 O O . LEU B 1 297 ? -2.998 -26.498 7.496 1.00 22.47 1390 LEU B O 1
ATOM 5092 N N . SER B 1 298 ? -1.292 -25.186 6.854 1.00 18.01 1391 SER B N 1
ATOM 5093 C CA . SER B 1 298 ? -1.829 -24.996 5.500 1.00 16.71 1391 SER B CA 1
ATOM 5094 C C . SER B 1 298 ? -1.883 -26.303 4.709 1.00 22.39 1391 SER B C 1
ATOM 5095 O O . SER B 1 298 ? -2.613 -26.415 3.714 1.00 20.77 1391 SER B O 1
ATOM 5106 N N . ARG B 1 300 ? -2.745 -29.215 6.039 1.00 22.50 1393 ARG B N 1
ATOM 5107 C CA . ARG B 1 300 ? -3.705 -30.150 6.623 1.00 25.59 1393 ARG B CA 1
ATOM 5108 C C . ARG B 1 300 ? -5.118 -29.862 6.134 1.00 27.56 1393 ARG B C 1
ATOM 5109 O O . ARG B 1 300 ? -5.650 -28.782 6.363 1.00 23.59 1393 ARG B O 1
ATOM 5117 N N . PRO B 1 301 ? -5.746 -30.843 5.465 1.00 28.26 1394 PRO B N 1
ATOM 5118 C CA . PRO B 1 301 ? -7.131 -30.607 5.038 1.00 28.64 1394 PRO B CA 1
ATOM 5119 C C . PRO B 1 301 ? -8.065 -30.335 6.224 1.00 25.85 1394 PRO B C 1
ATOM 5120 O O . PRO B 1 301 ? -9.082 -29.662 6.046 1.00 27.12 1394 PRO B O 1
ATOM 5124 N N . GLU B 1 302 ? -7.696 -30.811 7.414 1.00 25.49 1395 GLU B N 1
ATOM 5125 C CA . GLU B 1 302 ? -8.473 -30.557 8.622 1.00 25.53 1395 GLU B CA 1
ATOM 5126 C C . GLU B 1 302 ? -8.484 -29.075 8.996 1.00 24.21 1395 GLU B C 1
ATOM 5127 O O . GLU B 1 302 ? -9.331 -28.634 9.764 1.00 26.51 1395 GLU B O 1
ATOM 5133 N N . SER B 1 303 ? -7.547 -28.315 8.440 1.00 24.44 1396 SER B N 1
ATOM 5134 C CA . SER B 1 303 ? -7.380 -26.903 8.797 1.00 23.55 1396 SER B CA 1
ATOM 5135 C C . SER B 1 303 ? -8.352 -25.979 8.078 1.00 23.23 1396 SER B C 1
ATOM 5136 O O . SER B 1 303 ? -8.510 -24.818 8.465 1.00 20.31 1396 SER B O 1
ATOM 5139 N N . ILE B 1 304 ? -8.985 -26.485 7.019 1.00 23.97 1397 ILE B N 1
ATOM 5140 C CA . ILE B 1 304 ? -9.898 -25.681 6.208 1.00 20.74 1397 ILE B CA 1
ATOM 5141 C C . ILE B 1 304 ? -11.080 -25.195 7.045 1.00 24.07 1397 ILE B C 1
ATOM 5142 O O . ILE B 1 304 ? -11.694 -25.970 7.786 1.00 22.25 1397 ILE B O 1
ATOM 5147 N N . GLY B 1 305 ? -11.374 -23.902 6.938 1.00 21.27 1398 GLY B N 1
ATOM 5148 C CA . GLY B 1 305 ? -12.420 -23.272 7.726 1.00 23.16 1398 GLY B CA 1
ATOM 5149 C C . GLY B 1 305 ? -12.038 -22.992 9.174 1.00 22.10 1398 GLY B C 1
ATOM 5150 O O . GLY B 1 305 ? -12.833 -22.428 9.930 1.00 22.77 1398 GLY B O 1
ATOM 5151 N N . GLN B 1 306 ? -10.828 -23.372 9.568 1.00 20.42 1399 GLN B N 1
ATOM 5152 C CA . GLN B 1 306 ? -10.427 -23.257 10.967 1.00 22.37 1399 GLN B CA 1
ATOM 5153 C C . GLN B 1 306 ? -9.548 -22.033 11.228 1.00 19.91 1399 GLN B C 1
ATOM 5154 O O . GLN B 1 306 ? -8.931 -21.498 10.311 1.00 19.97 1399 GLN B O 1
ATOM 5160 N N . THR B 1 307 ? -9.498 -21.630 12.496 1.00 20.06 1400 THR B N 1
ATOM 5161 C CA . THR B 1 307 ? -8.680 -20.511 12.965 1.00 19.80 1400 THR B CA 1
ATOM 5162 C C . THR B 1 307 ? -7.635 -20.975 13.989 1.00 20.82 1400 THR B C 1
ATOM 5163 O O . THR B 1 307 ? -7.939 -21.764 14.894 1.00 19.88 1400 THR B O 1
ATOM 5167 N N . TYR B 1 308 ? -6.403 -20.483 13.857 1.00 18.64 1401 TYR B N 1
ATOM 5168 C CA . TYR B 1 308 ? -5.330 -20.901 14.745 1.00 17.54 1401 TYR B CA 1
ATOM 5169 C C . TYR B 1 308 ? -4.617 -19.703 15.358 1.00 20.57 1401 TYR B C 1
ATOM 5170 O O . TYR B 1 308 ? -4.329 -18.719 14.677 1.00 18.75 1401 TYR B O 1
ATOM 5179 N N . HIS B 1 309 ? -4.341 -19.795 16.652 1.00 18.91 1402 HIS B N 1
ATOM 5180 C CA . HIS B 1 309 ? -3.588 -18.745 17.332 1.00 18.41 1402 HIS B CA 1
ATOM 5181 C C . HIS B 1 309 ? -2.130 -19.139 17.380 1.00 17.45 1402 HIS B C 1
ATOM 5182 O O . HIS B 1 309 ? -1.743 -20.037 18.131 1.00 18.90 1402 HIS B O 1
ATOM 5189 N N . LEU B 1 310 ? -1.324 -18.484 16.557 1.00 14.92 1403 LEU B N 1
ATOM 5190 C CA . LEU B 1 310 ? 0.097 -18.775 16.525 1.00 16.34 1403 LEU B CA 1
ATOM 5191 C C . LEU B 1 310 ? 0.828 -17.886 17.525 1.00 17.85 1403 LEU B C 1
ATOM 5192 O O . LEU B 1 310 ? 1.528 -16.927 17.159 1.00 15.60 1403 LEU B O 1
ATOM 5197 N N . VAL B 1 311 ? 0.649 -18.230 18.793 1.00 17.97 1404 VAL B N 1
ATOM 5198 C CA . VAL B 1 311 ? 1.233 -17.493 19.908 1.00 17.14 1404 VAL B CA 1
ATOM 5199 C C . VAL B 1 311 ? 2.079 -18.443 20.729 1.00 18.11 1404 VAL B C 1
ATOM 5200 O O . VAL B 1 311 ? 1.956 -19.656 20.598 1.00 19.02 1404 VAL B O 1
ATOM 5204 N N . ASN B 1 312 ? 2.927 -17.905 21.590 1.00 19.25 1405 ASN B N 1
ATOM 5205 C CA . ASN B 1 312 ? 3.696 -18.772 22.467 1.00 20.85 1405 ASN B CA 1
ATOM 5206 C C . ASN B 1 312 ? 2.755 -19.321 23.541 1.00 21.24 1405 ASN B C 1
ATOM 5207 O O . ASN B 1 312 ? 2.101 -18.556 24.237 1.00 20.67 1405 ASN B O 1
ATOM 5212 N N . PRO B 1 313 ? 2.677 -20.654 23.672 1.00 21.76 1406 PRO B N 1
ATOM 5213 C CA . PRO B 1 313 ? 1.847 -21.247 24.728 1.00 23.77 1406 PRO B CA 1
ATOM 5214 C C . PRO B 1 313 ? 2.319 -20.853 26.128 1.00 24.27 1406 PRO B C 1
ATOM 5215 O O . PRO B 1 313 ? 1.533 -20.898 27.075 1.00 22.91 1406 PRO B O 1
ATOM 5219 N N . GLN B 1 314 ? 3.592 -20.480 26.243 1.00 22.82 1407 GLN B N 1
ATOM 5220 C CA . GLN B 1 314 ? 4.183 -20.098 27.520 1.00 24.74 1407 GLN B CA 1
ATOM 5221 C C . GLN B 1 314 ? 4.396 -18.589 27.578 1.00 24.18 1407 GLN B C 1
ATOM 5222 O O . GLN B 1 314 ? 5.180 -18.051 26.802 1.00 24.15 1407 GLN B O 1
ATOM 5228 N N . PHE B 1 315 ? 3.694 -17.904 28.476 1.00 24.25 1408 PHE B N 1
ATOM 5229 C CA . PHE B 1 315 ? 3.914 -16.469 28.656 1.00 23.86 1408 PHE B CA 1
ATOM 5230 C C . PHE B 1 315 ? 5.109 -16.232 29.572 1.00 24.83 1408 PHE B C 1
ATOM 5231 O O . PHE B 1 315 ? 5.540 -17.127 30.302 1.00 24.31 1408 PHE B O 1
ATOM 5239 N N . VAL B 1 316 ? 5.626 -15.010 29.531 1.00 21.90 1409 VAL B N 1
ATOM 5240 C CA . VAL B 1 316 ? 6.716 -14.597 30.392 1.00 23.39 1409 VAL B CA 1
ATOM 5241 C C . VAL B 1 316 ? 6.266 -13.319 31.094 1.00 22.96 1409 VAL B C 1
ATOM 5242 O O . VAL B 1 316 ? 5.462 -12.570 30.557 1.00 22.05 1409 VAL B O 1
ATOM 5246 N N . ARG B 1 317 ? 6.738 -13.098 32.312 1.00 24.39 1410 ARG B N 1
ATOM 5247 C CA . ARG B 1 317 ? 6.431 -11.865 33.019 1.00 25.19 1410 ARG B CA 1
ATOM 5248 C C . ARG B 1 317 ? 7.519 -10.831 32.750 1.00 22.52 1410 ARG B C 1
ATOM 5249 O O . ARG B 1 317 ? 8.648 -11.179 32.419 1.00 21.25 1410 ARG B O 1
ATOM 5257 N N . ALA B 1 318 ? 7.161 -9.555 32.853 1.00 21.46 1411 ALA B N 1
ATOM 5258 C CA . ALA B 1 318 ? 8.114 -8.485 32.599 1.00 20.91 1411 ALA B CA 1
ATOM 5259 C C . ALA B 1 318 ? 9.344 -8.609 33.506 1.00 19.90 1411 ALA B C 1
ATOM 5260 O O . ALA B 1 318 ? 10.472 -8.404 33.058 1.00 21.06 1411 ALA B O 1
ATOM 5262 N N . ASP B 1 319 ? 9.135 -8.949 34.774 1.00 21.48 1412 ASP B N 1
ATOM 5263 C CA . ASP B 1 319 ? 10.267 -9.038 35.699 1.00 21.84 1412 ASP B CA 1
ATOM 5264 C C . ASP B 1 319 ? 11.217 -10.137 35.257 1.00 21.48 1412 ASP B C 1
ATOM 5265 O O . ASP B 1 319 ? 12.423 -10.022 35.449 1.00 21.10 1412 ASP B O 1
ATOM 5270 N N . GLU B 1 320 ? 10.673 -11.190 34.648 1.00 22.70 1413 GLU B N 1
ATOM 5271 C CA . GLU B 1 320 ? 11.504 -12.255 34.090 1.00 22.82 1413 GLU B CA 1
ATOM 5272 C C . GLU B 1 320 ? 12.298 -11.740 32.891 1.00 18.63 1413 GLU B C 1
ATOM 5273 O O . GLU B 1 320 ? 13.486 -12.010 32.762 1.00 18.92 1413 GLU B O 1
ATOM 5287 N N . TRP B 1 322 ? 13.327 -8.715 32.375 1.00 18.08 1415 TRP B N 1
ATOM 5288 C CA . TRP B 1 322 ? 14.420 -7.851 32.813 1.00 17.42 1415 TRP B CA 1
ATOM 5289 C C . TRP B 1 322 ? 15.543 -8.685 33.444 1.00 16.45 1415 TRP B C 1
ATOM 5290 O O . TRP B 1 322 ? 16.721 -8.366 33.271 1.00 16.51 1415 TRP B O 1
ATOM 5301 N N . ASN B 1 323 ? 15.189 -9.763 34.146 1.00 18.53 1416 ASN B N 1
ATOM 5302 C CA . ASN B 1 323 ? 16.215 -10.681 34.664 1.00 17.91 1416 ASN B CA 1
ATOM 5303 C C . ASN B 1 323 ? 17.076 -11.225 33.523 1.00 17.85 1416 ASN B C 1
ATOM 5304 O O . ASN B 1 323 ? 18.297 -11.276 33.628 1.00 16.20 1416 ASN B O 1
ATOM 5309 N N . TYR B 1 324 ? 16.432 -11.646 32.434 1.00 17.02 1417 TYR B N 1
ATOM 5310 C CA . TYR B 1 324 ? 17.168 -12.211 31.301 1.00 16.30 1417 TYR B CA 1
ATOM 5311 C C . TYR B 1 324 ? 18.078 -11.176 30.679 1.00 14.99 1417 TYR B C 1
ATOM 5312 O O . TYR B 1 324 ? 19.168 -11.498 30.212 1.00 15.39 1417 TYR B O 1
ATOM 5329 N N . ARG B 1 326 ? 19.378 -8.446 32.201 1.00 15.13 1419 ARG B N 1
ATOM 5330 C CA . ARG B 1 326 ? 20.478 -8.183 33.128 1.00 16.43 1419 ARG B CA 1
ATOM 5331 C C . ARG B 1 326 ? 21.527 -9.278 33.046 1.00 15.68 1419 ARG B C 1
ATOM 5332 O O . ARG B 1 326 ? 22.728 -9.008 33.115 1.00 17.56 1419 ARG B O 1
ATOM 5340 N N . ALA B 1 327 ? 21.066 -10.516 32.938 1.00 14.58 1420 ALA B N 1
ATOM 5341 C CA . ALA B 1 327 ? 21.984 -11.650 32.835 1.00 18.69 1420 ALA B CA 1
ATOM 5342 C C . ALA B 1 327 ? 22.883 -11.520 31.611 1.00 17.62 1420 ALA B C 1
ATOM 5343 O O . ALA B 1 327 ? 24.063 -11.870 31.666 1.00 16.89 1420 ALA B O 1
ATOM 5345 N N . PHE B 1 328 ? 22.331 -11.006 30.509 1.00 15.35 1421 PHE B N 1
ATOM 5346 C CA . PHE B 1 328 ? 23.117 -10.776 29.305 1.00 16.09 1421 PHE B CA 1
ATOM 5347 C C . PHE B 1 328 ? 24.122 -9.662 29.555 1.00 15.99 1421 PHE B C 1
ATOM 5348 O O . PHE B 1 328 ? 25.174 -9.603 28.912 1.00 16.68 1421 PHE B O 1
ATOM 5356 N N . GLY B 1 329 ? 23.789 -8.753 30.470 1.00 18.52 1422 GLY B N 1
ATOM 5357 C CA . GLY B 1 329 ? 24.748 -7.735 30.875 1.00 16.69 1422 GLY B CA 1
ATOM 5358 C C . GLY B 1 329 ? 24.254 -6.300 30.902 1.00 18.31 1422 GLY B C 1
ATOM 5359 O O . GLY B 1 329 ? 25.048 -5.383 31.137 1.00 17.70 1422 GLY B O 1
ATOM 5360 N N . TYR B 1 330 ? 22.961 -6.088 30.653 1.00 15.95 1423 TYR B N 1
ATOM 5361 C CA . TYR B 1 330 ? 22.415 -4.731 30.668 1.00 17.45 1423 TYR B CA 1
ATOM 5362 C C . TYR B 1 330 ? 21.748 -4.364 31.984 1.00 16.27 1423 TYR B C 1
ATOM 5363 O O . TYR B 1 330 ? 20.811 -5.024 32.415 1.00 16.94 1423 TYR B O 1
ATOM 5372 N N . GLY B 1 331 ? 22.191 -3.264 32.584 1.00 18.31 1424 GLY B N 1
ATOM 5373 C CA . GLY B 1 331 ? 21.545 -2.758 33.781 1.00 17.64 1424 GLY B CA 1
ATOM 5374 C C . GLY B 1 331 ? 20.147 -2.219 33.524 1.00 18.02 1424 GLY B C 1
ATOM 5375 O O . GLY B 1 331 ? 19.922 -1.477 32.561 1.00 17.18 1424 GLY B O 1
ATOM 5376 N N . LEU B 1 332 ? 19.210 -2.597 34.388 1.00 17.69 1425 LEU B N 1
ATOM 5377 C CA . LEU B 1 332 ? 17.832 -2.141 34.292 1.00 17.82 1425 LEU B CA 1
ATOM 5378 C C . LEU B 1 332 ? 17.227 -1.913 35.670 1.00 20.98 1425 LEU B C 1
ATOM 5379 O O . LEU B 1 332 ? 16.910 -2.871 36.363 1.00 18.95 1425 LEU B O 1
ATOM 5384 N N . ARG B 1 333 ? 17.063 -0.650 36.064 1.00 19.30 1426 ARG B N 1
ATOM 5385 C CA . ARG B 1 333 ? 16.189 -0.315 37.183 1.00 21.22 1426 ARG B CA 1
ATOM 5386 C C . ARG B 1 333 ? 14.767 -0.627 36.767 1.00 23.22 1426 ARG B C 1
ATOM 5387 O O . ARG B 1 333 ? 14.458 -0.619 35.575 1.00 25.64 1426 ARG B O 1
ATOM 5395 N N . VAL B 1 334 ? 13.896 -0.920 37.725 1.00 23.50 1427 VAL B N 1
ATOM 5396 C CA . VAL B 1 334 ? 12.493 -1.145 37.393 1.00 23.15 1427 VAL B CA 1
ATOM 5397 C C . VAL B 1 334 ? 11.625 -0.048 37.999 1.00 24.93 1427 VAL B C 1
ATOM 5398 O O . VAL B 1 334 ? 11.827 0.343 39.147 1.00 25.62 1427 VAL B O 1
ATOM 5402 N N . LEU B 1 335 ? 10.703 0.475 37.199 1.00 24.11 1428 LEU B N 1
ATOM 5403 C CA . LEU B 1 335 ? 9.737 1.484 37.634 1.00 22.99 1428 LEU B CA 1
ATOM 5404 C C . LEU B 1 335 ? 8.329 1.075 37.257 1.00 26.13 1428 LEU B C 1
ATOM 5405 O O . LEU B 1 335 ? 8.126 0.423 36.232 1.00 22.72 1428 LEU B O 1
ATOM 5410 N N . PRO B 1 336 ? 7.344 1.491 38.067 1.00 28.01 1429 PRO B N 1
ATOM 5411 C CA . PRO B 1 336 ? 5.940 1.366 37.672 1.00 28.23 1429 PRO B CA 1
ATOM 5412 C C . PRO B 1 336 ? 5.750 1.962 36.277 1.00 23.48 1429 PRO B C 1
ATOM 5413 O O . PRO B 1 336 ? 6.450 2.924 35.948 1.00 24.21 1429 PRO B O 1
ATOM 5417 N N . TYR B 1 337 ? 4.862 1.393 35.472 1.00 24.55 1430 TYR B N 1
ATOM 5418 C CA . TYR B 1 337 ? 4.752 1.805 34.077 1.00 25.61 1430 TYR B CA 1
ATOM 5419 C C . TYR B 1 337 ? 4.563 3.320 33.901 1.00 25.30 1430 TYR B C 1
ATOM 5420 O O . TYR B 1 337 ? 5.187 3.923 33.031 1.00 23.04 1430 TYR B O 1
ATOM 5429 N N . ASP B 1 338 ? 3.710 3.934 34.715 1.00 27.01 1431 ASP B N 1
ATOM 5430 C CA . ASP B 1 338 ? 3.444 5.361 34.538 1.00 29.40 1431 ASP B CA 1
ATOM 5431 C C . ASP B 1 338 ? 4.701 6.189 34.834 1.00 25.84 1431 ASP B C 1
ATOM 5432 O O . ASP B 1 338 ? 4.990 7.152 34.134 1.00 25.53 1431 ASP B O 1
ATOM 5437 N N . GLN B 1 339 ? 5.460 5.787 35.846 1.00 24.82 1432 GLN B N 1
ATOM 5438 C CA . GLN B 1 339 ? 6.723 6.435 36.142 1.00 26.54 1432 GLN B CA 1
ATOM 5439 C C . GLN B 1 339 ? 7.757 6.171 35.047 1.00 25.16 1432 GLN B C 1
ATOM 5440 O O . GLN B 1 339 ? 8.562 7.047 34.722 1.00 22.16 1432 GLN B O 1
ATOM 5446 N N . TRP B 1 340 ? 7.739 4.971 34.471 1.00 21.80 1433 TRP B N 1
ATOM 5447 C CA . TRP B 1 340 ? 8.652 4.665 33.367 1.00 19.56 1433 TRP B CA 1
ATOM 5448 C C . TRP B 1 340 ? 8.344 5.548 32.157 1.00 20.13 1433 TRP B C 1
ATOM 5449 O O . TRP B 1 340 ? 9.242 6.115 31.531 1.00 18.33 1433 TRP B O 1
ATOM 5460 N N . LEU B 1 341 ? 7.058 5.656 31.843 1.00 19.81 1434 LEU B N 1
ATOM 5461 C CA . LEU B 1 341 ? 6.600 6.447 30.711 1.00 20.72 1434 LEU B CA 1
ATOM 5462 C C . LEU B 1 341 ? 6.976 7.918 30.883 1.00 20.31 1434 LEU B C 1
ATOM 5463 O O . LEU B 1 341 ? 7.304 8.608 29.919 1.00 21.12 1434 LEU B O 1
ATOM 5468 N N . SER B 1 342 ? 6.920 8.383 32.122 1.00 20.64 1435 SER B N 1
ATOM 5469 C CA . SER B 1 342 ? 7.298 9.754 32.448 1.00 22.15 1435 SER B CA 1
ATOM 5470 C C . SER B 1 342 ? 8.785 9.969 32.198 1.00 22.80 1435 SER B C 1
ATOM 5471 O O . SER B 1 342 ? 9.189 10.998 31.661 1.00 23.99 1435 SER B O 1
ATOM 5474 N N . GLU B 1 343 ? 9.602 8.992 32.578 1.00 21.33 1436 GLU B N 1
ATOM 5475 C CA . GLU B 1 343 ? 11.035 9.103 32.351 1.00 22.71 1436 GLU B CA 1
ATOM 5476 C C . GLU B 1 343 ? 11.335 9.075 30.849 1.00 19.94 1436 GLU B C 1
ATOM 5477 O O . GLU B 1 343 ? 12.222 9.784 30.376 1.00 20.52 1436 GLU B O 1
ATOM 5483 N N . LEU B 1 344 ? 10.592 8.268 30.098 1.00 17.88 1437 LEU B N 1
ATOM 5484 C CA . LEU B 1 344 ? 10.719 8.254 28.649 1.00 18.42 1437 LEU B CA 1
ATOM 5485 C C . LEU B 1 344 ? 10.394 9.624 28.070 1.00 19.18 1437 LEU B C 1
ATOM 5486 O O . LEU B 1 344 ? 11.096 10.124 27.191 1.00 17.87 1437 LEU B O 1
ATOM 5491 N N . GLY B 1 345 ? 9.322 10.224 28.576 1.00 18.70 1438 GLY B N 1
ATOM 5492 C CA . GLY B 1 345 ? 8.920 11.547 28.131 1.00 20.39 1438 GLY B CA 1
ATOM 5493 C C . GLY B 1 345 ? 10.016 12.572 28.368 1.00 21.08 1438 GLY B C 1
ATOM 5494 O O . GLY B 1 345 ? 10.303 13.400 27.492 1.00 21.58 1438 GLY B O 1
ATOM 5495 N N . SER B 1 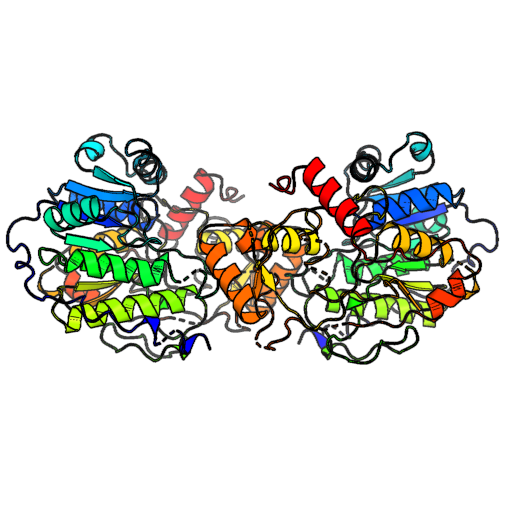346 ? 10.636 12.511 29.544 1.00 18.95 1439 SER B N 1
ATOM 5496 C CA . SER B 1 346 ? 11.735 13.417 29.875 1.00 21.59 1439 SER B CA 1
ATOM 5497 C C . SER B 1 346 ? 12.937 13.199 28.968 1.00 26.28 1439 SER B C 1
ATOM 5498 O O . SER B 1 346 ? 13.545 14.150 28.486 1.00 25.15 1439 SER B O 1
ATOM 5501 N N . ALA B 1 347 ? 13.286 11.936 28.749 1.00 23.38 1440 ALA B N 1
ATOM 5502 C CA . ALA B 1 347 ? 14.450 11.601 27.945 1.00 24.79 1440 ALA B CA 1
ATOM 5503 C C . ALA B 1 347 ? 14.249 12.012 26.494 1.00 24.18 1440 ALA B C 1
ATOM 5504 O O . ALA B 1 347 ? 15.212 12.322 25.787 1.00 25.92 1440 ALA B O 1
ATOM 5506 N N . ALA B 1 348 ? 12.989 12.032 26.058 1.00 24.48 1441 ALA B N 1
ATOM 5507 C CA . ALA B 1 348 ? 12.645 12.370 24.678 1.00 25.31 1441 ALA B CA 1
ATOM 5508 C C . ALA B 1 348 ? 13.011 13.812 24.348 1.00 27.66 1441 ALA B C 1
ATOM 5509 O O . ALA B 1 348 ? 13.146 14.163 23.187 1.00 28.72 1441 ALA B O 1
ATOM 5511 N N . SER B 1 349 ? 13.176 14.636 25.379 1.00 28.32 1442 SER B N 1
ATOM 5512 C CA . SER B 1 349 ? 13.503 16.055 25.184 1.00 29.48 1442 SER B CA 1
ATOM 5513 C C . SER B 1 349 ? 14.783 16.256 24.372 1.00 32.98 1442 SER B C 1
ATOM 5514 O O . SER B 1 349 ? 14.896 17.217 23.607 1.00 36.45 1442 SER B O 1
ATOM 5517 N N . SER B 1 350 ? 15.736 15.342 24.532 1.00 33.68 1443 SER B N 1
ATOM 5518 C CA . SER B 1 350 ? 17.050 15.495 23.914 1.00 37.21 1443 SER B CA 1
ATOM 5519 C C . SER B 1 350 ? 17.421 14.320 23.010 1.00 36.47 1443 SER B C 1
ATOM 5520 O O . SER B 1 350 ? 18.511 14.283 22.443 1.00 36.87 1443 SER B O 1
ATOM 5523 N N . ASP B 1 351 ? 16.508 13.371 22.864 1.00 32.80 1444 ASP B N 1
ATOM 5524 C CA . ASP B 1 351 ? 16.812 12.129 22.163 1.00 30.70 1444 ASP B CA 1
ATOM 5525 C C . ASP B 1 351 ? 15.662 11.778 21.239 1.00 30.61 1444 ASP B C 1
ATOM 5526 O O . ASP B 1 351 ? 14.640 11.272 21.696 1.00 31.38 1444 ASP B O 1
ATOM 5531 N N . SER B 1 352 ? 15.821 12.049 19.948 1.00 30.83 1445 SER B N 1
ATOM 5532 C CA . SER B 1 352 ? 14.716 11.909 19.005 1.00 34.25 1445 SER B CA 1
ATOM 5533 C C . SER B 1 352 ? 14.277 10.459 18.804 1.00 31.93 1445 SER B C 1
ATOM 5534 O O . SER B 1 352 ? 13.132 10.206 18.446 1.00 31.56 1445 SER B O 1
ATOM 5537 N N . GLU B 1 353 ? 15.178 9.510 19.026 1.00 31.63 1446 GLU B N 1
ATOM 5538 C CA . GLU B 1 353 ? 14.815 8.095 18.911 1.00 33.71 1446 GLU B CA 1
ATOM 5539 C C . GLU B 1 353 ? 13.892 7.657 20.057 1.00 29.15 1446 GLU B C 1
ATOM 5540 O O . GLU B 1 353 ? 12.929 6.919 19.840 1.00 27.61 1446 GLU B O 1
ATOM 5546 N N . LEU B 1 354 ? 14.180 8.125 21.268 1.00 25.68 1447 LEU B N 1
ATOM 5547 C CA . LEU B 1 354 ? 13.287 7.882 22.397 1.00 25.02 1447 LEU B CA 1
ATOM 5548 C C . LEU B 1 354 ? 11.960 8.600 22.201 1.00 25.58 1447 LEU B C 1
ATOM 5549 O O . LEU B 1 354 ? 10.905 8.113 22.615 1.00 22.72 1447 LEU B O 1
ATOM 5554 N N . GLY B 1 355 ? 12.011 9.763 21.560 1.00 26.17 1448 GLY B N 1
ATOM 5555 C CA . GLY B 1 355 ? 10.793 10.475 21.229 1.00 27.47 1448 GLY B CA 1
ATOM 5556 C C . GLY B 1 355 ? 9.938 9.647 20.285 1.00 27.66 1448 GLY B C 1
ATOM 5557 O O . GLY B 1 355 ? 8.722 9.556 20.462 1.00 25.08 1448 GLY B O 1
ATOM 5558 N N . ASP B 1 356 ? 10.582 9.030 19.296 1.00 27.71 1449 ASP B N 1
ATOM 5559 C CA . ASP B 1 356 ? 9.885 8.185 18.322 1.00 29.63 1449 ASP B CA 1
ATOM 5560 C C . ASP B 1 356 ? 9.172 7.030 19.009 1.00 28.36 1449 ASP B C 1
ATOM 5561 O O . ASP B 1 356 ? 8.042 6.689 18.661 1.00 27.57 1449 ASP B O 1
ATOM 5566 N N . LEU B 1 357 ? 9.847 6.430 19.986 1.00 26.95 1450 LEU B N 1
ATOM 5567 C CA . LEU B 1 357 ? 9.268 5.338 20.752 1.00 24.90 1450 LEU B CA 1
ATOM 5568 C C . LEU B 1 357 ? 8.077 5.823 21.562 1.00 24.42 1450 LEU B C 1
ATOM 5569 O O . LEU B 1 357 ? 7.065 5.140 21.661 1.00 24.36 1450 LEU B O 1
ATOM 5574 N N . LEU B 1 358 ? 8.213 7.013 22.141 1.00 22.85 1451 LEU B N 1
ATOM 5575 C CA . LEU B 1 358 ? 7.166 7.598 22.971 1.00 22.46 1451 LEU B CA 1
ATOM 5576 C C . LEU B 1 358 ? 5.859 7.740 22.206 1.00 25.47 1451 LEU B C 1
ATOM 5577 O O . LEU B 1 358 ? 4.783 7.552 22.765 1.00 26.12 1451 LEU B O 1
ATOM 5590 N N . PHE B 1 360 ? 4.574 5.841 19.978 1.00 26.35 1453 PHE B N 1
ATOM 5591 C CA . PHE B 1 360 ? 3.866 4.565 19.963 1.00 29.34 1453 PHE B CA 1
ATOM 5592 C C . PHE B 1 360 ? 3.111 4.302 21.268 1.00 33.70 1453 PHE B C 1
ATOM 5593 O O . PHE B 1 360 ? 2.032 3.716 21.259 1.00 34.65 1453 PHE B O 1
ATOM 5601 N N . LEU B 1 361 ? 3.677 4.739 22.391 1.00 30.11 1454 LEU B N 1
ATOM 5602 C CA . LEU B 1 361 ? 3.146 4.361 23.691 1.00 32.11 1454 LEU B CA 1
ATOM 5603 C C . LEU B 1 361 ? 2.135 5.344 24.275 1.00 37.23 1454 LEU B C 1
ATOM 5604 O O . LEU B 1 361 ? 1.443 5.028 25.236 1.00 42.15 1454 LEU B O 1
ATOM 5609 N N . GLN B 1 362 ? 2.030 6.532 23.694 1.00 40.86 1455 GLN B N 1
ATOM 5610 C CA . GLN B 1 362 ? 1.188 7.561 24.295 1.00 46.31 1455 GLN B CA 1
ATOM 5611 C C . GLN B 1 362 ? -0.206 7.626 23.670 1.00 50.18 1455 GLN B C 1
ATOM 5612 O O . GLN B 1 362 ? -1.016 8.482 24.015 1.00 53.92 1455 GLN B O 1
ATOM 5618 N N . GLN B 1 363 ? -0.461 6.675 22.790 1.00 52.62 1456 GLN B N 1
ATOM 5619 C CA . GLN B 1 363 ? -1.724 6.496 22.098 1.00 56.57 1456 GLN B CA 1
ATOM 5620 C C . GLN B 1 363 ? -2.971 6.210 22.926 1.00 62.37 1456 GLN B C 1
ATOM 5621 O O . GLN B 1 363 ? -3.992 6.761 22.624 1.00 66.17 1456 GLN B O 1
ATOM 5627 N N . VAL B 1 364 ? -2.901 5.327 23.920 1.00 61.31 1457 VAL B N 1
ATOM 5628 C CA . VAL B 1 364 ? -4.024 4.947 24.790 1.00 64.06 1457 VAL B CA 1
ATOM 5629 C C . VAL B 1 364 ? -3.694 5.046 26.280 1.00 62.99 1457 VAL B C 1
ATOM 5630 O O . VAL B 1 364 ? -4.530 5.467 27.091 1.00 61.09 1457 VAL B O 1
ATOM 5634 N N . SER B 1 370 ? -1.515 3.359 32.409 1.00 38.77 1463 SER B N 1
ATOM 5635 C CA . SER B 1 370 ? -1.384 3.688 33.824 1.00 41.25 1463 SER B CA 1
ATOM 5636 C C . SER B 1 370 ? -0.453 2.714 34.560 1.00 39.69 1463 SER B C 1
ATOM 5637 O O . SER B 1 370 ? 0.454 2.133 33.955 1.00 36.06 1463 SER B O 1
ATOM 5640 N N . VAL B 1 371 ? -0.690 2.542 35.861 1.00 40.40 1464 VAL B N 1
ATOM 5641 C CA . VAL B 1 371 ? 0.173 1.738 36.732 1.00 37.83 1464 VAL B CA 1
ATOM 5642 C C . VAL B 1 371 ? 0.415 0.312 36.223 1.00 37.17 1464 VAL B C 1
ATOM 5643 O O . VAL B 1 371 ? 1.562 -0.138 36.139 1.00 38.77 1464 VAL B O 1
ATOM 5647 N N . GLY B 1 372 ? -0.658 -0.396 35.888 1.00 36.13 1465 GLY B N 1
ATOM 5648 C CA . GLY B 1 372 ? -0.535 -1.758 35.393 1.00 36.02 1465 GLY B CA 1
ATOM 5649 C C . GLY B 1 372 ? 0.096 -1.859 34.015 1.00 31.95 1465 GLY B C 1
ATOM 5650 O O . GLY B 1 372 ? 0.521 -2.935 33.590 1.00 29.57 1465 GLY B O 1
ATOM 5651 N N . GLY B 1 373 ? 0.157 -0.738 33.307 1.00 29.49 1466 GLY B N 1
ATOM 5652 C CA . GLY B 1 373 ? 0.751 -0.725 31.988 1.00 27.22 1466 GLY B CA 1
ATOM 5653 C C . GLY B 1 373 ? -0.295 -1.082 30.956 1.00 29.01 1466 GLY B C 1
ATOM 5654 O O . GLY B 1 373 ? -1.463 -1.266 31.295 1.00 27.94 1466 GLY B O 1
ATOM 5655 N N . PRO B 1 374 ? 0.111 -1.166 29.683 1.00 28.46 1467 PRO B N 1
ATOM 5656 C CA . PRO B 1 374 ? -0.866 -1.400 28.621 1.00 29.35 1467 PRO B CA 1
ATOM 5657 C C . PRO B 1 374 ? -1.482 -2.794 28.702 1.00 29.42 1467 PRO B C 1
ATOM 5658 O O . PRO B 1 374 ? -0.807 -3.750 29.089 1.00 24.91 1467 PRO B O 1
ATOM 5662 N N . ARG B 1 375 ? -2.760 -2.895 28.346 1.00 27.92 1468 ARG B N 1
ATOM 5663 C CA . ARG B 1 375 ? -3.395 -4.195 28.208 1.00 31.32 1468 ARG B CA 1
ATOM 5664 C C . ARG B 1 375 ? -2.877 -4.886 26.958 1.00 29.22 1468 ARG B C 1
ATOM 5665 O O . ARG B 1 375 ? -2.574 -4.244 25.957 1.00 25.45 1468 ARG B O 1
ATOM 5681 N N . VAL B 1 377 ? -3.421 -8.720 24.621 1.00 27.59 1470 VAL B N 1
ATOM 5682 C CA . VAL B 1 377 ? -4.344 -9.830 24.437 1.00 27.36 1470 VAL B CA 1
ATOM 5683 C C . VAL B 1 377 ? -3.685 -11.155 24.834 1.00 27.63 1470 VAL B C 1
ATOM 5684 O O . VAL B 1 377 ? -2.525 -11.398 24.528 1.00 26.48 1470 VAL B O 1
ATOM 5688 N N . VAL B 1 378 ? -4.427 -11.989 25.550 1.00 27.75 1471 VAL B N 1
ATOM 5689 C CA . VAL B 1 378 ? -3.960 -13.324 25.903 1.00 26.02 1471 VAL B CA 1
ATOM 5690 C C . VAL B 1 378 ? -4.783 -14.341 25.142 1.00 26.23 1471 VAL B C 1
ATOM 5691 O O . VAL B 1 378 ? -6.009 -14.296 25.188 1.00 24.32 1471 VAL B O 1
ATOM 5695 N N . CYS B 1 379 ? -4.109 -15.256 24.450 1.00 26.27 1472 CYS B N 1
ATOM 5696 C CA . CYS B 1 379 ? -4.783 -16.229 23.599 1.00 25.52 1472 CYS B CA 1
ATOM 5697 C C . CYS B 1 379 ? -4.580 -17.670 24.043 1.00 26.86 1472 CYS B C 1
ATOM 5698 O O . CYS B 1 379 ? -3.504 -18.058 24.485 1.00 28.64 1472 CYS B O 1
ATOM 5701 N N . ASP B 1 380 ? -5.627 -18.464 23.899 1.00 29.32 1473 ASP B N 1
ATOM 5702 C CA . ASP B 1 380 ? -5.485 -19.909 23.990 1.00 29.31 1473 ASP B CA 1
ATOM 5703 C C . ASP B 1 380 ? -5.052 -20.460 22.634 1.00 25.85 1473 ASP B C 1
ATOM 5704 O O . ASP B 1 380 ? -5.462 -19.938 21.607 1.00 27.15 1473 ASP B O 1
ATOM 5709 N N . SER B 1 381 ? -4.225 -21.500 22.626 1.00 27.02 1474 SER B N 1
ATOM 5710 C CA . SER B 1 381 ? -3.764 -22.080 21.368 1.00 28.43 1474 SER B CA 1
ATOM 5711 C C . SER B 1 381 ? -3.944 -23.595 21.347 1.00 28.18 1474 SER B C 1
ATOM 5712 O O . SER B 1 381 ? -3.145 -24.314 20.735 1.00 25.00 1474 SER B O 1
ATOM 5715 N N . GLY B 1 382 ? -5.003 -24.064 22.005 1.00 28.02 1475 GLY B N 1
ATOM 5716 C CA . GLY B 1 382 ? -5.250 -25.492 22.138 1.00 31.47 1475 GLY B CA 1
ATOM 5717 C C . GLY B 1 382 ? -5.391 -26.231 20.820 1.00 30.12 1475 GLY B C 1
ATOM 5718 O O . GLY B 1 382 ? -4.848 -27.329 20.642 1.00 31.16 1475 GLY B O 1
ATOM 5719 N N . ASP B 1 383 ? -6.117 -25.630 19.886 1.00 29.46 1476 ASP B N 1
ATOM 5720 C CA . ASP B 1 383 ? -6.359 -26.262 18.593 1.00 27.58 1476 ASP B CA 1
ATOM 5721 C C . ASP B 1 383 ? -5.076 -26.337 17.769 1.00 28.61 1476 ASP B C 1
ATOM 5722 O O . ASP B 1 383 ? -4.858 -27.291 17.022 1.00 27.95 1476 ASP B O 1
ATOM 5727 N N . THR B 1 384 ? -4.211 -25.338 17.916 1.00 25.27 1477 THR B N 1
ATOM 5728 C CA . THR B 1 384 ? -2.930 -25.370 17.236 1.00 23.05 1477 THR B CA 1
ATOM 5729 C C . THR B 1 384 ? -2.053 -26.490 17.788 1.00 25.08 1477 THR B C 1
ATOM 5730 O O . THR B 1 384 ? -1.446 -27.244 17.027 1.00 24.36 1477 THR B O 1
ATOM 5734 N N . LEU B 1 385 ? -1.982 -26.592 19.112 1.00 25.23 1478 LEU B N 1
ATOM 5735 C CA . LEU B 1 385 ? -1.116 -27.587 19.741 1.00 29.63 1478 LEU B CA 1
ATOM 5736 C C . LEU B 1 385 ? -1.447 -28.994 19.248 1.00 28.81 1478 LEU B C 1
ATOM 5737 O O . LEU B 1 385 ? -0.553 -29.781 18.906 1.00 30.70 1478 LEU B O 1
ATOM 5742 N N . LYS B 1 386 ? -2.739 -29.277 19.190 1.00 28.54 1479 LYS B N 1
ATOM 5743 C CA . LYS B 1 386 ? -3.237 -30.574 18.748 1.00 35.48 1479 LYS B CA 1
ATOM 5744 C C . LYS B 1 386 ? -2.893 -30.835 17.285 1.00 34.61 1479 LYS B C 1
ATOM 5745 O O . LYS B 1 386 ? -2.342 -31.886 16.941 1.00 31.04 1479 LYS B O 1
ATOM 5751 N N . ALA B 1 387 ? -3.193 -29.858 16.433 1.00 31.28 1480 ALA B N 1
ATOM 5752 C CA . ALA B 1 387 ? -2.991 -30.007 14.996 1.00 31.29 1480 ALA B CA 1
ATOM 5753 C C . ALA B 1 387 ? -1.515 -30.223 14.630 1.00 30.33 1480 ALA B C 1
ATOM 5754 O O . ALA B 1 387 ? -1.212 -30.769 13.564 1.00 32.67 1480 ALA B O 1
ATOM 5756 N N . LEU B 1 388 ? -0.605 -29.830 15.520 1.00 23.79 1481 LEU B N 1
ATOM 5757 C CA . LEU B 1 388 ? 0.831 -29.900 15.246 1.00 26.53 1481 LEU B CA 1
ATOM 5758 C C . LEU B 1 388 ? 1.586 -31.027 15.976 1.00 28.61 1481 LEU B C 1
ATOM 5759 O O . LEU B 1 388 ? 2.821 -31.103 15.904 1.00 27.57 1481 LEU B O 1
ATOM 5764 N N . GLY B 1 389 ? 0.857 -31.890 16.674 1.00 29.95 1482 GLY B N 1
ATOM 5765 C CA . GLY B 1 389 ? 1.482 -32.838 17.594 1.00 31.05 1482 GLY B CA 1
ATOM 5766 C C . GLY B 1 389 ? 2.461 -33.859 17.022 1.00 30.29 1482 GLY B C 1
ATOM 5767 O O . GLY B 1 389 ? 3.449 -34.226 17.675 1.00 29.72 1482 GLY B O 1
ATOM 5768 N N . GLY B 1 390 ? 2.189 -34.334 15.814 1.00 28.75 1483 GLY B N 1
ATOM 5769 C CA . GLY B 1 390 ? 3.059 -35.302 15.173 1.00 26.34 1483 GLY B CA 1
ATOM 5770 C C . GLY B 1 390 ? 4.010 -34.633 14.204 1.00 28.98 1483 GLY B C 1
ATOM 5771 O O . GLY B 1 390 ? 4.580 -35.284 13.338 1.00 28.61 1483 GLY B O 1
ATOM 5772 N N . THR B 1 391 ? 4.185 -33.324 14.340 1.00 26.36 1484 THR B N 1
ATOM 5773 C CA . THR B 1 391 ? 5.001 -32.578 13.383 1.00 25.23 1484 THR B CA 1
ATOM 5774 C C . THR B 1 391 ? 6.413 -32.259 13.860 1.00 27.29 1484 THR B C 1
ATOM 5775 O O . THR B 1 391 ? 7.319 -32.053 13.051 1.00 31.06 1484 THR B O 1
ATOM 5779 N N . GLY B 1 392 ? 6.611 -32.175 15.163 1.00 19.69 1485 GLY B N 1
ATOM 5780 C CA . GLY B 1 392 ? 7.872 -31.590 15.609 1.00 28.11 1485 GLY B CA 1
ATOM 5781 C C . GLY B 1 392 ? 7.959 -30.072 15.397 1.00 25.47 1485 GLY B C 1
ATOM 5782 O O . GLY B 1 392 ? 9.045 -29.481 15.435 1.00 27.43 1485 GLY B O 1
ATOM 5783 N N . THR B 1 393 ? 6.819 -29.437 15.143 1.00 24.14 1486 THR B N 1
ATOM 5784 C CA . THR B 1 393 ? 6.763 -27.974 15.129 1.00 20.49 1486 THR B CA 1
ATOM 5785 C C . THR B 1 393 ? 6.280 -27.517 16.484 1.00 19.39 1486 THR B C 1
ATOM 5786 O O . THR B 1 393 ? 5.177 -27.841 16.907 1.00 20.44 1486 THR B O 1
ATOM 5790 N N . SER B 1 394 ? 7.125 -26.749 17.157 1.00 21.95 1487 SER B N 1
ATOM 5791 C CA . SER B 1 394 ? 6.935 -26.424 18.551 1.00 22.93 1487 SER B CA 1
ATOM 5792 C C . SER B 1 394 ? 7.505 -25.038 18.832 1.00 20.38 1487 SER B C 1
ATOM 5793 O O . SER B 1 394 ? 8.564 -24.693 18.318 1.00 24.26 1487 SER B O 1
ATOM 5796 N N . CYS B 1 395 ? 6.829 -24.258 19.663 1.00 17.41 1488 CYS B N 1
ATOM 5797 C CA . CYS B 1 395 ? 7.297 -22.903 19.941 1.00 19.29 1488 CYS B CA 1
ATOM 5798 C C . CYS B 1 395 ? 8.431 -22.893 20.963 1.00 20.18 1488 CYS B C 1
ATOM 5799 O O . CYS B 1 395 ? 8.301 -23.492 22.033 1.00 21.65 1488 CYS B O 1
ATOM 5802 N N . PRO B 1 396 ? 9.547 -22.222 20.640 1.00 18.93 1489 PRO B N 1
ATOM 5803 C CA . PRO B 1 396 ? 10.629 -22.095 21.625 1.00 22.22 1489 PRO B CA 1
ATOM 5804 C C . PRO B 1 396 ? 10.177 -21.396 22.902 1.00 20.71 1489 PRO B C 1
ATOM 5805 O O . PRO B 1 396 ? 9.304 -20.534 22.860 1.00 17.63 1489 PRO B O 1
ATOM 5809 N N . SER B 1 397 ? 10.755 -21.784 24.030 1.00 19.10 1490 SER B N 1
ATOM 5810 C CA . SER B 1 397 ? 10.464 -21.119 25.292 1.00 22.63 1490 SER B CA 1
ATOM 5811 C C . SER B 1 397 ? 11.114 -19.750 25.333 1.00 19.78 1490 SER B C 1
ATOM 5812 O O . SER B 1 397 ? 12.177 -19.556 24.760 1.00 22.01 1490 SER B O 1
ATOM 5815 N N . VAL B 1 398 ? 10.499 -18.809 26.030 1.00 19.68 1491 VAL B N 1
ATOM 5816 C CA . VAL B 1 398 ? 11.198 -17.569 26.346 1.00 19.66 1491 VAL B CA 1
ATOM 5817 C C . VAL B 1 398 ? 12.020 -17.806 27.626 1.00 22.28 1491 VAL B C 1
ATOM 5818 O O . VAL B 1 398 ? 11.466 -18.041 28.703 1.00 22.70 1491 VAL B O 1
ATOM 5822 N N . ASP B 1 399 ? 13.341 -17.800 27.491 1.00 17.94 1492 ASP B N 1
ATOM 5823 C CA . ASP B 1 399 ? 14.222 -17.942 28.654 1.00 21.32 1492 ASP B CA 1
ATOM 5824 C C . ASP B 1 399 ? 15.489 -17.127 28.423 1.00 20.39 1492 ASP B C 1
ATOM 5825 O O . ASP B 1 399 ? 15.598 -16.439 27.412 1.00 19.15 1492 ASP B O 1
ATOM 5830 N N . ALA B 1 400 ? 16.440 -17.190 29.355 1.00 18.44 1493 ALA B N 1
ATOM 5831 C CA . ALA B 1 400 ? 17.637 -16.360 29.247 1.00 18.74 1493 ALA B CA 1
ATOM 5832 C C . ALA B 1 400 ? 18.396 -16.643 27.955 1.00 18.13 1493 ALA B C 1
ATOM 5833 O O . ALA B 1 400 ? 18.936 -15.734 27.317 1.00 17.90 1493 ALA B O 1
ATOM 5835 N N . SER B 1 401 ? 18.414 -17.912 27.566 1.00 21.00 1494 SER B N 1
ATOM 5836 C CA . SER B 1 401 ? 19.072 -18.353 26.340 1.00 22.33 1494 SER B CA 1
ATOM 5837 C C . SER B 1 401 ? 18.480 -17.724 25.071 1.00 19.02 1494 SER B C 1
ATOM 5838 O O . SER B 1 401 ? 19.220 -17.249 24.202 1.00 20.90 1494 SER B O 1
ATOM 5841 N N . LEU B 1 402 ? 17.156 -17.732 24.960 1.00 17.62 1495 LEU B N 1
ATOM 5842 C CA . LEU B 1 402 ? 16.508 -17.101 23.798 1.00 17.95 1495 LEU B CA 1
ATOM 5843 C C . LEU B 1 402 ? 16.819 -15.611 23.765 1.00 16.44 1495 LEU B C 1
ATOM 5844 O O . LEU B 1 402 ? 17.145 -15.052 22.714 1.00 17.08 1495 LEU B O 1
ATOM 5849 N N . ILE B 1 403 ? 16.731 -14.958 24.915 1.00 16.33 1496 ILE B N 1
ATOM 5850 C CA . ILE B 1 403 ? 16.993 -13.518 24.951 1.00 15.63 1496 ILE B CA 1
ATOM 5851 C C . ILE B 1 403 ? 18.455 -13.241 24.607 1.00 15.94 1496 ILE B C 1
ATOM 5852 O O . ILE B 1 403 ? 18.755 -12.291 23.890 1.00 16.32 1496 ILE B O 1
ATOM 5857 N N . SER B 1 404 ? 19.365 -14.086 25.086 1.00 17.66 1497 SER B N 1
ATOM 5858 C CA . SER B 1 404 ? 20.772 -13.930 24.731 1.00 18.03 1497 SER B CA 1
ATOM 5859 C C . SER B 1 404 ? 20.991 -14.044 23.220 1.00 18.70 1497 SER B C 1
ATOM 5860 O O . SER B 1 404 ? 21.747 -13.266 22.641 1.00 18.25 1497 SER B O 1
ATOM 5863 N N . THR B 1 405 ? 20.328 -15.011 22.586 1.00 18.96 1498 THR B N 1
ATOM 5864 C CA . THR B 1 405 ? 20.419 -15.164 21.138 1.00 20.36 1498 THR B CA 1
ATOM 5865 C C . THR B 1 405 ? 19.957 -13.883 20.438 1.00 18.43 1498 THR B C 1
ATOM 5866 O O . THR B 1 405 ? 20.620 -13.384 19.530 1.00 19.14 1498 THR B O 1
ATOM 5870 N N . TYR B 1 406 ? 18.828 -13.349 20.890 1.00 16.43 1499 TYR B N 1
ATOM 5871 C CA . TYR B 1 406 ? 18.304 -12.091 20.359 1.00 16.98 1499 TYR B CA 1
ATOM 5872 C C . TYR B 1 406 ? 19.275 -10.932 20.569 1.00 17.32 1499 TYR B C 1
ATOM 5873 O O . TYR B 1 406 ? 19.614 -10.209 19.629 1.00 15.46 1499 TYR B O 1
ATOM 5882 N N . LEU B 1 407 ? 19.722 -10.740 21.805 1.00 16.11 1500 LEU B N 1
ATOM 5883 C CA . LEU B 1 407 ? 20.560 -9.577 22.086 1.00 18.16 1500 LEU B CA 1
ATOM 5884 C C . LEU B 1 407 ? 21.919 -9.703 21.401 1.00 17.70 1500 LEU B C 1
ATOM 5885 O O . LEU B 1 407 ? 22.462 -8.711 20.921 1.00 17.75 1500 LEU B O 1
ATOM 5890 N N . SER B 1 408 ? 22.449 -10.923 21.343 1.00 17.26 1501 SER B N 1
ATOM 5891 C CA . SER B 1 408 ? 23.731 -11.164 20.667 1.00 21.51 1501 SER B CA 1
ATOM 5892 C C . SER B 1 408 ? 23.679 -10.762 19.199 1.00 20.17 1501 SER B C 1
ATOM 5893 O O . SER B 1 408 ? 24.626 -10.185 18.675 1.00 19.84 1501 SER B O 1
ATOM 5896 N N . SER B 1 409 ? 22.569 -11.068 18.533 1.00 18.50 1502 SER B N 1
ATOM 5897 C CA . SER B 1 409 ? 22.406 -10.673 17.137 1.00 19.18 1502 SER B CA 1
ATOM 5898 C C . SER B 1 409 ? 22.295 -9.156 16.999 1.00 20.76 1502 SER B C 1
ATOM 5899 O O . SER B 1 409 ? 22.889 -8.557 16.096 1.00 20.15 1502 SER B O 1
ATOM 5902 N N . LEU B 1 410 ? 21.542 -8.524 17.895 1.00 18.40 1503 LEU B N 1
ATOM 5903 C CA . LEU B 1 410 ? 21.379 -7.075 17.818 1.00 19.27 1503 LEU B CA 1
ATOM 5904 C C . LEU B 1 410 ? 22.701 -6.352 18.064 1.00 19.42 1503 LEU B C 1
ATOM 5905 O O . LEU B 1 410 ? 22.957 -5.302 17.459 1.00 20.09 1503 LEU B O 1
ATOM 5910 N N . VAL B 1 411 ? 23.529 -6.898 18.957 1.00 17.93 1504 VAL B N 1
ATOM 5911 C CA . VAL B 1 411 ? 24.848 -6.314 19.220 1.00 21.55 1504 VAL B CA 1
ATOM 5912 C C . VAL B 1 411 ? 25.734 -6.514 17.994 1.00 22.99 1504 VAL B C 1
ATOM 5913 O O . VAL B 1 411 ? 26.400 -5.582 17.526 1.00 23.90 1504 VAL B O 1
ATOM 5917 N N . HIS B 1 412 ? 25.722 -7.732 17.471 1.00 22.76 1505 HIS B N 1
ATOM 5918 C CA . HIS B 1 412 ? 26.509 -8.068 16.293 1.00 24.80 1505 HIS B CA 1
ATOM 5919 C C . HIS B 1 412 ? 26.195 -7.145 15.121 1.00 24.16 1505 HIS B C 1
ATOM 5920 O O . HIS B 1 412 ? 27.091 -6.762 14.374 1.00 24.99 1505 HIS B O 1
ATOM 5927 N N . ARG B 1 413 ? 24.925 -6.774 14.974 1.00 22.92 1506 ARG B N 1
ATOM 5928 C CA . ARG B 1 413 ? 24.495 -5.942 13.857 1.00 24.42 1506 ARG B CA 1
ATOM 5929 C C . ARG B 1 413 ? 24.542 -4.441 14.153 1.00 23.61 1506 ARG B C 1
ATOM 5930 O O . ARG B 1 413 ? 24.083 -3.635 13.352 1.00 26.34 1506 ARG B O 1
ATOM 5938 N N . GLY B 1 414 ? 25.095 -4.068 15.299 1.00 23.41 1507 GLY B N 1
ATOM 5939 C CA . GLY B 1 414 ? 25.318 -2.665 15.609 1.00 25.67 1507 GLY B CA 1
ATOM 5940 C C . GLY B 1 414 ? 24.113 -1.905 16.129 1.00 24.98 1507 GLY B C 1
ATOM 5941 O O . GLY B 1 414 ? 24.179 -0.703 16.342 1.00 25.21 1507 GLY B O 1
ATOM 5942 N N . PHE B 1 415 ? 23.015 -2.611 16.359 1.00 22.59 1508 PHE B N 1
ATOM 5943 C CA . PHE B 1 415 ? 21.796 -1.993 16.879 1.00 22.72 1508 PHE B CA 1
ATOM 5944 C C . PHE B 1 415 ? 21.913 -1.672 18.367 1.00 22.76 1508 PHE B C 1
ATOM 5945 O O . PHE B 1 415 ? 21.422 -0.640 18.836 1.00 23.68 1508 PHE B O 1
ATOM 5953 N N . LEU B 1 416 ? 22.557 -2.572 19.106 1.00 22.94 1509 LEU B N 1
ATOM 5954 C CA . LEU B 1 416 ? 22.812 -2.374 20.529 1.00 23.83 1509 LEU B CA 1
ATOM 5955 C C . LEU B 1 416 ? 24.308 -2.328 20.817 1.00 25.42 1509 LEU B C 1
ATOM 5956 O O . LEU B 1 416 ? 25.086 -3.103 20.258 1.00 23.25 1509 LEU B O 1
ATOM 5961 N N . LYS B 1 417 ? 24.704 -1.432 21.707 1.00 23.40 1510 LYS B N 1
ATOM 5962 C CA . LYS B 1 417 ? 26.064 -1.431 22.212 1.00 25.97 1510 LYS B CA 1
ATOM 5963 C C . LYS B 1 417 ? 26.255 -2.672 23.080 1.00 25.51 1510 LYS B C 1
ATOM 5964 O O . LYS B 1 417 ? 25.377 -3.033 23.862 1.00 25.66 1510 LYS B O 1
ATOM 5970 N N . ALA B 1 418 ? 27.391 -3.341 22.924 1.00 23.86 1511 ALA B N 1
ATOM 5971 C CA . ALA B 1 418 ? 27.712 -4.514 23.733 1.00 25.88 1511 ALA B CA 1
ATOM 5972 C C . ALA B 1 418 ? 27.726 -4.169 25.227 1.00 27.39 1511 ALA B C 1
ATOM 5973 O O . ALA B 1 418 ? 28.154 -3.086 25.608 1.00 30.77 1511 ALA B O 1
ATOM 5975 N N . PRO B 1 419 ? 27.235 -5.083 26.076 1.00 26.95 1512 PRO B N 1
ATOM 5976 C CA . PRO B 1 419 ? 27.201 -4.833 27.525 1.00 27.66 1512 PRO B CA 1
ATOM 5977 C C . PRO B 1 419 ? 28.601 -4.612 28.107 1.00 34.74 1512 PRO B C 1
ATOM 5978 O O . PRO B 1 419 ? 29.527 -5.316 27.688 1.00 30.95 1512 PRO B O 1
ATOM 5982 N N . GLU B 1 420 ? 28.743 -3.671 29.046 1.00 33.66 1513 GLU B N 1
ATOM 5983 C CA . GLU B 1 420 ? 30.043 -3.369 29.641 1.00 39.25 1513 GLU B CA 1
ATOM 5984 C C . GLU B 1 420 ? 30.690 -4.617 30.233 1.00 39.26 1513 GLU B C 1
ATOM 5985 O O . GLU B 1 420 ? 31.895 -4.816 30.092 1.00 45.15 1513 GLU B O 1
#

Organism: Stigmatella aurantiaca (NCBI:txid41)

Secondary structure (DSSP, 8-state):
-TTT---TTS--TTSS-TTPBPPP-S---EEEEE-TTSHHHHHHHHHHHHH--SEEEEEE--SSTTT--HHHHHHHHTT---GGGGGGEEEEE--TTSGGGG--HHHHHHHHHH-SEEEE------SSS-TT--IIIIIHHHHHHHHHTSSB---EEEE--GGGSPSS-SSPBPTTSPP--GGG--SHHHHHHHHHHHHHHHHHHTT--EEEEEE-SEE--TTT----TTSHHHHHHHHHH--EEEE--S-B--EEHHHHHHHHHHH--GGGTT-EEEES-SS-B-S-------SS---EEEEHHHHHHHHHHHHTT-HHHHHH---TT---TT-----B--HHHHHHHTTSS--PPPPSHHHHHHHHHHHHHTTSSPPP-/-TTT---TTSPPTT-S-TTPBPPP-S---EEEEE-TTSHHHHHHHHHHHHH--SEEEEEE--SSTTT--HHHHHHHTTT---GGGGGGEEE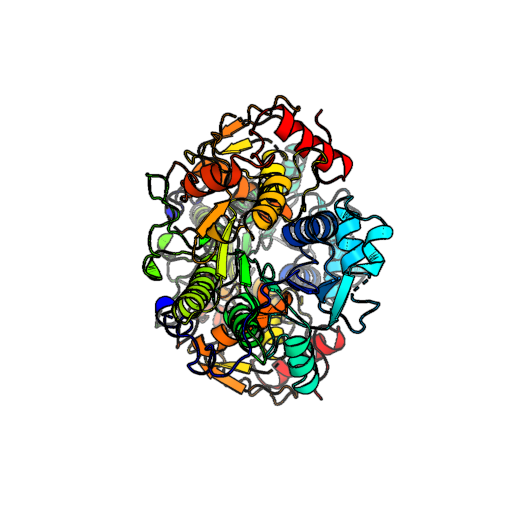EE--TTSGGGG--HHHHHHHHHH--EEEE------SSS-TT--IIIIIHHHHHHHHHTSSB---EEEE--GGGSPS--SSPBPTTSPP--GGG--SHHHHHHHHHHHHHHHHHHTT--EEEEEE-SEE--TTT----TTSHHHHHHHHHH--EEEE--SPBP-EEHHHHHHHHHHH--GGGTT-EEEES-SS-B-S-------SS---EEEEHHHHHHHHHHHTTT-HHHHHH---S---TT-----B--HHHHHHTTTTT--PPP-SHHHHHHHHHHHHHTTSSPPP-

InterPro domains:
  IPR000873 AMP-dependent synthetase/ligase domain [PF00501] (543-881)
  IPR001242 Condensation domain [PF00668] (74-522)
  IPR009081 Phosphopantetheine binding ACP domain [PF00550] (1045-1108)
  IPR009081 Phosphopantetheine binding ACP domain [PS50075] (1037-1112)
  IPR010071 Amino acid adenylation domain [TIGR01733] (563-956)
  IPR010080 Thioester reductase-like domain [TIGR01746] (1150-1509)
  IPR010080 Thioester reductase-like domain [cd05235] (1150-1433)
  IPR013120 Fatty acyl-CoA reductase-like, NAD-binding domain [PF07993] (1153-1387)
  IPR020845 AMP-binding, conserved site [PS00455] (684-695)
  IPR023213 Chloramphenicol acetyltransferase-like domain superfamily [G3DSA:3.30.559.10] (77-453)
  IPR025110 AMP-binding enzyme, C-terminal domain [PF13193] (940-1015)
  IPR036291 NAD(P)-binding domain superfamily [SSF51735] (1149-1441)
  IPR036736 ACP-like superfamily [G3DSA:1.10.1200.10] (1031-1115)
  IPR036736 ACP-like superfamily [SSF47336] (1036-1108)
  IPR041464 TubC, N-terminal docking domain [PF18563] (3-53)
  IPR044894 TubC, N-terminal docking domain superfamily [G3DSA:1.10.10.1830] (2-55)
  IPR045851 AMP-binding enzyme domain superfamily [G3DSA:3.30.300.30] (926-1030)

CATH classification: 3.40.50.720

Radius of gyration: 30.51 Å; Cα contacts (8 Å, |Δi|>4): 1473; chains: 2; bounding box: 56×92×67 Å